Protein AF-0000000074148212 (afdb_homodimer)

Nearest PDB structures (foldseek):
  4dn7-assembly1_B  TM=9.260E-01  e=4.567E-34  Methanosarcina mazei Go1
  5awf-assembly2_E  TM=8.531E-01  e=4.767E-12  Escherichia coli K-12
  5awf-assembly1_B  TM=7.523E-01  e=1.645E-13  Escherichia coli K-12
  5awg-assembly1_A  TM=8.232E-01  e=2.765E-12  Escherichia coli K-12
  5awg-assembly2_F  TM=8.155E-01  e=3.051E-10  Escherichia coli K-12

Sequence (822 aa):
MLKTYLKELREKALKAKDKPALLGPDIDLEPYMKTISDIKINDLEELPEEIKENILYSGITPSEEERAGTYFQINHSVVYEKLKETYKGKLEIMSIQEALEKYDWLEDYYGRLVKPDTDKYTAWAELLPTGGYFIRVFANQKVEYPVQSCLYIKEGNISQNVHNIIIVEENAEVFVTTGCLTHLKNQPGIHIGISEFFVKKGGKLYFTMIHNWSEEFHVRPRTAVLVEENGVFINNYVSLKPVKSIQSYPTVYVKENAIARLYSIIYGRKDSYIDLGGRIIFEGENSKGEIVSRIIADDSSQIYSRGELIGKAKGSKGFLDCRGIILNKNAKIVAIPILDAQHPESELSHEAAIGPINEEEIEYLTTRGFDKDEAMSTITRGFLNLEIPGLPKVAKEQISNTVAQLEKAGLMLKTYLKELREKALKAKDKPALLGPDIDLEPYMKTISDIKINDLEELPEEIKENILYSGITPSEEERAGTYFQINHSVVYEKLKETYKGKLEIMSIQEALEKYDWLEDYYGRLVKPDTDKYTAWAELLPTGGYFIRVFANQKVEYPVQSCLYIKEGNISQNVHNIIIVEENAEVFVTTGCLTHLKNQPGIHIGISEFFVKKGGKLYFTMIHNWSEEFHVRPRTAVLVEENGVFINNYVSLKPVKSIQSYPTVYVKENAIARLYSIIYGRKDSYIDLGGRIIFEGENSKGEIVSRIIADDSSQIYSRGELIGKAKGSKGFLDCRGIILNKNAKIVAIPILDAQHPESELSHEAAIGPINEEEIEYLTTRGFDKDEAMSTITRGFLNLEIPGLPKVAKEQISNTVAQLEKAGL

InterPro domains:
  IPR000825 SUF system FeS cluster assembly, SufBD core domain [PF01458] (155-383)
  IPR037284 SUF system FeS cluster assembly, SufBD superfamily [SSF101960] (64-403)
  IPR045595 SUF system FeS cluster assembly, SufBD, N-terminal [PF19295] (69-148)
  IPR055346 SUF system FeS cluster assembly, SufBD [PTHR30508] (1-403)

pLDDT: mean 90.58, std 9.56, range [40.03, 98.94]

Solvent-accessible surface area (backbone atoms only — not comparable to full-atom values): 38115 Å² total; per-residue (Å²): 108,42,67,58,50,50,51,52,48,42,54,44,10,61,76,11,55,80,34,71,59,96,63,65,84,87,76,84,62,74,75,23,69,56,83,56,84,60,73,66,52,95,47,70,82,71,47,56,69,70,54,59,57,54,39,45,66,21,60,45,67,78,69,64,82,76,39,36,30,41,40,33,30,40,54,60,21,72,25,38,74,50,67,37,73,88,38,60,89,36,46,49,75,46,42,31,66,57,44,61,71,72,33,60,74,48,62,78,54,63,59,64,70,54,46,34,49,70,14,22,65,46,6,45,40,64,73,44,84,46,37,40,39,29,37,38,35,38,60,66,29,74,48,86,39,37,31,38,34,36,48,37,31,67,70,58,39,22,49,35,23,29,43,31,39,38,38,30,27,43,48,7,35,44,36,38,39,35,17,33,35,45,68,46,76,68,35,39,32,36,42,36,37,39,36,39,38,38,27,28,45,42,3,35,44,39,39,36,39,26,46,34,51,20,53,39,22,34,38,43,47,48,41,24,34,41,29,28,43,49,7,37,38,38,38,38,39,38,37,67,48,36,27,36,31,36,33,36,64,32,38,36,41,26,22,35,51,5,39,39,35,41,38,38,36,39,33,36,26,52,70,13,34,39,36,39,43,37,32,40,37,24,68,12,47,45,7,38,36,38,39,40,38,30,39,37,20,23,53,47,3,39,36,37,43,38,33,36,40,35,21,59,11,55,49,10,36,35,42,37,41,39,42,39,33,33,76,21,66,62,11,27,44,33,41,39,46,32,42,35,37,40,22,25,47,10,37,38,37,37,41,37,40,37,24,45,69,62,59,66,58,39,49,52,36,35,74,74,71,38,50,70,66,56,26,50,50,52,52,52,49,58,62,56,60,70,87,62,84,88,57,53,66,68,56,49,49,38,50,51,46,38,54,47,47,46,47,70,72,34,110,109,43,67,60,49,52,50,52,48,43,53,43,10,62,75,11,55,79,34,70,59,96,63,67,85,87,76,81,61,76,75,22,70,54,83,56,84,62,75,68,50,94,48,70,83,71,48,56,68,70,55,60,57,54,38,47,65,20,63,43,66,79,70,64,83,75,37,36,30,42,41,34,31,40,54,62,20,72,25,38,76,51,67,36,74,89,38,62,87,36,45,48,74,46,42,31,66,58,45,59,72,72,34,61,72,47,62,78,54,63,59,63,72,53,47,35,48,72,14,23,65,46,6,44,39,65,73,43,86,46,39,38,40,30,36,38,34,38,61,68,27,75,45,88,39,37,32,39,35,36,48,36,33,65,71,59,38,23,49,34,22,28,43,32,38,39,37,29,27,44,49,7,37,42,36,39,37,35,17,33,34,45,67,46,78,69,35,40,33,34,41,34,37,37,34,38,37,38,27,28,45,41,2,34,43,38,38,36,38,26,45,37,51,21,53,40,22,35,38,43,47,46,39,25,36,43,29,27,43,50,7,38,38,38,37,39,39,38,35,67,48,36,26,35,30,38,33,35,62,32,38,34,42,27,22,34,51,6,39,40,36,41,38,39,35,39,34,36,26,53,72,13,36,36,36,40,43,38,33,41,38,23,67,12,47,45,7,36,38,36,40,40,38,30,39,38,21,22,53,47,3,39,37,37,44,38,32,37,41,35,21,58,10,54,49,9,36,37,41,37,40,40,40,37,33,33,74,21,68,63,10,28,45,32,41,40,46,33,41,34,37,40,21,25,49,10,36,38,36,38,40,36,41,36,24,44,69,63,60,66,58,40,50,52,37,35,73,74,70,37,51,69,67,57,26,50,51,52,52,51,48,57,63,56,59,71,87,62,85,90,57,53,66,68,56,50,48,38,51,50,47,41,55,48,49,47,43,68,72,37,115

Radius of gyration: 30.2 Å; Cα contacts (8 Å, |Δi|>4): 2422; chains: 2; bounding box: 60×90×66 Å

Foldseek 3Di:
DLVVLLVVLLVLLVVFQAFAAPDDDGDDLVLAQDADDDAADEAPVPDDPLVQVVQLLWLDHRDCPQAQWEWEDERQDTRDTDGDPVCVVFKDKDKPVVVSVVDSVCSVFFCPFPRCNNHSLSSVLSNGREIEMEMEGDAQAEDPGAYEYEYEYEDARHEHHYEYEYEFDALYEHEYGYGYEYSDAPGEYEYEYEYEYEAEHNYEYHYEGGYYYHQRYEYEYEAEYEHEHNYEYEYEYEYAYHYVEYAYEYEYEWAANYEYEYEYFEEYDDAYHYHDEYEYEYDYALYEYEYEYFYEWEDQYEYEYEYEYAAQYANYEYEYEEEYEYDDPNYYYHYHYYYHYNDPRYHYDYDYDYYHQDVVQLVVVVVVPDDSQRSVLVSSLVRRQDDDPPDPPSVSVSVNVSSVVVVVVPD/DLVVLLVVLLVLLVVFQAFAAPDDDGDDLVLAQDADDDAADEAPVPDDPLVQVVQLLWLDHRDCPQAQWEWEDERQDTRDTDGDPVCVVFKDKDKPVVVSVVDSVCSVFFCPFPRCNNHSLSSVLSNGREIEMEMEGDAQAEDRGAYEYEYEYEDARHEHHYEYEYEFDHLYEHEYGYGYEYSDAPGEYEYEYEYEYEAEHNYEYHYEGGYYYHQRYEYEYEAEYEHEHNYEYEYEYEEADHYVEYAYEYEYEWAANYEYEYEYFEEYDDAYHYHDEYEYEDDYALYEYEYEYFYEWEDQYEYEYEYEYAAQYANYEYEYEEEYEYDDPNYYYHYYYYYHYNDPRYHYDYDYDYYHQDVVQLVVVVVVPDDSQRSVLVSSLVRRQDDDPPDPPSVSVSVNVSSVVSVVVPD

Secondary structure (DSSP, 8-state):
-HHHHHHHHHHHHHHTTT---SSS-----GGGBB-------S-GGGS-HHHHHHHHTTT--S--TT-SEEEEEETTEEEEEEE-GGGBTTEEEEEHHHHHHH-GGGGGTTTTSS-TTSSHHHHHHHHS--B-EEEEE-TT-B--SPEEEEEEE-SSSBEEEEEEEEEE-TT-EEEEEEEEEESSTT--EEEEEEEEEEE-TT-EEEEEEEEE--TTEEEEEEEEEEE-TT-EEEEEEEE-S--SEEEE--EEEE-TT-EEEEEEEEEE-TT-EEEE--EEEE-STT-EEEEEEEEEE-TT-EEEEEEEEEE-STT-EEEEEEEEEE-STT-EEEEEEEEEE-STT-EEEEEEEEE---HHHHHHHHHTT--HHHHHHHHHHHHH----TT--HHHHHHHHHHHHHHHHTT-/-HHHHHHHHHHHHHHTTT---SSS-----GGGBB-------S-GGGS-HHHHHHHHTTT--S--TT-SEEEEEETTEEEEEEE-GGGBTTEEEEEHHHHHHH-GGGGGTTTTSS-TTSSHHHHHHHHS--B-EEEEE-TT-B--SPEEEEEEE-SSSBEEEEEEEEEE-TT-EEEEEEEEEESSTT--EEEEEEEEEEE-TT-EEEEEEEEE--TTEEEEEEEEEEE-TT-EEEEEEEE-S--SEEEE--EEEE-TT-EEEEEEEEEE-TT-EEEE--EEEE-STT-EEEEEEEEEE-TT-EEEEEEEEEE-STT-EEEEEEEEEE-STT-EEEEEEEEEE-STT-EEEEEEEEE---HHHHHHHHHTT--HHHHHHHHHHHHH----TT--HHHHHHHHHHHHHHHHTT-

Structure (mmCIF, N/CA/C/O backbone):
data_AF-0000000074148212-model_v1
#
loop_
_entity.id
_entity.type
_entity.pdbx_description
1 polymer 'ABC transporter, ATP-binding protein'
#
loop_
_atom_site.group_PDB
_atom_site.id
_atom_site.type_symbol
_atom_site.label_atom_id
_atom_site.label_alt_id
_atom_site.label_comp_id
_atom_site.label_asym_id
_atom_site.label_entity_id
_atom_site.label_seq_id
_atom_site.pdbx_PDB_ins_code
_atom_site.Cartn_x
_atom_site.Cartn_y
_atom_site.Cartn_z
_atom_site.occupancy
_atom_site.B_iso_or_equiv
_atom_site.auth_seq_id
_atom_site.auth_comp_id
_atom_site.auth_asym_id
_atom_site.auth_atom_id
_atom_site.pdbx_PDB_model_num
ATOM 1 N N . MET A 1 1 ? 24.984 -36.125 -1.978 1 77.5 1 MET A N 1
ATOM 2 C CA . MET A 1 1 ? 24.938 -34.656 -1.982 1 77.5 1 MET A CA 1
ATOM 3 C C . MET A 1 1 ? 23.5 -34.156 -1.854 1 77.5 1 MET A C 1
ATOM 5 O O . MET A 1 1 ? 23.156 -33.469 -0.896 1 77.5 1 MET A O 1
ATOM 9 N N . LEU A 1 2 ? 22.562 -34.75 -2.633 1 87 2 LEU A N 1
ATOM 10 C CA . LEU A 1 2 ? 21.156 -34.344 -2.555 1 87 2 LEU A CA 1
ATOM 11 C C . LEU A 1 2 ? 20.547 -34.75 -1.222 1 87 2 LEU A C 1
ATOM 13 O O . LEU A 1 2 ? 19.828 -33.969 -0.593 1 87 2 LEU A O 1
ATOM 17 N N . LYS A 1 3 ? 20.969 -35.938 -0.731 1 87.88 3 LYS A N 1
ATOM 18 C CA . LYS A 1 3 ? 20.391 -36.438 0.523 1 87.88 3 LYS A CA 1
ATOM 19 C C . LYS A 1 3 ? 20.766 -35.5 1.686 1 87.88 3 LYS A C 1
ATOM 21 O O . LYS A 1 3 ? 19.922 -35.188 2.529 1 87.88 3 LYS A O 1
ATOM 26 N N . THR A 1 4 ? 21.984 -35.125 1.706 1 91.75 4 THR A N 1
ATOM 27 C CA . THR A 1 4 ? 22.438 -34.219 2.742 1 91.75 4 THR A CA 1
ATOM 28 C C . THR A 1 4 ? 21.719 -32.875 2.641 1 91.75 4 THR A C 1
ATOM 30 O O . THR A 1 4 ? 21.328 -32.281 3.654 1 91.75 4 THR A O 1
ATOM 33 N N . TYR A 1 5 ? 21.562 -32.438 1.451 1 94.31 5 TYR A N 1
ATOM 34 C CA . TYR A 1 5 ? 20.875 -31.156 1.211 1 94.31 5 TYR A CA 1
ATOM 35 C C . TYR A 1 5 ? 19.438 -31.219 1.717 1 94.31 5 TYR A C 1
ATOM 37 O O . TYR A 1 5 ? 18.969 -30.297 2.391 1 94.31 5 TYR A O 1
ATOM 45 N N . LEU A 1 6 ? 18.812 -32.281 1.484 1 94.62 6 LEU A N 1
ATOM 46 C CA . LEU A 1 6 ? 17.422 -32.438 1.895 1 94.62 6 LEU A CA 1
ATOM 47 C C . LEU A 1 6 ? 17.297 -32.469 3.414 1 94.62 6 LEU A C 1
ATOM 49 O O . LEU A 1 6 ? 16.328 -31.984 3.984 1 94.62 6 LEU A O 1
ATOM 53 N N . LYS A 1 7 ? 18.281 -33.031 4 1 94.5 7 LYS A N 1
ATOM 54 C CA . LYS A 1 7 ? 18.297 -33.062 5.461 1 94.5 7 LYS A CA 1
ATOM 55 C C . LYS A 1 7 ? 18.438 -31.672 6.031 1 94.5 7 LYS A C 1
ATOM 57 O O . LYS A 1 7 ? 17.812 -31.328 7.039 1 94.5 7 LYS A O 1
ATOM 62 N N . GLU A 1 8 ? 19.297 -30.969 5.398 1 95.62 8 GLU A N 1
ATOM 63 C CA . GLU A 1 8 ? 19.469 -29.578 5.82 1 95.62 8 GLU A CA 1
ATOM 64 C C . GLU A 1 8 ? 18.172 -28.781 5.668 1 95.62 8 GLU A C 1
ATOM 66 O O . GLU A 1 8 ? 17.828 -27.969 6.527 1 95.62 8 GLU A O 1
ATOM 71 N N . LEU A 1 9 ? 17.484 -28.984 4.566 1 96.38 9 LEU A N 1
ATOM 72 C CA . LEU A 1 9 ? 16.203 -28.297 4.34 1 96.38 9 LEU A CA 1
ATOM 73 C C . LEU A 1 9 ? 15.195 -28.672 5.422 1 96.38 9 LEU A C 1
ATOM 75 O O . LEU A 1 9 ? 14.438 -27.812 5.887 1 96.38 9 LEU A O 1
ATOM 79 N N . ARG A 1 10 ? 15.242 -29.906 5.801 1 96.31 10 ARG A N 1
ATOM 80 C CA . ARG A 1 10 ? 14.32 -30.359 6.832 1 96.31 10 ARG A CA 1
ATOM 81 C C . ARG A 1 10 ? 14.617 -29.703 8.172 1 96.31 10 ARG A C 1
ATOM 83 O O . ARG A 1 10 ? 13.703 -29.328 8.906 1 96.31 10 ARG A O 1
ATOM 90 N N . GLU A 1 11 ? 15.852 -29.5 8.438 1 97.44 11 GLU A N 1
ATOM 91 C CA . GLU A 1 11 ? 16.234 -28.844 9.68 1 97.44 11 GLU A CA 1
ATOM 92 C C . GLU A 1 11 ? 15.773 -27.391 9.703 1 97.44 11 GLU A C 1
ATOM 94 O O . GLU A 1 11 ? 15.312 -26.906 10.734 1 97.44 11 GLU A O 1
ATOM 99 N N . LYS A 1 12 ? 15.922 -26.797 8.586 1 97.06 12 LYS A N 1
ATOM 100 C CA . LYS A 1 12 ? 15.438 -25.422 8.469 1 97.06 12 LYS A CA 1
ATOM 101 C C . LYS A 1 12 ? 13.922 -25.359 8.656 1 97.06 12 LYS A C 1
ATOM 103 O O . LYS A 1 12 ? 13.406 -24.453 9.312 1 97.06 12 LYS A O 1
ATOM 108 N N . ALA A 1 13 ? 13.273 -26.281 8.094 1 97.5 13 ALA A N 1
ATOM 109 C CA . ALA A 1 13 ? 11.82 -26.328 8.195 1 97.5 13 ALA A CA 1
ATOM 110 C C . ALA A 1 13 ? 11.383 -26.547 9.641 1 97.5 13 ALA A C 1
ATOM 112 O O . ALA A 1 13 ? 10.414 -25.953 10.102 1 97.5 13 ALA A O 1
ATOM 113 N N . LEU A 1 14 ? 12.078 -27.328 10.336 1 97.62 14 LEU A N 1
ATOM 114 C CA . LEU A 1 14 ? 11.75 -27.625 11.727 1 97.62 14 LEU A CA 1
ATOM 115 C C . LEU A 1 14 ? 11.82 -26.359 12.578 1 97.62 14 LEU A C 1
ATOM 117 O O . LEU A 1 14 ? 11.023 -26.172 13.492 1 97.62 14 LEU A O 1
ATOM 121 N N . LYS A 1 15 ? 12.719 -25.516 12.219 1 97.56 15 LYS A N 1
ATOM 122 C CA . LYS A 1 15 ? 12.891 -24.281 12.961 1 97.56 15 LYS A CA 1
ATOM 123 C C . LYS A 1 15 ? 11.734 -23.312 12.695 1 97.56 15 LYS A C 1
ATOM 125 O O . LYS A 1 15 ? 11.469 -22.422 13.5 1 97.56 15 LYS A O 1
ATOM 130 N N . ALA A 1 16 ? 11.031 -23.547 11.562 1 97.75 16 ALA A N 1
ATOM 131 C CA . ALA A 1 16 ? 9.984 -22.609 11.164 1 97.75 16 ALA A CA 1
ATOM 132 C C . ALA A 1 16 ? 8.602 -23.234 11.305 1 97.75 16 ALA A C 1
ATOM 134 O O . ALA A 1 16 ? 7.621 -22.703 10.781 1 97.75 16 ALA A O 1
ATOM 135 N N . LYS A 1 17 ? 8.477 -24.312 12.039 1 95.88 17 LYS A N 1
ATOM 136 C CA . LYS A 1 17 ? 7.234 -25.078 12.094 1 95.88 17 LYS A CA 1
ATOM 137 C C . LYS A 1 17 ? 6.102 -24.25 12.703 1 95.88 17 LYS A C 1
ATOM 139 O O . LYS A 1 17 ? 4.93 -24.469 12.406 1 95.88 17 LYS A O 1
ATOM 144 N N . ASP A 1 18 ? 6.469 -23.172 13.5 1 96.06 18 ASP A N 1
ATOM 145 C CA . ASP A 1 18 ? 5.449 -22.359 14.156 1 96.06 18 ASP A CA 1
ATOM 146 C C . ASP A 1 18 ? 5.555 -20.891 13.719 1 96.06 18 ASP A C 1
ATOM 148 O O . ASP A 1 18 ? 4.938 -20.016 14.32 1 96.06 18 ASP A O 1
ATOM 152 N N . LYS A 1 19 ? 6.383 -20.594 12.758 1 96.94 19 LYS A N 1
ATOM 153 C CA . LYS A 1 19 ? 6.559 -19.234 12.266 1 96.94 19 LYS A CA 1
ATOM 154 C C . LYS A 1 19 ? 5.348 -18.781 11.461 1 96.94 19 LYS A C 1
ATOM 156 O O . LYS A 1 19 ? 5.098 -19.281 10.367 1 96.94 19 LYS A O 1
ATOM 161 N N . PRO A 1 20 ? 4.582 -17.812 11.945 1 96 20 PRO A N 1
ATOM 162 C CA . PRO A 1 20 ? 3.395 -17.406 11.195 1 96 20 PRO A CA 1
ATOM 163 C C . PRO A 1 20 ? 3.736 -16.703 9.883 1 96 20 PRO A C 1
ATOM 165 O O . PRO A 1 20 ? 4.832 -16.156 9.742 1 96 20 PRO A O 1
ATOM 168 N N . ALA A 1 21 ? 2.818 -16.766 9 1 94.81 21 ALA A N 1
ATOM 169 C CA . ALA A 1 21 ? 2.953 -15.984 7.77 1 94.81 21 ALA A CA 1
ATOM 170 C C . ALA A 1 21 ? 2.707 -14.5 8.031 1 94.81 21 ALA A C 1
ATOM 172 O O . ALA A 1 21 ? 1.97 -14.141 8.953 1 94.81 21 ALA A O 1
ATOM 173 N N . LEU A 1 22 ? 3.299 -13.672 7.211 1 90.75 22 LEU A N 1
ATOM 174 C CA . LEU A 1 22 ? 3.176 -12.227 7.344 1 90.75 22 LEU A CA 1
ATOM 175 C C . LEU A 1 22 ? 1.75 -11.773 7.047 1 90.75 22 LEU A C 1
ATOM 177 O O . LEU A 1 22 ? 1.253 -10.828 7.66 1 90.75 22 LEU A O 1
ATOM 181 N N . LEU A 1 23 ? 1.111 -12.461 6.129 1 94.62 23 LEU A N 1
ATOM 182 C CA . LEU A 1 23 ? -0.204 -12.047 5.656 1 94.62 23 LEU A CA 1
ATOM 183 C C . LEU A 1 23 ? -1.216 -13.18 5.797 1 94.62 23 LEU A C 1
ATOM 185 O O . LEU A 1 23 ? -0.841 -14.352 5.801 1 94.62 23 LEU A O 1
ATOM 189 N N . GLY A 1 24 ? -2.475 -12.82 5.91 1 93.25 24 GLY A N 1
ATOM 190 C CA . GLY A 1 24 ? -3.545 -13.805 5.961 1 93.25 24 GLY A CA 1
ATOM 191 C C . GLY A 1 24 ? -3.805 -14.336 7.359 1 93.25 24 GLY A C 1
ATOM 192 O O . GLY A 1 24 ? -3 -14.117 8.266 1 93.25 24 GLY A O 1
ATOM 193 N N . PRO A 1 25 ? -4.863 -15.031 7.496 1 94.81 25 PRO A N 1
ATOM 194 C CA . PRO A 1 25 ? -5.164 -15.633 8.797 1 94.81 25 PRO A CA 1
ATOM 195 C C . PRO A 1 25 ? -4.184 -16.734 9.172 1 94.81 25 PRO A C 1
ATOM 197 O O . PRO A 1 25 ? -3.719 -17.484 8.305 1 94.81 25 PRO A O 1
ATOM 200 N N . ASP A 1 26 ? -3.955 -16.875 10.391 1 96.5 26 ASP A N 1
ATOM 201 C CA . ASP A 1 26 ? -3.102 -17.938 10.898 1 96.5 26 ASP A CA 1
ATOM 202 C C . ASP A 1 26 ? -3.908 -19.219 11.156 1 96.5 26 ASP A C 1
ATOM 204 O O .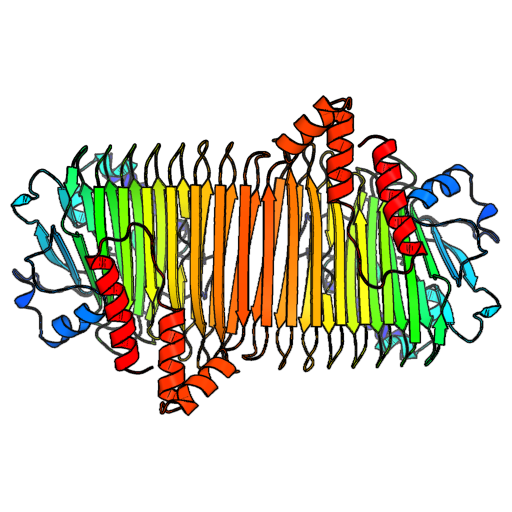 ASP A 1 26 ? -4.742 -19.25 12.062 1 96.5 26 ASP A O 1
ATOM 208 N N . ILE A 1 27 ? -3.611 -20.25 10.438 1 96.44 27 ILE A N 1
ATOM 209 C CA . ILE A 1 27 ? -4.422 -21.469 10.469 1 96.44 27 ILE A CA 1
ATOM 210 C C . ILE A 1 27 ? -3.752 -22.516 11.352 1 96.44 27 ILE A C 1
ATOM 212 O O . ILE A 1 27 ? -2.539 -22.734 11.266 1 96.44 27 ILE A O 1
ATOM 216 N N . ASP A 1 28 ? -4.535 -23.141 12.125 1 95.31 28 ASP A N 1
ATOM 217 C CA . ASP A 1 28 ? -4.066 -24.328 12.844 1 95.31 28 ASP A CA 1
ATOM 218 C C . ASP A 1 28 ? -3.979 -25.531 11.906 1 95.31 28 ASP A C 1
ATOM 220 O O . ASP A 1 28 ? -4.973 -25.922 11.289 1 95.31 28 ASP A O 1
ATOM 224 N N . LEU A 1 29 ? -2.889 -26.188 11.852 1 94.69 29 LEU A N 1
ATOM 225 C CA . LEU A 1 29 ? -2.668 -27.25 10.875 1 94.69 29 LEU A CA 1
ATOM 226 C C . LEU A 1 29 ? -2.902 -28.625 11.5 1 94.69 29 LEU A C 1
ATOM 228 O O . LEU A 1 29 ? -3.039 -29.625 10.781 1 94.69 29 LEU A O 1
ATOM 232 N N . GLU A 1 30 ? -3.033 -28.719 12.719 1 91.5 30 GLU A N 1
ATOM 233 C CA . GLU A 1 30 ? -3.072 -29.969 13.461 1 91.5 30 GLU A CA 1
ATOM 234 C C . GLU A 1 30 ? -4.254 -30.828 13.023 1 91.5 30 GLU A C 1
ATOM 236 O O . GLU A 1 30 ? -4.125 -32.062 12.891 1 91.5 30 GLU A O 1
ATOM 241 N N . PRO A 1 31 ? -5.336 -30.203 12.797 1 91.62 31 PRO A N 1
ATOM 242 C CA . PRO A 1 31 ? -6.496 -31.016 12.422 1 91.62 31 PRO A CA 1
ATOM 243 C C . PRO A 1 31 ? -6.34 -31.656 11.055 1 91.62 31 PRO A C 1
ATOM 245 O O . PRO A 1 31 ? -7.121 -32.562 10.688 1 91.62 31 PRO A O 1
ATOM 248 N N . TYR A 1 32 ? -5.328 -31.281 10.273 1 91.38 32 TYR A N 1
ATOM 249 C CA . TYR A 1 32 ? -5.246 -31.703 8.875 1 91.38 32 TYR A CA 1
ATOM 250 C C . TYR A 1 32 ? -4.102 -32.688 8.664 1 91.38 32 TYR A C 1
ATOM 252 O O . TYR A 1 32 ? -3.58 -32.812 7.559 1 91.38 32 TYR A O 1
ATOM 260 N N . MET A 1 33 ? -3.74 -33.438 9.602 1 86.88 33 MET A N 1
ATOM 261 C CA . MET A 1 33 ? -2.518 -34.219 9.547 1 86.88 33 MET A CA 1
ATOM 262 C C . MET A 1 33 ? -2.793 -35.625 8.961 1 86.88 33 MET A C 1
ATOM 264 O O . MET A 1 33 ? -1.864 -36.375 8.703 1 86.88 33 MET A O 1
ATOM 268 N N . LYS A 1 34 ? -4.004 -35.875 8.688 1 85.12 34 LYS A N 1
ATOM 269 C CA . LYS A 1 34 ? -4.344 -37.156 8.125 1 85.12 34 LYS A CA 1
ATOM 270 C C . LYS A 1 34 ? -3.785 -37.312 6.719 1 85.12 34 LYS A C 1
ATOM 272 O O . LYS A 1 34 ? -3.818 -36.375 5.922 1 85.12 34 LYS A O 1
ATOM 277 N N . THR A 1 35 ? -3.201 -38.531 6.449 1 83.69 35 THR A N 1
ATOM 278 C CA . THR A 1 35 ? -2.717 -38.844 5.117 1 83.69 35 THR A CA 1
ATOM 279 C C . THR A 1 35 ? -3.566 -39.938 4.488 1 83.69 35 THR A C 1
ATOM 281 O O . THR A 1 35 ? -3.879 -40.938 5.141 1 83.69 35 THR A O 1
ATOM 284 N N . ILE A 1 36 ? -3.891 -39.688 3.268 1 83.94 36 ILE A N 1
ATOM 285 C CA . ILE A 1 36 ? -4.734 -40.656 2.555 1 83.94 36 ILE A CA 1
ATOM 286 C C . ILE A 1 36 ? -4.047 -41.062 1.26 1 83.94 36 ILE A C 1
ATOM 288 O O . ILE A 1 36 ? -3.568 -40.219 0.496 1 83.94 36 ILE A O 1
ATOM 292 N N . SER A 1 37 ? -4.043 -42.312 1.008 1 82.25 37 SER A N 1
ATOM 293 C CA . SER A 1 37 ? -3.482 -42.875 -0.225 1 82.25 37 SER A CA 1
ATOM 294 C C . SER A 1 37 ? -4.582 -43.281 -1.203 1 82.25 37 SER A C 1
ATOM 296 O O . SER A 1 37 ? -5.625 -43.781 -0.795 1 82.25 37 SER A O 1
ATOM 298 N N . ASP A 1 38 ? -4.309 -43.031 -2.502 1 81.56 38 ASP A N 1
ATOM 299 C CA . ASP A 1 38 ? -5.234 -43.406 -3.568 1 81.56 38 ASP A CA 1
ATOM 300 C C . ASP A 1 38 ? -4.574 -44.312 -4.578 1 81.56 38 ASP A C 1
ATOM 302 O O . ASP A 1 38 ? -3.348 -44.438 -4.629 1 81.56 38 ASP A O 1
ATOM 306 N N . ILE A 1 39 ? -5.383 -44.938 -5.41 1 74.12 39 ILE A N 1
ATOM 307 C CA . ILE A 1 39 ? -4.887 -45.938 -6.359 1 74.12 39 ILE A CA 1
ATOM 308 C C . ILE A 1 39 ? -4.586 -45.25 -7.699 1 74.12 39 ILE A C 1
ATOM 310 O O . ILE A 1 39 ? -5.328 -44.375 -8.141 1 74.12 39 ILE A O 1
ATOM 314 N N . LYS A 1 40 ? -3.469 -45.75 -8.297 1 84.12 40 LYS A N 1
ATOM 315 C CA . LYS A 1 40 ? -3.088 -45.281 -9.617 1 84.12 40 LYS A CA 1
ATOM 316 C C . LYS A 1 40 ? -4.043 -45.781 -10.688 1 84.12 40 LYS A C 1
ATOM 318 O O . LYS A 1 40 ? -4.566 -46.906 -10.578 1 84.12 40 LYS A O 1
ATOM 323 N N . ILE A 1 41 ? -4.254 -44.969 -11.617 1 79.44 41 ILE A N 1
ATOM 324 C CA . ILE A 1 41 ? -5.102 -45.344 -12.742 1 79.44 41 ILE A CA 1
ATOM 325 C C . ILE A 1 41 ? -4.297 -45.281 -14.039 1 79.44 41 ILE A C 1
ATOM 327 O O . ILE A 1 41 ? -3.227 -44.656 -14.086 1 79.44 41 ILE A O 1
ATOM 331 N N . ASN A 1 42 ? -4.793 -45.875 -15.117 1 74.94 42 ASN A N 1
ATOM 332 C CA . ASN A 1 42 ? -4.062 -45.969 -16.375 1 74.94 42 ASN A CA 1
ATOM 333 C C . ASN A 1 42 ? -4.578 -44.938 -17.391 1 74.94 42 ASN A C 1
ATOM 335 O O . ASN A 1 42 ? -3.904 -44.625 -18.375 1 74.94 42 ASN A O 1
ATOM 339 N N . ASP A 1 43 ? -5.848 -44.5 -17.047 1 79.5 43 ASP A N 1
ATOM 340 C CA . ASP A 1 43 ? -6.492 -43.562 -17.953 1 79.5 43 ASP A CA 1
ATOM 341 C C . ASP A 1 43 ? -7.434 -42.625 -17.188 1 79.5 43 ASP A C 1
ATOM 343 O O . ASP A 1 43 ? -8.148 -43.062 -16.281 1 79.5 43 ASP A O 1
ATOM 347 N N . LEU A 1 44 ? -7.402 -41.469 -17.641 1 81.19 44 LEU A N 1
ATOM 348 C CA . LEU A 1 44 ? -8.234 -40.469 -16.953 1 81.19 44 LEU A CA 1
ATOM 349 C C . LEU A 1 44 ? -9.711 -40.812 -17.125 1 81.19 44 LEU A C 1
ATOM 351 O O . LEU A 1 44 ? -10.539 -40.375 -16.312 1 81.19 44 LEU A O 1
ATOM 355 N N . GLU A 1 45 ? -9.992 -41.469 -18.188 1 78.38 45 GLU A N 1
ATOM 356 C CA . GLU A 1 45 ? -11.375 -41.875 -18.438 1 78.38 45 GLU A CA 1
ATOM 357 C C . GLU A 1 45 ? -11.883 -42.844 -17.359 1 78.38 45 GLU A C 1
ATOM 359 O O . GLU A 1 45 ? -13.086 -43.031 -17.219 1 78.38 45 GLU A O 1
ATOM 364 N N . GLU A 1 46 ? -10.93 -43.344 -16.609 1 81.69 46 GLU A N 1
ATOM 365 C CA . GLU A 1 46 ? -11.273 -44.281 -15.555 1 81.69 46 GLU A CA 1
ATOM 366 C C . GLU A 1 46 ? -11.742 -43.562 -14.297 1 81.69 46 GLU A C 1
ATOM 368 O O . GLU A 1 46 ? -12.281 -44.188 -13.383 1 81.69 46 GLU A O 1
ATOM 373 N N . LEU A 1 47 ? -11.594 -42.312 -14.375 1 84.69 47 LEU A N 1
ATOM 374 C CA . LEU A 1 47 ? -12.039 -41.562 -13.219 1 84.69 47 LEU A CA 1
ATOM 375 C C . LEU A 1 47 ? -13.555 -41.594 -13.078 1 84.69 47 LEU A C 1
ATOM 377 O O . LEU A 1 47 ? -14.266 -41.688 -14.078 1 84.69 47 LEU A O 1
ATOM 381 N N . PRO A 1 48 ? -13.984 -41.531 -11.828 1 83.62 48 PRO A N 1
ATOM 382 C CA . PRO A 1 48 ? -15.43 -41.438 -11.641 1 83.62 48 PRO A CA 1
ATOM 383 C C . PRO A 1 48 ? -16.031 -40.219 -12.367 1 83.62 48 PRO A C 1
ATOM 385 O O . PRO A 1 48 ? -15.391 -39.188 -12.477 1 83.62 48 PRO A O 1
ATOM 388 N N . GLU A 1 49 ? -17.281 -40.344 -12.875 1 83.38 49 GLU A N 1
ATOM 389 C CA . GLU A 1 49 ? -17.953 -39.312 -13.664 1 83.38 49 GLU A CA 1
ATOM 390 C C . GLU A 1 49 ? -18.016 -38 -12.906 1 83.38 49 GLU A C 1
ATOM 392 O O . GLU A 1 49 ? -17.875 -36.906 -13.5 1 83.38 49 GLU A O 1
ATOM 397 N N . GLU A 1 50 ? -18.219 -38.062 -11.68 1 79.88 50 GLU A N 1
ATOM 398 C CA . GLU A 1 50 ? -18.297 -36.844 -10.867 1 79.88 50 GLU A CA 1
ATOM 399 C C . GLU A 1 50 ? -16.969 -36.062 -10.898 1 79.88 50 GLU A C 1
ATOM 401 O O . GLU A 1 50 ? -16.984 -34.844 -10.961 1 79.88 50 GLU A O 1
ATOM 406 N N . ILE A 1 51 ? -15.969 -36.781 -10.891 1 82.19 51 ILE A N 1
ATOM 407 C CA . ILE A 1 51 ? -14.648 -36.156 -10.93 1 82.19 51 ILE A CA 1
ATOM 408 C C . ILE A 1 51 ? -14.406 -35.562 -12.312 1 82.19 51 ILE A C 1
ATOM 410 O O . ILE A 1 51 ? -13.938 -34.406 -12.43 1 82.19 51 ILE A O 1
ATOM 414 N N . LYS A 1 52 ? -14.766 -36.25 -13.344 1 80.56 52 LYS A N 1
ATOM 415 C CA . LYS A 1 52 ? -14.57 -35.781 -14.711 1 80.56 52 LYS A CA 1
ATOM 416 C C . LYS A 1 52 ? -15.32 -34.5 -14.953 1 80.56 52 LYS A C 1
ATOM 418 O O . LYS A 1 52 ? -14.812 -33.594 -15.625 1 80.56 52 LYS A O 1
ATOM 423 N N . GLU A 1 53 ? -16.422 -34.438 -14.383 1 75.75 53 GLU A N 1
ATOM 424 C CA . GLU A 1 53 ? -17.219 -33.219 -14.539 1 75.75 53 GLU A CA 1
ATOM 425 C C . GLU A 1 53 ? -16.625 -32.062 -13.758 1 75.75 53 GLU A C 1
ATOM 427 O O . GLU A 1 53 ? -16.578 -30.922 -14.25 1 75.75 53 GLU A O 1
ATOM 432 N N . ASN A 1 54 ? -16.172 -32.375 -12.625 1 76.62 54 ASN A N 1
ATOM 433 C CA . ASN A 1 54 ? -15.672 -31.312 -11.734 1 76.62 54 ASN A CA 1
ATOM 434 C C . ASN A 1 54 ? -14.375 -30.703 -12.266 1 76.62 54 ASN A C 1
ATOM 436 O O . ASN A 1 54 ? -14.156 -29.5 -12.133 1 76.62 54 ASN A O 1
ATOM 440 N N . ILE A 1 55 ? -13.641 -31.531 -12.898 1 78.62 55 ILE A N 1
ATOM 441 C CA . ILE A 1 55 ? -12.328 -31.047 -13.297 1 78.62 55 ILE A CA 1
ATOM 442 C C . ILE A 1 55 ? -12.469 -30.094 -14.484 1 78.62 55 ILE A C 1
ATOM 444 O O . ILE A 1 55 ? -11.594 -29.25 -14.719 1 78.62 55 ILE A O 1
ATOM 448 N N . LEU A 1 56 ? -13.469 -30.156 -15.211 1 71.94 56 LEU A N 1
ATOM 449 C CA . LEU A 1 56 ? -13.727 -29.25 -16.328 1 71.94 56 LEU A CA 1
ATOM 450 C C . LEU A 1 56 ? -13.852 -27.812 -15.828 1 71.94 56 LEU A C 1
ATOM 452 O O . LEU A 1 56 ? -13.453 -26.875 -16.531 1 71.94 56 LEU A O 1
ATOM 456 N N . TYR A 1 57 ? -14.281 -27.703 -14.594 1 69.88 57 TYR A N 1
ATOM 457 C CA . TYR A 1 57 ? -14.469 -26.391 -14 1 69.88 57 TYR A CA 1
ATOM 458 C C . TYR A 1 57 ? -13.133 -25.781 -13.594 1 69.88 57 TYR A C 1
ATOM 460 O O . TYR A 1 57 ? -13.062 -24.609 -13.234 1 69.88 57 TYR A O 1
ATOM 468 N N . SER A 1 58 ? -12.156 -26.562 -13.703 1 71.5 58 SER A N 1
ATOM 469 C CA . SER A 1 58 ? -10.828 -26.047 -13.391 1 71.5 58 SER A CA 1
ATOM 470 C C . SER A 1 58 ? -9.938 -26 -14.633 1 71.5 58 SER A C 1
ATOM 472 O O . SER A 1 58 ? -8.711 -25.938 -14.523 1 71.5 58 SER A O 1
ATOM 474 N N . GLY A 1 59 ? -10.578 -26.203 -15.844 1 67.06 59 GLY A N 1
ATOM 475 C CA . GLY A 1 59 ? -9.875 -26.047 -17.109 1 67.06 59 GLY A CA 1
ATOM 476 C C . GLY A 1 59 ? -9.164 -27.312 -17.547 1 67.06 59 GLY A C 1
ATOM 477 O O . GLY A 1 59 ? -8.328 -27.266 -18.453 1 67.06 59 GLY A O 1
ATOM 478 N N . ILE A 1 60 ? -9.438 -28.359 -16.859 1 74.5 60 ILE A N 1
ATOM 479 C CA . ILE A 1 60 ? -8.797 -29.625 -17.219 1 74.5 60 ILE A CA 1
ATOM 480 C C . ILE A 1 60 ? -9.758 -30.484 -18.047 1 74.5 60 ILE A C 1
ATOM 482 O O . ILE A 1 60 ? -10.922 -30.641 -17.688 1 74.5 60 ILE A O 1
ATOM 486 N N . THR A 1 61 ? -9.266 -30.828 -19.203 1 73 61 THR A N 1
ATOM 487 C CA . THR A 1 61 ? -10.086 -31.672 -20.047 1 73 61 THR A CA 1
ATOM 488 C C . THR A 1 61 ? -9.617 -33.125 -19.984 1 73 61 THR A C 1
ATOM 490 O O . THR A 1 61 ? -8.414 -33.406 -19.969 1 73 61 THR A O 1
ATOM 493 N N . PRO A 1 62 ? -10.508 -33.969 -19.969 1 68.5 62 PRO A N 1
ATOM 494 C CA . PRO A 1 62 ? -10.125 -35.406 -19.906 1 68.5 62 PRO A CA 1
ATOM 495 C C . PRO A 1 62 ? -9.547 -35.906 -21.219 1 68.5 62 PRO A C 1
ATOM 497 O O . PRO A 1 62 ? -8.758 -36.875 -21.219 1 68.5 62 PRO A O 1
ATOM 500 N N . SER A 1 63 ? -9.961 -35.219 -22.234 1 70.75 63 SER A N 1
ATOM 501 C CA . SER A 1 63 ? -9.469 -35.688 -23.531 1 70.75 63 SER A CA 1
ATOM 502 C C . SER A 1 63 ? -7.965 -35.438 -23.656 1 70.75 63 SER A C 1
ATOM 504 O O . SER A 1 63 ? -7.457 -34.406 -23.266 1 70.75 63 SER A O 1
ATOM 506 N N . GLU A 1 64 ? -7.199 -36.469 -24.125 1 71.56 64 GLU A N 1
ATOM 507 C CA . GLU A 1 64 ? -5.746 -36.375 -24.234 1 71.56 64 GLU A CA 1
ATOM 508 C C . GLU A 1 64 ? -5.312 -35.906 -25.609 1 71.56 64 GLU A C 1
ATOM 510 O O . GLU A 1 64 ? -4.121 -35.75 -25.875 1 71.56 64 GLU A O 1
ATOM 515 N N . GLU A 1 65 ? -6.152 -35.625 -26.469 1 71.69 65 GLU A N 1
ATOM 516 C CA . GLU A 1 65 ? -5.801 -35.312 -27.844 1 71.69 65 GLU A CA 1
ATOM 517 C C . GLU A 1 65 ? -4.984 -34 -27.922 1 71.69 65 GLU A C 1
ATOM 519 O O . GLU A 1 65 ? -3.941 -33.969 -28.578 1 71.69 65 GLU A O 1
ATOM 524 N N . GLU A 1 66 ? -5.328 -33.062 -27.344 1 75.94 66 GLU A N 1
ATOM 525 C CA . GLU A 1 66 ? -4.629 -31.781 -27.422 1 75.94 66 GLU A CA 1
ATOM 526 C C . GLU A 1 66 ? -3.895 -31.469 -26.109 1 75.94 66 GLU A C 1
ATOM 528 O O . GLU A 1 66 ? -4.035 -30.375 -25.562 1 75.94 66 GLU A O 1
ATOM 533 N N . ARG A 1 67 ? -3.004 -32.531 -25.797 1 85.62 67 ARG A N 1
ATOM 534 C CA . ARG A 1 67 ? -2.256 -32.406 -24.562 1 85.62 67 ARG A CA 1
ATOM 535 C C . ARG A 1 67 ? -0.842 -32.969 -24.703 1 85.62 67 ARG A C 1
ATOM 537 O O . ARG A 1 67 ? -0.636 -34 -25.359 1 85.62 67 ARG A O 1
ATOM 544 N N . ALA A 1 68 ? 0.047 -32.219 -24.156 1 87.94 68 ALA A N 1
ATOM 545 C CA . ALA A 1 68 ? 1.434 -32.656 -24.219 1 87.94 68 ALA A CA 1
ATOM 546 C C . ALA A 1 68 ? 1.741 -33.656 -23.094 1 87.94 68 ALA A C 1
ATOM 548 O O . ALA A 1 68 ? 2.412 -34.656 -23.312 1 87.94 68 ALA A O 1
ATOM 549 N N . GLY A 1 69 ? 1.239 -33.375 -21.953 1 90 69 GLY A N 1
ATOM 550 C CA . GLY A 1 69 ? 1.45 -34.188 -20.766 1 90 69 GLY A CA 1
ATOM 551 C C . GLY A 1 69 ? 0.42 -33.938 -19.672 1 90 69 GLY A C 1
ATOM 552 O O . GLY A 1 69 ? -0.262 -32.906 -19.688 1 90 69 GLY A O 1
ATOM 553 N N . THR A 1 70 ? 0.311 -34.938 -18.875 1 89.31 70 THR A N 1
ATOM 554 C CA . THR A 1 70 ? -0.701 -34.844 -17.812 1 89.31 70 THR A CA 1
ATOM 555 C C . THR A 1 70 ? -0.134 -35.312 -16.484 1 89.31 70 THR A C 1
ATOM 557 O O . THR A 1 70 ? 0.609 -36.281 -16.422 1 89.31 70 THR A O 1
ATOM 560 N N . TYR A 1 71 ? -0.376 -34.562 -15.484 1 91.38 71 TYR A N 1
ATOM 561 C CA . TYR A 1 71 ? -0.142 -34.938 -14.094 1 91.38 71 TYR A CA 1
ATOM 562 C C . TYR A 1 71 ? -1.421 -34.812 -13.273 1 91.38 71 TYR A C 1
ATOM 564 O O . TYR A 1 71 ? -2.049 -33.75 -13.234 1 91.38 71 TYR A O 1
ATOM 572 N N . PHE A 1 72 ? -1.831 -35.906 -12.641 1 90.38 72 PHE A N 1
ATOM 573 C CA . PHE A 1 72 ? -3.049 -35.938 -11.836 1 90.38 72 PHE A CA 1
ATOM 574 C C . PHE A 1 72 ? -2.766 -36.469 -10.445 1 90.38 72 PHE A C 1
ATOM 576 O O . PHE A 1 72 ? -2.33 -37.625 -10.289 1 90.38 72 PHE A O 1
ATOM 583 N N . GLN A 1 73 ? -3.035 -35.688 -9.445 1 91 73 GLN A N 1
ATOM 584 C CA . GLN A 1 73 ? -2.854 -36.062 -8.055 1 91 73 GLN A CA 1
ATOM 585 C C . GLN A 1 73 ? -4.168 -35.969 -7.285 1 91 73 GLN A C 1
ATOM 587 O O . GLN A 1 73 ? -4.914 -35 -7.418 1 91 73 GLN A O 1
ATOM 592 N N . ILE A 1 74 ? -4.484 -37 -6.59 1 88.38 74 ILE A N 1
ATOM 593 C CA . ILE A 1 74 ? -5.625 -37 -5.684 1 88.38 74 ILE A CA 1
ATOM 594 C C . ILE A 1 74 ? -5.137 -37.094 -4.238 1 88.38 74 ILE A C 1
ATOM 596 O O . ILE A 1 74 ? -4.371 -38 -3.896 1 88.38 74 ILE A O 1
ATOM 600 N N . ASN A 1 75 ? -5.547 -36.219 -3.42 1 89.94 75 ASN A N 1
ATOM 601 C CA . ASN A 1 75 ? -5.102 -36.125 -2.033 1 89.94 75 ASN A CA 1
ATOM 602 C C . ASN A 1 75 ? -3.578 -36.156 -1.932 1 89.94 75 ASN A C 1
ATOM 604 O O . ASN A 1 75 ? -2.914 -35.188 -2.328 1 89.94 75 ASN A O 1
ATOM 608 N N . HIS A 1 76 ? -3.023 -37.375 -1.661 1 87.19 76 HIS A N 1
ATOM 609 C CA . HIS A 1 76 ? -1.578 -37.438 -1.467 1 87.19 76 HIS A CA 1
ATOM 610 C C . HIS A 1 76 ? -0.92 -38.375 -2.482 1 87.19 76 HIS A C 1
ATOM 612 O O . HIS A 1 76 ? 0.272 -38.656 -2.377 1 87.19 76 HIS A O 1
ATOM 618 N N . SER A 1 77 ? -1.669 -38.75 -3.504 1 88.81 77 SER A N 1
ATOM 619 C CA . SER A 1 77 ? -1.136 -39.781 -4.414 1 88.81 77 SER A CA 1
ATOM 620 C C . SER A 1 77 ? -1.19 -39.281 -5.863 1 88.81 77 SER A C 1
ATOM 622 O O . SER A 1 77 ? -2.184 -38.688 -6.289 1 88.81 77 SER A O 1
ATOM 624 N N . VAL A 1 78 ? -0.154 -39.594 -6.512 1 89 78 VAL A N 1
ATOM 625 C CA . VAL A 1 78 ? -0.169 -39.438 -7.965 1 89 78 VAL A CA 1
ATOM 626 C C . VAL A 1 78 ? -0.981 -40.562 -8.602 1 89 78 VAL A C 1
ATOM 628 O O . VAL A 1 78 ? -0.587 -41.719 -8.547 1 89 78 VAL A O 1
ATOM 631 N N . VAL A 1 79 ? -2.008 -40.219 -9.242 1 87.94 79 VAL A N 1
ATOM 632 C CA . VAL A 1 79 ? -2.902 -41.281 -9.734 1 87.94 79 VAL A CA 1
ATOM 633 C C . VAL A 1 79 ? -2.689 -41.469 -11.234 1 87.94 79 VAL A C 1
ATOM 635 O O . VAL A 1 79 ? -3.01 -42.531 -11.773 1 87.94 79 VAL A O 1
ATOM 638 N N . TYR A 1 80 ? -2.229 -40.438 -11.836 1 87.56 80 TYR A N 1
ATOM 639 C CA . TYR A 1 80 ? -2.047 -40.531 -13.281 1 87.56 80 TYR A CA 1
ATOM 640 C C . TYR A 1 80 ? -0.953 -39.594 -13.766 1 87.56 80 TYR A C 1
ATOM 642 O O . TYR A 1 80 ? -0.891 -38.438 -13.336 1 87.56 80 TYR A O 1
ATOM 650 N N . GLU A 1 81 ? -0.011 -40.031 -14.5 1 89.75 81 GLU A N 1
ATOM 651 C CA . GLU A 1 81 ? 1.039 -39.281 -15.18 1 89.75 81 GLU A CA 1
ATOM 652 C C . GLU A 1 81 ? 1.326 -39.844 -16.562 1 89.75 81 GLU A C 1
ATOM 654 O O . GLU A 1 81 ? 1.535 -41.062 -16.703 1 89.75 81 GLU A O 1
ATOM 659 N N . LYS A 1 82 ? 1.273 -38.969 -17.547 1 89.25 82 LYS A N 1
ATOM 660 C CA . LYS A 1 82 ? 1.516 -39.469 -18.906 1 89.25 82 LYS A CA 1
ATOM 661 C C . LYS A 1 82 ? 2.1 -38.375 -19.781 1 89.25 82 LYS A C 1
ATOM 663 O O . LYS A 1 82 ? 1.701 -37.188 -19.672 1 89.25 82 LYS A O 1
ATOM 668 N N . LEU A 1 83 ? 3.025 -38.719 -20.5 1 92.06 83 LEU A N 1
ATOM 669 C CA . LEU A 1 83 ? 3.584 -37.844 -21.547 1 92.06 83 LEU A CA 1
ATOM 670 C C . LEU A 1 83 ? 3.248 -38.375 -22.938 1 92.06 83 LEU A C 1
ATOM 672 O O . LEU A 1 83 ? 3.449 -39.562 -23.203 1 92.06 83 LEU A O 1
ATOM 676 N N . LYS A 1 84 ? 2.799 -37.562 -23.75 1 90.69 84 LYS A N 1
ATOM 677 C CA . LYS A 1 84 ? 2.535 -37.969 -25.125 1 90.69 84 LYS A CA 1
ATOM 678 C C . LYS A 1 84 ? 3.822 -38.375 -25.828 1 90.69 84 LYS A C 1
ATOM 680 O O . LYS A 1 84 ? 4.859 -37.75 -25.672 1 90.69 84 LYS A O 1
ATOM 685 N N . GLU A 1 85 ? 3.703 -39.312 -26.594 1 91.06 85 GLU A N 1
ATOM 686 C CA . GLU A 1 85 ? 4.867 -39.906 -27.25 1 91.06 85 GLU A CA 1
ATOM 687 C C . GLU A 1 85 ? 5.609 -38.875 -28.094 1 91.06 85 GLU A C 1
ATOM 689 O O . GLU A 1 85 ? 6.84 -38.906 -28.156 1 91.06 85 GLU A O 1
ATOM 694 N N . THR A 1 86 ? 4.855 -38 -28.656 1 90.44 86 THR A N 1
ATOM 695 C CA . THR A 1 86 ? 5.43 -37.031 -29.578 1 90.44 86 THR A CA 1
ATOM 696 C C . THR A 1 86 ? 6.344 -36.062 -28.828 1 90.44 86 THR A C 1
ATOM 698 O O . THR A 1 86 ? 7.18 -35.375 -29.453 1 90.44 86 THR A O 1
ATOM 701 N N . TYR A 1 87 ? 6.18 -36.031 -27.562 1 93.75 87 TYR A N 1
ATOM 702 C CA . TYR A 1 87 ? 6.945 -35.031 -26.797 1 93.75 87 TYR A CA 1
ATOM 703 C C . TYR A 1 87 ? 8.07 -35.719 -26.016 1 93.75 87 TYR A C 1
ATOM 705 O O . TYR A 1 87 ? 8.766 -35.062 -25.234 1 93.75 87 TYR A O 1
ATOM 713 N N . LYS A 1 88 ? 8.203 -37.031 -26.25 1 93 88 LYS A N 1
ATOM 714 C CA . LYS A 1 88 ? 9.359 -37.719 -25.688 1 93 88 LYS A CA 1
ATOM 715 C C . LYS A 1 88 ? 10.664 -37.094 -26.188 1 93 88 LYS A C 1
ATOM 717 O O . LYS A 1 88 ? 10.828 -36.844 -27.375 1 93 88 LYS A O 1
ATOM 722 N N . GLY A 1 89 ? 11.508 -36.719 -25.281 1 94.25 89 GLY A N 1
ATOM 723 C CA . GLY A 1 89 ? 12.766 -36.094 -25.656 1 94.25 89 GLY A CA 1
ATOM 724 C C . GLY A 1 89 ? 12.68 -34.594 -25.719 1 94.25 89 GLY A C 1
ATOM 725 O O . GLY A 1 89 ? 13.703 -33.906 -25.875 1 94.25 89 GLY A O 1
ATOM 726 N N . LYS A 1 90 ? 11.469 -34.156 -25.578 1 96.12 90 LYS A N 1
ATOM 727 C CA . LYS A 1 90 ? 11.281 -32.688 -25.641 1 96.12 90 LYS A CA 1
ATOM 728 C C . LYS A 1 90 ? 11.008 -32.125 -24.25 1 96.12 90 LYS A C 1
ATOM 730 O O . LYS A 1 90 ? 11.422 -31 -23.953 1 96.12 90 LYS A O 1
ATOM 735 N N . LEU A 1 91 ? 10.266 -32.875 -23.531 1 96.19 91 LEU A N 1
ATOM 736 C CA . LEU A 1 91 ? 10.023 -32.469 -22.141 1 96.19 91 LEU A CA 1
ATOM 737 C C . LEU A 1 91 ? 9.898 -33.719 -21.25 1 96.19 91 LEU A C 1
ATOM 739 O O . LEU A 1 91 ? 9.812 -34.844 -21.75 1 96.19 91 LEU A O 1
ATOM 743 N N . GLU A 1 92 ? 10.023 -33.5 -20.016 1 96.25 92 GLU A N 1
ATOM 744 C CA . GLU A 1 92 ? 9.797 -34.531 -18.984 1 96.25 92 GLU A CA 1
ATOM 745 C C . GLU A 1 92 ? 8.75 -34.062 -17.984 1 96.25 92 GLU A C 1
ATOM 747 O O . GLU A 1 92 ? 8.703 -32.875 -17.609 1 96.25 92 GLU A O 1
ATOM 752 N N . ILE A 1 93 ? 7.941 -34.938 -17.594 1 95.81 93 ILE A N 1
ATOM 753 C CA . ILE A 1 93 ? 6.969 -34.719 -16.516 1 95.81 93 ILE A CA 1
ATOM 754 C C . ILE A 1 93 ? 6.938 -35.906 -15.586 1 95.81 93 ILE A C 1
ATOM 756 O O . ILE A 1 93 ? 6.887 -37.062 -16.031 1 95.81 93 ILE A O 1
ATOM 760 N N . MET A 1 94 ? 7.105 -35.75 -14.359 1 94.88 94 MET A N 1
ATOM 761 C CA . MET A 1 94 ? 7.059 -36.812 -13.344 1 94.88 94 MET A CA 1
ATOM 762 C C . MET A 1 94 ? 6.75 -36.219 -11.969 1 94.88 94 MET A C 1
ATOM 764 O O . MET A 1 94 ? 6.66 -35 -11.812 1 94.88 94 MET A O 1
ATOM 768 N N . SER A 1 95 ? 6.527 -37.031 -11.031 1 94.69 95 SER A N 1
ATOM 769 C CA . SER A 1 95 ? 6.336 -36.531 -9.672 1 94.69 95 SER A CA 1
ATOM 770 C C . SER A 1 95 ? 7.621 -35.938 -9.102 1 94.69 95 SER A C 1
ATOM 772 O O . SER A 1 95 ? 8.719 -36.312 -9.539 1 94.69 95 SER A O 1
ATOM 774 N N . ILE A 1 96 ? 7.5 -35.062 -8.211 1 96.12 96 ILE A N 1
ATOM 775 C CA . ILE A 1 96 ? 8.664 -34.406 -7.613 1 96.12 96 ILE A CA 1
ATOM 776 C C . ILE A 1 96 ? 9.508 -35.469 -6.879 1 96.12 96 ILE A C 1
ATOM 778 O O . ILE A 1 96 ? 10.734 -35.375 -6.855 1 96.12 96 ILE A O 1
ATOM 782 N N . GLN A 1 97 ? 8.891 -36.5 -6.32 1 93.06 97 GLN A N 1
ATOM 783 C CA . GLN A 1 97 ? 9.617 -37.562 -5.645 1 93.06 97 GLN A CA 1
ATOM 784 C C . GLN A 1 97 ? 10.477 -38.344 -6.629 1 93.06 97 GLN A C 1
ATOM 786 O O . GLN A 1 97 ? 11.648 -38.625 -6.359 1 93.06 97 GLN A O 1
ATOM 791 N N . GLU A 1 98 ? 9.875 -38.688 -7.695 1 94.81 98 GLU A N 1
ATOM 792 C CA . GLU A 1 98 ? 10.617 -39.375 -8.734 1 94.81 98 GLU A CA 1
ATOM 793 C C . GLU A 1 98 ? 11.789 -38.531 -9.234 1 94.81 98 GLU A C 1
ATOM 795 O O . GLU A 1 98 ? 12.883 -39.062 -9.469 1 94.81 98 GLU A O 1
ATOM 800 N N . ALA A 1 99 ? 11.508 -37.312 -9.406 1 96.62 99 ALA A N 1
ATOM 801 C CA . ALA A 1 99 ? 12.555 -36.406 -9.891 1 96.62 99 ALA A CA 1
ATOM 802 C C . ALA A 1 99 ? 13.719 -36.344 -8.906 1 96.62 99 ALA A C 1
ATOM 804 O O . ALA A 1 99 ? 14.883 -36.344 -9.305 1 96.62 99 ALA A O 1
ATOM 805 N N . LEU A 1 100 ? 13.422 -36.25 -7.609 1 95.62 100 LEU A N 1
ATOM 806 C CA . LEU A 1 100 ? 14.438 -36.156 -6.57 1 95.62 100 LEU A CA 1
ATOM 807 C C . LEU A 1 100 ? 15.273 -37.438 -6.52 1 95.62 100 LEU A C 1
ATOM 809 O O . LEU A 1 100 ? 16.453 -37.406 -6.152 1 95.62 100 LEU A O 1
ATOM 813 N N . GLU A 1 101 ? 14.688 -38.562 -6.93 1 94.88 101 GLU A N 1
ATOM 814 C CA . GLU A 1 101 ? 15.414 -39.844 -6.992 1 94.88 101 GLU A CA 1
ATOM 815 C C . GLU A 1 101 ? 16.266 -39.906 -8.258 1 94.88 101 GLU A C 1
ATOM 817 O O . GLU A 1 101 ? 17.375 -40.469 -8.227 1 94.88 101 GLU A O 1
ATOM 822 N N . LYS A 1 102 ? 15.789 -39.375 -9.227 1 96.12 102 LYS A N 1
ATOM 823 C CA . LYS A 1 102 ? 16.406 -39.531 -10.539 1 96.12 102 LYS A CA 1
ATOM 824 C C . LYS A 1 102 ? 17.547 -38.531 -10.719 1 96.12 102 LYS A C 1
ATOM 826 O O . LYS A 1 102 ? 18.562 -38.875 -11.359 1 96.12 102 LYS A O 1
ATOM 831 N N . TYR A 1 103 ? 17.375 -37.344 -10.133 1 97 103 TYR A N 1
ATOM 832 C CA . TYR A 1 103 ? 18.328 -36.281 -10.453 1 97 103 TYR A CA 1
ATOM 833 C C . TYR A 1 103 ? 18.969 -35.75 -9.18 1 97 103 TYR A C 1
ATOM 835 O O . TYR A 1 103 ? 18.375 -34.938 -8.469 1 97 103 TYR A O 1
ATOM 843 N N . ASP A 1 104 ? 20.203 -35.844 -9.062 1 95.81 104 ASP A N 1
ATOM 844 C CA . ASP A 1 104 ? 20.938 -35.281 -7.938 1 95.81 104 ASP A CA 1
ATOM 845 C C . ASP A 1 104 ? 21.078 -33.75 -8.078 1 95.81 104 ASP A C 1
ATOM 847 O O . ASP A 1 104 ? 21.094 -33.031 -7.074 1 95.81 104 ASP A O 1
ATOM 851 N N . TRP A 1 105 ? 21.062 -33.344 -9.328 1 96.44 105 TRP A N 1
ATOM 852 C CA . TRP A 1 105 ? 21.297 -31.922 -9.586 1 96.44 105 TRP A CA 1
ATOM 853 C C . TRP A 1 105 ? 20.078 -31.094 -9.211 1 96.44 105 TRP A C 1
ATOM 855 O O . TRP A 1 105 ? 20.141 -29.859 -9.242 1 96.44 105 TRP A O 1
ATOM 865 N N . LEU A 1 106 ? 19.031 -31.734 -8.828 1 96.94 106 LEU A N 1
ATOM 866 C CA . LEU A 1 106 ? 17.812 -31.016 -8.477 1 96.94 106 LEU A CA 1
ATOM 867 C C . LEU A 1 106 ? 18 -30.219 -7.191 1 96.94 106 LEU A C 1
ATOM 869 O O . LEU A 1 106 ? 17.188 -29.344 -6.871 1 96.94 106 LEU A O 1
ATOM 873 N N . GLU A 1 107 ? 19.094 -30.453 -6.434 1 95.81 107 GLU A N 1
ATOM 874 C CA . GLU A 1 107 ? 19.438 -29.688 -5.238 1 95.81 107 GLU A CA 1
ATOM 875 C C . GLU A 1 107 ? 19.656 -28.219 -5.574 1 95.81 107 GLU A C 1
ATOM 877 O O . GLU A 1 107 ? 19.5 -27.359 -4.715 1 95.81 107 GLU A O 1
ATOM 882 N N . ASP A 1 108 ? 19.938 -27.906 -6.801 1 97.12 108 ASP A N 1
ATOM 883 C CA . ASP A 1 108 ? 20.188 -26.531 -7.234 1 97.12 108 ASP A CA 1
ATOM 884 C C . ASP A 1 108 ? 18.875 -25.781 -7.477 1 97.12 108 ASP A C 1
ATOM 886 O O . ASP A 1 108 ? 18.859 -24.562 -7.652 1 97.12 108 ASP A O 1
ATOM 890 N N . TYR A 1 109 ? 17.781 -26.484 -7.43 1 98.06 109 TYR A N 1
ATOM 891 C CA . TYR A 1 109 ? 16.5 -25.875 -7.77 1 98.06 109 TYR A CA 1
ATOM 892 C C . TYR A 1 109 ? 15.508 -26.016 -6.625 1 98.06 109 TYR A C 1
ATOM 894 O O . TYR A 1 109 ? 14.773 -25.094 -6.309 1 98.06 109 TYR A O 1
ATOM 902 N N . TYR A 1 110 ? 15.484 -27.141 -5.941 1 97.94 110 TYR A N 1
ATOM 903 C CA . TYR A 1 110 ? 14.5 -27.5 -4.922 1 97.94 110 TYR A CA 1
ATOM 904 C C . TYR A 1 110 ? 14.734 -26.688 -3.646 1 97.94 110 TYR A C 1
ATOM 906 O O . TYR A 1 110 ? 15.758 -26.844 -2.984 1 97.94 110 TYR A O 1
ATOM 914 N N . GLY A 1 111 ? 13.859 -25.875 -3.312 1 97.25 111 GLY A N 1
ATOM 915 C CA . GLY A 1 111 ? 13.945 -25.094 -2.088 1 97.25 111 GLY A CA 1
ATOM 916 C C . GLY A 1 111 ? 14.875 -23.906 -2.205 1 97.25 111 GLY A C 1
ATOM 917 O O . GLY A 1 111 ? 15.383 -23.406 -1.198 1 97.25 111 GLY A O 1
ATOM 918 N N . ARG A 1 112 ? 15.125 -23.438 -3.381 1 97.38 112 ARG A N 1
ATOM 919 C CA . ARG A 1 112 ? 16.109 -22.375 -3.588 1 97.38 112 ARG A CA 1
ATOM 920 C C . ARG A 1 112 ? 15.414 -21.016 -3.68 1 97.38 112 ARG A C 1
ATOM 922 O O . ARG A 1 112 ? 15.914 -20.016 -3.139 1 97.38 112 ARG A O 1
ATOM 929 N N . LEU A 1 113 ? 14.297 -20.984 -4.375 1 98.38 113 LEU A N 1
ATOM 930 C CA . LEU A 1 113 ? 13.562 -19.734 -4.516 1 98.38 113 LEU A CA 1
ATOM 931 C C . LEU A 1 113 ? 12.594 -19.531 -3.357 1 98.38 113 LEU A C 1
ATOM 933 O O . LEU A 1 113 ? 12.375 -18.406 -2.916 1 98.38 113 LEU A O 1
ATOM 937 N N . VAL A 1 114 ? 12 -20.578 -2.908 1 98.19 114 VAL A N 1
ATOM 938 C CA . VAL A 1 114 ? 11.125 -20.547 -1.739 1 98.19 114 VAL A CA 1
ATOM 939 C C . VAL A 1 114 ? 11.766 -21.344 -0.6 1 98.19 114 VAL A C 1
ATOM 941 O O . VAL A 1 114 ? 11.688 -22.578 -0.574 1 98.19 114 VAL A O 1
ATOM 944 N N . LYS A 1 115 ? 12.203 -20.672 0.336 1 97.12 115 LYS A N 1
ATOM 945 C CA . LYS A 1 115 ? 12.914 -21.328 1.433 1 97.12 115 LYS A CA 1
ATOM 946 C C . LYS A 1 115 ? 11.938 -22.047 2.367 1 97.12 115 LYS A C 1
ATOM 948 O O . LYS A 1 115 ? 10.852 -21.531 2.645 1 97.12 115 LYS A O 1
ATOM 953 N N . PRO A 1 116 ? 12.359 -23.188 2.859 1 96.62 116 PRO A N 1
ATOM 954 C CA . PRO A 1 116 ? 11.445 -23.969 3.686 1 96.62 116 PRO A CA 1
ATOM 955 C C . PRO A 1 116 ? 11.102 -23.281 5.004 1 96.62 116 PRO A C 1
ATOM 957 O O . PRO A 1 116 ? 10.125 -23.656 5.668 1 96.62 116 PRO A O 1
ATOM 960 N N . ASP A 1 117 ? 11.875 -22.266 5.367 1 96.88 117 ASP A N 1
ATOM 961 C CA . ASP A 1 117 ? 11.633 -21.594 6.641 1 96.88 117 ASP A CA 1
ATOM 962 C C . ASP A 1 117 ? 10.914 -20.25 6.434 1 96.88 117 ASP A C 1
ATOM 964 O O . ASP A 1 117 ? 10.953 -19.391 7.309 1 96.88 117 ASP A O 1
ATOM 968 N N . THR A 1 118 ? 10.344 -20.047 5.312 1 96.94 118 THR A N 1
ATOM 969 C CA . THR A 1 118 ? 9.609 -18.828 5.008 1 96.94 118 THR A CA 1
ATOM 970 C C . THR A 1 118 ? 8.477 -18.609 6.012 1 96.94 118 THR A C 1
ATOM 972 O O . THR A 1 118 ? 8.281 -17.5 6.496 1 96.94 118 THR A O 1
ATOM 975 N N . ASP A 1 119 ? 7.738 -19.625 6.305 1 97.69 119 ASP A N 1
ATOM 976 C CA . ASP A 1 119 ? 6.645 -19.625 7.27 1 97.69 119 ASP A CA 1
ATOM 977 C C . ASP A 1 119 ? 6.234 -21.047 7.641 1 97.69 119 ASP A C 1
ATOM 979 O O . ASP A 1 119 ? 6.812 -22.016 7.141 1 97.69 119 ASP A O 1
ATOM 983 N N . LYS A 1 120 ? 5.293 -21.203 8.461 1 97.69 120 LYS A N 1
ATOM 984 C CA . LYS A 1 120 ? 4.898 -22.531 8.961 1 97.69 120 LYS A CA 1
ATOM 985 C C . LYS A 1 120 ? 4.277 -23.375 7.855 1 97.69 120 LYS A C 1
ATOM 987 O O . LYS A 1 120 ? 4.34 -24.594 7.898 1 97.69 120 LYS A O 1
ATOM 992 N N . TYR A 1 121 ? 3.662 -22.781 6.84 1 97.94 121 TYR A N 1
ATOM 993 C CA . TYR A 1 121 ? 3.041 -23.531 5.75 1 97.94 121 TYR A CA 1
ATOM 994 C C . TYR A 1 121 ? 4.098 -24.172 4.852 1 97.94 121 TYR A C 1
ATOM 996 O O . TYR A 1 121 ? 3.994 -25.344 4.492 1 97.94 121 TYR A O 1
ATOM 1004 N N . THR A 1 122 ? 5.121 -23.359 4.555 1 98.06 122 THR A N 1
ATOM 1005 C CA . THR A 1 122 ? 6.219 -23.891 3.75 1 98.06 122 THR A CA 1
ATOM 1006 C C . THR A 1 122 ? 6.961 -24.984 4.508 1 98.06 122 THR A C 1
ATOM 1008 O O . THR A 1 122 ? 7.328 -26.016 3.928 1 98.06 122 THR A O 1
ATOM 1011 N N . ALA A 1 123 ? 7.129 -24.734 5.742 1 97.62 123 ALA A N 1
ATOM 1012 C CA . ALA A 1 123 ? 7.777 -25.734 6.59 1 97.62 123 ALA A CA 1
ATOM 1013 C C . ALA A 1 123 ? 6.965 -27.031 6.625 1 97.62 123 ALA A C 1
ATOM 1015 O O . ALA A 1 123 ? 7.527 -28.125 6.516 1 97.62 123 ALA A O 1
ATOM 1016 N N . TRP A 1 124 ? 5.711 -26.906 6.742 1 96.19 124 TRP A N 1
ATOM 1017 C CA . TRP A 1 124 ? 4.793 -28.047 6.793 1 96.19 124 TRP A CA 1
ATOM 1018 C C . TRP A 1 124 ? 4.922 -28.906 5.539 1 96.19 124 TRP A C 1
ATOM 1020 O O . TRP A 1 124 ? 5.008 -30.125 5.625 1 96.19 124 TRP A O 1
ATOM 1030 N N . ALA A 1 125 ? 5.016 -28.25 4.426 1 95.38 125 ALA A N 1
ATOM 1031 C CA . ALA A 1 125 ? 5.125 -28.969 3.158 1 95.38 125 ALA A CA 1
ATOM 1032 C C . ALA A 1 125 ? 6.453 -29.719 3.066 1 95.38 125 ALA A C 1
ATOM 1034 O O . ALA A 1 125 ? 6.539 -30.766 2.414 1 95.38 125 ALA A O 1
ATOM 1035 N N . GLU A 1 126 ? 7.422 -29.234 3.68 1 95.44 126 GLU A N 1
ATOM 1036 C CA . GLU A 1 126 ? 8.734 -29.875 3.664 1 95.44 126 GLU A CA 1
ATOM 1037 C C . GLU A 1 126 ? 8.797 -31.047 4.656 1 95.44 126 GLU A C 1
ATOM 1039 O O . GLU A 1 126 ? 9.5 -32.031 4.426 1 95.44 126 GLU A O 1
ATOM 1044 N N . LEU A 1 127 ? 8.047 -30.984 5.727 1 93.5 127 LEU A N 1
ATOM 1045 C CA . LEU A 1 127 ? 8.164 -31.922 6.832 1 93.5 127 LEU A CA 1
ATOM 1046 C C . LEU A 1 127 ? 7.223 -33.094 6.645 1 93.5 127 LEU A C 1
ATOM 1048 O O . LEU A 1 127 ? 7.484 -34.188 7.148 1 93.5 127 LEU A O 1
ATOM 1052 N N . LEU A 1 128 ? 6.152 -32.938 5.914 1 91.25 128 LEU A N 1
ATOM 1053 C CA . LEU A 1 128 ? 5.141 -33.969 5.746 1 91.25 128 LEU A CA 1
ATOM 1054 C C . LEU A 1 128 ? 5.152 -34.531 4.32 1 91.25 128 LEU A C 1
ATOM 1056 O O . LEU A 1 128 ? 5.844 -33.969 3.451 1 91.25 128 LEU A O 1
ATOM 1060 N N . PRO A 1 129 ? 4.402 -35.625 4.129 1 85.75 129 PRO A N 1
ATOM 1061 C CA . PRO A 1 129 ? 4.352 -36.156 2.764 1 85.75 129 PRO A CA 1
ATOM 1062 C C . PRO A 1 129 ? 3.857 -35.125 1.751 1 85.75 129 PRO A C 1
ATOM 1064 O O . PRO A 1 129 ? 2.807 -34.531 1.953 1 85.75 129 PRO A O 1
ATOM 1067 N N . THR A 1 130 ? 4.645 -34.938 0.827 1 89.69 130 THR A N 1
ATOM 1068 C CA . THR A 1 130 ? 4.402 -33.875 -0.166 1 89.69 130 THR A CA 1
ATOM 1069 C C . THR A 1 130 ? 4.531 -34.438 -1.58 1 89.69 130 THR A C 1
ATOM 1071 O O . THR A 1 130 ? 5.52 -35.094 -1.901 1 89.69 130 THR A O 1
ATOM 1074 N N . GLY A 1 131 ? 3.43 -34.312 -2.291 1 93.19 131 GLY A N 1
ATOM 1075 C CA . GLY A 1 131 ? 3.494 -34.625 -3.709 1 93.19 131 GLY A CA 1
ATOM 1076 C C . GLY A 1 131 ? 3.914 -33.438 -4.562 1 93.19 131 GLY A C 1
ATOM 1077 O O . GLY A 1 131 ? 4.723 -32.625 -4.133 1 93.19 131 GLY A O 1
ATOM 1078 N N . GLY A 1 132 ? 3.408 -33.406 -5.84 1 95.62 132 GLY A N 1
ATOM 1079 C CA . GLY A 1 132 ? 3.734 -32.344 -6.77 1 95.62 132 GLY A CA 1
ATOM 1080 C C . GLY A 1 132 ? 4.434 -32.844 -8.023 1 95.62 132 GLY A C 1
ATOM 1081 O O . GLY A 1 132 ? 4.762 -34 -8.133 1 95.62 132 GLY A O 1
ATOM 1082 N N . TYR A 1 133 ? 4.633 -31.891 -8.883 1 96.56 133 TYR A N 1
ATOM 1083 C CA . TYR A 1 133 ? 5.16 -32.312 -10.172 1 96.56 133 TYR A CA 1
ATOM 1084 C C . TYR A 1 133 ? 6.496 -31.656 -10.469 1 96.56 133 TYR A C 1
ATOM 1086 O O . TYR A 1 133 ? 6.816 -30.609 -9.883 1 96.56 133 TYR A O 1
ATOM 1094 N N . PHE A 1 134 ? 7.172 -32.344 -11.25 1 97.69 134 PHE A N 1
ATOM 1095 C CA . PHE A 1 134 ? 8.383 -31.859 -11.898 1 97.69 134 PHE A CA 1
ATOM 1096 C C . PHE A 1 134 ? 8.211 -31.828 -13.414 1 97.69 134 PHE A C 1
ATOM 1098 O O . PHE A 1 134 ? 7.934 -32.844 -14.031 1 97.69 134 PHE A O 1
ATOM 1105 N N . ILE A 1 135 ? 8.352 -30.641 -13.969 1 98 135 ILE A N 1
ATOM 1106 C CA . ILE A 1 135 ? 8.273 -30.469 -15.414 1 98 135 ILE A CA 1
ATOM 1107 C C . ILE A 1 135 ? 9.555 -29.812 -15.922 1 98 135 ILE A C 1
ATOM 1109 O O . ILE A 1 135 ? 9.969 -28.766 -15.406 1 98 135 ILE A O 1
ATOM 1113 N N . ARG A 1 136 ? 10.125 -30.375 -16.875 1 98.5 136 ARG A N 1
ATOM 1114 C CA . ARG A 1 136 ? 11.32 -29.828 -17.516 1 98.5 136 ARG A CA 1
ATOM 1115 C C . ARG A 1 136 ? 11.18 -29.828 -19.031 1 98.5 136 ARG A C 1
ATOM 1117 O O . ARG A 1 136 ? 10.938 -30.891 -19.625 1 98.5 136 ARG A O 1
ATOM 1124 N N . VAL A 1 137 ? 11.336 -28.734 -19.594 1 98.56 137 VAL A N 1
ATOM 1125 C CA . VAL A 1 137 ? 11.344 -28.625 -21.047 1 98.56 137 VAL A CA 1
ATOM 1126 C C . VAL A 1 137 ? 12.773 -28.406 -21.547 1 98.56 137 VAL A C 1
ATOM 1128 O O . VAL A 1 137 ? 13.453 -27.484 -21.109 1 98.56 137 VAL A O 1
ATOM 1131 N N . PHE A 1 138 ? 13.195 -29.203 -22.453 1 98.31 138 PHE A N 1
ATOM 1132 C CA . PHE A 1 138 ? 14.586 -29.172 -22.906 1 98.31 138 PHE A CA 1
ATOM 1133 C C . PHE A 1 138 ? 14.844 -27.969 -23.812 1 98.31 138 PHE A C 1
ATOM 1135 O O . PHE A 1 138 ? 13.906 -27.391 -24.344 1 98.31 138 PHE A O 1
ATOM 1142 N N . ALA A 1 139 ? 16.109 -27.594 -23.953 1 98.56 139 ALA A N 1
ATOM 1143 C CA . ALA A 1 139 ? 16.516 -26.391 -24.656 1 98.56 139 ALA A CA 1
ATOM 1144 C C . ALA A 1 139 ? 16.016 -26.406 -26.109 1 98.56 139 ALA A C 1
ATOM 1146 O O . ALA A 1 139 ? 16.031 -27.453 -26.75 1 98.56 139 ALA A O 1
ATOM 1147 N N . ASN A 1 140 ? 15.539 -25.359 -26.562 1 98.31 140 ASN A N 1
ATOM 1148 C CA . ASN A 1 140 ? 15.172 -25.094 -27.953 1 98.31 140 ASN A CA 1
ATOM 1149 C C . ASN A 1 140 ? 13.93 -25.875 -28.359 1 98.31 140 ASN A C 1
ATOM 1151 O O . ASN A 1 140 ? 13.703 -26.125 -29.547 1 98.31 140 ASN A O 1
ATOM 1155 N N . GLN A 1 141 ? 13.133 -26.344 -27.312 1 97.38 141 GLN A N 1
ATOM 1156 C CA . GLN A 1 141 ? 11.898 -27.062 -27.625 1 97.38 141 GLN A CA 1
ATOM 1157 C C . GLN A 1 141 ? 10.688 -26.141 -27.469 1 97.38 141 GLN A C 1
ATOM 1159 O O . GLN A 1 141 ? 10.633 -25.328 -26.547 1 97.38 141 GLN A O 1
ATOM 1164 N N . LYS A 1 142 ? 9.805 -26.266 -28.438 1 93.5 142 LYS A N 1
ATOM 1165 C CA . LYS A 1 142 ? 8.516 -25.594 -28.344 1 93.5 142 LYS A CA 1
ATOM 1166 C C . LYS A 1 142 ? 7.383 -26.594 -28.156 1 93.5 142 LYS A C 1
ATOM 1168 O O . LYS A 1 142 ? 7.129 -27.422 -29.031 1 93.5 142 LYS A O 1
ATOM 1173 N N . VAL A 1 143 ? 6.801 -26.531 -27.047 1 91.25 143 VAL A N 1
ATOM 1174 C CA . VAL A 1 143 ? 5.699 -27.438 -26.75 1 91.25 143 VAL A CA 1
ATOM 1175 C C . VAL A 1 143 ? 4.379 -26.812 -27.188 1 91.25 143 VAL A C 1
ATOM 1177 O O . VAL A 1 143 ? 3.861 -25.906 -26.531 1 91.25 143 VAL A O 1
ATOM 1180 N N . GLU A 1 144 ? 3.787 -27.281 -28.203 1 84.12 144 GLU A N 1
ATOM 1181 C CA . GLU A 1 144 ? 2.625 -26.672 -28.828 1 84.12 144 GLU A CA 1
ATOM 1182 C C . GLU A 1 144 ? 1.359 -26.906 -28.016 1 84.12 144 GLU A C 1
ATOM 1184 O O . GLU A 1 144 ? 0.522 -26.016 -27.891 1 84.12 144 GLU A O 1
ATOM 1189 N N . TYR A 1 145 ? 1.277 -28.156 -27.5 1 84.56 145 TYR A N 1
ATOM 1190 C CA . TYR A 1 145 ? 0.114 -28.484 -26.688 1 84.56 145 TYR A CA 1
ATOM 1191 C C . TYR A 1 145 ? 0.396 -28.219 -25.219 1 84.56 145 TYR A C 1
ATOM 1193 O O . TYR A 1 145 ? 1.532 -28.359 -24.75 1 84.56 145 TYR A O 1
ATOM 1201 N N . PRO A 1 146 ? -0.643 -27.875 -24.5 1 87.25 146 PRO A N 1
ATOM 1202 C CA . PRO A 1 146 ? -0.425 -27.562 -23.094 1 87.25 146 PRO A CA 1
ATOM 1203 C C . PRO A 1 146 ? -0.106 -28.781 -22.234 1 87.25 146 PRO A C 1
ATOM 1205 O O . PRO A 1 146 ? -0.511 -29.906 -22.594 1 87.25 146 PRO A O 1
ATOM 1208 N N . VAL A 1 147 ? 0.672 -28.547 -21.219 1 90.62 147 VAL A N 1
ATOM 1209 C CA . VAL A 1 147 ? 0.811 -29.5 -20.125 1 90.62 147 VAL A CA 1
ATOM 1210 C C . VAL A 1 147 ? -0.244 -29.234 -19.062 1 90.62 147 VAL A C 1
ATOM 1212 O O . VAL A 1 147 ? -0.45 -28.078 -18.672 1 90.62 147 VAL A O 1
ATOM 1215 N N . GLN A 1 148 ? -0.944 -30.25 -18.688 1 88.56 148 GLN A N 1
ATOM 1216 C CA . GLN A 1 148 ? -2.01 -30.047 -17.703 1 88.56 148 GLN A CA 1
ATOM 1217 C C . GLN A 1 148 ? -1.707 -30.781 -16.391 1 88.56 148 GLN A C 1
ATOM 1219 O O . GLN A 1 148 ? -1.229 -31.906 -16.406 1 88.56 148 GLN A O 1
ATOM 1224 N N . SER A 1 149 ? -1.878 -30.094 -15.375 1 90.94 149 SER A N 1
ATOM 1225 C CA . SER A 1 149 ? -1.797 -30.688 -14.047 1 90.94 149 SER A CA 1
ATOM 1226 C C . SER A 1 149 ? -3.084 -30.469 -13.258 1 90.94 149 SER A C 1
ATOM 1228 O O . SER A 1 149 ? -3.723 -29.422 -13.391 1 90.94 149 SER A O 1
ATOM 1230 N N . CYS A 1 150 ? -3.473 -31.453 -12.539 1 88.88 150 CYS A N 1
ATOM 1231 C CA . CYS A 1 150 ? -4.664 -31.359 -11.703 1 88.88 150 CYS A CA 1
ATOM 1232 C C . CYS A 1 150 ? -4.363 -31.828 -10.281 1 88.88 150 CYS A C 1
ATOM 1234 O O . CYS A 1 150 ? -3.852 -32.938 -10.07 1 88.88 150 CYS A O 1
ATOM 1236 N N . LEU A 1 151 ? -4.672 -31.062 -9.32 1 91.25 151 LEU A N 1
ATOM 1237 C CA . LEU A 1 151 ? -4.555 -31.375 -7.895 1 91.25 151 LEU A CA 1
ATOM 1238 C C . LEU A 1 151 ? -5.934 -31.453 -7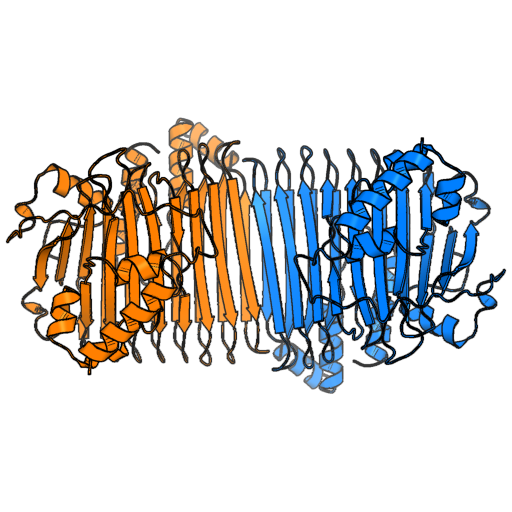.242 1 91.25 151 LEU A C 1
ATOM 1240 O O . LEU A 1 151 ? -6.52 -30.422 -6.891 1 91.25 151 LEU A O 1
ATOM 1244 N N . TYR A 1 152 ? -6.352 -32.656 -7.078 1 88.88 152 TYR A N 1
ATOM 1245 C CA . TYR A 1 152 ? -7.719 -32.938 -6.652 1 88.88 152 TYR A CA 1
ATOM 1246 C C . TYR A 1 152 ? -7.75 -33.406 -5.199 1 88.88 152 TYR A C 1
ATOM 1248 O O . TYR A 1 152 ? -6.969 -34.25 -4.793 1 88.88 152 TYR A O 1
ATOM 1256 N N . ILE A 1 153 ? -8.602 -32.844 -4.445 1 88.5 153 ILE A N 1
ATOM 1257 C CA . ILE A 1 153 ? -8.797 -33.281 -3.066 1 88.5 153 ILE A CA 1
ATOM 1258 C C . ILE A 1 153 ? -10.18 -33.938 -2.92 1 88.5 153 ILE A C 1
ATOM 1260 O O . ILE A 1 153 ? -11.203 -33.25 -3.102 1 88.5 153 ILE A O 1
ATOM 1264 N N . LYS A 1 154 ? -10.148 -35.062 -2.533 1 84.69 154 LYS A N 1
ATOM 1265 C CA . LYS A 1 154 ? -11.375 -35.844 -2.477 1 84.69 154 LYS A CA 1
ATOM 1266 C C . LYS A 1 154 ? -11.945 -35.875 -1.062 1 84.69 154 LYS A C 1
ATOM 1268 O O . LYS A 1 154 ? -13.164 -35.875 -0.879 1 84.69 154 LYS A O 1
ATOM 1273 N N . GLU A 1 155 ? -11.047 -35.906 -0.054 1 80.69 155 GLU A N 1
ATOM 1274 C CA . GLU A 1 155 ? -11.469 -36.062 1.335 1 80.69 155 GLU A CA 1
ATOM 1275 C C . GLU A 1 155 ? -11.297 -34.781 2.115 1 80.69 155 GLU A C 1
ATOM 1277 O O . GLU A 1 155 ? -10.516 -33.906 1.717 1 80.69 155 GLU A O 1
ATOM 1282 N N . GLY A 1 156 ? -12.008 -34.75 3.246 1 81.5 156 GLY A N 1
ATOM 1283 C CA . GLY A 1 156 ? -11.859 -33.625 4.148 1 81.5 156 GLY A CA 1
ATOM 1284 C C . GLY A 1 156 ? -10.859 -33.875 5.258 1 81.5 156 GLY A C 1
ATOM 1285 O O . GLY A 1 156 ? -10.398 -35 5.441 1 81.5 156 GLY A O 1
ATOM 1286 N N . ASN A 1 157 ? -10.422 -32.781 5.875 1 87.56 157 ASN A N 1
ATOM 1287 C CA . ASN A 1 157 ? -9.547 -32.812 7.043 1 87.56 157 ASN A CA 1
ATOM 1288 C C . ASN A 1 157 ? -8.141 -33.281 6.684 1 87.56 157 ASN A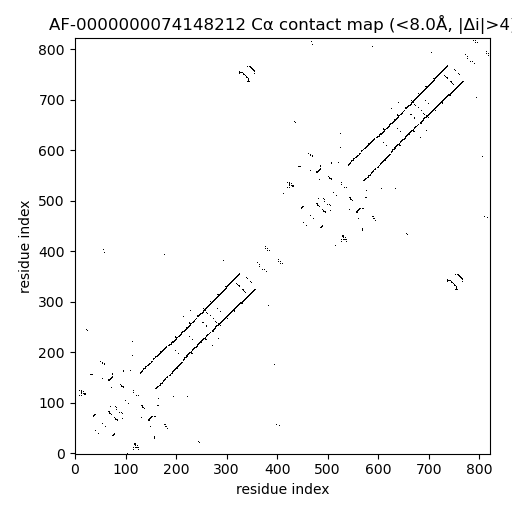 C 1
ATOM 1290 O O . ASN A 1 157 ? -7.52 -34.031 7.434 1 87.56 157 ASN A O 1
ATOM 1294 N N . ILE A 1 158 ? -7.75 -32.906 5.512 1 89.25 158 ILE A N 1
ATOM 1295 C CA . ILE A 1 158 ? -6.391 -33.25 5.105 1 89.25 158 ILE A CA 1
ATOM 1296 C C . ILE A 1 158 ? -5.656 -31.969 4.68 1 89.25 158 ILE A C 1
ATOM 1298 O O . ILE A 1 158 ? -6.285 -30.953 4.414 1 89.25 158 ILE A O 1
ATOM 1302 N N . SER A 1 159 ? -4.41 -32.125 4.699 1 92.5 159 SER A N 1
ATOM 1303 C CA . SER A 1 159 ? -3.539 -31.141 4.066 1 92.5 159 SER A CA 1
ATOM 1304 C C . SER A 1 159 ? -2.895 -31.703 2.805 1 92.5 159 SER A C 1
ATOM 1306 O O . SER A 1 159 ? -2.053 -32.594 2.877 1 92.5 159 SER A O 1
ATOM 1308 N N . GLN A 1 160 ? -3.359 -31.266 1.723 1 93.38 160 GLN A N 1
ATOM 1309 C CA . GLN A 1 160 ? -2.627 -31.625 0.514 1 93.38 160 GLN A CA 1
ATOM 1310 C C . GLN A 1 160 ? -1.42 -30.719 0.309 1 93.38 160 GLN A C 1
ATOM 1312 O O . GLN A 1 160 ? -1.568 -29.5 0.154 1 93.38 160 GLN A O 1
ATOM 1317 N N . ASN A 1 161 ? -0.297 -31.297 0.377 1 95 161 ASN A N 1
ATOM 1318 C CA . ASN A 1 161 ? 0.957 -30.578 0.172 1 95 161 ASN A CA 1
ATOM 1319 C C . ASN A 1 161 ? 1.593 -30.938 -1.169 1 95 161 ASN A C 1
ATOM 1321 O O . ASN A 1 161 ? 1.693 -32.125 -1.522 1 95 161 ASN A O 1
ATOM 1325 N N . VAL A 1 162 ? 1.974 -29.906 -1.857 1 96.5 162 VAL A N 1
ATOM 1326 C CA . VAL A 1 162 ? 2.65 -30.172 -3.123 1 96.5 162 VAL A CA 1
ATOM 1327 C C . VAL A 1 162 ? 3.859 -29.234 -3.266 1 96.5 162 VAL A C 1
ATOM 1329 O O . VAL A 1 162 ? 3.844 -28.109 -2.775 1 96.5 162 VAL A O 1
ATOM 1332 N N . HIS A 1 163 ? 4.883 -29.734 -3.832 1 97.69 163 HIS A N 1
ATOM 1333 C CA . HIS A 1 163 ? 6.07 -28.984 -4.238 1 97.69 163 HIS A CA 1
ATOM 1334 C C . HIS A 1 163 ? 6.344 -29.156 -5.73 1 97.69 163 HIS A C 1
ATOM 1336 O O . HIS A 1 163 ? 6.82 -30.219 -6.156 1 97.69 163 HIS A O 1
ATOM 1342 N N . ASN A 1 164 ? 6.051 -28.109 -6.449 1 98.19 164 ASN A N 1
ATOM 1343 C CA . ASN A 1 164 ? 6.152 -28.125 -7.902 1 98.19 164 ASN A CA 1
ATOM 1344 C C . ASN A 1 164 ? 7.414 -27.422 -8.391 1 98.19 164 ASN A C 1
ATOM 1346 O O . ASN A 1 164 ? 7.75 -26.328 -7.902 1 98.19 164 ASN A O 1
ATOM 1350 N N . ILE A 1 165 ? 8.062 -28.031 -9.336 1 98.62 165 ILE A N 1
ATOM 1351 C CA . ILE A 1 165 ? 9.211 -27.391 -9.984 1 98.62 165 ILE A CA 1
ATOM 1352 C C . ILE A 1 165 ? 9.023 -27.422 -11.5 1 98.62 165 ILE A C 1
ATOM 1354 O O . ILE A 1 165 ? 8.75 -28.484 -12.078 1 98.62 165 ILE A O 1
ATOM 1358 N N . ILE A 1 166 ? 9.148 -26.328 -12.094 1 98.75 166 ILE A N 1
ATOM 1359 C CA . ILE A 1 166 ? 9.188 -26.234 -13.547 1 98.75 166 ILE A CA 1
ATOM 1360 C C . ILE A 1 166 ? 10.516 -25.625 -13.992 1 98.75 166 ILE A C 1
ATOM 1362 O O . ILE A 1 166 ? 10.922 -24.578 -13.477 1 98.75 166 ILE A O 1
ATOM 1366 N N . ILE A 1 167 ? 11.141 -26.234 -14.898 1 98.88 167 ILE A N 1
ATOM 1367 C CA . ILE A 1 167 ? 12.352 -25.703 -15.516 1 98.88 167 ILE A CA 1
ATOM 1368 C C . ILE A 1 167 ? 12.148 -25.578 -17.016 1 98.88 167 ILE A C 1
ATOM 1370 O O . ILE A 1 167 ? 11.969 -26.578 -17.719 1 98.88 167 ILE A O 1
ATOM 1374 N N . VAL A 1 168 ? 12.164 -24.422 -17.5 1 98.81 168 VAL A N 1
ATOM 1375 C CA . VAL A 1 168 ? 12.164 -24.156 -18.938 1 98.81 168 VAL A CA 1
ATOM 1376 C C . VAL A 1 168 ? 13.578 -23.828 -19.391 1 98.81 168 VAL A C 1
ATOM 1378 O O . VAL A 1 168 ? 14.078 -22.734 -19.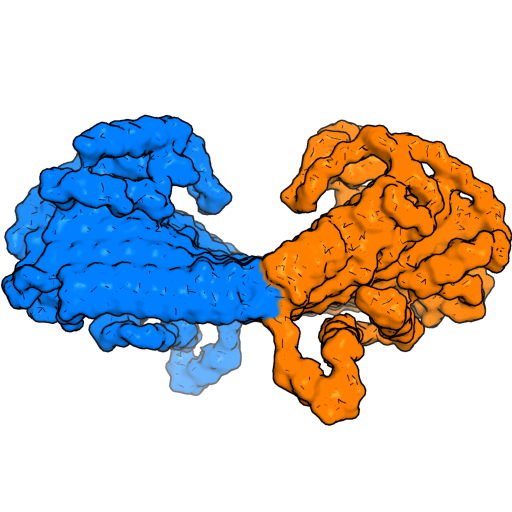141 1 98.81 168 VAL A O 1
ATOM 1381 N N . GLU A 1 169 ? 14.18 -24.688 -20.109 1 98.69 169 GLU A N 1
ATOM 1382 C CA . GLU A 1 169 ? 15.57 -24.5 -20.516 1 98.69 169 GLU A CA 1
ATOM 1383 C C . GLU A 1 169 ? 15.695 -23.453 -21.609 1 98.69 169 GLU A C 1
ATOM 1385 O O . GLU A 1 169 ? 14.695 -22.859 -22.031 1 98.69 169 GLU A O 1
ATOM 1390 N N . GLU A 1 170 ? 16.938 -23.203 -22.016 1 98.75 170 GLU A N 1
ATOM 1391 C CA . GLU A 1 170 ? 17.266 -22.078 -22.891 1 98.75 170 GLU A CA 1
ATOM 1392 C C . GLU A 1 170 ? 16.422 -22.109 -24.172 1 98.75 170 GLU A C 1
ATOM 1394 O O . GLU A 1 170 ? 16.359 -23.141 -24.844 1 98.75 170 GLU A O 1
ATOM 1399 N N . ASN A 1 171 ? 15.695 -21.125 -24.484 1 98.5 171 ASN A N 1
ATOM 1400 C CA . ASN A 1 171 ? 14.938 -20.891 -25.719 1 98.5 171 ASN A CA 1
ATOM 1401 C C . ASN A 1 171 ? 13.781 -21.875 -25.844 1 98.5 171 ASN A C 1
ATOM 1403 O O . ASN A 1 171 ? 13.273 -22.094 -26.953 1 98.5 171 ASN A O 1
ATOM 1407 N N . ALA A 1 172 ? 13.414 -22.516 -24.75 1 98.5 172 ALA A N 1
ATOM 1408 C CA . ALA A 1 172 ? 12.266 -23.406 -24.781 1 98.5 172 ALA A CA 1
ATOM 1409 C C . ALA A 1 172 ? 10.977 -22.656 -24.469 1 98.5 172 ALA A C 1
ATOM 1411 O O . ALA A 1 172 ? 11.008 -21.547 -23.953 1 98.5 172 ALA A O 1
ATOM 1412 N N . GLU A 1 173 ? 9.844 -23.203 -24.859 1 95.88 173 GLU A N 1
ATOM 1413 C CA . GLU A 1 173 ? 8.539 -22.594 -24.641 1 95.88 173 GLU A CA 1
ATOM 1414 C C . GLU A 1 173 ? 7.496 -23.625 -24.234 1 95.88 173 GLU A C 1
ATOM 1416 O O . GLU A 1 173 ? 7.422 -24.703 -24.828 1 95.88 173 GLU A O 1
ATOM 1421 N N . VAL A 1 174 ? 6.711 -23.312 -23.188 1 94 174 VAL A N 1
ATOM 1422 C CA . VAL A 1 174 ? 5.703 -24.266 -22.734 1 94 174 VAL A CA 1
ATOM 1423 C C . VAL A 1 174 ? 4.516 -23.531 -22.125 1 94 174 VAL A C 1
ATOM 1425 O O . VAL A 1 174 ? 4.672 -22.438 -21.578 1 94 174 VAL A O 1
ATOM 1428 N N . PHE A 1 175 ? 3.316 -24.109 -22.312 1 90.62 175 PHE A N 1
ATOM 1429 C CA . PHE A 1 175 ? 2.078 -23.688 -21.672 1 90.62 175 PHE A CA 1
ATOM 1430 C C . PHE A 1 175 ? 1.624 -24.703 -20.641 1 90.62 175 PHE A C 1
ATOM 1432 O O . PHE A 1 175 ? 1.432 -25.875 -20.969 1 90.62 175 PHE A O 1
ATOM 1439 N N . VAL A 1 176 ? 1.504 -24.281 -19.438 1 91.88 176 VAL A N 1
ATOM 1440 C CA . VAL A 1 176 ? 1.101 -25.172 -18.359 1 91.88 176 VAL A CA 1
ATOM 1441 C C . VAL A 1 176 ? -0.205 -24.688 -17.734 1 91.88 176 VAL A C 1
ATOM 1443 O O . VAL A 1 176 ? -0.334 -23.516 -17.406 1 91.88 176 VAL A O 1
ATOM 1446 N N . THR A 1 177 ? -1.151 -25.531 -17.609 1 87.62 177 THR A N 1
ATOM 1447 C CA . THR A 1 177 ? -2.398 -25.25 -16.906 1 87.62 177 THR A CA 1
ATOM 1448 C C . THR A 1 177 ? -2.555 -26.141 -15.688 1 87.62 177 THR A C 1
ATOM 1450 O O . THR A 1 177 ? -2.449 -27.359 -15.789 1 87.62 177 THR A O 1
ATOM 1453 N N . THR A 1 178 ? -2.828 -25.562 -14.617 1 89.44 178 THR A N 1
ATOM 1454 C CA . THR A 1 178 ? -3.051 -26.312 -13.391 1 89.44 178 THR A CA 1
ATOM 1455 C C . THR A 1 178 ? -4.441 -26.031 -12.82 1 89.44 178 THR A C 1
ATOM 1457 O O . THR A 1 178 ? -4.805 -24.875 -12.602 1 89.44 178 THR A O 1
ATOM 1460 N N . GLY A 1 179 ? -5.168 -27.031 -12.672 1 85.94 179 GLY A N 1
ATOM 1461 C CA . GLY A 1 179 ? -6.461 -26.953 -12.008 1 85.94 179 GLY A CA 1
ATOM 1462 C C . GLY A 1 179 ? -6.453 -27.562 -10.617 1 85.94 179 GLY A C 1
ATOM 1463 O O . GLY A 1 179 ? -6.023 -28.703 -10.445 1 85.94 179 GLY A O 1
ATOM 1464 N N . CYS A 1 180 ? -6.93 -26.906 -9.664 1 84 180 CYS A N 1
ATOM 1465 C CA . CYS A 1 180 ? -7.027 -27.391 -8.289 1 84 180 CYS A CA 1
ATOM 1466 C C . CYS A 1 180 ? -8.461 -27.312 -7.785 1 84 180 CYS A C 1
ATOM 1468 O O . CYS A 1 180 ? -9.117 -26.266 -7.922 1 84 180 CYS A O 1
ATOM 1470 N N . LEU A 1 181 ? -8.891 -28.359 -7.246 1 80.81 181 LEU A N 1
ATOM 1471 C CA . LEU A 1 181 ? -10.289 -28.344 -6.852 1 80.81 181 LEU A CA 1
ATOM 1472 C C . LEU A 1 181 ? -10.562 -29.391 -5.77 1 80.81 181 LEU A C 1
ATOM 1474 O O . LEU A 1 181 ? -9.773 -30.312 -5.582 1 80.81 181 LEU A O 1
ATOM 1478 N N . THR A 1 182 ? -11.609 -29.172 -5.078 1 81 182 THR A N 1
ATOM 1479 C CA . THR A 1 182 ? -12.109 -30.094 -4.066 1 81 182 THR A CA 1
ATOM 1480 C C . THR A 1 182 ? -13.352 -30.812 -4.562 1 81 182 THR A C 1
ATOM 1482 O O . THR A 1 182 ? -14.133 -30.25 -5.336 1 81 182 THR A O 1
ATOM 1485 N N . HIS A 1 183 ? -13.508 -31.969 -4.105 1 74.5 183 HIS A N 1
ATOM 1486 C CA . HIS A 1 183 ? -14.656 -32.781 -4.469 1 74.5 183 HIS A CA 1
ATOM 1487 C C . HIS A 1 183 ? -15.891 -32.375 -3.676 1 74.5 183 HIS A C 1
ATOM 1489 O O . HIS A 1 183 ? -16.969 -32.156 -4.25 1 74.5 183 HIS A O 1
ATOM 1495 N N . LEU A 1 184 ? -15.625 -32.469 -2.377 1 69.75 184 LEU A N 1
ATOM 1496 C CA . LEU A 1 184 ? -16.75 -32.312 -1.457 1 69.75 184 LEU A CA 1
ATOM 1497 C C . LEU A 1 184 ? -16.922 -30.844 -1.057 1 69.75 184 LEU A C 1
ATOM 1499 O O . LEU A 1 184 ? -15.938 -30.141 -0.8 1 69.75 184 LEU A O 1
ATOM 1503 N N . LYS A 1 185 ? -18.266 -30.625 -1.041 1 73.12 185 LYS A N 1
ATOM 1504 C CA . LYS A 1 185 ? -18.609 -29.297 -0.552 1 73.12 185 LYS A CA 1
ATOM 1505 C C . LYS A 1 185 ? -18.562 -29.234 0.972 1 73.12 185 LYS A C 1
ATOM 1507 O O . LYS A 1 185 ? -18.828 -30.234 1.646 1 73.12 185 LYS A O 1
ATOM 1512 N N . ASN A 1 186 ? -18.047 -28.375 1.553 1 76.75 186 ASN A N 1
ATOM 1513 C CA . ASN A 1 186 ? -18.172 -28.016 2.963 1 76.75 186 ASN A CA 1
ATOM 1514 C C . ASN A 1 186 ? -17.219 -28.828 3.832 1 76.75 186 ASN A C 1
ATOM 1516 O O . ASN A 1 186 ? -17.484 -29.047 5.012 1 76.75 186 ASN A O 1
ATOM 1520 N N . GLN A 1 187 ? -16.344 -29.562 3.295 1 82.56 187 GLN A N 1
ATOM 1521 C CA . GLN A 1 187 ? -15.328 -30.203 4.133 1 82.56 187 GLN A CA 1
ATOM 1522 C C . GLN A 1 187 ? -14.094 -29.312 4.281 1 82.56 187 GLN A C 1
ATOM 1524 O O . GLN A 1 187 ? -13.617 -28.734 3.301 1 82.56 187 GLN A O 1
ATOM 1529 N N . PRO A 1 188 ? -13.711 -29.359 5.539 1 90.5 188 PRO A N 1
ATOM 1530 C CA . PRO A 1 188 ? -12.547 -28.5 5.773 1 90.5 188 PRO A CA 1
ATOM 1531 C C . PRO A 1 188 ? -11.242 -29.125 5.297 1 90.5 188 PRO A C 1
ATOM 1533 O O . PRO A 1 188 ? -11.156 -30.344 5.168 1 90.5 188 PRO A O 1
ATOM 1536 N N . GLY A 1 189 ? -10.32 -28.406 5.07 1 93 189 GLY A N 1
ATOM 1537 C CA . GLY A 1 189 ? -8.984 -28.828 4.672 1 93 189 GLY A CA 1
ATOM 1538 C C . GLY A 1 189 ? -8.086 -27.672 4.273 1 93 189 GLY A C 1
ATOM 1539 O O . GLY A 1 189 ? -8.477 -26.5 4.395 1 93 189 GLY A O 1
ATOM 1540 N N . ILE A 1 190 ? -6.895 -28 3.93 1 94.75 190 ILE A N 1
ATOM 1541 C CA . ILE A 1 190 ? -5.957 -26.969 3.506 1 94.75 190 ILE A CA 1
ATOM 1542 C C . ILE A 1 190 ? -5.113 -27.484 2.342 1 94.75 190 ILE A C 1
ATOM 1544 O O . ILE A 1 190 ? -4.766 -28.672 2.293 1 94.75 190 ILE A O 1
ATOM 1548 N N . HIS A 1 191 ? -4.918 -26.703 1.396 1 95.44 191 HIS A N 1
ATOM 1549 C CA . HIS A 1 191 ? -3.977 -26.938 0.309 1 95.44 191 HIS A CA 1
ATOM 1550 C C . HIS A 1 191 ? -2.752 -26.047 0.427 1 95.44 191 HIS A C 1
ATOM 1552 O O . HIS A 1 191 ? -2.881 -24.812 0.466 1 95.44 191 HIS A O 1
ATOM 1558 N N . ILE A 1 192 ? -1.615 -26.641 0.543 1 96.5 192 ILE A N 1
ATOM 1559 C CA . ILE A 1 192 ? -0.346 -25.922 0.598 1 96.5 192 ILE A CA 1
ATOM 1560 C C . ILE A 1 192 ? 0.493 -26.266 -0.631 1 96.5 192 ILE A C 1
ATOM 1562 O O . ILE A 1 192 ? 0.944 -27.391 -0.788 1 96.5 192 ILE A O 1
ATOM 1566 N N . GLY A 1 193 ? 0.677 -25.281 -1.468 1 96.94 193 GLY A N 1
ATOM 1567 C CA . GLY A 1 193 ? 1.406 -25.516 -2.705 1 96.94 193 GLY A CA 1
ATOM 1568 C C . GLY A 1 193 ? 2.66 -24.672 -2.826 1 96.94 193 GLY A C 1
ATOM 1569 O O . GLY A 1 193 ? 2.58 -23.438 -2.916 1 96.94 193 GLY A O 1
ATOM 1570 N N . ILE A 1 194 ? 3.785 -25.312 -2.832 1 98.19 194 ILE A N 1
ATOM 1571 C CA . ILE A 1 194 ? 5.055 -24.641 -3.084 1 98.19 194 ILE A CA 1
ATOM 1572 C C . ILE A 1 194 ? 5.422 -24.766 -4.562 1 98.19 194 ILE A C 1
ATOM 1574 O O . ILE A 1 194 ? 5.457 -25.875 -5.102 1 98.19 194 ILE A O 1
ATOM 1578 N N . SER A 1 195 ? 5.625 -23.656 -5.227 1 98.5 195 SER A N 1
ATOM 1579 C CA . SER A 1 195 ? 5.988 -23.688 -6.641 1 98.5 195 SER A CA 1
ATOM 1580 C C . SER A 1 195 ? 7.246 -22.859 -6.902 1 98.5 195 SER A C 1
ATOM 1582 O O . SER A 1 195 ? 7.312 -21.688 -6.535 1 98.5 195 SER A O 1
ATOM 1584 N N . GLU A 1 196 ? 8.234 -23.453 -7.469 1 98.81 196 GLU A N 1
ATOM 1585 C CA . GLU A 1 196 ? 9.461 -22.812 -7.906 1 98.81 196 GLU A CA 1
ATOM 1586 C C . GLU A 1 196 ? 9.672 -22.969 -9.406 1 98.81 196 GLU A C 1
ATOM 1588 O O . GLU A 1 196 ? 9.906 -24.078 -9.891 1 98.81 196 GLU A O 1
ATOM 1593 N N . PHE A 1 197 ? 9.641 -21.906 -10.117 1 98.94 197 PHE A N 1
ATOM 1594 C CA . PHE A 1 197 ? 9.773 -21.953 -11.57 1 98.94 197 PHE A CA 1
ATOM 1595 C C . PHE A 1 197 ? 11.07 -21.281 -12.008 1 98.94 197 PHE A C 1
ATOM 1597 O O . PHE A 1 197 ? 11.43 -20.219 -11.492 1 98.94 197 PHE A O 1
ATOM 1604 N N . PHE A 1 198 ? 11.672 -21.906 -12.938 1 98.94 198 PHE A N 1
ATOM 1605 C CA . PHE A 1 198 ? 12.93 -21.406 -13.492 1 98.94 198 PHE A CA 1
ATOM 1606 C C . PHE A 1 198 ? 12.844 -21.281 -15.008 1 98.94 198 PHE A C 1
ATOM 1608 O O . PHE A 1 198 ? 12.828 -22.281 -15.719 1 98.94 198 PHE A O 1
ATOM 1615 N N . VAL A 1 199 ? 12.82 -20.094 -15.43 1 98.94 199 VAL A N 1
ATOM 1616 C CA . VAL A 1 199 ? 12.836 -19.797 -16.859 1 98.94 199 VAL A CA 1
ATOM 1617 C C . VAL A 1 199 ? 14.234 -19.375 -17.297 1 98.94 199 VAL A C 1
ATOM 1619 O O . VAL A 1 199 ? 14.648 -18.234 -17.016 1 98.94 199 VAL A O 1
ATOM 1622 N N . LYS A 1 200 ? 14.875 -20.172 -17.984 1 98.81 200 LYS A N 1
ATOM 1623 C CA . LYS A 1 200 ? 16.25 -19.906 -18.391 1 98.81 200 LYS A CA 1
ATOM 1624 C C . LYS A 1 200 ? 16.297 -18.922 -19.562 1 98.81 200 LYS A C 1
ATOM 1626 O O . LYS A 1 200 ? 15.258 -18.438 -20.016 1 98.81 200 LYS A O 1
ATOM 1631 N N . LYS A 1 201 ? 17.562 -18.609 -19.984 1 98.81 201 LYS A N 1
ATOM 1632 C CA . LYS A 1 201 ? 17.797 -17.578 -21.016 1 98.81 201 LYS A CA 1
ATOM 1633 C C . LYS A 1 201 ? 16.922 -17.828 -22.234 1 98.81 201 LYS A C 1
ATOM 1635 O O . LYS A 1 201 ? 16.969 -18.906 -22.828 1 98.81 201 LYS A O 1
ATOM 1640 N N . GLY A 1 202 ? 16.062 -16.906 -22.531 1 98.69 202 GLY A N 1
ATOM 1641 C CA . GLY A 1 202 ? 15.234 -16.969 -23.734 1 98.69 202 GLY A CA 1
ATOM 1642 C C . GLY A 1 202 ? 14.039 -17.891 -23.578 1 98.69 202 GLY A C 1
ATOM 1643 O O . GLY A 1 202 ? 13.25 -18.062 -24.516 1 98.69 202 GLY A O 1
ATOM 1644 N N . GLY A 1 203 ? 13.875 -18.5 -22.438 1 98.69 203 GLY A N 1
ATOM 1645 C CA . GLY A 1 203 ? 12.75 -19.391 -22.203 1 98.69 203 GLY A CA 1
ATOM 1646 C C . GLY A 1 203 ? 11.438 -18.656 -22.031 1 98.69 203 GLY A C 1
ATOM 1647 O O . GLY A 1 203 ? 11.422 -17.469 -21.672 1 98.69 203 GLY A O 1
ATOM 1648 N N . LYS A 1 204 ? 10.312 -19.344 -22.281 1 96.94 204 LYS A N 1
ATOM 1649 C CA . LYS A 1 204 ? 8.984 -18.766 -22.125 1 96.94 204 LYS A CA 1
ATOM 1650 C C . LYS A 1 204 ? 8.039 -19.719 -21.406 1 96.94 204 LYS A C 1
ATOM 1652 O O . LYS A 1 204 ? 7.844 -20.859 -21.844 1 96.94 204 LYS A O 1
ATOM 1657 N N . LEU A 1 205 ? 7.5 -19.281 -20.344 1 96.88 205 LEU A N 1
ATOM 1658 C CA . LEU A 1 205 ? 6.539 -20.062 -19.562 1 96.88 205 LEU A CA 1
ATOM 1659 C C . LEU A 1 205 ? 5.203 -19.344 -19.469 1 96.88 205 LEU A C 1
ATOM 1661 O O . LEU A 1 205 ? 5.133 -18.25 -18.906 1 96.88 205 LEU A O 1
ATOM 1665 N N . TYR A 1 206 ? 4.207 -19.906 -20.031 1 92.56 206 TYR A N 1
ATOM 1666 C CA . TYR A 1 206 ? 2.824 -19.469 -19.859 1 92.56 206 TYR A CA 1
ATOM 1667 C C . TYR A 1 206 ? 2.102 -20.375 -18.859 1 92.56 206 TYR A C 1
ATOM 1669 O O . TYR A 1 206 ? 1.865 -21.547 -19.125 1 92.56 206 TYR A O 1
ATOM 1677 N N . PHE A 1 207 ? 1.751 -19.812 -17.781 1 93.56 207 PHE A N 1
ATOM 1678 C CA . PHE A 1 207 ? 1.212 -20.594 -16.672 1 93.56 207 PHE A CA 1
ATOM 1679 C C . PHE A 1 207 ? -0.183 -20.125 -16.297 1 93.56 207 PHE A C 1
ATOM 1681 O O . PHE A 1 207 ? -0.386 -18.938 -16.031 1 93.56 207 PHE A O 1
ATOM 1688 N N . THR A 1 208 ? -1.149 -20.969 -16.234 1 88.75 208 THR A N 1
ATOM 1689 C CA . THR A 1 208 ? -2.506 -20.656 -15.805 1 88.75 208 THR A CA 1
ATOM 1690 C C . THR A 1 208 ? -2.93 -21.547 -14.641 1 88.75 208 THR A C 1
ATOM 1692 O O . THR A 1 208 ? -2.803 -22.766 -14.711 1 88.75 208 THR A O 1
ATOM 1695 N N . MET A 1 209 ? -3.402 -20.938 -13.641 1 89.44 209 MET A N 1
ATOM 1696 C CA . MET A 1 209 ? -3.93 -21.641 -12.484 1 89.44 209 MET A CA 1
ATOM 1697 C C . MET A 1 209 ? -5.398 -21.297 -12.258 1 89.44 209 MET A C 1
ATOM 1699 O O . MET A 1 209 ? -5.754 -20.125 -12.125 1 89.44 209 MET A O 1
ATOM 1703 N N . ILE A 1 210 ? -6.191 -22.281 -12.25 1 85.62 210 ILE A N 1
ATOM 1704 C CA . ILE A 1 210 ? -7.613 -22.109 -11.961 1 85.62 210 ILE A CA 1
ATOM 1705 C C . ILE A 1 210 ? -7.969 -22.844 -10.672 1 85.62 210 ILE A C 1
ATOM 1707 O O . ILE A 1 210 ? -7.789 -24.062 -10.578 1 85.62 210 ILE A O 1
ATOM 1711 N N . HIS A 1 211 ? -8.516 -22.188 -9.711 1 86.88 211 HIS A N 1
ATOM 1712 C CA . HIS A 1 211 ? -8.875 -22.734 -8.406 1 86.88 211 HIS A CA 1
ATOM 1713 C C . HIS A 1 211 ? -10.391 -22.828 -8.25 1 86.88 211 HIS A C 1
ATOM 1715 O O . HIS A 1 211 ? -11.102 -21.844 -8.477 1 86.88 211 HIS A O 1
ATOM 1721 N N . ASN A 1 212 ? -10.789 -23.969 -7.91 1 83.69 212 ASN A N 1
ATOM 1722 C CA . ASN A 1 212 ? -12.172 -24.25 -7.539 1 83.69 212 ASN A CA 1
ATOM 1723 C C . ASN A 1 212 ? -12.258 -25 -6.211 1 83.69 212 ASN A C 1
ATOM 1725 O O . ASN A 1 212 ? -12.43 -26.219 -6.191 1 83.69 212 ASN A O 1
ATOM 1729 N N . TRP A 1 213 ? -12.305 -24.266 -5.156 1 84.69 213 TRP A N 1
ATOM 1730 C CA . TRP A 1 213 ? -12.219 -24.844 -3.82 1 84.69 213 TRP A CA 1
ATOM 1731 C C . TRP A 1 213 ? -13.586 -24.891 -3.148 1 84.69 213 TRP A C 1
ATOM 1733 O O . TRP A 1 213 ? -14.539 -24.281 -3.641 1 84.69 213 TRP A O 1
ATOM 1743 N N . SER A 1 214 ? -13.594 -25.609 -2.059 1 83.56 214 SER A N 1
ATOM 1744 C CA . SER A 1 214 ? -14.781 -25.578 -1.207 1 83.56 214 SER A CA 1
ATOM 1745 C C . SER A 1 214 ? -14.758 -24.375 -0.263 1 83.56 214 SER A C 1
ATOM 1747 O O . SER A 1 214 ? -13.688 -23.828 0.024 1 83.56 214 SER A O 1
ATOM 1749 N N . GLU A 1 215 ? -15.898 -24.078 0.263 1 89.5 215 GLU A N 1
ATOM 1750 C CA . GLU A 1 215 ? -16.094 -22.906 1.118 1 89.5 215 GLU A CA 1
ATOM 1751 C C . GLU A 1 215 ? -15.375 -23.078 2.455 1 89.5 215 GLU A C 1
ATOM 1753 O O . GLU A 1 215 ? -15.203 -22.109 3.197 1 89.5 215 GLU A O 1
ATOM 1758 N N . GLU A 1 216 ? -14.922 -24.281 2.74 1 92.62 216 GLU A N 1
ATOM 1759 C CA . GLU A 1 216 ? -14.305 -24.516 4.043 1 92.62 216 GLU A CA 1
ATOM 1760 C C . GLU A 1 216 ? -12.812 -24.781 3.906 1 92.62 216 GLU A C 1
ATOM 1762 O O . GLU A 1 216 ? -12.148 -25.156 4.875 1 92.62 216 GLU A O 1
ATOM 1767 N N . PHE A 1 217 ? -12.32 -24.562 2.758 1 93.12 217 PHE A N 1
ATOM 1768 C CA . PHE A 1 217 ? -10.922 -24.906 2.492 1 93.12 217 PHE A CA 1
ATOM 1769 C C . PHE A 1 217 ? -10.039 -23.672 2.605 1 93.12 217 PHE A C 1
ATOM 1771 O O . PHE A 1 217 ? -10.414 -22.578 2.176 1 93.12 217 PHE A O 1
ATOM 1778 N N . HIS A 1 218 ? -8.836 -23.859 3.17 1 96.12 218 HIS A N 1
ATOM 1779 C CA . HIS A 1 218 ? -7.781 -22.844 3.158 1 96.12 218 HIS A CA 1
ATOM 1780 C C . HIS A 1 218 ? -6.746 -23.141 2.08 1 96.12 218 HIS A C 1
ATOM 1782 O O . HIS A 1 218 ? -6.438 -24.297 1.811 1 96.12 218 HIS A O 1
ATOM 1788 N N . VAL A 1 219 ? -6.262 -22.125 1.517 1 96.62 219 VAL A N 1
ATOM 1789 C CA . VAL A 1 219 ? -5.301 -22.297 0.435 1 96.62 219 VAL A CA 1
ATOM 1790 C C . VAL A 1 219 ? -4.098 -21.391 0.662 1 96.62 219 VAL A C 1
ATOM 1792 O O . VAL A 1 219 ? -4.254 -20.188 0.876 1 96.62 219 VAL A O 1
ATOM 1795 N N . ARG A 1 220 ? -2.879 -21.906 0.632 1 97.44 220 ARG A N 1
ATOM 1796 C CA . ARG A 1 220 ? -1.646 -21.172 0.893 1 97.44 220 ARG A CA 1
ATOM 1797 C C . ARG A 1 220 ? -0.592 -21.484 -0.166 1 97.44 220 ARG A C 1
ATOM 1799 O O . ARG A 1 220 ? 0.416 -22.125 0.121 1 97.44 220 ARG A O 1
ATOM 1806 N N . PRO A 1 221 ? -0.723 -20.938 -1.33 1 97.19 221 PRO A N 1
ATOM 1807 C CA . PRO A 1 221 ? 0.351 -21.062 -2.32 1 97.19 221 PRO A CA 1
ATOM 1808 C C . PRO A 1 221 ? 1.564 -20.188 -1.981 1 97.19 221 PRO A C 1
ATOM 1810 O O . PRO A 1 221 ? 1.411 -19.062 -1.518 1 97.19 221 PRO A O 1
ATOM 1813 N N . ARG A 1 222 ? 2.711 -20.766 -2.084 1 98.06 222 ARG A N 1
ATOM 1814 C CA . ARG A 1 222 ? 3.998 -20.078 -2.061 1 98.06 222 ARG A CA 1
ATOM 1815 C C . ARG A 1 222 ? 4.742 -20.266 -3.379 1 98.06 222 ARG A C 1
ATOM 1817 O O . ARG A 1 222 ? 5.266 -21.344 -3.652 1 98.06 222 ARG A O 1
ATOM 1824 N N . THR A 1 223 ? 4.758 -19.188 -4.172 1 98.44 223 THR A N 1
ATOM 1825 C CA . THR A 1 223 ? 5.328 -19.297 -5.508 1 98.44 223 THR A CA 1
ATOM 1826 C C . THR A 1 223 ? 6.457 -18.297 -5.707 1 98.44 223 THR A C 1
ATOM 1828 O O . THR A 1 223 ? 6.332 -17.141 -5.309 1 98.44 223 THR A O 1
ATOM 1831 N N . ALA A 1 224 ? 7.539 -18.672 -6.297 1 98.81 224 ALA A N 1
ATOM 1832 C CA . ALA A 1 224 ? 8.617 -17.797 -6.75 1 98.81 224 ALA A CA 1
ATOM 1833 C C . ALA A 1 224 ? 9.117 -18.219 -8.133 1 98.81 224 ALA A C 1
ATOM 1835 O O . ALA A 1 224 ? 9.172 -19.406 -8.445 1 98.81 224 ALA A O 1
ATOM 1836 N N . VAL A 1 225 ? 9.477 -17.266 -8.898 1 98.94 225 VAL A N 1
ATOM 1837 C CA . VAL A 1 225 ? 9.883 -17.5 -10.281 1 98.94 225 VAL A CA 1
ATOM 1838 C C . VAL A 1 225 ? 11.148 -16.703 -10.594 1 98.94 225 VAL A C 1
ATOM 1840 O O . VAL A 1 225 ? 11.273 -15.539 -10.203 1 98.94 225 VAL A O 1
ATOM 1843 N N . LEU A 1 226 ? 12.078 -17.312 -11.219 1 98.94 226 LEU A N 1
ATOM 1844 C CA . LEU A 1 226 ? 13.25 -16.641 -11.766 1 98.94 226 LEU A CA 1
ATOM 1845 C C . LEU A 1 226 ? 13.203 -16.625 -13.289 1 98.94 226 LEU A C 1
ATOM 1847 O O . LEU A 1 226 ? 13.172 -17.672 -13.93 1 98.94 226 LEU A O 1
ATOM 1851 N N . VAL A 1 227 ? 13.188 -15.484 -13.82 1 98.94 227 VAL A N 1
ATOM 1852 C CA . VAL A 1 227 ? 13.188 -15.32 -15.273 1 98.94 227 VAL A CA 1
ATOM 1853 C C . VAL A 1 227 ? 14.523 -14.75 -15.727 1 98.94 227 VAL A C 1
ATOM 1855 O O . VAL A 1 227 ? 14.805 -13.562 -15.523 1 98.94 227 VAL A O 1
ATOM 1858 N N . GLU A 1 228 ? 15.258 -15.531 -16.391 1 98.88 228 GLU A N 1
ATOM 1859 C CA . GLU A 1 228 ? 16.594 -15.133 -16.828 1 98.88 228 GLU A CA 1
ATOM 1860 C C . GLU A 1 228 ? 16.547 -14.281 -18.094 1 98.88 228 GLU A C 1
ATOM 1862 O O . GLU A 1 228 ? 15.461 -13.906 -18.547 1 98.88 228 GLU A O 1
ATOM 1867 N N . GLU A 1 229 ? 17.734 -13.945 -18.578 1 98.81 229 GLU A N 1
ATOM 1868 C CA . GLU A 1 229 ? 17.891 -12.969 -19.656 1 98.81 229 GLU A CA 1
ATOM 1869 C C . GLU A 1 229 ? 17 -13.32 -20.859 1 98.81 229 GLU A C 1
ATOM 1871 O O . GLU A 1 229 ? 16.984 -14.469 -21.312 1 98.81 229 GLU A O 1
ATOM 1876 N N . ASN A 1 230 ? 16.188 -12.383 -21.312 1 98.75 230 ASN A N 1
ATOM 1877 C CA . ASN A 1 230 ? 15.352 -12.484 -22.5 1 98.75 230 ASN A CA 1
ATOM 1878 C C . ASN A 1 230 ? 14.227 -13.5 -22.297 1 98.75 230 ASN A C 1
ATOM 1880 O O . ASN A 1 230 ? 13.594 -13.93 -23.266 1 98.75 230 ASN A O 1
ATOM 1884 N N . GLY A 1 231 ? 14.016 -13.914 -21.078 1 98.75 231 GLY A N 1
ATOM 1885 C CA . GLY A 1 231 ? 12.93 -14.836 -20.797 1 98.75 231 GLY A CA 1
ATOM 1886 C C . GLY A 1 231 ? 11.578 -14.156 -20.672 1 98.75 231 GLY A C 1
ATOM 1887 O O . GLY A 1 231 ? 11.5 -12.93 -20.594 1 98.75 231 GLY A O 1
ATOM 1888 N N . VAL A 1 232 ? 10.484 -14.945 -20.719 1 97.5 232 VAL A N 1
ATOM 1889 C CA . VAL A 1 232 ? 9.117 -14.438 -20.578 1 97.5 232 VAL A CA 1
ATOM 1890 C C . VAL A 1 232 ? 8.328 -15.336 -19.641 1 97.5 232 VAL A C 1
ATOM 1892 O O . VAL A 1 232 ? 8.328 -16.562 -19.797 1 97.5 232 VAL A O 1
ATOM 1895 N N . PHE A 1 233 ? 7.68 -14.734 -18.719 1 97.81 233 PHE A N 1
ATOM 1896 C CA . PHE A 1 233 ? 6.773 -15.438 -17.828 1 97.81 233 PHE A CA 1
ATOM 1897 C C . PHE A 1 233 ? 5.422 -14.734 -17.75 1 97.81 233 PHE A C 1
ATOM 1899 O O . PHE A 1 233 ? 5.344 -13.562 -17.375 1 97.81 233 PHE A O 1
ATOM 1906 N N . ILE A 1 234 ? 4.367 -15.445 -18.094 1 94.94 234 ILE A N 1
ATOM 1907 C CA . ILE A 1 234 ? 3.002 -14.938 -17.984 1 94.94 234 ILE A CA 1
ATOM 1908 C C . ILE A 1 234 ? 2.176 -15.859 -17.094 1 94.94 234 ILE A C 1
ATOM 1910 O O . ILE A 1 234 ? 2.088 -17.062 -17.344 1 94.94 234 ILE A O 1
ATOM 1914 N N . ASN A 1 235 ? 1.627 -15.297 -16.109 1 95.25 235 ASN A N 1
ATOM 1915 C CA . ASN A 1 235 ? 0.858 -16.047 -15.125 1 95.25 235 ASN A CA 1
ATOM 1916 C C . ASN A 1 235 ? -0.591 -15.57 -15.062 1 95.25 235 ASN A C 1
ATOM 1918 O O . ASN A 1 235 ? -0.851 -14.383 -14.867 1 95.25 235 ASN A O 1
ATOM 1922 N N . ASN A 1 236 ? -1.496 -16.5 -15.148 1 89.75 236 ASN A N 1
ATOM 1923 C CA . ASN A 1 236 ? -2.92 -16.219 -14.984 1 89.75 236 ASN A CA 1
ATOM 1924 C C . ASN A 1 236 ? -3.502 -16.984 -13.797 1 89.75 236 ASN A C 1
ATOM 1926 O O . ASN A 1 236 ? -3.396 -18.219 -13.727 1 89.75 236 ASN A O 1
ATOM 1930 N N . TYR A 1 237 ? -4.09 -16.266 -12.969 1 92 237 TYR A N 1
ATOM 1931 C CA . TYR A 1 237 ? -4.723 -16.859 -11.797 1 92 237 TYR A CA 1
ATOM 1932 C C . TYR A 1 237 ? -6.215 -16.562 -11.766 1 92 237 TYR A C 1
ATOM 1934 O O . TYR A 1 237 ? -6.613 -15.391 -11.781 1 92 237 TYR A O 1
ATOM 1942 N N . VAL A 1 238 ? -7.02 -17.594 -11.641 1 87.94 238 VAL A N 1
ATOM 1943 C CA . VAL A 1 238 ? -8.469 -17.422 -11.656 1 87.94 238 VAL A CA 1
ATOM 1944 C C . VAL A 1 238 ? -9.078 -18.109 -10.438 1 87.94 238 VAL A C 1
ATOM 1946 O O . VAL A 1 238 ? -8.82 -19.297 -10.18 1 87.94 238 VAL A O 1
ATOM 1949 N N . SER A 1 239 ? -9.859 -17.453 -9.695 1 90.62 239 SER A N 1
ATOM 1950 C CA . SER A 1 239 ? -10.633 -17.969 -8.57 1 90.62 239 SER A CA 1
ATOM 1951 C C . SER A 1 239 ? -12.016 -17.344 -8.508 1 90.62 239 SER A C 1
ATOM 1953 O O . SER A 1 239 ? -12.156 -16.172 -8.117 1 90.62 239 SER A O 1
ATOM 1955 N N . LEU A 1 240 ? -13.039 -18.094 -8.758 1 86.88 240 LEU A N 1
ATOM 1956 C CA . LEU A 1 240 ? -14.359 -17.516 -8.93 1 86.88 240 LEU A CA 1
ATOM 1957 C C . LEU A 1 240 ? -15.367 -18.156 -7.984 1 86.88 240 LEU A C 1
ATOM 1959 O O . LEU A 1 240 ? -16.547 -17.781 -7.977 1 86.88 240 LEU A O 1
ATOM 1963 N N . LYS A 1 241 ? -14.898 -19.109 -7.195 1 86.19 241 LYS A N 1
ATOM 1964 C CA . LYS A 1 241 ? -15.781 -19.797 -6.254 1 86.19 241 LYS A CA 1
ATOM 1965 C C . LYS A 1 241 ? -15.422 -19.453 -4.812 1 86.19 241 LYS A C 1
ATOM 1967 O O . LYS A 1 241 ? -14.289 -19.047 -4.527 1 86.19 241 LYS A O 1
ATOM 1972 N N . PRO A 1 242 ? -16.438 -19.656 -3.936 1 90.5 242 PRO A N 1
ATOM 1973 C CA . PRO A 1 242 ? -16.172 -19.344 -2.529 1 90.5 242 PRO A CA 1
ATOM 1974 C C . PRO A 1 242 ? -15.07 -20.219 -1.938 1 90.5 242 PRO A C 1
ATOM 1976 O O . PRO A 1 242 ? -14.969 -21.406 -2.283 1 90.5 242 PRO A O 1
ATOM 1979 N N . VAL A 1 243 ? -14.344 -19.766 -1.089 1 93.62 243 VAL A N 1
ATOM 1980 C CA . VAL A 1 243 ? -13.266 -20.422 -0.353 1 93.62 243 VAL A CA 1
ATOM 1981 C C . VAL A 1 243 ? -13.211 -19.875 1.072 1 93.62 243 VAL A C 1
ATOM 1983 O O . VAL A 1 243 ? -13.672 -18.766 1.337 1 93.62 243 VAL A O 1
ATOM 1986 N N . LYS A 1 244 ? -12.75 -20.688 2.012 1 95.62 244 LYS A N 1
ATOM 1987 C CA . LYS A 1 244 ? -12.625 -20.156 3.367 1 95.62 244 LYS A CA 1
ATOM 1988 C C . LYS A 1 244 ? -11.586 -19.047 3.43 1 95.62 244 LYS A C 1
ATOM 1990 O O . LYS A 1 244 ? -11.883 -17.922 3.871 1 95.62 244 LYS A O 1
ATOM 1995 N N . SER A 1 245 ? -10.367 -19.359 2.932 1 97.56 245 SER A N 1
ATOM 1996 C CA . SER A 1 245 ? -9.352 -18.312 2.832 1 97.56 245 SER A CA 1
ATOM 1997 C C . SER A 1 245 ? -8.266 -18.703 1.838 1 97.56 245 SER A C 1
ATOM 1999 O O . SER A 1 245 ? -7.879 -19.859 1.746 1 97.56 245 SER A O 1
ATOM 2001 N N . ILE A 1 246 ? -7.773 -17.734 1.158 1 97.75 246 ILE A N 1
ATOM 2002 C CA . ILE A 1 246 ? -6.613 -17.859 0.28 1 97.75 246 ILE A CA 1
ATOM 2003 C C . ILE A 1 246 ? -5.609 -16.75 0.587 1 97.75 246 ILE A C 1
ATOM 2005 O O . ILE A 1 246 ? -5.988 -15.586 0.736 1 97.75 246 ILE A O 1
ATOM 2009 N N . GLN A 1 247 ? -4.434 -17.031 0.767 1 98.06 247 GLN A N 1
ATOM 2010 C CA . GLN A 1 247 ? -3.35 -16.047 0.854 1 98.06 247 GLN A CA 1
ATOM 2011 C C . GLN A 1 247 ? -2.188 -16.438 -0.055 1 98.06 247 GLN A C 1
ATOM 2013 O O . GLN A 1 247 ? -1.613 -17.531 0.09 1 98.06 247 GLN A O 1
ATOM 2018 N N . SER A 1 248 ? -1.871 -15.648 -0.982 1 97.25 248 SER A N 1
ATOM 2019 C CA . SER A 1 248 ? -0.798 -15.891 -1.941 1 97.25 248 SER A CA 1
ATOM 2020 C C . SER A 1 248 ? -0.131 -14.586 -2.363 1 97.25 248 SER A C 1
ATOM 2022 O O . SER A 1 248 ? -0.808 -13.578 -2.576 1 97.25 248 SER A O 1
ATOM 2024 N N . TYR A 1 249 ? 1.144 -14.539 -2.494 1 97.44 249 TYR A N 1
ATOM 2025 C CA . TYR A 1 249 ? 1.931 -13.375 -2.891 1 97.44 249 TYR A CA 1
ATOM 2026 C C . TYR A 1 249 ? 3.186 -13.797 -3.646 1 97.44 249 TYR A C 1
ATOM 2028 O O . TYR A 1 249 ? 4.305 -13.609 -3.162 1 97.44 249 TYR A O 1
ATOM 2036 N N . PRO A 1 250 ? 2.965 -14.352 -4.824 1 98.12 250 PRO A N 1
ATOM 2037 C CA . PRO A 1 250 ? 4.113 -14.836 -5.598 1 98.12 250 PRO A CA 1
ATOM 2038 C C . PRO A 1 250 ? 5.148 -13.742 -5.859 1 98.12 250 PRO A C 1
ATOM 2040 O O . PRO A 1 250 ? 4.793 -12.562 -5.977 1 98.12 250 PRO A O 1
ATOM 2043 N N . THR A 1 251 ? 6.398 -14.109 -5.973 1 98.62 251 THR A N 1
ATOM 2044 C CA . THR A 1 251 ? 7.504 -13.203 -6.27 1 98.62 251 THR A CA 1
ATOM 2045 C C . THR A 1 251 ? 8.219 -13.625 -7.547 1 98.62 251 THR A C 1
ATOM 2047 O O . THR A 1 251 ? 8.625 -14.781 -7.688 1 98.62 251 THR A O 1
ATOM 2050 N N . VAL A 1 252 ? 8.383 -12.719 -8.445 1 98.94 252 VAL A N 1
ATOM 2051 C CA . VAL A 1 252 ? 9.062 -13 -9.703 1 98.94 252 VAL A CA 1
ATOM 2052 C C . VAL A 1 252 ? 10.328 -12.141 -9.812 1 98.94 252 VAL A C 1
ATOM 2054 O O . VAL A 1 252 ? 10.258 -10.914 -9.742 1 98.94 252 VAL A O 1
ATOM 2057 N N . TYR A 1 253 ? 11.461 -12.719 -9.977 1 98.94 253 TYR A N 1
ATOM 2058 C CA . TYR A 1 253 ? 12.734 -12.047 -10.234 1 98.94 253 TYR A CA 1
ATOM 2059 C C . TYR A 1 253 ? 12.992 -11.938 -11.734 1 98.94 253 TYR A C 1
ATOM 2061 O O . TYR A 1 253 ? 13.07 -12.945 -12.43 1 98.94 253 TYR A O 1
ATOM 2069 N N . VAL A 1 254 ? 13.164 -10.766 -12.227 1 98.94 254 VAL A N 1
ATOM 2070 C CA . VAL A 1 254 ? 13.227 -10.555 -13.664 1 98.94 254 VAL A CA 1
ATOM 2071 C C . VAL A 1 254 ? 14.609 -10.008 -14.039 1 98.94 254 VAL A C 1
ATOM 2073 O O . VAL A 1 254 ? 14.992 -8.922 -13.609 1 98.94 254 VAL A O 1
ATOM 2076 N N . LYS A 1 255 ? 15.312 -10.742 -14.867 1 98.81 255 LYS A N 1
ATOM 2077 C CA . LYS A 1 255 ? 16.672 -10.375 -15.273 1 98.81 255 LYS A CA 1
ATOM 2078 C C . LYS A 1 255 ? 16.656 -9.539 -16.547 1 98.81 255 LYS A C 1
ATOM 2080 O O . LYS A 1 255 ? 15.617 -8.984 -16.922 1 98.81 255 LYS A O 1
ATOM 2085 N N . GLU A 1 256 ? 17.812 -9.367 -17.141 1 98.75 256 GLU A N 1
ATOM 2086 C CA . GLU A 1 256 ? 18.031 -8.438 -18.234 1 98.75 256 GLU A CA 1
ATOM 2087 C C . GLU A 1 256 ? 17.109 -8.758 -19.406 1 98.75 256 GLU A C 1
ATOM 2089 O O . GLU A 1 256 ? 17.031 -9.906 -19.859 1 98.75 256 GLU A O 1
ATOM 2094 N N . ASN A 1 257 ? 16.312 -7.809 -19.875 1 98.75 257 ASN A N 1
ATOM 2095 C CA . ASN A 1 257 ? 15.453 -7.867 -21.047 1 98.75 257 ASN A CA 1
ATOM 2096 C C . ASN A 1 257 ? 14.336 -8.891 -20.859 1 98.75 257 ASN A C 1
ATOM 2098 O O . ASN A 1 257 ? 13.68 -9.281 -21.828 1 98.75 257 ASN A O 1
ATOM 2102 N N . ALA A 1 258 ? 14.148 -9.375 -19.656 1 98.81 258 ALA A N 1
ATOM 2103 C CA . ALA A 1 258 ? 13.117 -10.375 -19.422 1 98.81 258 ALA A CA 1
ATOM 2104 C C . ALA A 1 258 ? 11.773 -9.703 -19.125 1 98.81 258 ALA A C 1
ATOM 2106 O O . ALA A 1 258 ? 11.711 -8.508 -18.859 1 98.81 258 ALA A O 1
ATOM 2107 N N . ILE A 1 259 ? 10.664 -10.469 -19.234 1 98.06 259 ILE A N 1
ATOM 2108 C CA . ILE A 1 259 ? 9.312 -9.953 -19.094 1 98.06 259 ILE A CA 1
ATOM 2109 C C . ILE A 1 259 ? 8.516 -10.836 -18.141 1 98.06 259 ILE A C 1
ATOM 2111 O O . ILE A 1 259 ? 8.578 -12.07 -18.234 1 98.06 259 ILE A O 1
ATOM 2115 N N . ALA A 1 260 ? 7.82 -10.258 -17.234 1 98.38 260 ALA A N 1
ATOM 2116 C CA . ALA A 1 260 ? 6.895 -10.961 -16.344 1 98.38 260 ALA A CA 1
ATOM 2117 C C . ALA A 1 260 ? 5.527 -10.281 -16.328 1 98.38 260 ALA A C 1
ATOM 2119 O O . ALA A 1 260 ? 5.434 -9.07 -16.156 1 98.38 260 ALA A O 1
ATOM 2120 N N . ARG A 1 261 ? 4.457 -11.023 -16.531 1 96.75 261 ARG A N 1
ATOM 2121 C CA . ARG A 1 261 ? 3.09 -10.523 -16.469 1 96.75 261 ARG A CA 1
ATOM 2122 C C . ARG A 1 261 ? 2.236 -11.383 -15.539 1 96.75 261 ARG A C 1
ATOM 2124 O O . ARG A 1 261 ? 2.203 -12.609 -15.68 1 96.75 261 ARG A O 1
ATOM 2131 N N . LEU A 1 262 ? 1.588 -10.773 -14.625 1 97.19 262 LEU A N 1
ATOM 2132 C CA . LEU A 1 262 ? 0.737 -11.477 -13.672 1 97.19 262 LEU A CA 1
ATOM 2133 C C . LEU A 1 262 ? -0.703 -10.984 -13.766 1 97.19 262 LEU A C 1
ATOM 2135 O O . LEU A 1 262 ? -0.978 -9.805 -13.508 1 97.19 262 LEU A O 1
ATOM 2139 N N . TYR A 1 263 ? -1.602 -11.852 -14.078 1 93.19 263 TYR A N 1
ATOM 2140 C CA . TYR A 1 263 ? -3.02 -11.523 -14.18 1 93.19 263 TYR A CA 1
ATOM 2141 C C . TYR A 1 263 ? -3.832 -12.289 -13.141 1 93.19 263 TYR A C 1
ATOM 2143 O O . TYR A 1 263 ? -3.588 -13.477 -12.906 1 93.19 263 TYR A O 1
ATOM 2151 N N . SER A 1 264 ? -4.762 -11.625 -12.531 1 93.94 264 SER A N 1
ATOM 2152 C CA . SER A 1 264 ? -5.645 -12.273 -11.562 1 93.94 264 SER A CA 1
ATOM 2153 C C . SER A 1 264 ? -7.102 -11.891 -11.812 1 93.94 264 SER A C 1
ATOM 2155 O O . SER A 1 264 ? -7.422 -10.711 -11.984 1 93.94 264 SER A O 1
ATOM 2157 N N . ILE A 1 265 ? -7.945 -12.812 -11.859 1 91.62 265 ILE A N 1
ATOM 2158 C CA . ILE A 1 265 ? -9.391 -12.648 -11.961 1 91.62 265 ILE A CA 1
ATOM 2159 C C . ILE A 1 265 ? -10.07 -13.297 -10.758 1 91.62 265 ILE A C 1
ATOM 2161 O O . ILE A 1 265 ? -10.047 -14.516 -10.602 1 91.62 265 ILE A O 1
ATOM 2165 N N . ILE A 1 266 ? -10.773 -12.477 -9.953 1 93.94 266 ILE A N 1
ATOM 2166 C CA . ILE A 1 266 ? -11.227 -12.969 -8.656 1 93.94 266 ILE A CA 1
ATOM 2167 C C . ILE A 1 266 ? -12.688 -12.57 -8.438 1 93.94 266 ILE A C 1
ATOM 2169 O O . ILE A 1 266 ? -13.055 -11.414 -8.656 1 93.94 266 ILE A O 1
ATOM 2173 N N . TYR A 1 267 ? -13.445 -13.461 -8.031 1 92 267 TYR A N 1
ATOM 2174 C CA . TYR A 1 267 ? -14.812 -13.219 -7.578 1 92 267 TYR A CA 1
ATOM 2175 C C . TYR A 1 267 ? -15.016 -13.734 -6.16 1 92 267 TYR A C 1
ATOM 2177 O O . TYR A 1 267 ? -15.156 -14.938 -5.941 1 92 267 TYR A O 1
ATOM 2185 N N . GLY A 1 268 ? -15.039 -12.828 -5.215 1 93.94 268 GLY A N 1
ATOM 2186 C CA . GLY A 1 268 ? -15.266 -13.203 -3.826 1 93.94 268 GLY A CA 1
ATOM 2187 C C . GLY A 1 268 ? -16.734 -13.336 -3.477 1 93.94 268 GLY A C 1
ATOM 2188 O O . GLY A 1 268 ? -17.516 -12.406 -3.689 1 93.94 268 GLY A O 1
ATOM 2189 N N . ARG A 1 269 ? -17.062 -14.406 -2.857 1 92 269 ARG A N 1
ATOM 2190 C CA . ARG A 1 269 ? -18.453 -14.688 -2.496 1 92 269 ARG A CA 1
ATOM 2191 C C . ARG A 1 269 ? -18.547 -15.25 -1.082 1 92 269 ARG A C 1
ATOM 2193 O O . ARG A 1 269 ? -17.531 -15.641 -0.493 1 92 269 ARG A O 1
ATOM 2200 N N . LYS A 1 270 ? -19.719 -15.234 -0.603 1 94.75 270 LYS A N 1
ATOM 2201 C CA . LYS A 1 270 ? -20 -15.703 0.75 1 94.75 270 LYS A CA 1
ATOM 2202 C C . LYS A 1 270 ? -19.078 -15.039 1.768 1 94.75 270 LYS A C 1
ATOM 2204 O O . LYS A 1 270 ? -18.938 -13.812 1.779 1 94.75 270 LYS A O 1
ATOM 2209 N N . ASP A 1 271 ? -18.422 -15.836 2.566 1 96.25 271 ASP A N 1
ATOM 2210 C CA . ASP A 1 271 ? -17.562 -15.258 3.6 1 96.25 271 ASP A CA 1
ATOM 2211 C C . ASP A 1 271 ? -16.094 -15.438 3.26 1 96.25 271 ASP A C 1
ATOM 2213 O O . ASP A 1 271 ? -15.242 -15.492 4.156 1 96.25 271 ASP A O 1
ATOM 2217 N N . SER A 1 272 ? -15.812 -15.516 2 1 96.88 272 SER A N 1
ATOM 2218 C CA . SER A 1 272 ? -14.453 -15.797 1.546 1 96.88 272 SER A CA 1
ATOM 2219 C C . SER A 1 272 ? -13.484 -14.719 2.014 1 96.88 272 SER A C 1
ATOM 2221 O O . SER A 1 272 ? -13.789 -13.523 1.946 1 96.88 272 SER A O 1
ATOM 2223 N N . TYR A 1 273 ? -12.359 -15.125 2.506 1 98.25 273 TYR A N 1
ATOM 2224 C CA . TYR A 1 273 ? -11.219 -14.258 2.76 1 98.25 273 TYR A CA 1
ATOM 2225 C C . TYR A 1 273 ? -10.117 -14.484 1.729 1 98.25 273 TYR A C 1
ATOM 2227 O O . TYR A 1 273 ? -9.469 -15.531 1.724 1 98.25 273 TYR A O 1
ATOM 2235 N N . ILE A 1 274 ? -9.898 -13.523 0.917 1 98.19 274 ILE A N 1
ATOM 2236 C CA . ILE A 1 274 ? -8.969 -13.688 -0.192 1 98.19 274 ILE A CA 1
ATOM 2237 C C . ILE A 1 274 ? -7.895 -12.602 -0.125 1 98.19 274 ILE A C 1
ATOM 2239 O O . ILE A 1 274 ? -8.195 -11.414 -0.223 1 98.19 274 ILE A O 1
ATOM 2243 N N . ASP A 1 275 ? -6.707 -12.898 0.109 1 98.25 275 ASP A N 1
ATOM 2244 C CA . ASP A 1 275 ? -5.547 -12.016 0.105 1 98.25 275 ASP A CA 1
ATOM 2245 C C . ASP A 1 275 ? -4.547 -12.438 -0.971 1 98.25 275 ASP A C 1
ATOM 2247 O O . ASP A 1 275 ? -3.719 -13.32 -0.748 1 98.25 275 ASP A O 1
ATOM 2251 N N . LEU A 1 276 ? -4.586 -11.734 -2.102 1 97.38 276 LEU A N 1
ATOM 2252 C CA . LEU A 1 276 ? -3.822 -12.125 -3.281 1 97.38 276 LEU A CA 1
ATOM 2253 C C . LEU A 1 276 ? -3.004 -10.961 -3.814 1 97.38 276 LEU A C 1
ATOM 2255 O O . LEU A 1 276 ? -3.359 -9.797 -3.602 1 97.38 276 LEU A O 1
ATOM 2259 N N . GLY A 1 277 ? -2.004 -11.305 -4.492 1 94.69 277 GLY A N 1
ATOM 2260 C CA . GLY A 1 277 ? -1.212 -10.273 -5.145 1 94.69 277 GLY A CA 1
ATOM 2261 C C . GLY A 1 277 ? -0.031 -10.828 -5.918 1 94.69 277 GLY A C 1
ATOM 2262 O O . GLY A 1 277 ? -0.084 -11.953 -6.418 1 94.69 277 GLY A O 1
ATOM 2263 N N . GLY A 1 278 ? 0.888 -10.078 -6.145 1 97.5 278 GLY A N 1
ATOM 2264 C CA . GLY A 1 278 ? 2.123 -10.43 -6.824 1 97.5 278 GLY A CA 1
ATOM 2265 C C . GLY A 1 278 ? 3.213 -9.383 -6.664 1 97.5 278 GLY A C 1
ATOM 2266 O O . GLY A 1 278 ? 2.924 -8.195 -6.559 1 97.5 278 GLY A O 1
ATOM 2267 N N . ARG A 1 279 ? 4.395 -9.875 -6.668 1 98.56 279 ARG A N 1
ATOM 2268 C CA . ARG A 1 279 ? 5.57 -9.016 -6.574 1 98.56 279 ARG A CA 1
ATOM 2269 C C . ARG A 1 279 ? 6.523 -9.266 -7.738 1 98.56 279 ARG A C 1
ATOM 2271 O O . ARG A 1 279 ? 6.852 -10.414 -8.039 1 98.56 279 ARG A O 1
ATOM 2278 N N . ILE A 1 280 ? 6.906 -8.195 -8.367 1 98.94 280 ILE A N 1
ATOM 2279 C CA . ILE A 1 280 ? 7.918 -8.305 -9.406 1 98.94 280 ILE A CA 1
ATOM 2280 C C . ILE A 1 280 ? 9.148 -7.492 -9.016 1 98.94 280 ILE A C 1
ATOM 2282 O O . ILE A 1 280 ? 9.047 -6.312 -8.68 1 98.94 280 ILE A O 1
ATOM 2286 N N . ILE A 1 281 ? 10.25 -8.062 -9.008 1 98.88 281 ILE A N 1
ATOM 2287 C CA . ILE A 1 281 ? 11.531 -7.422 -8.719 1 98.88 281 ILE A CA 1
ATOM 2288 C C . ILE A 1 281 ? 12.359 -7.332 -10 1 98.88 281 ILE A C 1
ATOM 2290 O O . ILE A 1 281 ? 12.82 -8.352 -10.523 1 98.88 281 ILE A O 1
ATOM 2294 N N . PHE A 1 282 ? 12.547 -6.152 -10.469 1 98.81 282 PHE A N 1
ATOM 2295 C CA . PHE A 1 282 ? 13.344 -5.926 -11.672 1 98.81 282 PHE A CA 1
ATOM 2296 C C . PHE A 1 282 ? 14.828 -5.836 -11.336 1 98.81 282 PHE A C 1
ATOM 2298 O O . PHE A 1 282 ? 15.312 -4.781 -10.922 1 98.81 282 PHE A O 1
ATOM 2305 N N . GLU A 1 283 ? 15.555 -6.871 -11.672 1 98.5 283 GLU A N 1
ATOM 2306 C CA . GLU A 1 283 ? 16.953 -6.957 -11.273 1 98.5 283 GLU A CA 1
ATOM 2307 C C . GLU A 1 283 ? 17.875 -6.707 -12.461 1 98.5 283 GLU A C 1
ATOM 2309 O O . GLU A 1 283 ? 19.062 -6.414 -12.289 1 98.5 283 GLU A O 1
ATOM 2314 N N . GLY A 1 284 ? 17.344 -6.949 -13.633 1 98.5 284 GLY A N 1
ATOM 2315 C CA . GLY A 1 284 ? 18.172 -6.785 -14.82 1 98.5 284 GLY A CA 1
ATOM 2316 C C . GLY A 1 284 ? 17.812 -5.559 -15.633 1 98.5 284 GLY A C 1
ATOM 2317 O O . GLY A 1 284 ? 16.656 -5.117 -15.625 1 98.5 284 GLY A O 1
ATOM 2318 N N . GLU A 1 285 ? 18.766 -5.09 -16.422 1 98.38 285 GLU A N 1
ATOM 2319 C CA . GLU A 1 285 ? 18.562 -3.93 -17.281 1 98.38 285 GLU A CA 1
ATOM 2320 C C . GLU A 1 285 ? 17.438 -4.172 -18.266 1 98.38 285 GLU A C 1
ATOM 2322 O O . GLU A 1 285 ? 17.312 -5.266 -18.828 1 98.38 285 GLU A O 1
ATOM 2327 N N . ASN A 1 286 ? 16.531 -3.195 -18.406 1 98.38 286 ASN A N 1
ATOM 2328 C CA . ASN A 1 286 ? 15.445 -3.201 -19.375 1 98.38 286 ASN A CA 1
ATOM 2329 C C . ASN A 1 286 ? 14.438 -4.316 -19.094 1 98.38 286 ASN A C 1
ATOM 2331 O O . ASN A 1 286 ? 13.82 -4.848 -20.016 1 98.38 286 ASN A O 1
ATOM 2335 N N . SER A 1 287 ? 14.438 -4.805 -17.859 1 98.69 287 SER A N 1
ATOM 2336 C CA . SER A 1 287 ? 13.398 -5.75 -17.469 1 98.69 287 SER A CA 1
ATOM 2337 C C . SER A 1 287 ? 12.031 -5.078 -17.438 1 98.69 287 SER A C 1
ATOM 2339 O O . SER A 1 287 ? 11.93 -3.889 -17.125 1 98.69 287 SER A O 1
ATOM 2341 N N . LYS A 1 288 ? 10.945 -5.816 -17.781 1 98.5 288 LYS A N 1
ATOM 2342 C CA . LYS A 1 288 ? 9.594 -5.273 -17.844 1 98.5 288 LYS A CA 1
ATOM 2343 C C . LYS A 1 288 ? 8.602 -6.176 -17.125 1 98.5 288 LYS A C 1
ATOM 2345 O O . LYS A 1 288 ? 8.781 -7.395 -17.078 1 98.5 288 LYS A O 1
ATOM 2350 N N . GLY A 1 289 ? 7.625 -5.613 -16.641 1 97.81 289 GLY A N 1
ATOM 2351 C CA . GLY A 1 289 ? 6.613 -6.402 -15.961 1 97.81 289 GLY A CA 1
ATOM 2352 C C . GLY A 1 289 ? 5.297 -5.672 -15.797 1 97.81 289 GLY A C 1
ATOM 2353 O O . GLY A 1 289 ? 5.25 -4.441 -15.836 1 97.81 289 GLY A O 1
ATOM 2354 N N . GLU A 1 290 ? 4.262 -6.438 -15.586 1 96.75 290 GLU A N 1
ATOM 2355 C CA . GLU A 1 290 ? 2.922 -5.895 -15.383 1 96.75 290 GLU A CA 1
ATOM 2356 C C . GLU A 1 290 ? 2.105 -6.785 -14.453 1 96.75 290 GLU A C 1
ATOM 2358 O O . GLU A 1 290 ? 2.225 -8.008 -14.492 1 96.75 290 GLU A O 1
ATOM 2363 N N . ILE A 1 291 ? 1.363 -6.172 -13.617 1 97.75 291 ILE A N 1
ATOM 2364 C CA . ILE A 1 291 ? 0.403 -6.852 -12.758 1 97.75 291 ILE A CA 1
ATOM 2365 C C . ILE A 1 291 ? -0.992 -6.277 -12.984 1 97.75 291 ILE A C 1
ATOM 2367 O O . ILE A 1 291 ? -1.2 -5.066 -12.852 1 97.75 291 ILE A O 1
ATOM 2371 N N . VAL A 1 292 ? -1.944 -7.109 -13.367 1 95.94 292 VAL A N 1
ATOM 2372 C CA . VAL A 1 292 ? -3.312 -6.672 -13.625 1 95.94 292 VAL A CA 1
ATOM 2373 C C . VAL A 1 292 ? -4.285 -7.52 -12.805 1 95.94 292 VAL A C 1
ATOM 2375 O O . VAL A 1 292 ? -4.215 -8.75 -12.828 1 95.94 292 VAL A O 1
ATOM 2378 N N . SER A 1 293 ? -5.168 -6.891 -12.133 1 95.5 293 SER A N 1
ATOM 2379 C CA . SER A 1 293 ? -6.156 -7.609 -11.336 1 95.5 293 SER A CA 1
ATOM 2380 C C . SER A 1 293 ? -7.566 -7.09 -11.602 1 95.5 293 SER A C 1
ATOM 2382 O O . SER A 1 293 ? -7.773 -5.879 -11.711 1 95.5 293 SER A O 1
ATOM 2384 N N . ARG A 1 294 ? -8.508 -7.969 -11.766 1 94.12 294 ARG A N 1
ATOM 2385 C CA . ARG A 1 294 ? -9.945 -7.707 -11.797 1 94.12 294 ARG A CA 1
ATOM 2386 C C . ARG A 1 294 ? -10.664 -8.438 -10.664 1 94.12 294 ARG A C 1
ATOM 2388 O O . ARG A 1 294 ? -10.617 -9.664 -10.586 1 94.12 294 ARG A O 1
ATOM 2395 N N . ILE A 1 295 ? -11.406 -7.621 -9.836 1 95.62 295 ILE A N 1
ATOM 2396 C CA . ILE A 1 295 ? -11.922 -8.211 -8.602 1 95.62 295 ILE A CA 1
ATOM 2397 C C . ILE A 1 295 ? -13.375 -7.789 -8.398 1 95.62 295 ILE A C 1
ATOM 2399 O O . ILE A 1 295 ? -13.719 -6.617 -8.578 1 95.62 295 ILE A O 1
ATOM 2403 N N . ILE A 1 296 ? -14.172 -8.719 -8.07 1 93.88 296 ILE A N 1
ATOM 2404 C CA . ILE A 1 296 ? -15.531 -8.445 -7.621 1 93.88 296 ILE A CA 1
ATOM 2405 C C . ILE A 1 296 ? -15.727 -9.008 -6.215 1 93.88 296 ILE A C 1
ATOM 2407 O O . ILE A 1 296 ? -15.383 -10.164 -5.949 1 93.88 296 ILE A O 1
ATOM 2411 N N . ALA A 1 297 ? -16.219 -8.227 -5.336 1 95.88 297 ALA A N 1
ATOM 2412 C CA . ALA A 1 297 ? -16.562 -8.672 -3.986 1 95.88 297 ALA A CA 1
ATOM 2413 C C . ALA A 1 297 ? -18.078 -8.656 -3.762 1 95.88 297 ALA A C 1
ATOM 2415 O O . ALA A 1 297 ? -18.719 -7.617 -3.934 1 95.88 297 ALA A O 1
ATOM 2416 N N . ASP A 1 298 ? -18.578 -9.727 -3.361 1 93.19 298 ASP A N 1
ATOM 2417 C CA . ASP A 1 298 ? -20.016 -9.875 -3.107 1 93.19 298 ASP A CA 1
ATOM 2418 C C . ASP A 1 298 ? -20.266 -10.477 -1.726 1 93.19 298 ASP A C 1
ATOM 2420 O O . ASP A 1 298 ? -19.328 -10.773 -0.99 1 93.19 298 ASP A O 1
ATOM 2424 N N . ASP A 1 299 ? -21.516 -10.578 -1.35 1 94.94 299 ASP A N 1
ATOM 2425 C CA . ASP A 1 299 ? -21.938 -11.141 -0.068 1 94.94 299 ASP A CA 1
ATOM 2426 C C . ASP A 1 299 ? -21.156 -10.516 1.085 1 94.94 299 ASP A C 1
ATOM 2428 O O . ASP A 1 299 ? -21.188 -9.297 1.271 1 94.94 299 ASP A O 1
ATOM 2432 N N . SER A 1 300 ? -20.422 -11.328 1.814 1 97.19 300 SER A N 1
ATOM 2433 C CA . SER A 1 300 ? -19.656 -10.812 2.938 1 97.19 300 SER A CA 1
ATOM 2434 C C . SER A 1 300 ? -18.156 -11.07 2.74 1 97.19 300 SER A C 1
ATOM 2436 O O . SER A 1 300 ? -17.406 -11.195 3.713 1 97.19 300 SER A O 1
ATOM 2438 N N . SER A 1 301 ? -17.812 -11.18 1.448 1 97.12 301 SER A N 1
ATOM 2439 C CA . SER A 1 301 ? -16.422 -11.523 1.162 1 97.12 301 SER A CA 1
ATOM 2440 C C . SER A 1 301 ? -15.492 -10.344 1.435 1 97.12 301 SER A C 1
ATOM 2442 O O . SER A 1 301 ? -15.906 -9.188 1.347 1 97.12 301 SER A O 1
ATOM 2444 N N . GLN A 1 302 ? -14.305 -10.648 1.829 1 98 302 GLN A N 1
ATOM 2445 C CA . GLN A 1 302 ? -13.227 -9.688 2.031 1 98 302 GLN A CA 1
ATOM 2446 C C . GLN A 1 302 ? -12.039 -9.984 1.12 1 98 302 GLN A C 1
ATOM 2448 O O . GLN A 1 302 ? -11.43 -11.047 1.224 1 98 302 GLN A O 1
ATOM 2453 N N . ILE A 1 303 ? -11.711 -9.031 0.316 1 98.12 303 ILE A N 1
ATOM 2454 C CA . ILE A 1 303 ? -10.656 -9.273 -0.657 1 98.12 303 ILE A CA 1
ATOM 2455 C C . ILE A 1 303 ? -9.555 -8.227 -0.493 1 98.12 303 ILE A C 1
ATOM 2457 O O . ILE A 1 303 ? -9.828 -7.027 -0.501 1 98.12 303 ILE A O 1
ATOM 2461 N N . TYR A 1 304 ? -8.398 -8.609 -0.286 1 98.12 304 TYR A N 1
ATOM 2462 C CA . TYR A 1 304 ? -7.188 -7.797 -0.334 1 98.12 304 TYR A CA 1
ATOM 2463 C C . TYR A 1 304 ? -6.422 -8.039 -1.629 1 98.12 304 TYR A C 1
ATOM 2465 O O . TYR A 1 304 ? -5.996 -9.164 -1.906 1 98.12 304 TYR A O 1
ATOM 2473 N N . SER A 1 305 ? -6.289 -7.062 -2.42 1 97.31 305 SER A N 1
ATOM 2474 C CA . SER A 1 305 ? -5.531 -7.129 -3.664 1 97.31 305 SER A CA 1
ATOM 2475 C C . SER A 1 305 ? -4.207 -6.379 -3.545 1 97.31 305 SER A C 1
ATOM 2477 O O . SER A 1 305 ? -4.184 -5.148 -3.537 1 97.31 305 SER A O 1
ATOM 2479 N N . ARG A 1 306 ? -3.158 -7.086 -3.598 1 97 306 ARG A N 1
ATOM 2480 C CA . ARG A 1 306 ? -1.834 -6.5 -3.41 1 97 306 ARG A CA 1
ATOM 2481 C C . ARG A 1 306 ? -1.033 -6.531 -4.707 1 97 306 ARG A C 1
ATOM 2483 O O . ARG A 1 306 ? -1.312 -7.336 -5.598 1 97 306 ARG A O 1
ATOM 2490 N N . GLY A 1 307 ? -0.121 -5.715 -4.848 1 97.75 307 GLY A N 1
ATOM 2491 C CA . GLY A 1 307 ? 0.858 -5.66 -5.922 1 97.75 307 GLY A CA 1
ATOM 2492 C C . GLY A 1 307 ? 2.084 -4.84 -5.57 1 97.75 307 GLY A C 1
ATOM 2493 O O . GLY A 1 307 ? 1.974 -3.795 -4.922 1 97.75 307 GLY A O 1
ATOM 2494 N N . GLU A 1 308 ? 3.178 -5.34 -5.957 1 98.44 308 GLU A N 1
ATOM 2495 C CA . GLU A 1 308 ? 4.41 -4.621 -5.648 1 98.44 308 GLU A CA 1
ATOM 2496 C C . GLU A 1 308 ? 5.395 -4.691 -6.812 1 98.44 308 GLU A C 1
ATOM 2498 O O . GLU A 1 308 ? 5.703 -5.781 -7.309 1 98.44 308 GLU A O 1
ATOM 2503 N N . LEU A 1 309 ? 5.84 -3.561 -7.258 1 98.81 309 LEU A N 1
ATOM 2504 C CA . LEU A 1 309 ? 6.883 -3.447 -8.273 1 98.81 309 LEU A CA 1
ATOM 2505 C C . LEU A 1 309 ? 8.148 -2.84 -7.684 1 98.81 309 LEU A C 1
ATOM 2507 O O . LEU A 1 309 ? 8.117 -1.728 -7.148 1 98.81 309 LEU A O 1
ATOM 2511 N N . ILE A 1 310 ? 9.227 -3.555 -7.781 1 98.69 310 ILE A N 1
ATOM 2512 C CA . ILE A 1 310 ? 10.5 -3.074 -7.254 1 98.69 310 ILE A CA 1
ATOM 2513 C C . ILE A 1 310 ? 11.484 -2.861 -8.398 1 98.69 310 ILE A C 1
ATOM 2515 O O . ILE A 1 310 ? 11.977 -3.826 -8.992 1 98.69 310 ILE A O 1
ATOM 2519 N N . GLY A 1 311 ? 11.789 -1.646 -8.719 1 98.31 311 GLY A N 1
ATOM 2520 C CA . GLY A 1 311 ? 12.711 -1.317 -9.789 1 98.31 311 GLY A CA 1
ATOM 2521 C C . GLY A 1 311 ? 14.141 -1.109 -9.305 1 98.31 311 GLY A C 1
ATOM 2522 O O . GLY A 1 311 ? 14.484 -0.028 -8.828 1 98.31 311 GLY A O 1
ATOM 2523 N N . LYS A 1 312 ? 15.039 -2.018 -9.586 1 97.56 312 LYS A N 1
ATOM 2524 C CA . LYS A 1 312 ? 16.406 -1.948 -9.094 1 97.56 312 LYS A CA 1
ATOM 2525 C C . LYS A 1 312 ? 17.391 -1.675 -10.227 1 97.56 312 LYS A C 1
ATOM 2527 O O . LYS A 1 312 ? 18.578 -1.42 -9.992 1 97.56 312 LYS A O 1
ATOM 2532 N N . ALA A 1 313 ? 16.859 -1.782 -11.422 1 97 313 ALA A N 1
ATOM 2533 C CA . ALA A 1 313 ? 17.812 -1.815 -12.539 1 97 313 ALA A CA 1
ATOM 2534 C C . ALA A 1 313 ? 17.531 -0.68 -13.523 1 97 313 ALA A C 1
ATOM 2536 O O . ALA A 1 313 ? 16.406 -0.196 -13.625 1 97 313 ALA A O 1
ATOM 2537 N N . LYS A 1 314 ? 18.531 -0.382 -14.266 1 95.88 314 LYS A N 1
ATOM 2538 C CA . LYS A 1 314 ? 18.453 0.628 -15.312 1 95.88 314 LYS A CA 1
ATOM 2539 C C . LYS A 1 314 ? 17.422 0.24 -16.375 1 95.88 314 LYS A C 1
ATOM 2541 O O . LYS A 1 314 ? 17.469 -0.869 -16.906 1 95.88 314 LYS A O 1
ATOM 2546 N N . GLY A 1 315 ? 16.516 1.134 -16.562 1 96.12 315 GLY A N 1
ATOM 2547 C CA . GLY A 1 315 ? 15.578 0.94 -17.672 1 96.12 315 GLY A CA 1
ATOM 2548 C C . GLY A 1 315 ? 14.461 -0.029 -17.344 1 96.12 315 GLY A C 1
ATOM 2549 O O . GLY A 1 315 ? 13.719 -0.458 -18.219 1 96.12 315 GLY A O 1
ATOM 2550 N N . SER A 1 316 ? 14.406 -0.454 -16.109 1 97.56 316 SER A N 1
ATOM 2551 C CA . SER A 1 316 ? 13.297 -1.325 -15.727 1 97.56 316 SER A CA 1
ATOM 2552 C C . SER A 1 316 ? 11.961 -0.594 -15.805 1 97.56 316 SER A C 1
ATOM 2554 O O . SER A 1 316 ? 11.883 0.598 -15.5 1 97.56 316 SER A O 1
ATOM 2556 N N . LYS A 1 317 ? 10.922 -1.26 -16.266 1 98.19 317 LYS A N 1
ATOM 2557 C CA . LYS A 1 317 ? 9.586 -0.688 -16.438 1 98.19 317 LYS A CA 1
ATOM 2558 C C . LYS A 1 317 ? 8.523 -1.602 -15.836 1 98.19 317 LYS A C 1
ATOM 2560 O O . LYS A 1 317 ? 8.508 -2.805 -16.094 1 98.19 317 LYS A O 1
ATOM 2565 N N . GLY A 1 318 ? 7.738 -1.065 -15.016 1 98.31 318 GLY A N 1
ATOM 2566 C CA . GLY A 1 318 ? 6.664 -1.821 -14.398 1 98.31 318 GLY A CA 1
ATOM 2567 C C . GLY A 1 318 ? 5.34 -1.081 -14.391 1 98.31 318 GLY A C 1
ATOM 2568 O O . GLY A 1 318 ? 5.305 0.137 -14.203 1 98.31 318 GLY A O 1
ATOM 2569 N N . PHE A 1 319 ? 4.277 -1.803 -14.539 1 97.56 319 PHE A N 1
ATOM 2570 C CA . PHE A 1 319 ? 2.93 -1.241 -14.539 1 97.56 319 PHE A CA 1
ATOM 2571 C C . PHE A 1 319 ? 1.977 -2.117 -13.734 1 97.56 319 PHE A C 1
ATOM 2573 O O . PHE A 1 319 ? 2.004 -3.344 -13.852 1 97.56 319 PHE A O 1
ATOM 2580 N N . LEU A 1 320 ? 1.237 -1.504 -12.883 1 97.75 320 LEU A N 1
ATOM 2581 C CA . LEU A 1 320 ? 0.231 -2.203 -12.094 1 97.75 320 LEU A CA 1
ATOM 2582 C C . LEU A 1 320 ? -1.152 -1.604 -12.32 1 97.75 320 LEU A C 1
ATOM 2584 O O . LEU A 1 320 ? -1.318 -0.383 -12.289 1 97.75 320 LEU A O 1
ATOM 2588 N N . ASP A 1 321 ? -2.17 -2.445 -12.648 1 95.81 321 ASP A N 1
ATOM 2589 C CA . ASP A 1 321 ? -3.555 -2.045 -12.875 1 95.81 321 ASP A CA 1
ATOM 2590 C C . ASP A 1 321 ? -4.516 -2.893 -12.047 1 95.81 321 ASP A C 1
ATOM 2592 O O . ASP A 1 321 ? -4.633 -4.102 -12.258 1 95.81 321 ASP A O 1
ATOM 2596 N N . CYS A 1 322 ? -5.215 -2.299 -11.148 1 95.5 322 CYS A N 1
ATOM 2597 C CA . CYS A 1 322 ? -6.168 -2.998 -10.289 1 95.5 322 CYS A CA 1
ATOM 2598 C C . CYS A 1 322 ? -7.547 -2.359 -10.367 1 95.5 322 CYS A C 1
ATOM 2600 O O . CYS A 1 322 ? -7.703 -1.166 -10.109 1 95.5 322 CYS A O 1
ATOM 2602 N N . ARG A 1 323 ? -8.578 -3.143 -10.719 1 94.38 323 ARG A N 1
ATOM 2603 C CA . ARG A 1 323 ? -9.961 -2.672 -10.766 1 94.38 323 ARG A CA 1
ATOM 2604 C C . ARG A 1 323 ? -10.875 -3.574 -9.945 1 94.38 323 ARG A C 1
ATOM 2606 O O . ARG A 1 323 ? -10.75 -4.801 -9.992 1 94.38 323 ARG A O 1
ATOM 2613 N N . GLY A 1 324 ? -11.758 -2.934 -9.18 1 95.44 324 GLY A N 1
ATOM 2614 C CA . GLY A 1 324 ? -12.641 -3.703 -8.328 1 95.44 324 GLY A CA 1
ATOM 2615 C C . GLY A 1 324 ? -14.062 -3.16 -8.289 1 95.44 324 GLY A C 1
ATOM 2616 O O . GLY A 1 324 ? -14.273 -1.955 -8.445 1 95.44 324 GLY A O 1
ATOM 2617 N N . ILE A 1 325 ? -15.008 -4.023 -8.102 1 94.56 325 ILE A N 1
ATOM 2618 C CA . ILE A 1 325 ? -16.406 -3.682 -7.906 1 94.56 325 ILE A CA 1
ATOM 2619 C C . ILE A 1 325 ? -16.938 -4.34 -6.629 1 94.56 325 ILE A C 1
ATOM 2621 O O . ILE A 1 325 ? -16.641 -5.512 -6.367 1 94.56 325 ILE A O 1
ATOM 2625 N N . ILE A 1 326 ? -17.625 -3.607 -5.84 1 94.62 326 ILE A N 1
ATOM 2626 C CA . ILE A 1 326 ? -18.281 -4.16 -4.668 1 94.62 326 ILE A CA 1
ATOM 2627 C C . ILE A 1 326 ? -19.797 -4.238 -4.918 1 94.62 326 ILE A C 1
ATOM 2629 O O . ILE A 1 326 ? -20.422 -3.248 -5.297 1 94.62 326 ILE A O 1
ATOM 2633 N N . LEU A 1 327 ? -20.391 -5.348 -4.629 1 91.56 327 LEU A N 1
ATOM 2634 C CA . LEU A 1 327 ? -21.781 -5.562 -4.992 1 91.56 327 LEU A CA 1
ATOM 2635 C C . LEU A 1 327 ? -22.672 -5.562 -3.756 1 91.56 327 LEU A C 1
ATOM 2637 O O . LEU A 1 327 ? -23.906 -5.492 -3.867 1 91.56 327 LEU A O 1
ATOM 2641 N N . ASN A 1 328 ? -22.031 -5.715 -2.576 1 91.88 328 ASN A N 1
ATOM 2642 C CA . ASN A 1 328 ? -22.812 -5.84 -1.348 1 91.88 328 ASN A CA 1
ATOM 2643 C C . ASN A 1 328 ? -22.234 -4.977 -0.23 1 91.88 328 ASN A C 1
ATOM 2645 O O . ASN A 1 328 ? -21.016 -4.789 -0.149 1 91.88 328 ASN A O 1
ATOM 2649 N N . LYS A 1 329 ? -23.031 -4.504 0.649 1 92.44 329 LYS A N 1
ATOM 2650 C CA . LYS A 1 329 ? -22.625 -3.59 1.715 1 92.44 329 LYS A CA 1
ATOM 2651 C C . LYS A 1 329 ? -21.75 -4.301 2.748 1 92.44 329 LYS A C 1
ATOM 2653 O O . LYS A 1 329 ? -21.062 -3.65 3.537 1 92.44 329 LYS A O 1
ATOM 2658 N N . ASN A 1 330 ? -21.844 -5.594 2.779 1 95.19 330 ASN A N 1
ATOM 2659 C CA . ASN A 1 330 ? -21.078 -6.352 3.756 1 95.19 330 ASN A CA 1
ATOM 2660 C C . ASN A 1 330 ? -19.734 -6.809 3.178 1 95.19 330 ASN A C 1
ATOM 2662 O O . ASN A 1 330 ? -18.938 -7.426 3.879 1 95.19 330 ASN A O 1
ATOM 2666 N N . ALA A 1 331 ? -19.531 -6.555 1.907 1 95.62 331 ALA A N 1
ATOM 2667 C CA . ALA A 1 331 ? -18.297 -6.945 1.256 1 95.62 331 ALA A CA 1
ATOM 2668 C C . ALA A 1 331 ? -17.266 -5.816 1.316 1 95.62 331 ALA A C 1
ATOM 2670 O O . ALA A 1 331 ? -17.625 -4.66 1.574 1 95.62 331 ALA A O 1
ATOM 2671 N N . LYS A 1 332 ? -16.047 -6.195 1.081 1 96.5 332 LYS A N 1
ATOM 2672 C CA . LYS A 1 332 ? -14.945 -5.238 1.183 1 96.5 332 LYS A CA 1
ATOM 2673 C C . LYS A 1 332 ? -13.836 -5.562 0.183 1 96.5 332 LYS A C 1
ATOM 2675 O O . LYS A 1 332 ? -13.555 -6.73 -0.078 1 96.5 332 LYS A O 1
ATOM 2680 N N . ILE A 1 333 ? -13.281 -4.551 -0.398 1 97.88 333 ILE A N 1
ATOM 2681 C CA . ILE A 1 333 ? -12.07 -4.688 -1.209 1 97.88 333 ILE A CA 1
ATOM 2682 C C . ILE A 1 333 ? -11 -3.719 -0.709 1 97.88 333 ILE A C 1
ATOM 2684 O O . ILE A 1 333 ? -11.273 -2.531 -0.514 1 97.88 333 ILE A O 1
ATOM 2688 N N . VAL A 1 334 ? -9.859 -4.164 -0.444 1 98 334 VAL A N 1
ATOM 2689 C CA . VAL A 1 334 ? -8.695 -3.338 -0.125 1 98 334 VAL A CA 1
ATOM 2690 C C . VAL A 1 334 ? -7.621 -3.529 -1.19 1 98 334 VAL A C 1
ATOM 2692 O O . VAL A 1 334 ? -7.078 -4.625 -1.347 1 98 334 VAL A O 1
ATOM 2695 N N . ALA A 1 335 ? -7.305 -2.537 -1.952 1 97.62 335 ALA A N 1
ATOM 2696 C CA . ALA A 1 335 ? -6.223 -2.559 -2.932 1 97.62 335 ALA A CA 1
ATOM 2697 C C . ALA A 1 335 ? -4.945 -1.962 -2.35 1 97.62 335 ALA A C 1
ATOM 2699 O O . ALA A 1 335 ? -4.961 -0.856 -1.803 1 97.62 335 ALA A O 1
ATOM 2700 N N . ILE A 1 336 ? -3.85 -2.623 -2.451 1 96.94 336 ILE A N 1
ATOM 2701 C CA . ILE A 1 336 ? -2.588 -2.197 -1.852 1 96.94 336 ILE A CA 1
ATOM 2702 C C . ILE A 1 336 ? -1.471 -2.279 -2.889 1 96.94 336 ILE A C 1
ATOM 2704 O O . ILE A 1 336 ? -0.553 -3.094 -2.756 1 96.94 336 ILE A O 1
ATOM 2708 N N . PRO A 1 337 ? -1.426 -1.428 -3.828 1 96.56 337 PRO A N 1
ATOM 2709 C CA . PRO A 1 337 ? -0.295 -1.377 -4.758 1 96.56 337 PRO A CA 1
ATOM 2710 C C . PRO A 1 337 ? 0.922 -0.669 -4.164 1 96.56 337 PRO A C 1
ATOM 2712 O O . PRO A 1 337 ? 0.775 0.308 -3.428 1 96.56 337 PRO A O 1
ATOM 2715 N N . ILE A 1 338 ? 2.092 -1.165 -4.41 1 97.56 338 ILE A N 1
ATOM 2716 C CA . ILE A 1 338 ? 3.318 -0.55 -3.916 1 97.56 338 ILE A CA 1
ATOM 2717 C C . ILE A 1 338 ? 4.305 -0.367 -5.066 1 97.56 338 ILE A C 1
ATOM 2719 O O . ILE A 1 338 ? 4.57 -1.308 -5.82 1 97.56 338 ILE A O 1
ATOM 2723 N N . LEU A 1 339 ? 4.766 0.836 -5.242 1 98.44 339 LEU A N 1
ATOM 2724 C CA . LEU A 1 339 ? 5.875 1.114 -6.145 1 98.44 339 LEU A CA 1
ATOM 2725 C C . LEU A 1 339 ? 7.156 1.395 -5.363 1 98.44 339 LEU A C 1
ATOM 2727 O O . LEU A 1 339 ? 7.207 2.336 -4.57 1 98.44 339 LEU A O 1
ATOM 2731 N N . ASP A 1 340 ? 8.109 0.634 -5.566 1 98.38 340 ASP A N 1
ATOM 2732 C CA . ASP A 1 340 ? 9.406 0.771 -4.91 1 98.38 340 ASP A CA 1
ATOM 2733 C C . ASP A 1 340 ? 10.508 1.021 -5.934 1 98.38 340 ASP A C 1
ATOM 2735 O O . ASP A 1 340 ? 11.125 0.077 -6.43 1 98.38 340 ASP A O 1
ATOM 2739 N N . ALA A 1 341 ? 10.789 2.24 -6.246 1 97.88 341 ALA A N 1
ATOM 2740 C CA . ALA A 1 341 ? 11.812 2.615 -7.219 1 97.88 341 ALA A CA 1
ATOM 2741 C C . ALA A 1 341 ? 13.164 2.828 -6.543 1 97.88 341 ALA A C 1
ATOM 2743 O O . ALA A 1 341 ? 13.305 3.693 -5.676 1 97.88 341 ALA A O 1
ATOM 2744 N N . GLN A 1 342 ? 14.18 2.105 -6.996 1 96.88 342 GLN A N 1
ATOM 2745 C CA . GLN A 1 342 ? 15.5 2.141 -6.371 1 96.88 342 GLN A CA 1
ATOM 2746 C C . GLN A 1 342 ? 16.578 2.502 -7.383 1 96.88 342 GLN A C 1
ATOM 2748 O O . GLN A 1 342 ? 17.766 2.309 -7.125 1 96.88 342 GLN A O 1
ATOM 2753 N N . HIS A 1 343 ? 16.156 2.842 -8.531 1 95.5 343 HIS A N 1
ATOM 2754 C CA . HIS A 1 343 ? 17.062 3.299 -9.586 1 95.5 343 HIS A CA 1
ATOM 2755 C C . HIS A 1 343 ? 16.484 4.508 -10.312 1 95.5 343 HIS A C 1
ATOM 2757 O O . HIS A 1 343 ? 15.281 4.547 -10.602 1 95.5 343 HIS A O 1
ATOM 2763 N N . PRO A 1 344 ? 17.266 5.48 -10.688 1 93.5 344 PRO A N 1
ATOM 2764 C CA . PRO A 1 344 ? 16.75 6.719 -11.281 1 93.5 344 PRO A CA 1
ATOM 2765 C C . PRO A 1 344 ? 16.141 6.504 -12.664 1 93.5 344 PRO A C 1
ATOM 2767 O O . PRO A 1 344 ? 15.375 7.336 -13.141 1 93.5 344 PRO A O 1
ATOM 2770 N N . GLU A 1 345 ? 16.5 5.387 -13.305 1 94.12 345 GLU A N 1
ATOM 2771 C CA . GLU A 1 345 ? 15.977 5.152 -14.641 1 94.12 345 GLU A CA 1
ATOM 2772 C C . GLU A 1 345 ? 14.867 4.105 -14.625 1 94.12 345 GLU A C 1
ATOM 2774 O O . GLU A 1 345 ? 14.453 3.615 -15.672 1 94.12 345 GLU A O 1
ATOM 2779 N N . SER A 1 346 ? 14.477 3.727 -13.43 1 95.88 346 SER A N 1
ATOM 2780 C CA . SER A 1 346 ? 13.305 2.869 -13.328 1 95.88 346 SER A CA 1
ATOM 2781 C C . SER A 1 346 ? 12.023 3.66 -13.57 1 95.88 346 SER A C 1
ATOM 2783 O O . SER A 1 346 ? 11.891 4.797 -13.109 1 95.88 346 SER A O 1
ATOM 2785 N N . GLU A 1 347 ? 11.102 3.119 -14.32 1 96.94 347 GLU A N 1
ATOM 2786 C CA . GLU A 1 347 ? 9.789 3.697 -14.57 1 96.94 347 GLU A CA 1
ATOM 2787 C C . GLU A 1 347 ? 8.672 2.797 -14.031 1 96.94 347 GLU A C 1
ATOM 2789 O O . GLU A 1 347 ? 8.375 1.754 -14.617 1 96.94 347 GLU A O 1
ATOM 2794 N N . LEU A 1 348 ? 8.086 3.191 -12.961 1 98.38 348 LEU A N 1
ATOM 2795 C CA . LEU A 1 348 ? 7.012 2.424 -12.336 1 98.38 348 LEU A CA 1
ATOM 2796 C C . LEU A 1 348 ? 5.727 3.238 -12.273 1 98.38 348 LEU A C 1
ATOM 2798 O O . LEU A 1 348 ? 5.758 4.43 -11.953 1 98.38 348 LEU A O 1
ATOM 2802 N N . SER A 1 349 ? 4.613 2.645 -12.578 1 97.19 349 SER A N 1
ATOM 2803 C CA . SER A 1 349 ? 3.334 3.338 -12.492 1 97.19 349 SER A CA 1
ATOM 2804 C C . SER A 1 349 ? 2.221 2.389 -12.055 1 97.19 349 SER A C 1
ATOM 2806 O O . SER A 1 349 ? 2.346 1.171 -12.195 1 97.19 349 SER A O 1
ATOM 2808 N N . HIS A 1 350 ? 1.24 2.912 -11.492 1 94.62 350 HIS A N 1
ATOM 2809 C CA . HIS A 1 350 ? 0.092 2.125 -11.055 1 94.62 350 HIS A CA 1
ATOM 2810 C C . HIS A 1 350 ? -1.202 2.922 -11.18 1 94.62 350 HIS A C 1
ATOM 2812 O O . HIS A 1 350 ? -1.201 4.145 -11.016 1 94.62 350 HIS A O 1
ATOM 2818 N N . GLU A 1 351 ? -2.277 2.258 -11.5 1 94.94 351 GLU A N 1
ATOM 2819 C CA . GLU A 1 351 ? -3.646 2.762 -11.445 1 94.94 351 GLU A CA 1
ATOM 2820 C C . GLU A 1 351 ? -4.574 1.771 -10.742 1 94.94 351 GLU A C 1
ATOM 2822 O O . GLU A 1 351 ? -4.465 0.561 -10.953 1 94.94 351 GLU A O 1
ATOM 2827 N N . ALA A 1 352 ? -5.344 2.273 -9.844 1 94.38 352 ALA A N 1
ATOM 2828 C CA . ALA A 1 352 ? -6.348 1.444 -9.18 1 94.38 352 ALA A CA 1
ATOM 2829 C C . ALA A 1 352 ? -7.672 2.189 -9.047 1 94.38 352 ALA A C 1
ATOM 2831 O O . ALA A 1 352 ? -7.688 3.404 -8.828 1 94.38 352 ALA A O 1
ATOM 2832 N N . ALA A 1 353 ? -8.742 1.507 -9.227 1 95.06 353 ALA A N 1
ATOM 2833 C CA . ALA A 1 353 ? -10.078 2.07 -9.062 1 95.06 353 ALA A CA 1
ATOM 2834 C C . ALA A 1 353 ? -11.039 1.037 -8.492 1 95.06 353 ALA A C 1
ATOM 2836 O O . ALA A 1 353 ? -11.172 -0.064 -9.031 1 95.06 353 ALA A O 1
ATOM 2837 N N . ILE A 1 354 ? -11.664 1.353 -7.402 1 96 354 ILE A N 1
ATOM 2838 C CA . ILE A 1 354 ? -12.719 0.544 -6.801 1 96 354 ILE A CA 1
ATOM 2839 C C . ILE A 1 354 ? -14.016 1.35 -6.738 1 96 354 ILE A C 1
ATOM 2841 O O . ILE A 1 354 ? -14.023 2.488 -6.266 1 96 354 ILE A O 1
ATOM 2845 N N . GLY A 1 355 ? -15.109 0.792 -7.211 1 91.06 355 GLY A N 1
ATOM 2846 C CA . GLY A 1 355 ? -16.359 1.534 -7.219 1 91.06 355 GLY A CA 1
ATOM 2847 C C . GLY A 1 355 ? -17.578 0.651 -7.43 1 91.06 355 GLY A C 1
ATOM 2848 O O . GLY A 1 355 ? -17.453 -0.576 -7.461 1 91.06 355 GLY A O 1
ATOM 2849 N N . PRO A 1 356 ? -18.641 1.35 -7.484 1 88.69 356 PRO A N 1
ATOM 2850 C CA . PRO A 1 356 ? -19.891 0.615 -7.711 1 88.69 356 PRO A CA 1
ATOM 2851 C C . PRO A 1 356 ? -20.016 0.097 -9.141 1 88.69 356 PRO A C 1
ATOM 2853 O O . PRO A 1 356 ? -19.297 0.549 -10.031 1 88.69 356 PRO A O 1
ATOM 2856 N N . ILE A 1 357 ? -20.891 -0.855 -9.219 1 85.44 357 ILE A N 1
ATOM 2857 C CA . ILE A 1 357 ? -21.266 -1.286 -10.562 1 85.44 357 ILE A CA 1
ATOM 2858 C C . ILE A 1 357 ? -21.938 -0.137 -11.305 1 85.44 357 ILE A C 1
ATOM 2860 O O . ILE A 1 357 ? -22.609 0.705 -10.688 1 85.44 357 ILE A O 1
ATOM 2864 N N . ASN A 1 358 ? -21.719 -0.083 -12.516 1 82.06 358 ASN A N 1
ATOM 2865 C CA . ASN A 1 358 ? -22.312 0.977 -13.328 1 82.06 358 ASN A CA 1
ATOM 2866 C C . ASN A 1 358 ? -23.828 0.837 -13.422 1 82.06 358 ASN A C 1
ATOM 2868 O O . ASN A 1 358 ? -24.328 0.06 -14.227 1 82.06 358 ASN A O 1
ATOM 2872 N N . GLU A 1 359 ? -24.484 1.632 -12.688 1 81.81 359 GLU A N 1
ATOM 2873 C CA . GLU A 1 359 ? -25.938 1.548 -12.633 1 81.81 359 GLU A CA 1
ATOM 2874 C C . GLU A 1 359 ? -26.562 1.934 -13.969 1 81.81 359 GLU A C 1
ATOM 2876 O O . GLU A 1 359 ? -27.609 1.396 -14.352 1 81.81 359 GLU A O 1
ATOM 2881 N N . GLU A 1 360 ? -25.938 2.879 -14.641 1 83.62 360 GLU A N 1
ATOM 2882 C CA . GLU A 1 360 ? -26.469 3.291 -15.93 1 83.62 360 GLU A CA 1
ATOM 2883 C C . GLU A 1 360 ? -26.453 2.135 -16.922 1 83.62 360 GLU A C 1
ATOM 2885 O O . GLU A 1 360 ? -27.391 1.978 -17.719 1 83.62 360 GLU A O 1
ATOM 2890 N N . GLU A 1 361 ? -25.391 1.391 -16.797 1 84.44 361 GLU A N 1
ATOM 2891 C CA . GLU A 1 361 ? -25.297 0.224 -17.656 1 84.44 361 GLU A CA 1
ATOM 2892 C C . GLU A 1 361 ? -26.375 -0.812 -17.312 1 84.44 361 GLU A C 1
ATOM 2894 O O . GLU A 1 361 ? -26.938 -1.444 -18.203 1 84.44 361 GLU A O 1
ATOM 2899 N N . ILE A 1 362 ? -26.625 -0.947 -16.109 1 87.06 362 ILE A N 1
ATOM 2900 C CA . ILE A 1 362 ? -27.656 -1.877 -15.656 1 87.06 362 ILE A CA 1
ATOM 2901 C C . ILE A 1 362 ? -29.016 -1.429 -16.188 1 87.06 362 ILE A C 1
ATOM 2903 O O . ILE A 1 362 ? -29.766 -2.236 -16.734 1 87.06 362 ILE A O 1
ATOM 2907 N N . GLU A 1 363 ? -29.234 -0.177 -16.031 1 89.25 363 GLU A N 1
ATOM 2908 C CA . GLU A 1 363 ? -30.5 0.375 -16.5 1 89.25 363 GLU A CA 1
ATOM 2909 C C . GLU A 1 363 ? -30.641 0.219 -18.016 1 89.25 363 GLU A C 1
ATOM 2911 O O . GLU A 1 363 ? -31.734 -0.113 -18.5 1 89.25 363 GLU A O 1
ATOM 2916 N N . TYR A 1 364 ? -29.609 0.486 -18.641 1 89.75 364 TYR A N 1
ATOM 2917 C CA . TYR A 1 364 ? -29.609 0.357 -20.094 1 89.75 364 TYR A CA 1
ATOM 2918 C C . TYR A 1 364 ? -29.969 -1.06 -20.516 1 89.75 364 TYR A C 1
ATOM 2920 O O . TYR A 1 364 ? -30.844 -1.254 -21.375 1 89.75 364 TYR A O 1
ATOM 2928 N N . LEU A 1 365 ? -29.422 -2.02 -19.891 1 89.5 365 LEU A N 1
ATOM 2929 C CA . LEU A 1 365 ? -29.656 -3.416 -20.25 1 89.5 365 LEU A CA 1
ATOM 2930 C C . LEU A 1 365 ? -31.062 -3.836 -19.859 1 89.5 365 LEU A C 1
ATOM 2932 O O . LEU A 1 365 ? -31.719 -4.594 -20.578 1 89.5 365 LEU A O 1
ATOM 2936 N N . THR A 1 366 ? -31.5 -3.299 -18.828 1 89.62 366 THR A N 1
ATOM 2937 C CA . THR A 1 366 ? -32.875 -3.615 -18.391 1 89.62 366 THR A CA 1
ATOM 2938 C C . THR A 1 366 ? -33.875 -3.039 -19.375 1 89.62 366 THR A C 1
ATOM 2940 O O . THR A 1 366 ? -34.906 -3.678 -19.672 1 89.62 366 THR A O 1
ATOM 2943 N N . THR A 1 367 ? -33.594 -1.937 -19.812 1 90.69 367 THR A N 1
ATOM 2944 C CA . THR A 1 367 ? -34.469 -1.312 -20.797 1 90.69 367 THR A CA 1
ATOM 2945 C C . THR A 1 367 ? -34.469 -2.102 -22.109 1 90.69 367 THR A C 1
ATOM 2947 O O . THR A 1 367 ? -35.438 -2.041 -22.875 1 90.69 367 THR A O 1
ATOM 2950 N N . ARG A 1 368 ? -33.531 -2.896 -22.359 1 91.56 368 ARG A N 1
ATOM 2951 C CA . ARG A 1 368 ? -33.438 -3.699 -23.578 1 91.56 368 ARG A CA 1
ATOM 2952 C C . ARG A 1 368 ? -34.031 -5.09 -23.375 1 91.56 368 ARG A C 1
ATOM 2954 O O . ARG A 1 368 ? -33.875 -5.965 -24.219 1 91.56 368 ARG A O 1
ATOM 2961 N N . GLY A 1 369 ? -34.531 -5.328 -22.156 1 89.81 369 GLY A N 1
ATOM 2962 C CA . GLY A 1 369 ? -35.281 -6.551 -21.969 1 89.81 369 GLY A CA 1
ATOM 2963 C C . GLY A 1 369 ? -34.656 -7.523 -21 1 89.81 369 GLY A C 1
ATOM 2964 O O . GLY A 1 369 ? -35.219 -8.578 -20.703 1 89.81 369 GLY A O 1
ATOM 2965 N N . PHE A 1 370 ? -33.531 -7.188 -20.469 1 89.44 370 PHE A N 1
ATOM 2966 C CA . PHE A 1 370 ? -32.875 -8.055 -19.484 1 89.44 370 PHE A CA 1
ATOM 2967 C C . PHE A 1 370 ? -33.469 -7.809 -18.094 1 89.44 370 PHE A C 1
ATOM 2969 O O . PHE A 1 370 ? -33.812 -6.68 -17.75 1 89.44 370 PHE A O 1
ATOM 2976 N N . ASP A 1 371 ? -33.594 -8.844 -17.359 1 89.31 371 ASP A N 1
ATOM 2977 C CA . ASP A 1 371 ? -33.906 -8.578 -15.953 1 89.31 371 ASP A CA 1
ATOM 2978 C C . ASP A 1 371 ? -32.688 -8.117 -15.195 1 89.31 371 ASP A C 1
ATOM 2980 O O . ASP A 1 371 ? -31.562 -8.18 -15.719 1 89.31 371 ASP A O 1
ATOM 2984 N N . LYS A 1 372 ? -32.844 -7.641 -13.992 1 86.06 372 LYS A N 1
ATOM 2985 C CA . LYS A 1 372 ? -31.766 -7.027 -13.219 1 86.06 372 LYS A CA 1
ATOM 2986 C C . LYS A 1 372 ? -30.641 -8.023 -12.961 1 86.06 372 LYS A C 1
ATOM 2988 O O . LYS A 1 372 ? -29.453 -7.68 -13.07 1 86.06 372 LYS A O 1
ATOM 2993 N N . ASP A 1 373 ? -31.016 -9.203 -12.688 1 84.25 373 ASP A N 1
ATOM 2994 C CA . ASP A 1 373 ? -30.031 -10.227 -12.391 1 84.25 373 ASP A CA 1
ATOM 2995 C C . ASP A 1 373 ? -29.203 -10.57 -13.625 1 84.25 373 ASP A C 1
ATOM 2997 O O . ASP A 1 373 ? -27.984 -10.727 -13.539 1 84.25 373 ASP A O 1
ATOM 3001 N N . GLU A 1 374 ? -29.875 -10.68 -14.633 1 84.62 374 GLU A N 1
ATOM 3002 C CA . GLU A 1 374 ? -29.203 -10.953 -15.891 1 84.62 374 GLU A CA 1
ATOM 3003 C C . GLU A 1 374 ? -28.266 -9.812 -16.281 1 84.62 374 GLU A C 1
ATOM 3005 O O . GLU A 1 374 ? -27.156 -10.039 -16.766 1 84.62 374 GLU A O 1
ATOM 3010 N N . ALA A 1 375 ? -28.781 -8.656 -16.172 1 85.88 375 ALA A N 1
ATOM 3011 C CA . ALA A 1 375 ? -27.969 -7.473 -16.453 1 85.88 375 ALA A CA 1
ATOM 3012 C C . ALA A 1 375 ? -26.703 -7.457 -15.609 1 85.88 375 ALA A C 1
ATOM 3014 O O . ALA A 1 375 ? -25.594 -7.25 -16.141 1 85.88 375 ALA A O 1
ATOM 3015 N N . MET A 1 376 ? -26.859 -7.688 -14.383 1 84.62 376 MET A N 1
ATOM 3016 C CA . MET A 1 376 ? -25.734 -7.723 -13.453 1 84.62 376 MET A CA 1
ATOM 3017 C C . MET A 1 376 ? -24.719 -8.781 -13.867 1 84.62 376 MET A C 1
ATOM 3019 O O . MET A 1 376 ? -23.516 -8.531 -13.859 1 84.62 376 MET A O 1
ATOM 3023 N N . SER A 1 377 ? -25.203 -9.828 -14.25 1 82.62 377 SER A N 1
ATOM 3024 C CA . SER A 1 377 ? -24.344 -10.938 -14.664 1 82.62 377 SER A CA 1
ATOM 3025 C C . SER A 1 377 ? -23.547 -10.586 -15.914 1 82.62 377 SER A C 1
ATOM 3027 O O . SER A 1 377 ? -22.359 -10.891 -16 1 82.62 377 SER A O 1
ATOM 3029 N N . THR A 1 378 ? -24.172 -9.93 -16.797 1 82.69 378 THR A N 1
ATOM 3030 C CA . THR A 1 378 ? -23.516 -9.531 -18.047 1 82.69 378 THR A CA 1
ATOM 3031 C C . THR A 1 378 ? -22.391 -8.539 -17.766 1 82.69 378 THR A C 1
ATOM 3033 O O . THR A 1 378 ? -21.297 -8.672 -18.297 1 82.69 378 THR A O 1
ATOM 3036 N N . ILE A 1 379 ? -22.688 -7.629 -16.953 1 83.06 379 ILE A N 1
ATOM 3037 C CA . ILE A 1 379 ? -21.719 -6.586 -16.641 1 83.06 379 ILE A CA 1
ATOM 3038 C C . ILE A 1 379 ? -20.531 -7.199 -15.891 1 83.06 379 ILE A C 1
ATOM 3040 O O . ILE A 1 379 ? -19.375 -6.906 -16.203 1 83.06 379 ILE A O 1
ATOM 3044 N N . THR A 1 380 ? -20.797 -7.996 -14.961 1 83.94 380 THR A N 1
ATOM 3045 C CA . THR A 1 380 ? -19.734 -8.625 -14.18 1 83.94 380 THR A CA 1
ATOM 3046 C C . THR A 1 380 ? -18.859 -9.5 -15.062 1 83.94 380 THR A C 1
ATOM 3048 O O . THR A 1 380 ? -17.625 -9.508 -14.93 1 83.94 380 THR A O 1
ATOM 3051 N N . ARG A 1 381 ? -19.453 -10.195 -15.938 1 81.56 381 ARG A N 1
ATOM 3052 C CA . ARG A 1 381 ? -18.688 -11.016 -16.875 1 81.56 381 ARG A CA 1
ATOM 3053 C C . ARG A 1 381 ? -17.766 -10.164 -17.734 1 81.56 381 ARG A C 1
ATOM 3055 O O . ARG A 1 381 ? -16.609 -10.516 -17.938 1 81.56 381 ARG A O 1
ATOM 3062 N N . GLY A 1 382 ? -18.297 -9.141 -18.281 1 80.56 382 GLY A N 1
ATOM 3063 C CA . GLY A 1 382 ? -17.484 -8.211 -19.047 1 80.56 382 GLY A CA 1
ATOM 3064 C C . GLY A 1 382 ? -16.312 -7.637 -18.266 1 80.56 382 GLY A C 1
ATOM 3065 O O . GLY A 1 382 ? -15.211 -7.5 -18.797 1 80.56 382 GLY A O 1
ATOM 3066 N N . PHE A 1 383 ? -16.672 -7.438 -17.031 1 86.25 383 PHE A N 1
ATOM 3067 C CA . PHE A 1 383 ? -15.656 -6.871 -16.156 1 86.25 383 PHE A CA 1
ATOM 3068 C C . PHE A 1 383 ? -14.531 -7.875 -15.898 1 86.25 383 PHE A C 1
ATOM 3070 O O . PHE A 1 383 ? -13.359 -7.504 -15.867 1 86.25 383 PHE A O 1
ATOM 3077 N N . LEU A 1 384 ? -14.898 -9.094 -15.828 1 83.56 384 LEU A N 1
ATOM 3078 C CA . LEU A 1 384 ? -13.938 -10.133 -15.469 1 83.56 384 LEU A CA 1
ATOM 3079 C C . LEU A 1 384 ? -13.227 -10.664 -16.719 1 83.56 384 LEU A C 1
ATOM 3081 O O . LEU A 1 384 ? -12.227 -11.375 -16.609 1 83.56 384 LEU A O 1
ATOM 3085 N N . ASN A 1 385 ? -13.703 -10.367 -17.828 1 79.19 385 ASN A N 1
ATOM 3086 C CA . ASN A 1 385 ? -13.078 -10.836 -19.062 1 79.19 385 ASN A CA 1
ATOM 3087 C C . ASN A 1 385 ? -11.891 -9.969 -19.453 1 79.19 385 ASN A C 1
ATOM 3089 O O . ASN A 1 385 ? -12.07 -8.914 -20.062 1 79.19 385 ASN A O 1
ATOM 3093 N N . LEU A 1 386 ? -10.75 -10.445 -19.172 1 78.69 386 LEU A N 1
ATOM 3094 C CA . LEU A 1 386 ? -9.5 -9.742 -19.438 1 78.69 386 LEU A CA 1
ATOM 3095 C C . LEU A 1 386 ? -8.812 -10.312 -20.672 1 78.69 386 LEU A C 1
ATOM 3097 O O . LEU A 1 386 ? -8.75 -11.531 -20.859 1 78.69 386 LEU A O 1
ATOM 3101 N N . GLU A 1 387 ? -8.508 -9.438 -21.516 1 74 387 GLU A N 1
ATOM 3102 C CA . GLU A 1 387 ? -7.648 -9.867 -22.625 1 74 387 GLU A CA 1
ATOM 3103 C C . GLU A 1 387 ? -6.203 -10.016 -22.172 1 74 387 GLU A C 1
ATOM 3105 O O . GLU A 1 387 ? -5.551 -9.039 -21.797 1 74 387 GLU A O 1
ATOM 3110 N N . ILE A 1 388 ? -5.781 -11.203 -22.078 1 74.56 388 ILE A N 1
ATOM 3111 C CA . ILE A 1 388 ? -4.414 -11.484 -21.641 1 74.56 388 ILE A CA 1
ATOM 3112 C C . ILE A 1 388 ? -3.518 -11.688 -22.859 1 74.56 388 ILE A C 1
ATOM 3114 O O . ILE A 1 388 ? -3.682 -12.656 -23.609 1 74.56 388 ILE A O 1
ATOM 3118 N N . PRO A 1 389 ? -2.67 -10.773 -23.047 1 67.31 389 PRO A N 1
ATOM 3119 C CA . PRO A 1 389 ? -1.793 -10.914 -24.203 1 67.31 389 PRO A CA 1
ATOM 3120 C C . PRO A 1 389 ? -0.908 -12.156 -24.141 1 67.31 389 PRO A C 1
ATOM 3122 O O . PRO A 1 389 ? -0.419 -12.508 -23.062 1 67.31 389 PRO A O 1
ATOM 3125 N N . GLY A 1 390 ? -0.792 -12.875 -25.281 1 62.22 390 GLY A N 1
ATOM 3126 C CA . GLY A 1 390 ? 0.163 -13.961 -25.406 1 62.22 390 GLY A CA 1
ATOM 3127 C C . GLY A 1 390 ? -0.406 -15.305 -24.984 1 62.22 390 GLY A C 1
ATOM 3128 O O . GLY A 1 390 ? 0.256 -16.328 -25.125 1 62.22 390 GLY A O 1
ATOM 3129 N N . LEU A 1 391 ? -1.658 -15.227 -24.422 1 67.19 391 LEU A N 1
ATOM 3130 C CA . LEU A 1 391 ? -2.254 -16.484 -24 1 67.19 391 LEU A CA 1
ATOM 3131 C C . LEU A 1 391 ? -2.701 -17.312 -25.203 1 67.19 391 LEU A C 1
ATOM 3133 O O . LEU A 1 391 ? -3.34 -16.781 -26.125 1 67.19 391 LEU A O 1
ATOM 3137 N N . PRO A 1 392 ? -2.232 -18.594 -25.172 1 62.25 392 PRO A N 1
ATOM 3138 C CA . PRO A 1 392 ? -2.746 -19.469 -26.234 1 62.25 392 PRO A CA 1
ATOM 3139 C C . PRO A 1 392 ? -4.273 -19.516 -26.25 1 62.25 392 PRO A C 1
ATOM 3141 O O . PRO A 1 392 ? -4.918 -19.344 -25.219 1 62.25 392 PRO A O 1
ATOM 3144 N N . LYS A 1 393 ? -4.746 -19.656 -27.375 1 67 393 LYS A N 1
ATOM 3145 C CA . LYS A 1 393 ? -6.188 -19.656 -27.625 1 67 393 LYS A CA 1
ATOM 3146 C C . LYS A 1 393 ? -6.902 -20.625 -26.688 1 67 393 LYS A C 1
ATOM 3148 O O . LYS A 1 393 ? -7.953 -20.297 -26.141 1 67 393 LYS A O 1
ATOM 3153 N N . VAL A 1 394 ? -6.25 -21.734 -26.516 1 62.12 394 VAL A N 1
ATOM 3154 C CA . VAL A 1 394 ? -6.859 -22.766 -25.703 1 62.12 394 VAL A CA 1
ATOM 3155 C C . VAL A 1 394 ? -7.02 -22.281 -24.266 1 62.12 394 VAL A C 1
ATOM 3157 O O . VAL A 1 394 ? -8.055 -22.5 -23.641 1 62.12 394 VAL A O 1
ATOM 3160 N N . ALA A 1 395 ? -6.035 -21.594 -23.797 1 64.12 395 ALA A N 1
ATOM 3161 C CA . ALA A 1 395 ? -6.09 -21.062 -22.438 1 64.12 395 ALA A CA 1
ATOM 3162 C C . ALA A 1 395 ? -7.152 -19.984 -22.297 1 64.12 395 ALA A C 1
ATOM 3164 O O . ALA A 1 395 ? -7.891 -19.938 -21.312 1 64.12 395 ALA A O 1
ATOM 3165 N N . LYS A 1 396 ? -7.207 -19.219 -23.297 1 70.81 396 LYS A N 1
ATOM 3166 C CA . LYS A 1 396 ? -8.203 -18.141 -23.312 1 70.81 396 LYS A CA 1
ATOM 3167 C C . LYS A 1 396 ? -9.617 -18.703 -23.234 1 70.81 396 LYS A C 1
ATOM 3169 O O . LYS A 1 396 ? -10.453 -18.203 -22.469 1 70.81 396 LYS A O 1
ATOM 3174 N N . GLU A 1 397 ? -9.781 -19.703 -24.047 1 70.69 397 GLU A N 1
ATOM 3175 C CA . GLU A 1 397 ? -11.094 -20.328 -24.094 1 70.69 397 GLU A CA 1
ATOM 3176 C C . GLU A 1 397 ? -11.438 -20.984 -22.75 1 70.69 397 GLU A C 1
ATOM 3178 O O . GLU A 1 397 ? -12.578 -20.922 -22.297 1 70.69 397 GLU A O 1
ATOM 3183 N N . GLN A 1 398 ? -10.445 -21.5 -22.188 1 67.5 398 GLN A N 1
ATOM 3184 C CA . GLN A 1 398 ? -10.656 -22.156 -20.891 1 67.5 398 GLN A CA 1
ATOM 3185 C C . GLN A 1 398 ? -11.086 -21.156 -19.828 1 67.5 398 GLN A C 1
ATOM 3187 O O . GLN A 1 398 ? -12.031 -21.391 -19.078 1 67.5 398 GLN A O 1
ATOM 3192 N N . ILE A 1 399 ? -10.43 -20.109 -19.875 1 72.38 399 ILE A N 1
ATOM 3193 C CA . ILE A 1 399 ? -10.727 -19.062 -18.891 1 72.38 399 ILE A CA 1
ATOM 3194 C C . ILE A 1 399 ? -12.125 -18.5 -19.156 1 72.38 399 ILE A C 1
ATOM 3196 O O . ILE A 1 399 ? -12.938 -18.391 -18.234 1 72.38 399 ILE A O 1
ATOM 3200 N N . SER A 1 400 ? -12.273 -18.281 -20.422 1 73.19 400 SER A N 1
ATOM 3201 C CA . SER A 1 400 ? -13.562 -17.703 -20.812 1 73.19 400 SER A CA 1
ATOM 3202 C C . SER A 1 400 ? -14.703 -18.656 -20.469 1 73.19 400 SER A C 1
ATOM 3204 O O . SER A 1 400 ? -15.742 -18.219 -19.969 1 73.19 400 SER A O 1
ATOM 3206 N N . ASN A 1 401 ? -14.5 -19.906 -20.719 1 70.88 401 ASN A N 1
ATOM 3207 C CA . ASN A 1 401 ? -15.516 -20.906 -20.422 1 70.88 401 ASN A CA 1
ATOM 3208 C C . ASN A 1 401 ? -15.766 -21.031 -18.922 1 70.88 401 ASN A C 1
ATOM 3210 O O . ASN A 1 401 ? -16.906 -21.203 -18.484 1 70.88 401 ASN A O 1
ATOM 3214 N N . THR A 1 402 ? -14.758 -20.922 -18.281 1 68.88 402 THR A N 1
ATOM 3215 C CA . THR A 1 402 ? -14.867 -21.016 -16.828 1 68.88 402 THR A CA 1
ATOM 3216 C C . THR A 1 402 ? -15.672 -19.844 -16.266 1 68.88 402 THR A C 1
ATOM 3218 O O . THR A 1 402 ? -16.578 -20.047 -15.453 1 68.88 402 THR A O 1
ATOM 3221 N N . VAL A 1 403 ? -15.383 -18.766 -16.812 1 73 403 VAL A N 1
ATOM 3222 C CA . VAL A 1 403 ? -16.094 -17.562 -16.375 1 73 403 VAL A CA 1
ATOM 3223 C C . VAL A 1 403 ? -17.562 -17.672 -16.75 1 73 403 VAL A C 1
ATOM 3225 O O . VAL A 1 403 ? -18.453 -17.375 -15.945 1 73 403 VAL A O 1
ATOM 3228 N N . ALA A 1 404 ? -17.75 -18.234 -17.922 1 69.38 404 ALA A N 1
ATOM 3229 C CA . ALA A 1 404 ? -19.109 -18.375 -18.438 1 69.38 404 ALA A CA 1
ATOM 3230 C C . ALA A 1 404 ? -19.891 -19.406 -17.609 1 69.38 404 ALA A C 1
ATOM 3232 O O . ALA A 1 404 ? -21.062 -19.203 -17.297 1 69.38 404 ALA A O 1
ATOM 3233 N N . GLN A 1 405 ? -19.234 -20.531 -17.391 1 64.25 405 GLN A N 1
ATOM 3234 C CA . GLN A 1 405 ? -19.875 -21.609 -16.656 1 64.25 405 GLN A CA 1
ATOM 3235 C C . GLN A 1 405 ? -20.234 -21.172 -15.234 1 64.25 405 GLN A C 1
ATOM 3237 O O . GLN A 1 405 ? -21.312 -21.5 -14.727 1 64.25 405 GLN A O 1
ATOM 3242 N N . LEU A 1 406 ? -19.328 -20.5 -14.766 1 63.31 406 LEU A N 1
ATOM 3243 C CA . LEU A 1 406 ? -19.547 -20.047 -13.406 1 63.31 406 LEU A CA 1
ATOM 3244 C C . LEU A 1 406 ? -20.688 -19.031 -13.352 1 63.31 406 LEU A C 1
ATOM 3246 O O . LEU A 1 406 ? -21.453 -18.984 -12.383 1 63.31 406 LEU A O 1
ATOM 3250 N N . GLU A 1 407 ? -20.719 -18.328 -14.383 1 59.53 407 GLU A N 1
ATOM 3251 C CA . GLU A 1 407 ? -21.828 -17.406 -14.508 1 59.53 407 GLU A CA 1
ATOM 3252 C C . GLU A 1 407 ? -23.156 -18.141 -14.578 1 59.53 407 GLU A C 1
ATOM 3254 O O . GLU A 1 407 ? -24.141 -17.734 -13.961 1 59.53 407 GLU A O 1
ATOM 3259 N N . LYS A 1 408 ? -23.094 -19.172 -15.484 1 56.34 408 LYS A N 1
ATOM 3260 C CA . LYS A 1 408 ? -24.297 -19.969 -15.68 1 56.34 408 LYS A CA 1
ATOM 3261 C C . LYS A 1 408 ? -24.719 -20.641 -14.383 1 56.34 408 LYS A C 1
ATOM 3263 O O . LYS A 1 408 ? -25.906 -20.844 -14.141 1 56.34 408 LYS A O 1
ATOM 3268 N N . ALA A 1 409 ? -23.516 -21.188 -13.914 1 55.31 409 ALA A N 1
ATOM 3269 C CA . ALA A 1 409 ? -23.797 -21.859 -12.648 1 55.31 409 ALA A CA 1
ATOM 3270 C C . ALA A 1 409 ? -24.344 -20.891 -11.609 1 55.31 409 ALA A C 1
ATOM 3272 O O . ALA A 1 409 ? -24.766 -21.297 -10.523 1 55.31 409 ALA A O 1
ATOM 3273 N N . GLY A 1 410 ? -24.5 -19.703 -12.281 1 49.28 410 GLY A N 1
ATOM 3274 C CA . GLY A 1 410 ? -25.125 -18.75 -11.383 1 49.28 410 GLY A CA 1
ATOM 3275 C C . GLY A 1 410 ? -24.125 -17.922 -10.594 1 49.28 410 GLY A C 1
ATOM 3276 O O . GLY A 1 410 ? -23.547 -18.406 -9.609 1 49.28 410 GLY A O 1
ATOM 3277 N N . LEU A 1 411 ? -23.625 -16.922 -10.969 1 40.38 411 LEU A N 1
ATOM 3278 C CA . LEU A 1 411 ? -23.719 -16.25 -9.68 1 40.38 411 LEU A CA 1
ATOM 3279 C C . LEU A 1 411 ? -24.625 -17.031 -8.734 1 40.38 411 LEU A C 1
ATOM 3281 O O . LEU A 1 411 ? -25.641 -17.609 -9.164 1 40.38 411 LEU A O 1
ATOM 3285 N N . MET B 1 1 ? -13.031 18.938 36.875 1 76.5 1 MET B N 1
ATOM 3286 C CA . MET B 1 1 ? -13.352 18 35.812 1 76.5 1 MET B CA 1
ATOM 3287 C C . MET B 1 1 ? -12.203 17.906 34.812 1 76.5 1 MET B C 1
ATOM 3289 O O . MET B 1 1 ? -11.625 16.844 34.625 1 76.5 1 MET B O 1
ATOM 3293 N N . LEU B 1 2 ? -11.648 19.062 34.406 1 86.31 2 LEU B N 1
ATOM 3294 C CA . LEU B 1 2 ? -10.539 19.062 33.438 1 86.31 2 LEU B CA 1
ATOM 3295 C C . LEU B 1 2 ? -9.273 18.516 34.094 1 86.31 2 LEU B C 1
ATOM 3297 O O . LEU B 1 2 ? -8.555 17.719 33.5 1 86.31 2 LEU B O 1
ATOM 3301 N N . LYS B 1 3 ? -9.078 18.844 35.406 1 86.69 3 LYS B N 1
ATOM 3302 C CA . LYS B 1 3 ? -7.867 18.391 36.062 1 86.69 3 LYS B CA 1
ATOM 3303 C C . LYS B 1 3 ? -7.832 16.859 36.156 1 86.69 3 LYS B C 1
ATOM 3305 O O . LYS B 1 3 ? -6.789 16.25 35.938 1 86.69 3 LYS B O 1
ATOM 3310 N N . THR B 1 4 ? -8.922 16.312 36.5 1 91.38 4 THR B N 1
ATOM 3311 C CA . THR B 1 4 ? -9.023 14.859 36.594 1 91.38 4 THR B CA 1
ATOM 3312 C C . THR B 1 4 ? -8.797 14.227 35.219 1 91.38 4 THR B C 1
ATOM 3314 O O . THR B 1 4 ? -8.102 13.211 35.094 1 91.38 4 THR B O 1
ATOM 3317 N N . TYR B 1 5 ? -9.367 14.836 34.25 1 94.06 5 TYR B N 1
ATOM 3318 C CA . TYR B 1 5 ? -9.211 14.344 32.875 1 94.06 5 TYR B CA 1
ATOM 3319 C C . TYR B 1 5 ? -7.746 14.352 32.438 1 94.06 5 TYR B C 1
ATOM 3321 O O . TYR B 1 5 ? -7.25 13.375 31.891 1 94.06 5 TYR B O 1
ATOM 3329 N N . LEU B 1 6 ? -7.059 15.367 32.781 1 94.5 6 LEU B N 1
ATOM 3330 C CA . LEU B 1 6 ? -5.656 15.492 32.406 1 94.5 6 LEU B CA 1
ATOM 3331 C C . LEU B 1 6 ? -4.801 14.461 33.156 1 94.5 6 LEU B C 1
ATOM 3333 O O . LEU B 1 6 ? -3.822 13.953 32.594 1 94.5 6 LEU B O 1
ATOM 3337 N N . LYS B 1 7 ? -5.195 14.18 34.312 1 94.5 7 LYS B N 1
ATOM 3338 C CA . LYS B 1 7 ? -4.488 13.141 35.062 1 94.5 7 LYS B CA 1
ATOM 3339 C C . LYS B 1 7 ? -4.66 11.773 34.406 1 94.5 7 LYS B C 1
ATOM 3341 O O . LYS B 1 7 ? -3.719 10.984 34.375 1 94.5 7 LYS B O 1
ATOM 3346 N N . GLU B 1 8 ? -5.84 11.57 34 1 95.5 8 GLU B N 1
ATOM 3347 C CA . GLU B 1 8 ? -6.113 10.32 33.312 1 95.5 8 GLU B CA 1
ATOM 3348 C C . GLU B 1 8 ? -5.289 10.211 32.031 1 95.5 8 GLU B C 1
ATOM 3350 O O . GLU B 1 8 ? -4.77 9.141 31.703 1 95.5 8 GLU B O 1
ATOM 3355 N N . LEU B 1 9 ? -5.199 11.289 31.281 1 96.31 9 LEU B N 1
ATOM 3356 C CA . LEU B 1 9 ? -4.402 11.312 30.062 1 96.31 9 LEU B CA 1
ATOM 3357 C C . LEU B 1 9 ? -2.938 11.016 30.359 1 96.31 9 LEU B C 1
ATOM 3359 O O . LEU B 1 9 ? -2.277 10.297 29.609 1 96.31 9 LEU B O 1
ATOM 3363 N N . ARG B 1 10 ? -2.498 11.539 31.469 1 96.25 10 ARG B N 1
ATOM 3364 C CA . ARG B 1 10 ? -1.109 11.32 31.859 1 96.25 10 ARG B CA 1
ATOM 3365 C C . ARG B 1 10 ? -0.859 9.852 32.188 1 96.25 10 ARG B C 1
ATOM 3367 O O . ARG B 1 10 ? 0.184 9.297 31.844 1 96.25 10 ARG B O 1
ATOM 3374 N N . GLU B 1 11 ? -1.806 9.242 32.781 1 97.38 11 GLU B N 1
ATOM 3375 C CA . GLU B 1 11 ? -1.679 7.828 33.125 1 97.38 11 GLU B CA 1
ATOM 3376 C C . GLU B 1 11 ? -1.617 6.969 31.875 1 97.38 11 GLU B C 1
ATOM 3378 O O . GLU B 1 11 ? -0.839 6.012 31.797 1 97.38 11 GLU B O 1
ATOM 3383 N N . LYS B 1 12 ? -2.43 7.336 30.953 1 97.12 12 LYS B N 1
ATOM 3384 C CA . LYS B 1 12 ? -2.4 6.633 29.672 1 97.12 12 LYS B CA 1
ATOM 3385 C C . LYS B 1 12 ? -1.053 6.812 28.984 1 97.12 12 LYS B C 1
ATOM 3387 O O . LYS B 1 12 ? -0.511 5.863 28.406 1 97.12 12 LYS B O 1
ATOM 3392 N N . ALA B 1 13 ? -0.559 7.977 29.031 1 97.44 13 ALA B N 1
ATOM 3393 C CA . ALA B 1 13 ? 0.729 8.281 28.422 1 97.44 13 ALA B CA 1
ATOM 3394 C C . ALA B 1 13 ? 1.856 7.496 29.078 1 97.44 13 ALA B C 1
ATOM 3396 O O . ALA B 1 13 ? 2.758 7 28.406 1 97.44 13 ALA B O 1
ATOM 3397 N N . LEU B 1 14 ? 1.784 7.34 30.328 1 97.62 14 LEU B N 1
ATOM 3398 C CA . LEU B 1 14 ? 2.809 6.609 31.062 1 97.62 14 LEU B CA 1
ATOM 3399 C C . LEU B 1 14 ? 2.865 5.152 30.625 1 97.62 14 LEU B C 1
ATOM 3401 O O . LEU B 1 14 ? 3.943 4.555 30.562 1 97.62 14 LEU B O 1
ATOM 3405 N N . LYS B 1 15 ? 1.74 4.648 30.281 1 97.62 15 LYS B N 1
ATOM 3406 C CA . LYS B 1 15 ? 1.669 3.256 29.844 1 97.62 15 LYS B CA 1
ATOM 3407 C C . LYS B 1 15 ? 2.279 3.084 28.453 1 97.62 15 LYS B C 1
ATOM 3409 O O . LYS B 1 15 ? 2.684 1.982 28.078 1 97.62 15 LYS B O 1
ATOM 3414 N N . ALA B 1 16 ? 2.379 4.219 27.719 1 97.81 16 ALA B N 1
ATOM 3415 C CA . ALA B 1 16 ? 2.846 4.133 26.344 1 97.81 16 ALA B CA 1
ATOM 3416 C C . ALA B 1 16 ? 4.223 4.77 26.188 1 97.81 16 ALA B C 1
ATOM 3418 O O . ALA B 1 16 ? 4.668 5.043 25.062 1 97.81 16 ALA B O 1
ATOM 3419 N N . LYS B 1 17 ? 4.938 4.984 27.25 1 95.88 17 LYS B N 1
ATOM 3420 C CA . LYS B 1 17 ? 6.184 5.742 27.219 1 95.88 17 LYS B CA 1
ATOM 3421 C C . LYS B 1 17 ? 7.238 5.031 26.375 1 95.88 17 LYS B C 1
ATOM 3423 O O . LYS B 1 17 ? 8.133 5.676 25.828 1 95.88 17 LYS B O 1
ATOM 3428 N N . ASP B 1 18 ? 7.07 3.666 26.172 1 96.06 18 ASP B N 1
ATOM 3429 C CA . ASP B 1 18 ? 8.055 2.902 25.406 1 96.06 18 ASP B CA 1
ATOM 3430 C C . ASP B 1 18 ? 7.418 2.232 24.203 1 96.06 18 ASP B C 1
ATOM 3432 O O . ASP B 1 18 ? 8.031 1.371 23.562 1 96.06 18 ASP B O 1
ATOM 3436 N N . LYS B 1 19 ? 6.184 2.527 23.922 1 96.88 19 LYS B N 1
ATOM 3437 C CA . LYS B 1 19 ? 5.477 1.943 22.781 1 96.88 19 LYS B CA 1
ATOM 3438 C C . LYS B 1 19 ? 5.996 2.508 21.469 1 96.88 19 LYS B C 1
ATOM 3440 O O . LYS B 1 19 ? 5.789 3.686 21.156 1 96.88 19 LYS B O 1
ATOM 3445 N N . PRO B 1 20 ? 6.648 1.701 20.641 1 96 20 PRO B N 1
ATOM 3446 C CA . PRO B 1 20 ? 7.188 2.248 19.391 1 96 20 PRO B CA 1
ATOM 3447 C C . PRO B 1 20 ? 6.094 2.646 18.406 1 96 20 PRO B C 1
ATOM 3449 O O . PRO B 1 20 ? 4.977 2.127 18.469 1 96 20 PRO B O 1
ATOM 3452 N N . ALA B 1 21 ? 6.449 3.529 17.547 1 94.88 21 ALA B N 1
ATOM 3453 C CA . ALA B 1 21 ? 5.551 3.865 16.453 1 94.88 21 ALA B CA 1
ATOM 3454 C C . ALA B 1 21 ? 5.535 2.758 15.398 1 94.88 21 ALA B C 1
ATOM 3456 O O . ALA B 1 21 ? 6.52 2.029 15.234 1 94.88 21 ALA B O 1
ATOM 3457 N N . LEU B 1 22 ? 4.441 2.666 14.68 1 90.81 22 LEU B N 1
ATOM 3458 C CA . LEU B 1 22 ? 4.273 1.647 13.648 1 90.81 22 LEU B CA 1
ATOM 3459 C C . LEU B 1 22 ? 5.215 1.897 12.477 1 90.81 22 LEU B C 1
ATOM 3461 O O . LEU B 1 22 ? 5.711 0.951 11.867 1 90.81 22 LEU B O 1
ATOM 3465 N N . LEU B 1 23 ? 5.469 3.156 12.211 1 94.5 23 LEU B N 1
ATOM 3466 C CA . LEU B 1 23 ? 6.246 3.531 11.031 1 94.5 23 LEU B CA 1
ATOM 3467 C C . LEU B 1 23 ? 7.43 4.41 11.414 1 94.5 23 LEU B C 1
ATOM 3469 O O . LEU B 1 23 ? 7.395 5.09 12.445 1 94.5 23 LEU B O 1
ATOM 3473 N N . GLY B 1 24 ? 8.461 4.379 10.602 1 93.25 24 GLY B N 1
ATOM 3474 C CA . GLY B 1 24 ? 9.617 5.242 10.805 1 93.25 24 GLY B CA 1
ATOM 3475 C C . GLY B 1 24 ? 10.641 4.652 11.758 1 93.25 24 GLY B C 1
ATOM 3476 O O . GLY B 1 24 ? 10.359 3.672 12.453 1 93.25 24 GLY B O 1
ATOM 3477 N N . PRO B 1 25 ? 11.758 5.266 11.805 1 94.88 25 PRO B N 1
ATOM 3478 C CA . PRO B 1 25 ? 12.789 4.797 12.742 1 94.88 25 PRO B CA 1
ATOM 3479 C C . PRO B 1 25 ? 12.406 5.023 14.203 1 94.88 25 PRO B C 1
ATOM 3481 O O . PRO B 1 25 ? 11.758 6.027 14.523 1 94.88 25 PRO B O 1
ATOM 3484 N N . ASP B 1 26 ? 12.836 4.199 15.016 1 96.5 26 ASP B N 1
ATOM 3485 C CA . ASP B 1 26 ? 12.617 4.336 16.453 1 96.5 26 ASP B CA 1
ATOM 3486 C C . ASP B 1 26 ? 13.711 5.176 17.094 1 96.5 26 ASP B C 1
ATOM 3488 O O . ASP B 1 26 ? 14.867 4.746 17.172 1 96.5 26 ASP B O 1
ATOM 3492 N N . ILE B 1 27 ? 13.367 6.305 17.625 1 96.44 27 ILE B N 1
ATOM 3493 C CA . ILE B 1 27 ? 14.344 7.266 18.125 1 96.44 27 ILE B CA 1
ATOM 3494 C C . ILE B 1 27 ? 14.453 7.16 19.641 1 96.44 27 ILE B C 1
ATOM 3496 O O . ILE B 1 27 ? 13.445 7.09 20.344 1 96.44 27 ILE B O 1
ATOM 3500 N N . ASP B 1 28 ? 15.648 7.203 20.094 1 95.31 28 ASP B N 1
ATOM 3501 C CA . ASP B 1 28 ? 15.875 7.355 21.516 1 95.31 28 ASP B CA 1
ATOM 3502 C C . ASP B 1 28 ? 15.625 8.797 21.969 1 95.31 28 ASP B C 1
ATOM 3504 O O . ASP B 1 28 ? 16.25 9.727 21.453 1 95.31 28 ASP B O 1
ATOM 3508 N N . LEU B 1 29 ? 14.836 9.016 22.953 1 94.62 29 LEU B N 1
ATOM 3509 C CA . LEU B 1 29 ? 14.422 10.367 23.328 1 94.62 29 LEU B CA 1
ATOM 3510 C C . LEU B 1 29 ? 15.242 10.875 24.516 1 94.62 29 LEU B C 1
ATOM 3512 O O . LEU B 1 29 ? 15.242 12.07 24.797 1 94.62 29 LEU B O 1
ATOM 3516 N N . GLU B 1 30 ? 15.969 10.086 25.125 1 91.44 30 GLU B N 1
ATOM 3517 C CA . GLU B 1 30 ? 16.656 10.391 26.375 1 91.44 30 GLU B CA 1
ATOM 3518 C C . GLU B 1 30 ? 17.641 11.547 26.188 1 91.44 30 GLU B C 1
ATOM 3520 O O . GLU B 1 30 ? 17.75 12.414 27.062 1 91.44 30 GLU B O 1
ATOM 3525 N N . PRO B 1 31 ? 18.297 11.539 25.094 1 91.44 31 PRO B N 1
ATOM 3526 C CA . PRO B 1 31 ? 19.281 12.609 24.922 1 91.44 31 PRO B CA 1
ATOM 3527 C C . PRO B 1 31 ? 18.625 13.992 24.781 1 91.44 31 PRO B C 1
ATOM 3529 O O . PRO B 1 31 ? 19.312 15.008 24.844 1 91.44 31 PRO B O 1
ATOM 3532 N N . TYR B 1 32 ? 17.297 14.055 24.609 1 91.25 32 TYR B N 1
ATOM 3533 C CA . TYR B 1 32 ? 16.656 15.32 24.266 1 91.25 32 TYR B CA 1
ATOM 3534 C C . TYR B 1 32 ? 15.812 15.844 25.422 1 91.25 32 TYR B C 1
ATOM 3536 O O . TYR B 1 32 ? 14.859 16.594 25.219 1 91.25 32 TYR B O 1
ATOM 3544 N N . MET B 1 33 ? 16.141 15.578 26.609 1 86.75 33 MET B N 1
ATOM 3545 C CA . MET B 1 33 ? 15.273 15.859 27.75 1 86.75 33 MET B CA 1
ATOM 3546 C C . MET B 1 33 ? 15.547 17.25 28.312 1 86.75 33 MET B C 1
ATOM 3548 O O . MET B 1 33 ? 14.828 17.719 29.188 1 86.75 33 MET B O 1
ATOM 3552 N N . LYS B 1 34 ? 16.5 17.891 27.766 1 85.25 34 LYS B N 1
ATOM 3553 C CA . LYS B 1 34 ? 16.812 19.234 28.25 1 85.25 34 LYS B CA 1
ATOM 3554 C C . LYS B 1 34 ? 15.688 20.219 27.938 1 85.25 34 LYS B C 1
ATOM 3556 O O . LYS B 1 34 ? 15.102 20.172 26.859 1 85.25 34 LYS B O 1
ATOM 3561 N N . THR B 1 35 ? 15.344 21.062 28.953 1 83.75 35 THR B N 1
ATOM 3562 C CA . THR B 1 35 ? 14.359 22.109 28.766 1 83.75 35 THR B CA 1
ATOM 3563 C C . THR B 1 35 ? 15.023 23.484 28.828 1 83.75 35 THR B C 1
ATOM 3565 O O . THR B 1 35 ? 15.836 23.75 29.719 1 83.75 35 THR B O 1
ATOM 3568 N N . ILE B 1 36 ? 14.641 24.281 27.875 1 83.94 36 ILE B N 1
ATOM 3569 C CA . ILE B 1 36 ? 15.227 25.609 27.797 1 83.94 36 ILE B CA 1
ATOM 3570 C C . ILE B 1 36 ? 14.117 26.656 27.797 1 83.94 36 ILE B C 1
ATOM 3572 O O . ILE B 1 36 ? 13.148 26.547 27.047 1 83.94 36 ILE B O 1
ATOM 3576 N N . SER B 1 37 ? 14.273 27.656 28.578 1 82.25 37 SER B N 1
ATOM 3577 C CA . SER B 1 37 ? 13.328 28.766 28.625 1 82.25 37 SER B CA 1
ATOM 3578 C C . SER B 1 37 ? 13.867 29.984 27.875 1 82.25 37 SER B C 1
ATOM 3580 O O . SER B 1 37 ? 15.07 30.266 27.938 1 82.25 37 SER B O 1
ATOM 3582 N N . ASP B 1 38 ? 12.945 30.703 27.203 1 81.62 38 ASP B N 1
ATOM 3583 C CA . ASP B 1 38 ? 13.289 31.922 26.484 1 81.62 38 ASP B CA 1
ATOM 3584 C C . ASP B 1 38 ? 12.469 33.094 26.984 1 81.62 38 ASP B C 1
ATOM 3586 O O . ASP B 1 38 ? 11.438 32.906 27.625 1 81.62 38 ASP B O 1
ATOM 3590 N N . ILE B 1 39 ? 12.883 34.281 26.609 1 74 39 ILE B N 1
ATOM 3591 C CA . ILE B 1 39 ? 12.234 35.5 27.078 1 74 39 ILE B CA 1
ATOM 3592 C C . ILE B 1 39 ? 11.172 35.969 26.078 1 74 39 ILE B C 1
ATOM 3594 O O . ILE B 1 39 ? 11.375 35.875 24.859 1 74 39 ILE B O 1
ATOM 3598 N N . LYS B 1 40 ? 10.062 36.469 26.688 1 84.94 40 LYS B N 1
ATOM 3599 C CA . LYS B 1 40 ? 8.984 37 25.859 1 84.94 40 LYS B CA 1
ATOM 3600 C C . LYS B 1 40 ? 9.383 38.344 25.234 1 84.94 40 LYS B C 1
ATOM 3602 O O . LYS B 1 40 ? 10.133 39.125 25.828 1 84.94 40 LYS B O 1
ATOM 3607 N N . ILE B 1 41 ? 8.922 38.469 24.078 1 80.06 41 ILE B N 1
ATOM 3608 C CA . ILE B 1 41 ? 9.172 39.75 23.391 1 80.06 41 ILE B CA 1
ATOM 3609 C C . ILE B 1 41 ? 7.848 40.438 23.094 1 80.06 41 ILE B C 1
ATOM 3611 O O . ILE B 1 41 ? 6.781 39.812 23.156 1 80.06 41 ILE B O 1
ATOM 3615 N N . ASN B 1 42 ? 7.867 41.75 22.75 1 75.31 42 ASN B N 1
ATOM 3616 C CA . ASN B 1 42 ? 6.652 42.5 22.547 1 75.31 42 ASN B CA 1
ATOM 3617 C C . ASN B 1 42 ? 6.355 42.688 21.047 1 75.31 42 ASN B C 1
ATOM 3619 O O . ASN B 1 42 ? 5.238 43.031 20.672 1 75.31 42 ASN B O 1
ATOM 3623 N N . ASP B 1 43 ? 7.484 42.469 20.297 1 79.88 43 ASP B N 1
ATOM 3624 C CA . ASP B 1 43 ? 7.363 42.625 18.844 1 79.88 43 ASP B CA 1
ATOM 3625 C C . ASP B 1 43 ? 8.305 41.688 18.094 1 79.88 43 ASP B C 1
ATOM 3627 O O . ASP B 1 43 ? 9.453 41.5 18.516 1 79.88 43 ASP B O 1
ATOM 3631 N N . LEU B 1 44 ? 7.797 41.25 17.062 1 81.25 44 LEU B N 1
ATOM 3632 C CA . LEU B 1 44 ? 8.594 40.312 16.281 1 81.25 44 LEU B CA 1
ATOM 3633 C C . LEU B 1 44 ? 9.836 41 15.711 1 81.25 44 LEU B C 1
ATOM 3635 O O . LEU B 1 44 ? 10.828 40.344 15.414 1 81.25 44 LEU B O 1
ATOM 3639 N N . GLU B 1 45 ? 9.711 42.281 15.523 1 78.5 45 GLU B N 1
ATOM 3640 C CA . GLU B 1 45 ? 10.844 43.031 15.008 1 78.5 45 GLU B CA 1
ATOM 3641 C C . GLU B 1 45 ? 12.016 43 15.977 1 78.5 45 GLU B C 1
ATOM 3643 O O . GLU B 1 45 ? 13.148 43.312 15.602 1 78.5 45 GLU B O 1
ATOM 3648 N N . GLU B 1 46 ? 11.711 42.594 17.188 1 81.75 46 GLU B N 1
ATOM 3649 C CA . GLU B 1 46 ? 12.742 42.531 18.219 1 81.75 46 GLU B CA 1
ATOM 3650 C C . GLU B 1 46 ? 13.578 41.25 18.094 1 81.75 46 GLU B C 1
ATOM 3652 O O . GLU B 1 46 ? 14.625 41.125 18.734 1 81.75 46 GLU B O 1
ATOM 3657 N N . LEU B 1 47 ? 13.117 40.469 17.234 1 84.75 47 LEU B N 1
ATOM 3658 C CA . LEU B 1 47 ? 13.875 39.219 17.047 1 84.75 47 LEU B CA 1
ATOM 3659 C C . LEU B 1 47 ? 15.227 39.5 16.406 1 84.75 47 LEU B C 1
ATOM 3661 O O . LEU B 1 47 ? 15.359 40.438 15.625 1 84.75 47 LEU B O 1
ATOM 3665 N N . PRO B 1 48 ? 16.188 38.656 16.781 1 83.56 48 PRO B N 1
ATOM 3666 C CA . PRO B 1 48 ? 17.469 38.812 16.094 1 83.56 48 PRO B CA 1
ATOM 3667 C C . PRO B 1 48 ? 17.344 38.688 14.57 1 83.56 48 PRO B C 1
ATOM 3669 O O . PRO B 1 48 ? 16.5 37.906 14.078 1 83.56 48 PRO B O 1
ATOM 3672 N N . GLU B 1 49 ? 18.172 39.406 13.797 1 83.38 49 GLU B N 1
ATOM 3673 C CA . GLU B 1 49 ? 18.109 39.438 12.336 1 83.38 49 GLU B CA 1
ATOM 3674 C C . GLU B 1 49 ? 18.219 38.031 11.742 1 83.38 49 GLU B C 1
ATOM 3676 O O . GLU B 1 49 ? 17.562 37.75 10.742 1 83.38 49 GLU B O 1
ATOM 3681 N N . GLU B 1 50 ? 19 37.281 12.297 1 79.69 50 GLU B N 1
ATOM 3682 C CA . GLU B 1 50 ? 19.188 35.906 11.805 1 79.69 50 GLU B CA 1
ATOM 3683 C C . GLU B 1 50 ? 17.875 35.125 11.867 1 79.69 50 GLU B C 1
ATOM 3685 O O . GLU B 1 50 ? 17.562 34.344 10.961 1 79.69 50 GLU B O 1
ATOM 3690 N N . ILE B 1 51 ? 17.203 35.344 12.875 1 82.25 51 ILE B N 1
ATOM 3691 C CA . ILE B 1 51 ? 15.93 34.625 13.047 1 82.25 51 ILE B CA 1
ATOM 3692 C C . ILE B 1 51 ? 14.906 35.156 12.047 1 82.25 51 ILE B C 1
ATOM 3694 O O . ILE B 1 51 ? 14.188 34.406 11.406 1 82.25 51 ILE B O 1
ATOM 3698 N N . LYS B 1 52 ? 14.867 36.469 11.867 1 80.38 52 LYS B N 1
ATOM 3699 C CA . LYS B 1 52 ? 13.922 37.094 10.945 1 80.38 52 LYS B CA 1
ATOM 3700 C C . LYS B 1 52 ? 14.125 36.594 9.523 1 80.38 52 LYS B C 1
ATOM 3702 O O . LYS B 1 52 ? 13.156 36.344 8.797 1 80.38 52 LYS B O 1
ATOM 3707 N N . GLU B 1 53 ? 15.32 36.406 9.219 1 75.75 53 GLU B N 1
ATOM 3708 C CA . GLU B 1 53 ? 15.633 35.906 7.887 1 75.75 53 GLU B CA 1
ATOM 3709 C C . GLU B 1 53 ? 15.242 34.438 7.738 1 75.75 53 GLU B C 1
ATOM 3711 O O . GLU B 1 53 ? 14.695 34.031 6.703 1 75.75 53 GLU B O 1
ATOM 3716 N N . ASN B 1 54 ? 15.492 33.719 8.734 1 76.5 54 ASN B N 1
ATOM 3717 C CA . ASN B 1 54 ? 15.258 32.281 8.672 1 76.5 54 ASN B CA 1
ATOM 3718 C C . ASN B 1 54 ? 13.773 31.953 8.594 1 76.5 54 ASN B C 1
ATOM 3720 O O . ASN B 1 54 ? 13.375 31.016 7.914 1 76.5 54 ASN B O 1
ATOM 3724 N N . ILE B 1 55 ? 13.031 32.781 9.242 1 78.5 55 ILE B N 1
ATOM 3725 C CA . ILE B 1 55 ? 11.617 32.438 9.336 1 78.5 55 ILE B CA 1
ATOM 3726 C C . ILE B 1 55 ? 10.93 32.688 7.996 1 78.5 55 ILE B C 1
ATOM 3728 O O . ILE B 1 55 ? 9.891 32.094 7.703 1 78.5 55 ILE B O 1
ATOM 3732 N N . LEU B 1 56 ? 11.445 33.5 7.191 1 72 56 LEU B N 1
ATOM 3733 C CA . LEU B 1 56 ? 10.898 33.781 5.863 1 72 56 LEU B CA 1
ATOM 3734 C C . LEU B 1 56 ? 10.906 32.5 5.016 1 72 56 LEU B C 1
ATOM 3736 O O . LEU B 1 56 ? 10.023 32.312 4.184 1 72 56 LEU B O 1
ATOM 3740 N N . TYR B 1 57 ? 11.852 31.641 5.352 1 69.94 57 TYR B N 1
ATOM 3741 C CA . TYR B 1 57 ? 11.984 30.406 4.602 1 69.94 57 TYR B CA 1
ATOM 3742 C C . TYR B 1 57 ? 10.922 29.391 5.02 1 69.94 57 TYR B C 1
ATOM 3744 O O . TYR B 1 57 ? 10.758 28.359 4.379 1 69.94 57 TYR B O 1
ATOM 3752 N N . SER B 1 58 ? 10.227 29.75 6 1 71.62 58 SER B N 1
ATOM 3753 C CA . SER B 1 58 ? 9.141 28.875 6.426 1 71.62 58 SER B CA 1
ATOM 3754 C C . SER B 1 58 ? 7.785 29.547 6.215 1 71.62 58 SER B C 1
ATOM 3756 O O . SER B 1 58 ? 6.789 29.125 6.816 1 71.62 58 SER B O 1
ATOM 3758 N N . GLY B 1 59 ? 7.781 30.688 5.453 1 67.19 59 GLY B N 1
ATOM 3759 C CA . GLY B 1 59 ? 6.539 31.328 5.055 1 67.19 59 GLY B CA 1
ATOM 3760 C C . GLY B 1 59 ? 6.012 32.312 6.09 1 67.19 59 GLY B C 1
ATOM 3761 O O . GLY B 1 59 ? 4.855 32.719 6.02 1 67.19 59 GLY B O 1
ATOM 3762 N N . ILE B 1 60 ? 6.828 32.562 7.047 1 74.44 60 ILE B N 1
ATOM 3763 C CA . ILE B 1 60 ? 6.406 33.5 8.086 1 74.44 60 ILE B CA 1
ATOM 3764 C C . ILE B 1 60 ? 7.008 34.875 7.82 1 74.44 60 ILE B C 1
ATOM 3766 O O . ILE B 1 60 ? 8.203 35 7.551 1 74.44 60 ILE B O 1
ATOM 3770 N N . THR B 1 61 ? 6.109 35.812 7.727 1 73.06 61 THR B N 1
ATOM 3771 C CA . THR B 1 61 ? 6.582 37.188 7.516 1 73.06 61 THR B CA 1
ATOM 3772 C C . THR B 1 61 ? 6.566 37.969 8.82 1 73.06 61 THR B C 1
ATOM 3774 O O . THR B 1 61 ? 5.621 37.875 9.602 1 73.06 61 THR B O 1
ATOM 3777 N N . PRO B 1 62 ? 7.52 38.719 9 1 68.31 62 PRO B N 1
ATOM 3778 C CA . PRO B 1 62 ? 7.562 39.5 10.234 1 68.31 62 PRO B CA 1
ATOM 3779 C C . PRO B 1 62 ? 6.562 40.656 10.234 1 68.31 62 PRO B C 1
ATOM 3781 O O . PRO B 1 62 ? 6.129 41.125 11.297 1 68.31 62 PRO B O 1
ATOM 3784 N N . SER B 1 63 ? 6.246 41.031 9.023 1 70.62 63 SER B N 1
ATOM 3785 C CA . SER B 1 63 ? 5.309 42.125 8.945 1 70.62 63 SER B CA 1
ATOM 3786 C C . SER B 1 63 ? 3.926 41.719 9.445 1 70.62 63 SER B C 1
ATOM 3788 O O . SER B 1 63 ? 3.447 40.625 9.141 1 70.62 63 SER B O 1
ATOM 3790 N N . GLU B 1 64 ? 3.289 42.562 10.336 1 71.25 64 GLU B N 1
ATOM 3791 C CA . GLU B 1 64 ? 2 42.25 10.938 1 71.25 64 GLU B CA 1
ATOM 3792 C C . GLU B 1 64 ? 0.847 42.812 10.117 1 71.25 64 GLU B C 1
ATOM 3794 O O . GLU B 1 64 ? -0.321 42.625 10.461 1 71.25 64 GLU B O 1
ATOM 3799 N N . GLU B 1 65 ? 1.075 43.438 9.078 1 71.31 65 GLU B N 1
ATOM 3800 C CA . GLU B 1 65 ? 0.03 44.156 8.336 1 71.31 65 GLU B CA 1
ATOM 3801 C C . GLU B 1 65 ? -1.002 43.156 7.781 1 71.31 65 GLU B C 1
ATOM 3803 O O . GLU B 1 65 ? -2.207 43.375 7.938 1 71.31 65 GLU B O 1
ATOM 3808 N N . GLU B 1 66 ? -0.66 42.188 7.227 1 75.75 66 GLU B N 1
ATOM 3809 C CA . GLU B 1 66 ? -1.591 41.25 6.617 1 75.75 66 GLU B CA 1
ATOM 3810 C C . GLU B 1 66 ? -1.639 39.938 7.402 1 75.75 66 GLU B C 1
ATOM 3812 O O . GLU B 1 66 ? -1.507 38.875 6.824 1 75.75 66 GLU B O 1
ATOM 3817 N N . ARG B 1 67 ? -1.985 40.219 8.75 1 85.38 67 ARG B N 1
ATOM 3818 C CA . ARG B 1 67 ? -2.029 39.062 9.648 1 85.38 67 ARG B CA 1
ATOM 3819 C C . ARG B 1 67 ? -3.16 39.188 10.664 1 85.38 67 ARG B C 1
ATOM 3821 O O . ARG B 1 67 ? -3.406 40.281 11.18 1 85.38 67 ARG B O 1
ATOM 3828 N N . ALA B 1 68 ? -3.811 38.094 10.828 1 87.81 68 ALA B N 1
ATOM 3829 C CA . ALA B 1 68 ? -4.902 38.125 11.797 1 87.81 68 ALA B CA 1
ATOM 3830 C C . ALA B 1 68 ? -4.383 37.875 13.219 1 87.81 68 ALA B C 1
ATOM 3832 O O . ALA B 1 68 ? -4.824 38.562 14.164 1 87.81 68 ALA B O 1
ATOM 3833 N N . GLY B 1 69 ? -3.475 37 13.344 1 89.75 69 GLY B N 1
ATOM 3834 C CA . GLY B 1 69 ? -2.883 36.625 14.617 1 89.75 69 GLY B CA 1
ATOM 3835 C C . GLY B 1 69 ? -1.547 35.938 14.469 1 89.75 69 GLY B C 1
ATOM 3836 O O . GLY B 1 69 ? -1.217 35.438 13.391 1 89.75 69 GLY B O 1
ATOM 3837 N N . THR B 1 70 ? -0.823 36.031 15.539 1 88.94 70 THR B N 1
ATOM 3838 C CA . THR B 1 70 ? 0.52 35.469 15.5 1 88.94 70 THR B CA 1
ATOM 3839 C C . THR B 1 70 ? 0.803 34.656 16.781 1 88.94 70 THR B C 1
ATOM 3841 O O . THR B 1 70 ? 0.436 35.094 17.875 1 88.94 70 THR B O 1
ATOM 3844 N N . TYR B 1 71 ? 1.318 33.5 16.609 1 91.12 71 TYR B N 1
ATOM 3845 C CA . TYR B 1 71 ? 1.889 32.719 17.672 1 91.12 71 TYR B CA 1
ATOM 3846 C C . TYR B 1 71 ? 3.336 32.344 17.375 1 91.12 71 TYR B C 1
ATOM 3848 O O . TYR B 1 71 ? 3.629 31.766 16.328 1 91.12 71 TYR B O 1
ATOM 3856 N N . PHE B 1 72 ? 4.246 32.688 18.266 1 89.88 72 PHE B N 1
ATOM 3857 C CA . PHE B 1 72 ? 5.668 32.438 18.094 1 89.88 72 PHE B CA 1
ATOM 3858 C C . PHE B 1 72 ? 6.238 31.719 19.312 1 89.88 72 PHE B C 1
ATOM 3860 O O . PHE B 1 72 ? 6.219 32.25 20.422 1 89.88 72 PHE B O 1
ATOM 3867 N N . GLN B 1 73 ? 6.762 30.547 19.109 1 90.81 73 GLN B N 1
ATOM 3868 C CA . GLN B 1 73 ? 7.383 29.75 20.172 1 90.81 73 GLN B CA 1
ATOM 3869 C C . GLN B 1 73 ? 8.844 29.453 19.844 1 90.81 73 GLN B C 1
ATOM 3871 O O . GLN B 1 73 ? 9.172 29.078 18.719 1 90.81 73 GLN B O 1
ATOM 3876 N N . ILE B 1 74 ? 9.68 29.703 20.766 1 87.88 74 ILE B N 1
ATOM 3877 C CA . ILE B 1 74 ? 11.086 29.328 20.656 1 87.88 74 ILE B CA 1
ATOM 3878 C C . ILE B 1 74 ? 11.406 28.25 21.688 1 87.88 74 ILE B C 1
ATOM 3880 O O . ILE B 1 74 ? 11.141 28.406 22.875 1 87.88 74 ILE B O 1
ATOM 3884 N N . ASN B 1 75 ? 11.938 27.156 21.25 1 89.75 75 ASN B N 1
ATOM 3885 C CA . ASN B 1 75 ? 12.227 26.016 22.109 1 89.75 75 ASN B CA 1
ATOM 3886 C C . ASN B 1 75 ? 11 25.594 22.922 1 89.75 75 ASN B C 1
ATOM 3888 O O . ASN B 1 75 ? 10.023 25.094 22.359 1 89.75 75 ASN B O 1
ATOM 3892 N N . HIS B 1 76 ? 10.961 26.078 24.203 1 87.25 76 HIS B N 1
ATOM 3893 C CA . HIS B 1 76 ? 9.852 25.625 25.047 1 87.25 76 HIS B CA 1
ATOM 3894 C C . HIS B 1 76 ? 9.023 26.812 25.531 1 87.25 76 HIS B C 1
ATOM 3896 O O . HIS B 1 76 ? 8.141 26.656 26.375 1 87.25 76 HIS B O 1
ATOM 3902 N N . SER B 1 77 ? 9.25 27.984 24.938 1 88.88 77 SER B N 1
ATOM 3903 C CA . SER B 1 77 ? 8.594 29.172 25.469 1 88.88 77 SER B CA 1
ATOM 3904 C C . SER B 1 77 ? 7.824 29.906 24.375 1 88.88 77 SER B C 1
ATOM 3906 O O . SER B 1 77 ? 8.312 30.062 23.25 1 88.88 77 SER B O 1
ATOM 3908 N N . VAL B 1 78 ? 6.699 30.328 24.781 1 89.19 78 VAL B N 1
ATOM 3909 C CA . VAL B 1 78 ? 5.965 31.266 23.938 1 89.19 78 VAL B CA 1
ATOM 3910 C C . VAL B 1 78 ? 6.602 32.656 24.031 1 89.19 78 VAL B C 1
ATOM 3912 O O . VAL B 1 78 ? 6.57 33.281 25.078 1 89.19 78 VAL B O 1
ATOM 3915 N N . VAL B 1 79 ? 7.082 33.125 22.969 1 87.94 79 VAL B N 1
ATOM 3916 C CA . VAL B 1 79 ? 7.84 34.375 23.031 1 87.94 79 VAL B CA 1
ATOM 3917 C C . VAL B 1 79 ? 6.977 35.531 22.547 1 87.94 79 VAL B C 1
ATOM 3919 O O . VAL B 1 79 ? 7.223 36.688 22.891 1 87.94 79 VAL B O 1
ATOM 3922 N N . TYR B 1 80 ? 6.047 35.188 21.734 1 87.56 80 TYR B N 1
ATOM 3923 C CA . TYR B 1 80 ? 5.211 36.25 21.172 1 87.56 80 TYR B CA 1
ATOM 3924 C C . TYR B 1 80 ? 3.834 35.719 20.797 1 87.56 80 TYR B C 1
ATOM 3926 O O . TYR B 1 80 ? 3.719 34.656 20.219 1 87.56 80 TYR B O 1
ATOM 3934 N N . GLU B 1 81 ? 2.783 36.312 21.203 1 89.75 81 GLU B N 1
ATOM 3935 C CA . GLU B 1 81 ? 1.392 36.062 20.844 1 89.75 81 GLU B CA 1
ATOM 3936 C C . GLU B 1 81 ? 0.61 37.375 20.719 1 89.75 81 GLU B C 1
ATOM 3938 O O . GLU B 1 81 ? 0.655 38.219 21.609 1 89.75 81 GLU B O 1
ATOM 3943 N N . LYS B 1 82 ? -0.029 37.5 19.578 1 89.06 82 LYS B N 1
ATOM 3944 C CA . LYS B 1 82 ? -0.783 38.75 19.375 1 89.06 82 LYS B CA 1
ATOM 3945 C C . LYS B 1 82 ? -1.964 38.5 18.438 1 89.06 82 LYS B C 1
ATOM 3947 O O . LYS B 1 82 ? -1.851 37.781 17.453 1 89.06 82 LYS B O 1
ATOM 3952 N N . LEU B 1 83 ? -3.018 39.031 18.766 1 91.69 83 LEU B N 1
ATOM 3953 C CA . LEU B 1 83 ? -4.195 39.094 17.922 1 91.69 83 LEU B CA 1
ATOM 3954 C C . LEU B 1 83 ? -4.465 40.531 17.453 1 91.69 83 LEU B C 1
ATOM 3956 O O . LEU B 1 83 ? -4.496 41.438 18.266 1 91.69 83 LEU B O 1
ATOM 3960 N N . LYS B 1 84 ? -4.684 40.656 16.234 1 90.19 84 LYS B N 1
ATOM 3961 C CA . LYS B 1 84 ? -5.031 42 15.719 1 90.19 84 LYS B CA 1
ATOM 3962 C C . LYS B 1 84 ? -6.363 42.469 16.281 1 90.19 84 LYS B C 1
ATOM 3964 O O . LYS B 1 84 ? -7.312 41.688 16.391 1 90.19 84 LYS B O 1
ATOM 3969 N N . GLU B 1 85 ? -6.422 43.656 16.516 1 90.81 85 GLU B N 1
ATOM 3970 C CA . GLU B 1 85 ? -7.582 44.25 17.188 1 90.81 85 GLU B CA 1
ATOM 3971 C C . GLU B 1 85 ? -8.859 44 16.375 1 90.81 85 GLU B C 1
ATOM 3973 O O . GLU B 1 85 ? -9.922 43.75 16.953 1 90.81 85 GLU B O 1
ATOM 3978 N N . THR B 1 86 ? -8.695 44 15.094 1 90.25 86 THR B N 1
ATOM 3979 C CA . THR B 1 86 ? -9.859 43.906 14.211 1 90.25 86 THR B CA 1
ATOM 3980 C C . THR B 1 86 ? -10.492 42.5 14.328 1 90.25 86 THR B C 1
ATOM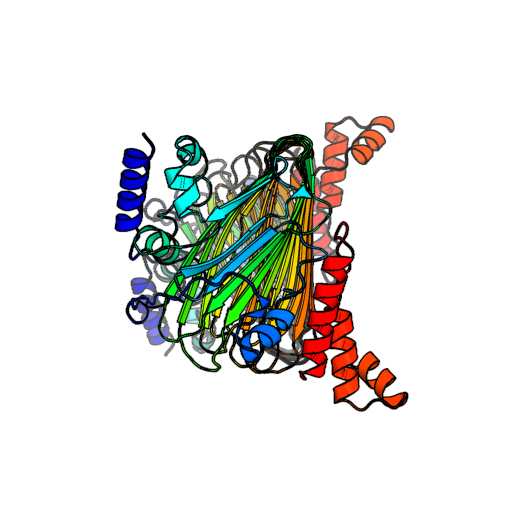 3982 O O . THR B 1 86 ? -11.648 42.312 13.945 1 90.25 86 THR B O 1
ATOM 3985 N N . TYR B 1 87 ? -9.742 41.625 14.859 1 93.62 87 TYR B N 1
ATOM 3986 C CA . TYR B 1 87 ? -10.242 40.25 14.906 1 93.62 87 TYR B CA 1
ATOM 3987 C C . TYR B 1 87 ? -10.656 39.875 16.328 1 93.62 87 TYR B C 1
ATOM 3989 O O . TYR B 1 87 ? -11.023 38.719 16.578 1 93.62 87 TYR B O 1
ATOM 3997 N N . LYS B 1 88 ? -10.586 40.844 17.219 1 92.88 88 LYS B N 1
ATOM 3998 C CA . LYS B 1 88 ? -11.125 40.625 18.547 1 92.88 88 LYS B CA 1
ATOM 3999 C C . LYS B 1 88 ? -12.609 40.25 18.5 1 92.88 88 LYS B C 1
ATOM 4001 O O . LYS B 1 88 ? -13.383 40.938 17.797 1 92.88 88 LYS B O 1
ATOM 4006 N N . GLY B 1 89 ? -12.961 39.188 19.078 1 94.12 89 GLY B N 1
ATOM 4007 C CA . GLY B 1 89 ? -14.344 38.719 19.062 1 94.12 89 GLY B CA 1
ATOM 4008 C C . GLY B 1 89 ? -14.656 37.812 17.891 1 94.12 89 GLY B C 1
ATOM 4009 O O . GLY B 1 89 ? -15.75 37.25 17.828 1 94.12 89 GLY B O 1
ATOM 4010 N N . LYS B 1 90 ? -13.672 37.719 17.062 1 96 90 LYS B N 1
ATOM 4011 C CA . LYS B 1 90 ? -13.875 36.844 15.906 1 96 90 LYS B CA 1
ATOM 4012 C C . LYS B 1 90 ? -13.109 35.531 16.047 1 96 90 LYS B C 1
ATOM 4014 O O . LYS B 1 90 ? -13.562 34.5 15.594 1 96 90 LYS B O 1
ATOM 4019 N N . LEU B 1 91 ? -11.961 35.688 16.578 1 96.12 91 LEU B N 1
ATOM 4020 C CA . LEU B 1 91 ? -11.172 34.5 16.875 1 96.12 91 LEU B CA 1
ATOM 4021 C C . LEU B 1 91 ? -10.344 34.688 18.141 1 96.12 91 LEU B C 1
ATOM 4023 O O . LEU B 1 91 ? -10.25 35.812 18.656 1 96.12 91 LEU B O 1
ATOM 4027 N N . GLU B 1 92 ? -9.891 33.625 18.656 1 96.19 92 GLU B N 1
ATOM 4028 C CA . GLU B 1 92 ? -8.953 33.625 19.781 1 96.19 92 GLU B CA 1
ATOM 4029 C C . GLU B 1 92 ? -7.691 32.844 19.453 1 96.19 92 GLU B C 1
ATOM 4031 O O . GLU B 1 92 ? -7.758 31.812 18.766 1 96.19 92 GLU B O 1
ATOM 4036 N N . ILE B 1 93 ? -6.609 33.344 19.891 1 95.75 93 ILE B N 1
ATOM 4037 C CA . ILE B 1 93 ? -5.328 32.625 19.781 1 95.75 93 ILE B CA 1
ATOM 4038 C C . ILE B 1 93 ? -4.562 32.781 21.094 1 95.75 93 ILE B C 1
ATOM 4040 O O . ILE B 1 93 ? -4.469 33.844 21.656 1 95.75 93 ILE B O 1
ATOM 4044 N N . MET B 1 94 ? -4.137 31.734 21.672 1 94.81 94 MET B N 1
ATOM 4045 C CA . MET B 1 94 ? -3.355 31.703 22.891 1 94.81 94 MET B CA 1
ATOM 4046 C C . MET B 1 94 ? -2.562 30.406 23.016 1 94.81 94 MET B C 1
ATOM 4048 O O . MET B 1 94 ? -2.697 29.516 22.172 1 94.81 94 MET B O 1
ATOM 4052 N N . SER B 1 95 ? -1.731 30.312 23.938 1 94.69 95 SER B N 1
ATOM 4053 C CA . SER B 1 95 ? -1.017 29.062 24.156 1 94.69 95 SER B CA 1
ATOM 4054 C C . SER B 1 95 ? -1.96 27.969 24.656 1 94.69 95 SER B C 1
ATOM 4056 O O . SER B 1 95 ? -3.006 28.266 25.234 1 94.69 95 SER B O 1
ATOM 4058 N N . ILE B 1 96 ? -1.627 26.766 24.406 1 96.12 96 ILE B N 1
ATOM 4059 C CA . ILE B 1 96 ? -2.465 25.656 24.812 1 96.12 96 ILE B CA 1
ATOM 4060 C C . ILE B 1 96 ? -2.57 25.609 26.344 1 96.12 96 ILE B C 1
ATOM 4062 O O . ILE B 1 96 ? -3.613 25.25 26.891 1 96.12 96 ILE B O 1
ATOM 4066 N N . GLN B 1 97 ? -1.535 26.031 27.062 1 93.19 97 GLN B N 1
ATOM 4067 C CA . GLN B 1 97 ? -1.565 26.078 28.516 1 93.19 97 GLN B CA 1
ATOM 4068 C C . GLN B 1 97 ? -2.582 27.109 29.016 1 93.19 97 GLN B C 1
ATOM 4070 O O . GLN B 1 97 ? -3.365 26.828 29.922 1 93.19 97 GLN B O 1
ATOM 4075 N N . GLU B 1 98 ? -2.516 28.234 28.422 1 94.81 98 GLU B N 1
ATOM 4076 C CA . GLU B 1 98 ? -3.484 29.266 28.766 1 94.81 98 GLU B CA 1
ATOM 4077 C C . GLU B 1 98 ? -4.914 28.797 28.484 1 94.81 98 GLU B C 1
ATOM 4079 O O . GLU B 1 98 ? -5.82 29.062 29.281 1 94.81 98 GLU B O 1
ATOM 4084 N N . ALA B 1 99 ? -5.051 28.172 27.391 1 96.56 99 ALA B N 1
ATOM 4085 C CA . ALA B 1 99 ? -6.383 27.688 27.016 1 96.56 99 ALA B CA 1
ATOM 4086 C C . ALA B 1 99 ? -6.895 26.656 28.016 1 96.56 99 ALA B C 1
ATOM 4088 O O . ALA B 1 99 ? -8.07 26.688 28.406 1 96.56 99 ALA B O 1
ATOM 4089 N N . LEU B 1 100 ? -6.043 25.75 28.469 1 95.62 100 LEU B N 1
ATOM 4090 C CA . LEU B 1 100 ? -6.414 24.703 29.422 1 95.62 100 LEU B CA 1
ATOM 4091 C C . LEU B 1 100 ? -6.789 25.312 30.766 1 95.62 100 LEU B C 1
ATOM 4093 O O . LEU B 1 100 ? -7.613 24.766 31.484 1 95.62 100 LEU B O 1
ATOM 4097 N N . GLU B 1 101 ? -6.223 26.469 31.078 1 94.94 101 GLU B N 1
ATOM 4098 C CA . GLU B 1 101 ? -6.566 27.172 32.312 1 94.94 101 GLU B CA 1
ATOM 4099 C C . GLU B 1 101 ? -7.875 27.938 32.156 1 94.94 101 GLU B C 1
ATOM 4101 O O . GLU B 1 101 ? -8.664 28.016 33.094 1 94.94 101 GLU B O 1
ATOM 4106 N N . LYS B 1 102 ? -8.07 28.406 31.062 1 96.12 102 LYS B N 1
ATOM 4107 C CA . LYS B 1 102 ? -9.195 29.297 30.812 1 96.12 102 LYS B CA 1
ATOM 4108 C C . LYS B 1 102 ? -10.484 28.516 30.578 1 96.12 102 LYS B C 1
ATOM 4110 O O . LYS B 1 102 ? -11.562 28.953 30.984 1 96.12 102 LYS B O 1
ATOM 4115 N N . TYR B 1 103 ? -10.336 27.344 29.938 1 97 103 TYR B N 1
ATOM 4116 C CA . TYR B 1 103 ? -11.531 26.656 29.484 1 97 103 TYR B CA 1
ATOM 4117 C C . TYR B 1 103 ? -11.586 25.234 30.031 1 97 103 TYR B C 1
ATOM 4119 O O . TYR B 1 103 ? -10.922 24.328 29.5 1 97 103 TYR B O 1
ATOM 4127 N N . ASP B 1 104 ? -12.539 24.922 30.75 1 95.88 104 ASP B N 1
ATOM 4128 C CA . ASP B 1 104 ? -12.734 23.562 31.266 1 95.88 104 ASP B CA 1
ATOM 4129 C C . ASP B 1 104 ? -13.273 22.641 30.172 1 95.88 104 ASP B C 1
ATOM 4131 O O . ASP B 1 104 ? -12.961 21.453 30.156 1 95.88 104 ASP B O 1
ATOM 4135 N N . TRP B 1 105 ? -13.992 23.281 29.25 1 96.44 105 TRP B N 1
ATOM 4136 C CA . TRP B 1 105 ? -14.648 22.484 28.219 1 96.44 105 TRP B CA 1
ATOM 4137 C C . TRP B 1 105 ? -13.633 21.953 27.219 1 96.44 105 TRP B C 1
ATOM 4139 O O . TRP B 1 105 ? -13.977 21.156 26.344 1 96.44 105 TRP B O 1
ATOM 4149 N N . LEU B 1 106 ? -12.406 22.344 27.359 1 96.88 106 LEU B N 1
ATOM 4150 C CA . LEU B 1 106 ? -11.375 21.922 26.422 1 96.88 106 LEU B CA 1
ATOM 4151 C C . LEU B 1 106 ? -11.094 20.422 26.578 1 96.88 106 LEU B C 1
ATOM 4153 O O . LEU B 1 106 ? -10.469 19.812 25.719 1 96.88 106 LEU B O 1
ATOM 4157 N N . GLU B 1 107 ? -11.578 19.781 27.656 1 95.81 107 GLU B N 1
ATOM 4158 C CA . GLU B 1 107 ? -11.453 18.344 27.875 1 95.81 107 GLU B CA 1
ATOM 4159 C C . GLU B 1 107 ? -12.156 17.562 26.766 1 95.81 107 GLU B C 1
ATOM 4161 O O . GLU B 1 107 ? -11.805 16.422 26.484 1 95.81 107 GLU B O 1
ATOM 4166 N N . ASP B 1 108 ? -13.07 18.172 26.078 1 97.12 108 ASP B N 1
ATOM 4167 C CA . ASP B 1 108 ? -13.812 17.516 25 1 97.12 108 ASP B CA 1
ATOM 4168 C C . ASP B 1 108 ? -13.008 17.5 23.703 1 97.12 108 ASP B C 1
ATOM 4170 O O . ASP B 1 108 ? -13.375 16.828 22.734 1 97.12 108 ASP B O 1
ATOM 4174 N N . TYR B 1 109 ? -11.906 18.188 23.672 1 98.06 109 TYR B N 1
ATOM 4175 C CA . TYR B 1 109 ? -11.141 18.328 22.438 1 98.06 109 TYR B CA 1
ATOM 4176 C C . TYR B 1 109 ? -9.711 17.844 22.625 1 98.06 109 TYR B C 1
ATOM 4178 O O . TYR B 1 109 ? -9.156 17.172 21.75 1 98.06 109 TYR B O 1
ATOM 4186 N N . TYR B 1 110 ? -9.102 18.078 23.766 1 97.94 110 TYR B N 1
ATOM 4187 C CA . TYR B 1 110 ? -7.691 17.812 24.047 1 97.94 110 TYR B CA 1
ATOM 4188 C C . TYR B 1 110 ? -7.449 16.312 24.219 1 97.94 110 TYR B C 1
ATOM 4190 O O . TYR B 1 110 ? -7.957 15.703 25.156 1 97.94 110 TYR B O 1
ATOM 4198 N N . GLY B 1 111 ? -6.738 15.75 23.375 1 97.25 111 GLY B N 1
ATOM 4199 C CA . GLY B 1 111 ? -6.398 14.336 23.469 1 97.25 111 GLY B CA 1
ATOM 4200 C C . GLY B 1 111 ? -7.516 13.422 23.016 1 97.25 111 GLY B C 1
ATOM 4201 O O . GLY B 1 111 ? -7.57 12.258 23.406 1 97.25 111 GLY B O 1
ATOM 4202 N N . ARG B 1 112 ? -8.406 13.898 22.219 1 97.38 112 ARG B N 1
ATOM 4203 C CA . ARG B 1 112 ? -9.578 13.125 21.828 1 97.38 112 ARG B CA 1
ATOM 4204 C C . ARG B 1 112 ? -9.359 12.453 20.469 1 97.38 112 ARG B C 1
ATOM 4206 O O . ARG B 1 112 ? -9.734 11.297 20.281 1 97.38 112 ARG B O 1
ATOM 4213 N N . LEU B 1 113 ? -8.758 13.203 19.547 1 98.38 113 LEU B N 1
ATOM 4214 C CA . LEU B 1 113 ? -8.508 12.656 18.219 1 98.38 113 LEU B CA 1
ATOM 4215 C C . LEU B 1 113 ? -7.172 11.922 18.188 1 98.38 113 LEU B C 1
ATOM 4217 O O . LEU B 1 113 ? -7.031 10.922 17.469 1 98.38 113 LEU B O 1
ATOM 4221 N N . VAL B 1 114 ? -6.215 12.422 18.859 1 98.19 114 VAL B N 1
ATOM 4222 C CA . VAL B 1 114 ? -4.918 11.773 19 1 98.19 114 VAL B CA 1
ATOM 4223 C C . VAL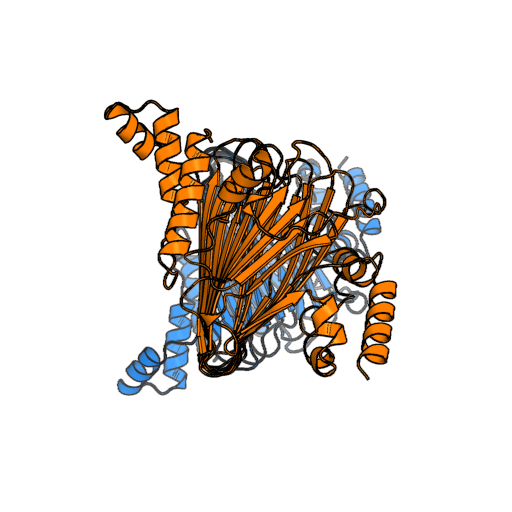 B 1 114 ? -4.711 11.328 20.453 1 98.19 114 VAL B C 1
ATOM 4225 O O . VAL B 1 114 ? -4.344 12.133 21.297 1 98.19 114 VAL B O 1
ATOM 4228 N N . LYS B 1 115 ? -4.777 10.117 20.672 1 97 115 LYS B N 1
ATOM 4229 C CA . LYS B 1 115 ? -4.68 9.594 22.031 1 97 115 LYS B CA 1
ATOM 4230 C C . LYS B 1 115 ? -3.234 9.617 22.531 1 97 115 LYS B C 1
ATOM 4232 O O . LYS B 1 115 ? -2.309 9.336 21.766 1 97 115 LYS B O 1
ATOM 4237 N N . PRO B 1 116 ? -3.09 9.906 23.781 1 96.56 116 PRO B N 1
ATOM 4238 C CA . PRO B 1 116 ? -1.729 10.047 24.297 1 96.56 116 PRO B CA 1
ATOM 4239 C C . PRO B 1 116 ? -0.955 8.734 24.297 1 96.56 116 PRO B C 1
ATOM 4241 O O . PRO B 1 116 ? 0.273 8.734 24.406 1 96.56 116 PRO B O 1
ATOM 4244 N N . ASP B 1 117 ? -1.664 7.617 24.125 1 96.94 117 ASP B N 1
ATOM 4245 C CA . ASP B 1 117 ? -0.986 6.324 24.156 1 96.94 117 ASP B CA 1
ATOM 4246 C C . ASP B 1 117 ? -0.8 5.766 22.75 1 96.94 117 ASP B C 1
ATOM 4248 O O . ASP B 1 117 ? -0.604 4.562 22.578 1 96.94 117 ASP B O 1
ATOM 4252 N N . THR B 1 118 ? -0.917 6.562 21.75 1 96.94 118 THR B N 1
ATOM 4253 C CA . THR B 1 118 ? -0.731 6.156 20.375 1 96.94 118 THR B CA 1
ATOM 4254 C C . THR B 1 118 ? 0.656 5.555 20.156 1 96.94 118 THR B C 1
ATOM 4256 O O . THR B 1 118 ? 0.799 4.527 19.5 1 96.94 118 THR B O 1
ATOM 4259 N N . ASP B 1 119 ? 1.675 6.191 20.672 1 97.62 119 ASP B N 1
ATOM 4260 C CA . ASP B 1 119 ? 3.066 5.754 20.609 1 97.62 119 ASP B CA 1
ATOM 4261 C C . ASP B 1 119 ? 3.924 6.516 21.625 1 97.62 119 ASP B C 1
ATOM 4263 O O . ASP B 1 119 ? 3.42 7.379 22.344 1 97.62 119 ASP B O 1
ATOM 4267 N N . LYS B 1 120 ? 5.152 6.262 21.688 1 97.69 120 LYS B N 1
ATOM 4268 C CA . LYS B 1 120 ? 6.035 6.859 22.688 1 97.69 120 LYS B CA 1
ATOM 4269 C C . LYS B 1 120 ? 6.215 8.352 22.438 1 97.69 120 LYS B C 1
ATOM 4271 O O . LYS B 1 120 ? 6.469 9.117 23.375 1 97.69 120 LYS B O 1
ATOM 4276 N N . TYR B 1 121 ? 6.098 8.836 21.219 1 97.94 121 TYR B N 1
ATOM 4277 C CA . TYR B 1 121 ? 6.266 10.258 20.906 1 97.94 121 TYR B CA 1
ATOM 4278 C C . TYR B 1 121 ? 5.086 11.07 21.438 1 97.94 121 TYR B C 1
ATOM 4280 O O . TYR B 1 121 ? 5.273 12.125 22.047 1 97.94 121 TYR B O 1
ATOM 4288 N N . THR B 1 122 ? 3.883 10.516 21.203 1 98.06 122 THR B N 1
ATOM 4289 C CA . THR B 1 122 ? 2.693 11.18 21.719 1 98.06 122 THR B CA 1
ATOM 4290 C C . THR B 1 122 ? 2.695 11.188 23.25 1 98.06 122 THR B C 1
ATOM 4292 O O . THR B 1 122 ? 2.338 12.188 23.875 1 98.06 122 THR B O 1
ATOM 4295 N N . ALA B 1 123 ? 3.094 10.094 23.766 1 97.62 123 ALA B N 1
ATOM 4296 C CA . ALA B 1 123 ? 3.199 9.992 25.219 1 97.62 123 ALA B CA 1
ATOM 4297 C C . ALA B 1 123 ? 4.195 11.008 25.766 1 97.62 123 ALA B C 1
ATOM 4299 O O . ALA B 1 123 ? 3.928 11.672 26.766 1 97.62 123 ALA B O 1
ATOM 4300 N N . TRP B 1 124 ? 5.273 11.133 25.125 1 96.19 124 TRP B N 1
ATOM 4301 C CA . TRP B 1 124 ? 6.336 12.062 25.516 1 96.19 124 TRP B CA 1
ATOM 4302 C C . TRP B 1 124 ? 5.816 13.492 25.562 1 96.19 124 TRP B C 1
ATOM 4304 O O . TRP B 1 124 ? 6.074 14.219 26.516 1 96.19 124 TRP B O 1
ATOM 4314 N N . ALA B 1 125 ? 5.051 13.852 24.594 1 95.38 125 ALA B N 1
ATOM 4315 C CA . ALA B 1 125 ? 4.504 15.203 24.531 1 95.38 125 ALA B CA 1
ATOM 4316 C C . ALA B 1 125 ? 3.52 15.445 25.672 1 95.38 125 ALA B C 1
ATOM 4318 O O . ALA B 1 125 ? 3.371 16.578 26.141 1 95.38 125 ALA B O 1
ATOM 4319 N N . GLU B 1 126 ? 2.896 14.469 26.109 1 95.44 126 GLU B N 1
ATOM 4320 C CA . GLU B 1 126 ? 1.936 14.594 27.203 1 95.44 126 GLU B CA 1
ATOM 4321 C C . GLU B 1 126 ? 2.641 14.625 28.562 1 95.44 126 GLU B C 1
ATOM 4323 O O . GLU B 1 126 ? 2.16 15.266 29.5 1 95.44 126 GLU B O 1
ATOM 4328 N N . LEU B 1 127 ? 3.777 13.992 28.672 1 93.56 127 LEU B N 1
ATOM 4329 C CA . LEU B 1 127 ? 4.438 13.789 29.969 1 93.56 127 LEU B CA 1
ATOM 4330 C C . LEU B 1 127 ? 5.414 14.922 30.25 1 93.56 127 LEU B C 1
ATOM 4332 O O . LEU B 1 127 ? 5.695 15.219 31.422 1 93.56 127 LEU B O 1
ATOM 4336 N N . LEU B 1 128 ? 5.906 15.586 29.25 1 91.38 128 LEU B N 1
ATOM 4337 C CA . LEU B 1 128 ? 6.914 16.625 29.406 1 91.38 128 LEU B CA 1
ATOM 4338 C C . LEU B 1 128 ? 6.328 18 29.109 1 91.38 128 LEU B C 1
ATOM 4340 O O . LEU B 1 128 ? 5.199 18.109 28.625 1 91.38 128 LEU B O 1
ATOM 4344 N N . PRO B 1 129 ? 7.133 19.047 29.438 1 85.81 129 PRO B N 1
ATOM 4345 C CA . PRO B 1 129 ? 6.633 20.391 29.125 1 85.81 129 PRO B CA 1
ATOM 4346 C C . PRO B 1 129 ? 6.309 20.547 27.641 1 85.81 129 PRO B C 1
ATOM 4348 O O . PRO B 1 129 ? 7.148 20.25 26.781 1 85.81 129 PRO B O 1
ATOM 4351 N N . THR B 1 130 ? 5.141 20.891 27.422 1 89.81 130 THR B N 1
ATOM 4352 C CA . THR B 1 130 ? 4.617 20.969 26.062 1 89.81 130 THR B CA 1
ATOM 4353 C C . THR B 1 130 ? 3.947 22.312 25.828 1 89.81 130 THR B C 1
ATOM 4355 O O . THR B 1 130 ? 3.107 22.75 26.625 1 89.81 130 THR B O 1
ATOM 4358 N N . GLY B 1 131 ? 4.5 23 24.828 1 93.19 131 GLY B N 1
ATOM 4359 C CA . GLY B 1 131 ? 3.824 24.203 24.375 1 93.19 131 GLY B CA 1
ATOM 4360 C C . GLY B 1 131 ? 2.779 23.938 23.312 1 93.19 131 GLY B C 1
ATOM 4361 O O . GLY B 1 131 ? 2.121 22.906 23.328 1 93.19 131 GLY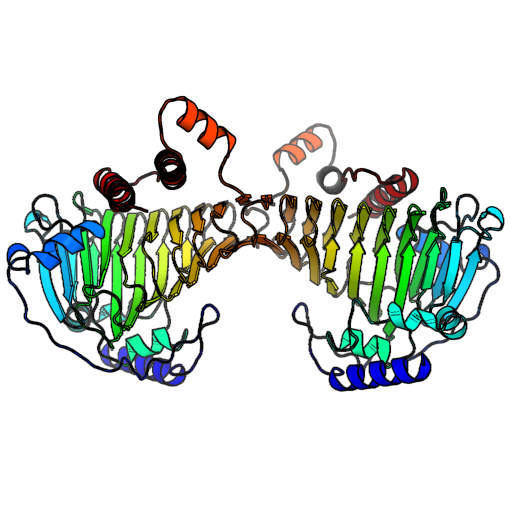 B O 1
ATOM 4362 N N . GLY B 1 132 ? 2.57 24.953 22.422 1 95.62 132 GLY B N 1
ATOM 4363 C CA . GLY B 1 132 ? 1.591 24.844 21.344 1 95.62 132 GLY B CA 1
ATOM 4364 C C . GLY B 1 132 ? 0.508 25.906 21.422 1 95.62 132 GLY B C 1
ATOM 4365 O O . GLY B 1 132 ? 0.45 26.672 22.375 1 95.62 132 GLY B O 1
ATOM 4366 N N . TYR B 1 133 ? -0.282 25.859 20.406 1 96.5 133 TYR B N 1
ATOM 4367 C CA . TYR B 1 133 ? -1.253 26.938 20.328 1 96.5 133 TYR B CA 1
ATOM 4368 C C . TYR B 1 133 ? -2.678 26.406 20.359 1 96.5 133 TYR B C 1
ATOM 4370 O O . TYR B 1 133 ? -2.91 25.234 20.062 1 96.5 133 TYR B O 1
ATOM 4378 N N . PHE B 1 134 ? -3.477 27.266 20.812 1 97.69 134 PHE B N 1
ATOM 4379 C CA . PHE B 1 134 ? -4.926 27.109 20.719 1 97.69 134 PHE B CA 1
ATOM 4380 C C . PHE B 1 134 ? -5.531 28.219 19.875 1 97.69 134 PHE B C 1
ATOM 4382 O O . PHE B 1 134 ? -5.355 29.406 20.156 1 97.69 134 PHE B O 1
ATOM 4389 N N . ILE B 1 135 ? -6.184 27.812 18.812 1 98 135 ILE B N 1
ATOM 4390 C CA . ILE B 1 135 ? -6.867 28.75 17.938 1 98 135 ILE B CA 1
ATOM 4391 C C . ILE B 1 135 ? -8.344 28.391 17.828 1 98 135 ILE B C 1
ATOM 4393 O O . ILE B 1 135 ? -8.688 27.234 17.531 1 98 135 ILE B O 1
ATOM 4397 N N . ARG B 1 136 ? -9.172 29.312 18.047 1 98.5 136 ARG B N 1
ATOM 4398 C CA . ARG B 1 136 ? -10.609 29.125 17.922 1 98.5 136 ARG B CA 1
ATOM 4399 C C . ARG B 1 136 ? -11.242 30.25 17.109 1 98.5 136 ARG B C 1
ATOM 4401 O O . ARG B 1 136 ? -11.086 31.422 17.453 1 98.5 136 ARG B O 1
ATOM 4408 N N . VAL B 1 137 ? -11.883 29.906 16.109 1 98.5 137 VAL B N 1
ATOM 4409 C CA . VAL B 1 137 ? -12.633 30.875 15.305 1 98.5 137 VAL B CA 1
ATOM 4410 C C . VAL B 1 137 ? -14.125 30.75 15.602 1 98.5 137 VAL B C 1
ATOM 4412 O O . VAL B 1 137 ? -14.703 29.672 15.484 1 98.5 137 VAL B O 1
ATOM 4415 N N . PHE B 1 138 ? -14.742 31.812 15.93 1 98.31 138 PHE B N 1
ATOM 4416 C CA . PHE B 1 138 ? -16.141 31.797 16.375 1 98.31 138 PHE B CA 1
ATOM 4417 C C . PHE B 1 138 ? -17.078 31.594 15.188 1 98.31 138 PHE B C 1
ATOM 4419 O O . PHE B 1 138 ? -16.688 31.812 14.039 1 98.31 138 PHE B O 1
ATOM 4426 N N . ALA B 1 139 ? -18.297 31.156 15.469 1 98.56 139 ALA B N 1
ATOM 4427 C CA . ALA B 1 139 ? -19.266 30.781 14.453 1 98.56 139 ALA B CA 1
ATOM 4428 C C . ALA B 1 139 ? -19.547 31.938 13.508 1 98.56 139 ALA B C 1
ATOM 4430 O O . ALA B 1 139 ? -19.625 33.094 13.938 1 98.56 139 ALA B O 1
ATOM 4431 N N . ASN B 1 140 ? -19.625 31.688 12.281 1 98.31 140 ASN B N 1
ATOM 4432 C CA . ASN B 1 140 ? -20.062 32.594 11.227 1 98.31 140 ASN B CA 1
ATOM 4433 C C . ASN B 1 140 ? -19.031 33.719 10.984 1 98.31 140 ASN B C 1
ATOM 4435 O O . ASN B 1 140 ? -19.359 34.781 10.461 1 98.31 140 ASN B O 1
ATOM 4439 N N . GLN B 1 141 ? -17.734 33.438 11.445 1 97.31 141 GLN B N 1
ATOM 4440 C CA . GLN B 1 141 ? -16.672 34.406 11.203 1 97.31 141 GLN B CA 1
ATOM 4441 C C . GLN B 1 141 ? -15.797 34 10.031 1 97.31 141 GLN B C 1
ATOM 4443 O O . GLN B 1 141 ? -15.5 32.812 9.859 1 97.31 141 GLN B O 1
ATOM 4448 N N . LYS B 1 142 ? -15.508 34.969 9.203 1 93.44 142 LYS B N 1
ATOM 4449 C CA . LYS B 1 142 ? -14.531 34.781 8.133 1 93.44 142 LYS B CA 1
ATOM 4450 C C . LYS B 1 142 ? -13.25 35.562 8.398 1 93.44 142 LYS B C 1
ATOM 4452 O O . LYS B 1 142 ? -13.273 36.781 8.43 1 93.44 142 LYS B O 1
ATOM 4457 N N . VAL B 1 143 ? -12.234 34.875 8.609 1 91.12 143 VAL B N 1
ATOM 4458 C CA . VAL B 1 143 ? -10.953 35.5 8.875 1 91.12 143 VAL B CA 1
ATOM 4459 C C . VAL B 1 143 ? -10.203 35.719 7.559 1 91.12 143 VAL B C 1
ATOM 4461 O O . VAL B 1 143 ? -9.633 34.781 7.004 1 91.12 143 VAL B O 1
ATOM 4464 N N . GLU B 1 144 ? -10.086 36.875 7.109 1 84.06 144 GLU B N 1
ATOM 4465 C CA . GLU B 1 144 ? -9.57 37.219 5.785 1 84.06 144 GLU B CA 1
ATOM 4466 C C . GLU B 1 144 ? -8.047 37.094 5.742 1 84.06 144 GLU B C 1
ATOM 4468 O O . GLU B 1 144 ? -7.492 36.594 4.754 1 84.06 144 GLU B O 1
ATOM 4473 N N . TYR B 1 145 ? -7.438 37.562 6.867 1 84.44 145 TYR B N 1
ATOM 4474 C CA . TYR B 1 145 ? -5.984 37.469 6.93 1 84.44 145 TYR B CA 1
ATOM 4475 C C . TYR B 1 145 ? -5.562 36.156 7.609 1 84.44 145 TYR B C 1
ATOM 4477 O O . TYR B 1 145 ? -6.258 35.656 8.5 1 84.44 145 TYR B O 1
ATOM 4485 N N . PRO B 1 146 ? -4.41 35.688 7.219 1 87.12 146 PRO B N 1
ATOM 4486 C CA . PRO B 1 146 ? -3.979 34.406 7.793 1 87.12 146 PRO B CA 1
ATOM 4487 C C . PRO B 1 146 ? -3.551 34.531 9.258 1 87.12 146 PRO B C 1
ATOM 4489 O O . PRO B 1 146 ? -3.117 35.594 9.68 1 87.12 146 PRO B O 1
ATOM 4492 N N . VAL B 1 147 ? -3.771 33.438 9.953 1 90.56 147 VAL B N 1
ATOM 4493 C CA . VAL B 1 147 ? -3.133 33.25 11.25 1 90.56 147 VAL B CA 1
ATOM 4494 C C . VAL B 1 147 ? -1.792 32.562 11.07 1 90.56 147 VAL B C 1
ATOM 4496 O O . VAL B 1 147 ? -1.696 31.562 10.344 1 90.56 147 VAL B O 1
ATOM 4499 N N . GLN B 1 148 ? -0.769 33.125 11.664 1 88.44 148 GLN B N 1
ATOM 4500 C CA . GLN B 1 148 ? 0.554 32.531 11.477 1 88.44 148 GLN B CA 1
ATOM 4501 C C . GLN B 1 148 ? 1.111 32 12.797 1 88.44 148 GLN B C 1
ATOM 4503 O O . GLN B 1 148 ? 0.974 32.656 13.836 1 88.44 148 GLN B O 1
ATOM 4508 N N . SER B 1 149 ? 1.596 30.875 12.734 1 90.75 149 SER B N 1
ATOM 4509 C CA . SER B 1 149 ? 2.32 30.297 13.859 1 90.75 149 SER B CA 1
ATOM 4510 C C . SER B 1 149 ? 3.734 29.891 13.461 1 90.75 149 SER B C 1
ATOM 4512 O O . SER B 1 149 ? 3.961 29.438 12.328 1 90.75 149 SER B O 1
ATOM 4514 N N . CYS B 1 150 ? 4.648 30.109 14.336 1 88.62 150 CYS B N 1
ATOM 4515 C CA . CYS B 1 150 ? 6.035 29.719 14.102 1 88.62 150 CYS B CA 1
ATOM 4516 C C . CYS B 1 150 ? 6.59 28.938 15.281 1 88.62 150 CYS B C 1
ATOM 4518 O O . CYS B 1 150 ? 6.52 29.391 16.422 1 88.62 150 CYS B O 1
ATOM 4520 N N . LEU B 1 151 ? 7.133 27.828 15.062 1 91.06 151 LEU B N 1
ATOM 4521 C CA . LEU B 1 151 ? 7.801 26.969 16.047 1 91.06 151 LEU B CA 1
ATOM 4522 C C . LEU B 1 151 ? 9.297 26.875 15.75 1 91.06 151 LEU B C 1
ATOM 4524 O O . LEU B 1 151 ? 9.719 26.078 14.906 1 91.06 151 LEU B O 1
ATOM 4528 N N . TYR B 1 152 ? 10.008 27.641 16.484 1 88.69 152 TYR B N 1
ATOM 4529 C CA . TYR B 1 152 ? 11.43 27.844 16.234 1 88.69 152 TYR B CA 1
ATOM 4530 C C . TYR B 1 152 ? 12.273 27.109 17.281 1 88.69 152 TYR B C 1
ATOM 4532 O O . TYR B 1 152 ? 12.016 27.188 18.469 1 88.69 152 TYR B O 1
ATOM 4540 N N . ILE B 1 153 ? 13.234 26.406 16.859 1 88.38 153 ILE B N 1
ATOM 4541 C CA . ILE B 1 153 ? 14.172 25.75 17.75 1 88.38 153 ILE B CA 1
ATOM 4542 C C . ILE B 1 153 ? 15.555 26.391 17.609 1 88.38 153 ILE B C 1
ATOM 4544 O O . ILE B 1 153 ? 16.172 26.312 16.547 1 88.38 153 ILE B O 1
ATOM 4548 N N . LYS B 1 154 ? 15.969 26.859 18.625 1 84.5 154 LYS B N 1
ATOM 4549 C CA . LYS B 1 154 ? 17.219 27.609 18.625 1 84.5 154 LYS B CA 1
ATOM 4550 C C . LYS B 1 154 ? 18.391 26.75 19.062 1 84.5 154 LYS B C 1
ATOM 4552 O O . LYS B 1 154 ? 19.5 26.906 18.562 1 84.5 154 LYS B O 1
ATOM 4557 N N . GLU B 1 155 ? 18.141 25.859 20.047 1 80.56 155 GLU B N 1
ATOM 4558 C CA . GLU B 1 155 ? 19.219 25.062 20.656 1 80.56 155 GLU B CA 1
ATOM 4559 C C . GLU B 1 155 ? 19.141 23.609 20.203 1 80.56 155 GLU B C 1
ATOM 4561 O O . GLU B 1 155 ? 18.094 23.141 19.766 1 80.56 155 GLU B O 1
ATOM 4566 N N . GLY B 1 156 ? 20.297 22.953 20.391 1 81.12 156 GLY B N 1
ATOM 4567 C CA . GLY B 1 156 ? 20.359 21.531 20.094 1 81.12 156 GLY B CA 1
ATOM 4568 C C . GLY B 1 156 ? 20.109 20.672 21.328 1 81.12 156 GLY B C 1
ATOM 4569 O O . GLY B 1 156 ? 20.078 21.172 22.453 1 81.12 156 GLY B O 1
ATOM 4570 N N . ASN B 1 157 ? 19.797 19.391 21.047 1 87.25 157 ASN B N 1
ATOM 4571 C CA . ASN B 1 157 ? 19.625 18.375 22.062 1 87.25 157 ASN B CA 1
ATOM 4572 C C . ASN B 1 157 ? 18.375 18.609 22.906 1 87.25 157 ASN B C 1
ATOM 4574 O O . ASN B 1 157 ? 18.391 18.422 24.125 1 87.25 157 ASN B O 1
ATOM 4578 N N . ILE B 1 158 ? 17.391 19.125 22.266 1 89.06 158 ILE B N 1
ATOM 4579 C CA . ILE B 1 158 ? 16.125 19.312 22.953 1 89.06 158 ILE B CA 1
ATOM 4580 C C . ILE B 1 158 ? 15 18.609 22.188 1 89.06 158 ILE B C 1
ATOM 4582 O O . ILE B 1 158 ? 15.164 18.281 21.016 1 89.06 158 ILE B O 1
ATOM 4586 N N . SER B 1 159 ? 14 18.406 22.922 1 92.31 159 SER B N 1
ATOM 4587 C CA . SER B 1 159 ? 12.727 18 22.328 1 92.31 159 SER B CA 1
ATOM 4588 C C . SER B 1 159 ? 11.703 19.125 22.406 1 92.31 159 SER B C 1
ATOM 4590 O O . SER B 1 159 ? 11.234 19.469 23.5 1 92.31 159 SER B O 1
ATOM 4592 N N . GLN B 1 160 ? 11.461 19.719 21.312 1 93.31 160 GLN B N 1
ATOM 4593 C CA . GLN B 1 160 ? 10.344 20.656 21.344 1 93.31 160 GLN B CA 1
ATOM 4594 C C . GLN B 1 160 ? 9.016 19.922 21.172 1 93.31 160 GLN B C 1
ATOM 4596 O O . GLN B 1 160 ? 8.781 19.266 20.156 1 93.31 160 GLN B O 1
ATOM 4601 N N . ASN B 1 161 ? 8.234 19.984 22.188 1 95 161 ASN B N 1
ATOM 4602 C CA . ASN B 1 161 ? 6.91 19.375 22.172 1 95 161 ASN B CA 1
ATOM 4603 C C . ASN B 1 161 ? 5.805 20.422 22.078 1 95 161 ASN B C 1
ATOM 4605 O O . ASN B 1 161 ? 5.82 21.422 22.781 1 95 161 ASN B O 1
ATOM 4609 N N . VAL B 1 162 ? 4.91 20.141 21.172 1 96.44 162 VAL B N 1
ATOM 4610 C CA . VAL B 1 162 ? 3.785 21.062 21.062 1 96.44 162 VAL B CA 1
ATOM 4611 C C . VAL B 1 162 ? 2.484 20.281 20.922 1 96.44 162 VAL B C 1
ATOM 4613 O O . VAL B 1 162 ? 2.475 19.188 20.344 1 96.44 162 VAL B O 1
ATOM 4616 N N . HIS B 1 163 ? 1.457 20.75 21.5 1 97.69 163 HIS B N 1
ATOM 4617 C CA . HIS B 1 163 ? 0.088 20.281 21.344 1 97.69 163 HIS B CA 1
ATOM 4618 C C . HIS B 1 163 ? -0.833 21.391 20.859 1 97.69 163 HIS B C 1
ATOM 4620 O O . HIS B 1 163 ? -1.202 22.281 21.641 1 97.69 163 HIS B O 1
ATOM 4626 N N . ASN B 1 164 ? -1.172 21.297 19.594 1 98.19 164 ASN B N 1
ATOM 4627 C CA . ASN B 1 164 ? -1.965 22.328 18.938 1 98.19 164 ASN B CA 1
ATOM 4628 C C . ASN B 1 164 ? -3.428 21.922 18.812 1 98.19 164 ASN B C 1
ATOM 4630 O O . ASN B 1 164 ? -3.725 20.781 18.453 1 98.19 164 ASN B O 1
ATOM 4634 N N . ILE B 1 165 ? -4.301 22.844 19.094 1 98.62 165 ILE B N 1
ATOM 4635 C CA . ILE B 1 165 ? -5.73 22.625 18.875 1 98.62 165 ILE B CA 1
ATOM 4636 C C . ILE B 1 165 ? -6.309 23.781 18.062 1 98.62 165 ILE B C 1
ATOM 4638 O O . ILE B 1 165 ? -6.109 24.938 18.391 1 98.62 165 ILE B O 1
ATOM 4642 N N . ILE B 1 166 ? -6.953 23.453 17.031 1 98.75 166 ILE B N 1
ATOM 4643 C CA . ILE B 1 166 ? -7.723 24.422 16.266 1 98.75 166 ILE B CA 1
ATOM 4644 C C . ILE B 1 166 ? -9.195 24.031 16.25 1 98.75 166 ILE B C 1
ATOM 4646 O O . ILE B 1 166 ? -9.531 22.875 15.961 1 98.75 166 ILE B O 1
ATOM 4650 N N . ILE B 1 167 ? -10.023 24.922 16.547 1 98.88 167 ILE B N 1
ATOM 4651 C CA . ILE B 1 167 ? -11.469 24.734 16.453 1 98.88 167 ILE B CA 1
ATOM 4652 C C . ILE B 1 167 ? -12.062 25.781 15.516 1 98.88 167 ILE B C 1
ATOM 4654 O O . ILE B 1 167 ? -12.016 26.984 15.805 1 98.88 167 ILE B O 1
ATOM 4658 N N . VAL B 1 168 ? -12.57 25.375 14.461 1 98.81 168 VAL B N 1
ATOM 4659 C CA . VAL B 1 168 ? -13.336 26.234 13.562 1 98.81 168 VAL B CA 1
ATOM 4660 C C . VAL B 1 168 ? -14.828 26.016 13.781 1 98.81 168 VAL B C 1
ATOM 4662 O O . VAL B 1 168 ? -15.383 25 13.359 1 98.81 168 VAL B O 1
ATOM 4665 N N . GLU B 1 169 ? -15.492 26.938 14.336 1 98.69 169 GLU B N 1
ATOM 4666 C CA . GLU B 1 169 ? -16.891 26.781 14.68 1 98.69 169 GLU B CA 1
ATOM 4667 C C . GLU B 1 169 ? -17.781 26.859 13.445 1 98.69 169 GLU B C 1
ATOM 4669 O O . GLU B 1 169 ? -17.281 27.016 12.328 1 98.69 169 GLU B O 1
ATOM 4674 N N . GLU B 1 170 ? -19.094 26.688 13.664 1 98.75 170 GLU B N 1
ATOM 4675 C CA . GLU B 1 170 ? -20.047 26.516 12.578 1 98.75 170 GLU B CA 1
ATOM 4676 C C . GLU B 1 170 ? -19.969 27.641 11.562 1 98.75 170 GLU B C 1
ATOM 4678 O O . GLU B 1 170 ? -20 28.828 11.93 1 98.75 170 GLU B O 1
ATOM 4683 N N . ASN B 1 171 ? -19.734 27.391 10.344 1 98.5 171 ASN B N 1
ATOM 4684 C CA . ASN B 1 171 ? -19.75 28.297 9.195 1 98.5 171 ASN B CA 1
ATOM 4685 C C . ASN B 1 171 ? -18.625 29.312 9.266 1 98.5 171 ASN B C 1
ATOM 4687 O O . ASN B 1 171 ? -18.688 30.359 8.625 1 98.5 171 ASN B O 1
ATOM 4691 N N . ALA B 1 172 ? -17.625 29.031 10.086 1 98.5 172 ALA B N 1
ATOM 4692 C CA . ALA B 1 172 ? -16.469 29.906 10.156 1 98.5 172 ALA B CA 1
ATOM 4693 C C . ALA B 1 172 ? -15.398 29.5 9.148 1 98.5 172 ALA B C 1
ATOM 4695 O O . ALA B 1 172 ? -15.43 28.391 8.617 1 98.5 172 ALA B O 1
ATOM 4696 N N . GLU B 1 173 ? -14.508 30.406 8.797 1 95.81 173 GLU B N 1
ATOM 4697 C CA . GLU B 1 173 ? -13.445 30.156 7.824 1 95.81 173 GLU B CA 1
ATOM 4698 C C . GLU B 1 173 ? -12.125 30.781 8.266 1 95.81 173 GLU B C 1
ATOM 4700 O O . GLU B 1 173 ? -12.102 31.938 8.711 1 95.81 173 GLU B O 1
ATOM 4705 N N . VAL B 1 174 ? -11.023 30 8.18 1 94 174 VAL B N 1
ATOM 4706 C CA . VAL B 1 174 ? -9.742 30.547 8.594 1 94 174 VAL B CA 1
ATOM 4707 C C . VAL B 1 174 ? -8.617 29.906 7.785 1 94 174 VAL B C 1
ATOM 4709 O O . VAL B 1 174 ? -8.734 28.766 7.352 1 94 174 VAL B O 1
ATOM 4712 N N . PHE B 1 175 ? -7.559 30.688 7.527 1 90.62 175 PHE B N 1
ATOM 4713 C CA . PHE B 1 175 ? -6.305 30.234 6.934 1 90.62 175 PHE B CA 1
ATOM 4714 C C . PHE B 1 175 ? -5.176 30.281 7.957 1 90.62 175 PHE B C 1
ATOM 4716 O O . PHE B 1 175 ? -4.898 31.344 8.531 1 90.62 175 PHE B O 1
ATOM 4723 N N . VAL B 1 176 ? -4.594 29.172 8.188 1 91.81 176 VAL B N 1
ATOM 4724 C CA . VAL B 1 176 ? -3.518 29.094 9.172 1 91.81 176 VAL B CA 1
ATOM 4725 C C . VAL B 1 176 ? -2.23 28.625 8.492 1 91.81 176 VAL B C 1
ATOM 4727 O O . VAL B 1 176 ? -2.232 27.641 7.754 1 91.81 176 VAL B O 1
ATOM 4730 N N . THR B 1 177 ? -1.167 29.312 8.711 1 87.5 177 THR B N 1
ATOM 4731 C CA . THR B 1 177 ? 0.155 28.922 8.242 1 87.5 177 THR B CA 1
ATOM 4732 C C . THR B 1 177 ? 1.091 28.656 9.414 1 87.5 177 THR B C 1
ATOM 4734 O O . THR B 1 177 ? 1.236 29.516 10.297 1 87.5 177 THR B O 1
ATOM 4737 N N . THR B 1 178 ? 1.701 27.578 9.406 1 89.31 178 THR B N 1
ATOM 4738 C CA . THR B 1 178 ? 2.666 27.234 10.445 1 89.31 178 THR B CA 1
ATOM 4739 C C . THR B 1 178 ? 4.043 26.969 9.844 1 89.31 178 THR B C 1
ATOM 4741 O O . THR B 1 178 ? 4.184 26.125 8.953 1 89.31 178 THR B O 1
ATOM 4744 N N . GLY B 1 179 ? 4.961 27.688 10.266 1 85.81 179 GLY B N 1
ATOM 4745 C CA . GLY B 1 179 ? 6.352 27.469 9.906 1 85.81 179 GLY B CA 1
ATOM 4746 C C . GLY B 1 179 ? 7.172 26.875 11.039 1 85.81 179 GLY B C 1
ATOM 4747 O O . GLY B 1 179 ? 7.164 27.391 12.156 1 85.81 179 GLY B O 1
ATOM 4748 N N . CYS B 1 180 ? 7.879 25.859 10.805 1 83.88 180 CYS B N 1
ATOM 4749 C CA . CYS B 1 180 ? 8.75 25.219 11.789 1 83.88 180 CYS B CA 1
ATOM 4750 C C . CYS B 1 180 ? 10.18 25.141 11.281 1 83.88 180 CYS B C 1
ATOM 4752 O O . CYS B 1 180 ? 10.422 24.703 10.148 1 83.88 180 CYS B O 1
ATOM 4754 N N . LEU B 1 181 ? 11.055 25.547 12.094 1 80.25 181 LEU B N 1
ATOM 4755 C CA . LEU B 1 181 ? 12.422 25.578 11.594 1 80.25 181 LEU B CA 1
ATOM 4756 C C . LEU B 1 181 ? 13.43 25.547 12.742 1 80.25 181 LEU B C 1
ATOM 4758 O O . LEU B 1 181 ? 13.07 25.844 13.883 1 80.25 181 LEU B O 1
ATOM 4762 N N . THR B 1 182 ? 14.586 25.156 12.422 1 81.12 182 THR B N 1
ATOM 4763 C CA . THR B 1 182 ? 15.719 25.156 13.344 1 81.12 182 THR B CA 1
ATOM 4764 C C . THR B 1 182 ? 16.703 26.266 13.008 1 81.12 182 THR B C 1
ATOM 4766 O O . THR B 1 182 ? 16.859 26.641 11.844 1 81.12 182 THR B O 1
ATOM 4769 N N . HIS B 1 183 ? 17.312 26.734 13.984 1 74.25 183 HIS B N 1
ATOM 4770 C CA . HIS B 1 183 ? 18.297 27.797 13.828 1 74.25 183 HIS B CA 1
ATOM 4771 C C . HIS B 1 183 ? 19.625 27.25 13.336 1 74.25 183 HIS B C 1
ATOM 4773 O O . HIS B 1 183 ? 20.203 27.766 12.367 1 74.25 183 HIS B O 1
ATOM 4779 N N . LEU B 1 184 ? 20.062 26.297 14.164 1 69.56 184 LEU B N 1
ATOM 4780 C CA . LEU B 1 184 ? 21.422 25.797 13.961 1 69.56 184 LEU B CA 1
ATOM 4781 C C . LEU B 1 184 ? 21.422 24.594 13.031 1 69.56 184 LEU B C 1
ATOM 4783 O O . LEU B 1 184 ? 20.562 23.719 13.148 1 69.56 184 LEU B O 1
ATOM 4787 N N . LYS B 1 185 ? 22.5 24.781 12.219 1 72.88 185 LYS B N 1
ATOM 4788 C CA . LYS B 1 185 ? 22.719 23.625 11.344 1 72.88 185 LYS B CA 1
ATOM 4789 C C . LYS B 1 185 ? 23.406 22.484 12.086 1 72.88 185 LYS B C 1
ATOM 4791 O O . LYS B 1 185 ? 24.188 22.734 13.008 1 72.88 185 LYS B O 1
ATOM 4796 N N . ASN B 1 186 ? 23.062 21.375 12 1 76.25 186 ASN B N 1
ATOM 4797 C CA . ASN B 1 186 ? 23.766 20.156 12.391 1 76.25 186 ASN B CA 1
ATOM 4798 C C . ASN B 1 186 ? 23.578 19.844 13.867 1 76.25 186 ASN B C 1
ATOM 4800 O O . ASN B 1 186 ? 24.406 19.156 14.477 1 76.25 186 ASN B O 1
ATOM 4804 N N . GLN B 1 187 ? 22.766 20.531 14.555 1 82.38 187 GLN B N 1
ATOM 4805 C CA . GLN B 1 187 ? 22.469 20.109 15.922 1 82.38 187 GLN B CA 1
ATOM 4806 C C . GLN B 1 187 ? 21.297 19.125 15.961 1 82.38 187 GLN B C 1
ATOM 4808 O O . GLN B 1 187 ? 20.281 19.344 15.281 1 82.38 187 GLN B O 1
ATOM 4813 N N . PRO B 1 188 ? 21.578 18.156 16.797 1 90.31 188 PRO B N 1
ATOM 4814 C CA . PRO B 1 188 ? 20.516 17.156 16.859 1 90.31 188 PRO B CA 1
ATOM 4815 C C . PRO B 1 188 ? 19.328 17.609 17.719 1 90.31 188 PRO B C 1
ATOM 4817 O O . PRO B 1 188 ? 19.484 18.484 18.578 1 90.31 188 PRO B O 1
ATOM 4820 N N . GLY B 1 189 ? 18.281 17.078 17.531 1 92.88 189 GLY B N 1
ATOM 4821 C CA . GLY B 1 189 ? 17.062 17.328 18.281 1 92.88 189 GLY B CA 1
ATOM 4822 C C . GLY B 1 189 ? 15.836 16.641 17.703 1 92.88 189 GLY B C 1
ATOM 4823 O O . GLY B 1 189 ? 15.953 15.875 16.734 1 92.88 189 GLY B O 1
ATOM 4824 N N . ILE B 1 190 ? 14.75 16.828 18.359 1 94.69 190 ILE B N 1
ATOM 4825 C CA . ILE B 1 190 ? 13.516 16.234 17.875 1 94.69 190 ILE B CA 1
ATOM 4826 C C . ILE B 1 190 ? 12.352 17.203 18.078 1 94.69 190 ILE B C 1
ATOM 4828 O O . ILE B 1 190 ? 12.312 17.938 19.062 1 94.69 190 ILE B O 1
ATOM 4832 N N . HIS B 1 191 ? 11.555 17.328 17.141 1 95.38 191 HIS B N 1
ATOM 4833 C CA . HIS B 1 191 ? 10.289 18.047 17.234 1 95.38 191 HIS B CA 1
ATOM 4834 C C . HIS B 1 191 ? 9.102 17.094 17.234 1 95.38 191 HIS B C 1
ATOM 4836 O O . HIS B 1 191 ? 8.938 16.297 16.312 1 95.38 191 HIS B O 1
ATOM 4842 N N . ILE B 1 192 ? 8.336 17.125 18.281 1 96.5 192 ILE B N 1
ATOM 4843 C CA . ILE B 1 192 ? 7.133 16.312 18.406 1 96.5 192 ILE B CA 1
ATOM 4844 C C . ILE B 1 192 ? 5.906 17.219 18.453 1 96.5 192 ILE B C 1
ATOM 4846 O O . ILE B 1 192 ? 5.715 17.969 19.422 1 96.5 192 ILE B O 1
ATOM 4850 N N . GLY B 1 193 ? 5.117 17.141 17.422 1 96.88 193 GLY B N 1
ATOM 4851 C CA . GLY B 1 193 ? 3.955 18 17.328 1 96.88 193 GLY B CA 1
ATOM 4852 C C . GLY B 1 193 ? 2.645 17.234 17.281 1 96.88 193 GLY B C 1
ATOM 4853 O O . GLY B 1 193 ? 2.381 16.516 16.312 1 96.88 193 GLY B O 1
ATOM 4854 N N . ILE B 1 194 ? 1.844 17.406 18.297 1 98.19 194 ILE B N 1
ATOM 4855 C CA . ILE B 1 194 ? 0.497 16.844 18.297 1 98.19 194 ILE B CA 1
ATOM 4856 C C . ILE B 1 194 ? -0.504 17.906 17.844 1 98.19 194 ILE B C 1
ATOM 4858 O O . ILE B 1 194 ? -0.537 19.016 18.391 1 98.19 194 ILE B O 1
ATOM 4862 N N . SER B 1 195 ? -1.259 17.609 16.812 1 98.5 195 SER B N 1
ATOM 4863 C CA . SER B 1 195 ? -2.252 18.547 16.312 1 98.5 195 SER B CA 1
ATOM 4864 C C . SER B 1 195 ? -3.627 17.906 16.203 1 98.5 195 SER B C 1
ATOM 4866 O O . SER B 1 195 ? -3.779 16.859 15.57 1 98.5 195 SER B O 1
ATOM 4868 N N . GLU B 1 196 ? -4.602 18.469 16.844 1 98.81 196 GLU B N 1
ATOM 4869 C CA . GLU B 1 196 ? -6.004 18.062 16.766 1 98.81 196 GLU B CA 1
ATOM 4870 C C . GLU B 1 196 ? -6.875 19.203 16.234 1 98.81 196 GLU B C 1
ATOM 4872 O O . GLU B 1 196 ? -7.051 20.219 16.906 1 98.81 196 GLU B O 1
ATOM 4877 N N . PHE B 1 197 ? -7.43 19.016 15.094 1 98.94 197 PHE B N 1
ATOM 4878 C CA . PHE B 1 197 ? -8.242 20.062 14.469 1 98.94 197 PHE B CA 1
ATOM 4879 C C . PHE B 1 197 ? -9.703 19.625 14.391 1 98.94 197 PHE B C 1
ATOM 4881 O O . PHE B 1 197 ? -10 18.484 14.07 1 98.94 197 PHE B O 1
ATOM 4888 N N . PHE B 1 198 ? -10.531 20.562 14.672 1 98.94 198 PHE B N 1
ATOM 4889 C CA . PHE B 1 198 ? -11.969 20.328 14.656 1 98.94 198 PHE B CA 1
ATOM 4890 C C . PHE B 1 198 ? -12.664 21.359 13.766 1 98.94 198 PHE B C 1
ATOM 4892 O O . PHE B 1 198 ? -12.758 22.531 14.125 1 98.94 198 PHE B O 1
ATOM 4899 N N . VAL B 1 199 ? -13.125 20.891 12.695 1 98.94 199 VAL B N 1
ATOM 4900 C CA . VAL B 1 199 ? -13.898 21.734 11.781 1 98.94 199 VAL B CA 1
ATOM 4901 C C . VAL B 1 199 ? -15.391 21.422 11.938 1 98.94 199 VAL B C 1
ATOM 4903 O O . VAL B 1 199 ? -15.875 20.406 11.461 1 98.94 199 VAL B O 1
ATOM 4906 N N . LYS B 1 200 ? -16.078 22.312 12.508 1 98.81 200 LYS B N 1
ATOM 4907 C CA . LYS B 1 200 ? -17.5 22.078 12.781 1 98.81 200 LYS B CA 1
ATOM 4908 C C . LYS B 1 200 ? -18.344 22.281 11.523 1 98.81 200 LYS B C 1
ATOM 4910 O O . LYS B 1 200 ? -17.797 22.531 10.445 1 98.81 200 LYS B O 1
ATOM 4915 N N . LYS B 1 201 ? -19.688 22.078 11.688 1 98.81 201 LYS B N 1
ATOM 4916 C CA . LYS B 1 201 ? -20.609 22.078 10.562 1 98.81 201 LYS B CA 1
ATOM 4917 C C . LYS B 1 201 ? -20.422 23.328 9.711 1 98.81 201 LYS B C 1
ATOM 4919 O O . LYS B 1 201 ? -20.516 24.453 10.211 1 98.81 201 LYS B O 1
ATOM 4924 N N . GLY B 1 202 ? -20.078 23.141 8.469 1 98.69 202 GLY B N 1
ATOM 4925 C CA . GLY B 1 202 ? -19.953 24.234 7.523 1 98.69 202 GLY B CA 1
ATOM 4926 C C . GLY B 1 202 ? -18.656 25.016 7.68 1 98.69 202 GLY B C 1
ATOM 4927 O O . GLY B 1 202 ? -18.406 25.969 6.945 1 98.69 202 GLY B O 1
ATOM 4928 N N . GLY B 1 203 ? -17.812 24.641 8.609 1 98.69 203 GLY B N 1
ATOM 4929 C CA . GLY B 1 203 ? -16.547 25.312 8.812 1 98.69 203 GLY B CA 1
ATOM 4930 C C . GLY B 1 203 ? -15.531 25.016 7.719 1 98.69 203 GLY B C 1
ATOM 4931 O O . GLY B 1 203 ? -15.617 23.984 7.039 1 98.69 203 GLY B O 1
ATOM 4932 N N . LYS B 1 204 ? -14.547 25.922 7.543 1 96.88 204 LYS B N 1
ATOM 4933 C CA . LYS B 1 204 ? -13.492 25.734 6.551 1 96.88 204 LYS B CA 1
ATOM 4934 C C . LYS B 1 204 ? -12.125 26.062 7.137 1 96.88 204 LYS B C 1
ATOM 4936 O O . LYS B 1 204 ? -11.906 27.172 7.645 1 96.88 204 LYS B O 1
ATOM 4941 N N . LEU B 1 205 ? -11.242 25.141 7.094 1 96.88 205 LEU B N 1
ATOM 4942 C CA . LEU B 1 205 ? -9.875 25.328 7.566 1 96.88 205 LEU B CA 1
ATOM 4943 C C . LEU B 1 205 ? -8.875 25.094 6.441 1 96.88 205 LEU B C 1
ATOM 4945 O O . LEU B 1 205 ? -8.797 23.984 5.902 1 96.88 205 LEU B O 1
ATOM 4949 N N . TYR B 1 206 ? -8.172 26.094 6.074 1 92.56 206 TYR B N 1
ATOM 4950 C CA . TYR B 1 206 ? -7.023 26.016 5.184 1 92.56 206 TYR B CA 1
ATOM 4951 C C . TYR B 1 206 ? -5.719 26.047 5.973 1 92.56 206 TYR B C 1
ATOM 4953 O O . TYR B 1 206 ? -5.383 27.062 6.578 1 92.56 206 TYR B O 1
ATOM 4961 N N . PHE B 1 207 ? -5.027 24.984 5.934 1 93.5 207 PHE B N 1
ATOM 4962 C CA . PHE B 1 207 ? -3.855 24.844 6.785 1 93.5 207 PHE B CA 1
ATOM 4963 C C . PHE B 1 207 ? -2.607 24.578 5.953 1 93.5 207 PHE B C 1
ATOM 4965 O O . PHE B 1 207 ? -2.586 23.656 5.137 1 93.5 207 PHE B O 1
ATOM 4972 N N . THR B 1 208 ? -1.57 25.328 6.113 1 88.75 208 THR B N 1
ATOM 4973 C CA . THR B 1 208 ? -0.295 25.125 5.434 1 88.75 208 THR B CA 1
ATOM 4974 C C . THR B 1 208 ? 0.839 24.984 6.445 1 88.75 208 THR B C 1
ATOM 4976 O O . THR B 1 208 ? 0.986 25.797 7.348 1 88.75 208 THR B O 1
ATOM 4979 N N . MET B 1 209 ? 1.581 23.969 6.27 1 89.44 209 MET B N 1
ATOM 4980 C CA . MET B 1 209 ? 2.758 23.734 7.098 1 89.44 209 MET B CA 1
ATOM 4981 C C . MET B 1 209 ? 4.023 23.688 6.25 1 89.44 209 MET B C 1
ATOM 4983 O O . MET B 1 209 ? 4.113 22.906 5.297 1 89.44 209 MET B O 1
ATOM 4987 N N . ILE B 1 210 ? 4.918 24.516 6.566 1 85.62 210 ILE B N 1
ATOM 4988 C CA . ILE B 1 210 ? 6.215 24.547 5.895 1 85.62 210 ILE B CA 1
ATOM 4989 C C . ILE B 1 210 ? 7.32 24.188 6.883 1 85.62 210 ILE B C 1
ATOM 4991 O O . ILE B 1 210 ? 7.504 24.859 7.895 1 85.62 210 ILE B O 1
ATOM 4995 N N . HIS B 1 211 ? 8.094 23.172 6.625 1 86.81 211 HIS B N 1
ATOM 4996 C CA . HIS B 1 211 ? 9.164 22.688 7.488 1 86.81 211 HIS B CA 1
ATOM 4997 C C . HIS B 1 211 ? 10.531 22.984 6.895 1 86.81 211 HIS B C 1
ATOM 4999 O O . HIS B 1 211 ? 10.797 22.672 5.734 1 86.81 211 HIS B O 1
ATOM 5005 N N . ASN B 1 212 ? 11.305 23.578 7.676 1 83.62 212 ASN B N 1
ATOM 5006 C CA . ASN B 1 212 ? 12.711 23.828 7.387 1 83.62 212 ASN B CA 1
ATOM 5007 C C . ASN B 1 212 ? 13.609 23.391 8.539 1 83.62 212 ASN B C 1
ATOM 5009 O O . ASN B 1 212 ? 14.062 24.219 9.336 1 83.62 212 ASN B O 1
ATOM 5013 N N . TRP B 1 213 ? 13.984 22.156 8.523 1 84.56 213 TRP B N 1
ATOM 5014 C CA . TRP B 1 213 ? 14.703 21.562 9.648 1 84.56 213 TRP B CA 1
ATOM 5015 C C . TRP B 1 213 ? 16.188 21.422 9.344 1 84.56 213 TRP B C 1
ATOM 5017 O O . TRP B 1 213 ? 16.609 21.609 8.195 1 84.56 213 TRP B O 1
ATOM 5027 N N . SER B 1 214 ? 16.906 21.109 10.391 1 83.25 214 SER B N 1
ATOM 5028 C CA . SER B 1 214 ? 18.312 20.766 10.211 1 83.25 214 SER B CA 1
ATOM 5029 C C . SER B 1 214 ? 18.469 19.297 9.836 1 83.25 214 SER B C 1
ATOM 5031 O O . SER B 1 214 ? 17.578 18.484 10.117 1 83.25 214 SER B O 1
ATOM 5033 N N . GLU B 1 215 ? 19.609 18.969 9.32 1 89.5 215 GLU B N 1
ATOM 5034 C CA . GLU B 1 215 ? 19.922 17.641 8.82 1 89.5 215 GLU B CA 1
ATOM 5035 C C . GLU B 1 215 ? 20.016 16.625 9.953 1 89.5 215 GLU B C 1
ATOM 5037 O O . GLU B 1 215 ? 20 15.414 9.719 1 89.5 215 GLU B O 1
ATOM 5042 N N . GLU B 1 216 ? 20.047 17.094 11.18 1 92.5 216 GLU B N 1
ATOM 5043 C CA . GLU B 1 216 ? 20.219 16.172 12.305 1 92.5 216 GLU B CA 1
ATOM 5044 C C . GLU B 1 216 ? 18.969 16.109 13.156 1 92.5 216 GLU B C 1
ATOM 5046 O O . GLU B 1 216 ? 18.969 15.508 14.242 1 92.5 216 GLU B O 1
ATOM 5051 N N . PHE B 1 217 ? 17.938 16.672 12.664 1 93 217 PHE B N 1
ATOM 5052 C CA . PHE B 1 217 ? 16.703 16.75 13.453 1 93 217 PHE B CA 1
ATOM 5053 C C . PHE B 1 217 ? 15.727 15.656 13.062 1 93 217 PHE B C 1
ATOM 5055 O O . PHE B 1 217 ? 15.586 15.344 11.875 1 93 217 PHE B O 1
ATOM 5062 N N . HIS B 1 218 ? 15.039 15.094 14.062 1 96.06 218 HIS B N 1
ATOM 5063 C CA . HIS B 1 218 ? 13.914 14.195 13.836 1 96.06 218 HIS B CA 1
ATOM 5064 C C . HIS B 1 218 ? 12.586 14.914 14.023 1 96.06 218 HIS B C 1
ATOM 5066 O O . HIS B 1 218 ? 12.469 15.805 14.875 1 96.06 218 HIS B O 1
ATOM 5072 N N . VAL B 1 219 ? 11.672 14.555 13.25 1 96.62 219 VAL B N 1
ATOM 5073 C CA . VAL B 1 219 ? 10.375 15.219 13.305 1 96.62 219 VAL B CA 1
ATOM 5074 C C . VAL B 1 219 ? 9.258 14.18 13.352 1 96.62 219 VAL B C 1
ATOM 5076 O O . VAL B 1 219 ? 9.211 13.273 12.516 1 96.62 219 VAL B O 1
ATOM 5079 N N . ARG B 1 220 ? 8.336 14.25 14.32 1 97.44 220 ARG B N 1
ATOM 5080 C CA . ARG B 1 220 ? 7.258 13.297 14.516 1 97.44 220 ARG B CA 1
ATOM 5081 C C . ARG B 1 220 ? 5.926 14.008 14.727 1 97.44 220 ARG B C 1
ATOM 5083 O O . ARG B 1 220 ? 5.379 14 15.828 1 97.44 220 ARG B O 1
ATOM 5090 N N . PRO B 1 221 ? 5.344 14.516 13.695 1 97.19 221 PRO B N 1
ATOM 5091 C CA . PRO B 1 221 ? 3.984 15.055 13.812 1 97.19 221 PRO B CA 1
ATOM 5092 C C . PRO B 1 221 ? 2.928 13.961 13.953 1 97.19 221 PRO B C 1
ATOM 5094 O O . PRO B 1 221 ? 3.016 12.922 13.297 1 97.19 221 PRO B O 1
ATOM 5097 N N . ARG B 1 222 ? 2.043 14.133 14.875 1 98.06 222 ARG B N 1
ATOM 5098 C CA . ARG B 1 222 ? 0.811 13.367 15.023 1 98.06 222 ARG B CA 1
ATOM 5099 C C . ARG B 1 222 ? -0.414 14.258 14.867 1 98.06 222 ARG B C 1
ATOM 5101 O O . ARG B 1 222 ? -0.737 15.039 15.766 1 98.06 222 ARG B O 1
ATOM 5108 N N . THR B 1 223 ? -1.062 14.117 13.711 1 98.44 223 THR B N 1
ATOM 5109 C CA . THR B 1 223 ? -2.168 15.023 13.406 1 98.44 223 THR B CA 1
ATOM 5110 C C . THR B 1 223 ? -3.447 14.242 13.133 1 98.44 223 THR B C 1
ATOM 5112 O O . THR B 1 223 ? -3.422 13.227 12.438 1 98.44 223 THR B O 1
ATOM 5115 N N . ALA B 1 224 ? -4.566 14.656 13.648 1 98.81 224 ALA B N 1
ATOM 5116 C CA . ALA B 1 224 ? -5.898 14.156 13.32 1 98.81 224 ALA B CA 1
ATOM 5117 C C . ALA B 1 224 ? -6.895 15.305 13.18 1 98.81 224 ALA B C 1
ATOM 5119 O O . ALA B 1 224 ? -6.82 16.297 13.906 1 98.81 224 ALA B O 1
ATOM 5120 N N . VAL B 1 225 ? -7.785 15.141 12.273 1 98.94 225 VAL B N 1
ATOM 5121 C CA . VAL B 1 225 ? -8.742 16.188 11.961 1 98.94 225 VAL B CA 1
ATOM 5122 C C . VAL B 1 225 ? -10.148 15.594 11.852 1 98.94 225 VAL B C 1
ATOM 5124 O O . VAL B 1 225 ? -10.328 14.523 11.273 1 98.94 225 VAL B O 1
ATOM 5127 N N . LEU B 1 226 ? -11.102 16.219 12.438 1 98.94 226 LEU B N 1
ATOM 5128 C CA . LEU B 1 226 ? -12.516 15.898 12.258 1 98.94 226 LEU B CA 1
ATOM 5129 C C . LEU B 1 226 ? -13.227 16.984 11.461 1 98.94 226 LEU B C 1
ATOM 5131 O O . LEU B 1 226 ? -13.266 18.141 11.891 1 98.94 226 LEU B O 1
ATOM 5135 N N . VAL B 1 227 ? -13.719 16.641 10.375 1 98.94 227 VAL B N 1
ATOM 5136 C CA . VAL B 1 227 ? -14.469 17.562 9.531 1 98.94 227 VAL B CA 1
ATOM 5137 C C . VAL B 1 227 ? -15.953 17.203 9.547 1 98.94 227 VAL B C 1
ATOM 5139 O O . VAL B 1 227 ? -16.359 16.219 8.938 1 98.94 227 VAL B O 1
ATOM 5142 N N . GLU B 1 228 ? -16.719 18.031 10.148 1 98.88 228 GLU B N 1
ATOM 5143 C CA . GLU B 1 228 ? -18.141 17.75 10.305 1 98.88 228 GLU B CA 1
ATOM 5144 C C . GLU B 1 228 ? -18.922 18.109 9.039 1 98.88 228 GLU B C 1
ATOM 5146 O O . GLU B 1 228 ? -18.328 18.453 8.016 1 98.88 228 GLU B O 1
ATOM 5151 N N . GLU B 1 229 ? -20.234 17.969 9.125 1 98.81 229 GLU B N 1
ATOM 5152 C CA . GLU B 1 229 ? -21.125 18.062 7.969 1 98.81 229 GLU B CA 1
ATOM 5153 C C . GLU B 1 229 ? -20.891 19.359 7.195 1 98.81 229 GLU B C 1
ATOM 5155 O O . GLU B 1 229 ? -20.828 20.438 7.789 1 98.81 229 GLU B O 1
ATOM 5160 N N . ASN B 1 230 ? -20.656 19.266 5.902 1 98.75 230 ASN B N 1
ATOM 5161 C CA . ASN B 1 230 ? -20.5 20.391 4.973 1 98.75 230 ASN B CA 1
ATOM 5162 C C . ASN B 1 230 ? -19.219 21.172 5.25 1 98.75 230 ASN B C 1
ATOM 5164 O O . ASN B 1 230 ? -19.062 22.297 4.773 1 98.75 230 ASN B O 1
ATOM 5168 N N . GLY B 1 231 ? -18.328 20.609 6.051 1 98.75 231 GLY B N 1
ATOM 5169 C CA . GLY B 1 231 ? -17.062 21.281 6.32 1 98.75 231 GLY B CA 1
ATOM 5170 C C . GLY B 1 231 ? -16.031 21.062 5.23 1 98.75 231 GLY B C 1
ATOM 5171 O O . GLY B 1 231 ? -16.219 20.203 4.355 1 98.75 231 GLY B O 1
ATOM 5172 N N . VAL B 1 232 ? -14.953 21.859 5.25 1 97.5 232 VAL B N 1
ATOM 5173 C CA . VAL B 1 232 ? -13.859 21.75 4.285 1 97.5 232 VAL B CA 1
ATOM 5174 C C . VAL B 1 232 ? -12.523 21.844 5.012 1 97.5 232 VAL B C 1
ATOM 5176 O O . VAL B 1 232 ? -12.312 22.766 5.816 1 97.5 232 VAL B O 1
ATOM 5179 N N . PHE B 1 233 ? -11.672 20.938 4.719 1 97.81 233 PHE B N 1
ATOM 5180 C CA . PHE B 1 233 ? -10.305 20.969 5.227 1 97.81 233 PHE B CA 1
ATOM 5181 C C . PHE B 1 233 ? -9.297 20.781 4.098 1 97.81 233 PHE B C 1
ATOM 5183 O O . PHE B 1 233 ? -9.32 19.766 3.41 1 97.81 233 PHE B O 1
ATOM 5190 N N . ILE B 1 234 ? -8.414 21.75 3.924 1 94.94 234 ILE B N 1
ATOM 5191 C CA . ILE B 1 234 ? -7.336 21.656 2.945 1 94.94 234 ILE B CA 1
ATOM 5192 C C . ILE B 1 234 ? -5.988 21.812 3.646 1 94.94 234 ILE B C 1
ATOM 5194 O O . ILE B 1 234 ? -5.754 22.797 4.344 1 94.94 234 ILE B O 1
ATOM 5198 N N . ASN B 1 235 ? -5.18 20.859 3.471 1 95.31 235 ASN B N 1
ATOM 5199 C CA . ASN B 1 235 ? -3.877 20.828 4.125 1 95.31 235 ASN B CA 1
ATOM 5200 C C . ASN B 1 235 ? -2.738 20.812 3.109 1 95.31 235 ASN B C 1
ATOM 5202 O O . ASN B 1 235 ? -2.701 19.953 2.229 1 95.31 235 ASN B O 1
ATOM 5206 N N . ASN B 1 236 ? -1.801 21.688 3.279 1 89.94 236 ASN B N 1
ATOM 5207 C CA . ASN B 1 236 ? -0.589 21.719 2.469 1 89.94 236 ASN B CA 1
ATOM 5208 C C . ASN B 1 236 ? 0.661 21.516 3.318 1 89.94 236 ASN B C 1
ATOM 5210 O O . ASN B 1 236 ? 0.893 22.234 4.285 1 89.94 236 ASN B O 1
ATOM 5214 N N . TYR B 1 237 ? 1.391 20.578 2.92 1 92 237 TYR B N 1
ATOM 5215 C CA . TYR B 1 237 ? 2.635 20.281 3.621 1 92 237 TYR B CA 1
ATOM 5216 C C . TYR B 1 237 ? 3.832 20.406 2.686 1 92 237 TYR B C 1
ATOM 5218 O O . TYR B 1 237 ? 3.885 19.75 1.645 1 92 237 TYR B O 1
ATOM 5226 N N . VAL B 1 238 ? 4.812 21.188 3.098 1 88.12 238 VAL B N 1
ATOM 5227 C CA . VAL B 1 238 ? 5.988 21.438 2.264 1 88.12 238 VAL B CA 1
ATOM 5228 C C . VAL B 1 238 ? 7.258 21.156 3.062 1 88.12 238 VAL B C 1
ATOM 5230 O O . VAL B 1 238 ? 7.438 21.688 4.16 1 88.12 238 VAL B O 1
ATOM 5233 N N . SER B 1 239 ? 8.125 20.375 2.568 1 90.69 239 SER B N 1
ATOM 5234 C CA . SER B 1 239 ? 9.438 20.078 3.127 1 90.69 239 SER B CA 1
ATOM 5235 C C . SER B 1 239 ? 10.484 19.938 2.027 1 90.69 239 SER B C 1
ATOM 5237 O O . SER B 1 239 ? 10.523 18.938 1.313 1 90.69 239 SER B O 1
ATOM 5239 N N . LEU B 1 240 ? 11.398 20.875 1.958 1 86.94 240 LEU B N 1
ATOM 5240 C CA . LEU B 1 240 ? 12.289 20.922 0.803 1 86.94 240 LEU B CA 1
ATOM 5241 C C . LEU B 1 240 ? 13.75 20.891 1.242 1 86.94 240 LEU B C 1
ATOM 5243 O O . LEU B 1 240 ? 14.656 20.922 0.405 1 86.94 240 LEU B O 1
ATOM 5247 N N . LYS B 1 241 ? 13.969 20.844 2.543 1 86.12 241 LYS B N 1
ATOM 5248 C CA . LYS B 1 241 ? 15.336 20.812 3.068 1 86.12 241 LYS B CA 1
ATOM 5249 C C . LYS B 1 241 ? 15.656 19.469 3.717 1 86.12 241 LYS B C 1
ATOM 5251 O O . LYS B 1 241 ? 14.75 18.75 4.129 1 86.12 241 LYS B O 1
ATOM 5256 N N . PRO B 1 242 ? 16.984 19.203 3.789 1 90.38 242 PRO B N 1
ATOM 5257 C CA . PRO B 1 242 ? 17.375 17.938 4.406 1 90.38 242 PRO B CA 1
ATOM 5258 C C . PRO B 1 242 ? 16.938 17.844 5.867 1 90.38 242 PRO B C 1
ATOM 5260 O O . PRO B 1 242 ? 16.953 18.844 6.59 1 90.38 242 PRO B O 1
ATOM 5263 N N . VAL B 1 243 ? 16.641 16.75 6.305 1 93.56 243 VAL B N 1
ATOM 5264 C CA . VAL B 1 243 ? 16.25 16.406 7.668 1 93.56 243 VAL B CA 1
ATOM 5265 C C . VAL B 1 243 ? 16.766 15.008 8.016 1 93.56 243 VAL B C 1
ATOM 5267 O O . VAL B 1 243 ? 17.016 14.203 7.121 1 93.56 243 VAL B O 1
ATOM 5270 N N . LYS B 1 244 ? 17.031 14.766 9.297 1 95.5 244 LYS B N 1
ATOM 5271 C CA . LYS B 1 244 ? 17.469 13.414 9.641 1 95.5 244 LYS B CA 1
ATOM 5272 C C . LYS B 1 244 ? 16.359 12.398 9.383 1 95.5 244 LYS B C 1
ATOM 5274 O O . LYS B 1 244 ? 16.562 11.422 8.664 1 95.5 244 LYS B O 1
ATOM 5279 N N . SER B 1 245 ? 15.164 12.672 9.961 1 97.56 245 SER B N 1
ATOM 5280 C CA . SER B 1 245 ? 14.016 11.82 9.664 1 97.56 245 SER B CA 1
ATOM 5281 C C . SER B 1 245 ? 12.703 12.531 9.977 1 97.56 245 SER B C 1
ATOM 5283 O O . SER B 1 245 ? 12.609 13.273 10.953 1 97.56 245 SER B O 1
ATOM 5285 N N . ILE B 1 246 ? 11.734 12.266 9.188 1 97.75 246 ILE B N 1
ATOM 5286 C CA . ILE B 1 246 ? 10.359 12.711 9.406 1 97.75 246 ILE B CA 1
ATOM 5287 C C . ILE B 1 246 ? 9.406 11.531 9.258 1 97.75 246 ILE B C 1
ATOM 5289 O O . ILE B 1 246 ? 9.523 10.742 8.312 1 97.75 246 ILE B O 1
ATOM 5293 N N . GLN B 1 247 ? 8.562 11.305 10.117 1 98 247 GLN B N 1
ATOM 5294 C CA . GLN B 1 247 ? 7.465 10.352 9.992 1 98 247 GLN B CA 1
ATOM 5295 C C . GLN B 1 247 ? 6.137 10.992 10.391 1 98 247 GLN B C 1
ATOM 5297 O O . GLN B 1 247 ? 5.977 11.461 11.516 1 98 247 GLN B O 1
ATOM 5302 N N . SER B 1 248 ? 5.234 11.055 9.516 1 97.19 248 SER B N 1
ATOM 5303 C CA . SER B 1 248 ? 3.92 11.656 9.734 1 97.19 248 SER B CA 1
ATOM 5304 C C . SER B 1 248 ? 2.846 10.945 8.914 1 97.19 248 SER B C 1
ATOM 5306 O O . SER B 1 248 ? 3.074 10.594 7.758 1 97.19 248 SER B O 1
ATOM 5308 N N . TYR B 1 249 ? 1.7 10.695 9.438 1 97.38 249 TYR B N 1
ATOM 5309 C CA . TYR B 1 249 ? 0.572 10.031 8.789 1 97.38 249 TYR B CA 1
ATOM 5310 C C . TYR B 1 249 ? -0.752 10.562 9.336 1 97.38 249 TYR B C 1
ATOM 5312 O O . TYR B 1 249 ? -1.494 9.828 9.992 1 97.38 249 TYR B O 1
ATOM 5320 N N . PRO B 1 250 ? -1.013 11.828 9.039 1 98.06 250 PRO B N 1
ATOM 5321 C CA . PRO B 1 250 ? -2.242 12.43 9.562 1 98.06 250 PRO B CA 1
ATOM 5322 C C . PRO B 1 250 ? -3.496 11.664 9.148 1 98.06 250 PRO B C 1
ATOM 5324 O O . PRO B 1 250 ? -3.531 11.062 8.07 1 98.06 250 PRO B O 1
ATOM 5327 N N . THR B 1 251 ? -4.516 11.688 9.977 1 98.62 251 THR B N 1
ATOM 5328 C CA . THR B 1 251 ? -5.801 11.047 9.719 1 98.62 251 THR B CA 1
ATOM 5329 C C . THR B 1 251 ? -6.93 12.07 9.742 1 98.62 251 THR B C 1
ATOM 5331 O O . THR B 1 251 ? -7.07 12.828 10.703 1 98.62 251 THR B O 1
ATOM 5334 N N . VAL B 1 252 ? -7.715 12.086 8.719 1 98.94 252 VAL B N 1
ATOM 5335 C CA . VAL B 1 252 ? -8.836 13.016 8.625 1 98.94 252 VAL B CA 1
ATOM 5336 C C . VAL B 1 252 ? -10.148 12.234 8.57 1 98.94 252 VAL B C 1
ATOM 5338 O O . VAL B 1 252 ? -10.344 11.398 7.688 1 98.94 252 VAL B O 1
ATOM 5341 N N . TYR B 1 253 ? -11.047 12.453 9.469 1 98.94 253 TYR B N 1
ATOM 5342 C CA . TYR B 1 253 ? -12.398 11.898 9.477 1 98.94 253 TYR B CA 1
ATOM 5343 C C . TYR B 1 253 ? -13.375 12.844 8.773 1 98.94 253 TYR B C 1
ATOM 5345 O O . TYR B 1 253 ? -13.547 13.992 9.195 1 98.94 253 TYR B O 1
ATOM 5353 N N . VAL B 1 254 ? -14.023 12.398 7.773 1 98.94 254 VAL B N 1
ATOM 5354 C CA . VAL B 1 254 ? -14.844 13.273 6.941 1 98.94 254 VAL B CA 1
ATOM 5355 C C . VAL B 1 254 ? -16.312 12.867 7.035 1 98.94 254 VAL B C 1
ATOM 5357 O O . VAL B 1 254 ? -16.672 11.75 6.656 1 98.94 254 VAL B O 1
ATOM 5360 N N . LYS B 1 255 ? -17.141 13.766 7.504 1 98.81 255 LYS B N 1
ATOM 5361 C CA . LYS B 1 255 ? -18.562 13.492 7.699 1 98.81 255 LYS B CA 1
ATOM 5362 C C . LYS B 1 255 ? -19.359 13.867 6.453 1 98.81 255 LYS B C 1
ATOM 5364 O O . LYS B 1 255 ? -18.797 14.008 5.367 1 98.81 255 LYS B O 1
ATOM 5369 N N . GLU B 1 256 ? -20.672 13.891 6.602 1 98.81 256 GLU B N 1
ATOM 5370 C CA . GLU B 1 256 ? -21.609 14.031 5.488 1 98.81 256 GLU B CA 1
ATOM 5371 C C . GLU B 1 256 ? -21.328 15.297 4.684 1 98.81 256 GLU B C 1
ATOM 5373 O O . GLU B 1 256 ? -21.219 16.375 5.25 1 98.81 256 GLU B O 1
ATOM 5378 N N . ASN B 1 257 ? -21.109 15.188 3.393 1 98.75 257 ASN B N 1
ATOM 5379 C CA . ASN B 1 257 ? -20.953 16.266 2.43 1 98.75 257 ASN B CA 1
ATOM 5380 C C . ASN B 1 257 ? -19.672 17.078 2.705 1 98.75 257 ASN B C 1
ATOM 5382 O O . ASN B 1 257 ? -19.516 18.172 2.184 1 98.75 257 ASN B O 1
ATOM 5386 N N . ALA B 1 258 ? -18.828 16.594 3.568 1 98.81 258 ALA B N 1
ATOM 5387 C CA . ALA B 1 258 ? -17.609 17.312 3.9 1 98.81 258 ALA B CA 1
ATOM 5388 C C . ALA B 1 258 ? -16.484 16.984 2.91 1 98.81 258 ALA B C 1
ATOM 5390 O O . ALA B 1 258 ? -16.594 16.016 2.148 1 98.81 258 ALA B O 1
ATOM 5391 N N . ILE B 1 259 ? -15.43 17.828 2.861 1 98.06 259 ILE B N 1
ATOM 5392 C CA . ILE B 1 259 ? -14.344 17.703 1.898 1 98.06 259 ILE B CA 1
ATOM 5393 C C . ILE B 1 259 ? -13 17.781 2.621 1 98.06 259 ILE B C 1
ATOM 5395 O O . ILE B 1 259 ? -12.812 18.641 3.486 1 98.06 259 ILE B O 1
ATOM 5399 N N . ALA B 1 260 ? -12.117 16.906 2.311 1 98.38 260 ALA B N 1
ATOM 5400 C CA . ALA B 1 260 ? -10.742 16.953 2.799 1 98.38 260 ALA B CA 1
ATOM 5401 C C . ALA B 1 260 ? -9.742 16.812 1.649 1 98.38 260 ALA B C 1
ATOM 5403 O O . ALA B 1 260 ? -9.859 15.914 0.821 1 98.38 260 ALA B O 1
ATOM 5404 N N . ARG B 1 261 ? -8.766 17.703 1.566 1 96.75 261 ARG B N 1
ATOM 5405 C CA . ARG B 1 261 ? -7.695 17.641 0.572 1 96.75 261 ARG B CA 1
ATOM 5406 C C . ARG B 1 261 ? -6.328 17.75 1.233 1 96.75 261 ARG B C 1
ATOM 5408 O O . ARG B 1 261 ? -6.078 18.656 2.021 1 96.75 261 ARG B O 1
ATOM 5415 N N . LEU B 1 262 ? -5.48 16.844 0.931 1 97.25 262 LEU B N 1
ATOM 5416 C CA . LEU B 1 262 ? -4.137 16.812 1.496 1 97.25 262 LEU B CA 1
ATOM 5417 C C . LEU B 1 262 ? -3.084 16.891 0.395 1 97.25 262 LEU B C 1
ATOM 5419 O O . LEU B 1 262 ? -3.002 16 -0.452 1 97.25 262 LEU B O 1
ATOM 5423 N N . TYR B 1 263 ? -2.271 17.906 0.423 1 93.25 263 TYR B N 1
ATOM 5424 C CA . TYR B 1 263 ? -1.206 18.094 -0.556 1 93.25 263 TYR B CA 1
ATOM 5425 C C . TYR B 1 263 ? 0.163 18.047 0.112 1 93.25 263 TYR B C 1
ATOM 5427 O O . TYR B 1 263 ? 0.349 18.594 1.201 1 93.25 263 TYR B O 1
ATOM 5435 N N . SER B 1 264 ? 1.086 17.391 -0.518 1 94 264 SER B N 1
ATOM 5436 C CA . SER B 1 264 ? 2.451 17.312 -0.007 1 94 264 SER B CA 1
ATOM 5437 C C . SER B 1 264 ? 3.469 17.594 -1.111 1 94 264 SER B C 1
ATOM 5439 O O . SER B 1 264 ? 3.379 17.016 -2.199 1 94 264 SER B O 1
ATOM 5441 N N . ILE B 1 265 ? 4.363 18.438 -0.893 1 91.75 265 ILE B N 1
ATOM 5442 C CA . ILE B 1 265 ? 5.492 18.75 -1.767 1 91.75 265 ILE B CA 1
ATOM 5443 C C . ILE B 1 265 ? 6.801 18.453 -1.039 1 91.75 265 ILE B C 1
ATOM 5445 O O . ILE B 1 265 ? 7.152 19.141 -0.078 1 91.75 265 ILE B O 1
ATOM 5449 N N . ILE B 1 266 ? 7.598 17.516 -1.565 1 93.94 266 ILE B N 1
ATOM 5450 C CA . ILE B 1 266 ? 8.734 17 -0.796 1 93.94 266 ILE B CA 1
ATOM 5451 C C . ILE B 1 266 ? 9.969 16.938 -1.688 1 93.94 266 ILE B C 1
ATOM 5453 O O . ILE B 1 266 ? 9.906 16.422 -2.807 1 93.94 266 ILE B O 1
ATOM 5457 N N . TYR B 1 267 ? 11.008 17.406 -1.22 1 92 267 TYR B N 1
ATOM 5458 C CA . TYR B 1 267 ? 12.32 17.234 -1.833 1 92 267 TYR B CA 1
ATOM 5459 C C . TYR B 1 267 ? 13.305 16.609 -0.857 1 92 267 TYR B C 1
ATOM 5461 O O . TYR B 1 267 ? 13.812 17.266 0.048 1 92 267 TYR B O 1
ATOM 5469 N N . GLY B 1 268 ? 13.578 15.336 -1.048 1 93.88 268 GLY B N 1
ATOM 5470 C CA . GLY B 1 268 ? 14.531 14.641 -0.201 1 93.88 268 GLY B CA 1
ATOM 5471 C C . GLY B 1 268 ? 15.977 14.82 -0.648 1 93.88 268 GLY B C 1
ATOM 5472 O O . GLY B 1 268 ? 16.312 14.539 -1.801 1 93.88 268 GLY B O 1
ATOM 5473 N N . ARG B 1 269 ? 16.812 15.156 0.262 1 91.94 269 ARG B N 1
ATOM 5474 C CA . ARG B 1 269 ? 18.219 15.414 -0.032 1 91.94 269 ARG B CA 1
ATOM 5475 C C . ARG B 1 269 ? 19.109 14.789 1.027 1 91.94 269 ARG B C 1
ATOM 5477 O O . ARG B 1 269 ? 18.641 14.383 2.092 1 91.94 269 ARG B O 1
ATOM 5484 N N . LYS B 1 270 ? 20.328 14.695 0.681 1 94.69 270 LYS B N 1
ATOM 5485 C CA . LYS B 1 270 ? 21.344 14.109 1.555 1 94.69 270 LYS B CA 1
ATOM 5486 C C . LYS B 1 270 ? 20.906 12.727 2.035 1 94.69 270 LYS B C 1
ATOM 5488 O O . LYS B 1 270 ? 20.516 11.875 1.231 1 94.69 270 LYS B O 1
ATOM 5493 N N . ASP B 1 271 ? 20.922 12.516 3.32 1 96.19 271 ASP B N 1
ATOM 5494 C CA . ASP B 1 271 ? 20.578 11.195 3.836 1 96.19 271 ASP B CA 1
ATOM 5495 C C . ASP B 1 271 ? 19.219 11.211 4.523 1 96.19 271 ASP B C 1
ATOM 5497 O O . ASP B 1 271 ? 18.953 10.406 5.414 1 96.19 271 ASP B O 1
ATOM 5501 N N . SER B 1 272 ? 18.391 12.102 4.082 1 96.81 272 SER B N 1
ATOM 5502 C CA . SER B 1 272 ? 17.094 12.297 4.719 1 96.81 272 SER B CA 1
ATOM 5503 C C . SER B 1 272 ? 16.25 11.023 4.652 1 96.81 272 SER B C 1
ATOM 5505 O O . SER B 1 272 ? 16.203 10.359 3.615 1 96.81 272 SER B O 1
ATOM 5507 N N . TYR B 1 273 ? 15.648 10.672 5.742 1 98.25 273 TYR B N 1
ATOM 5508 C CA . TYR B 1 273 ? 14.609 9.656 5.801 1 98.25 273 TYR B CA 1
ATOM 5509 C C . TYR B 1 273 ? 13.234 10.289 5.988 1 98.25 273 TYR B C 1
ATOM 5511 O O . TYR B 1 273 ? 12.93 10.828 7.055 1 98.25 273 TYR B O 1
ATOM 5519 N N . ILE B 1 274 ? 12.422 10.188 5.008 1 98.19 274 ILE B N 1
ATOM 5520 C CA . ILE B 1 274 ? 11.133 10.875 5.027 1 98.19 274 ILE B CA 1
ATOM 5521 C C . ILE B 1 274 ? 10.008 9.867 4.805 1 98.19 274 ILE B C 1
ATOM 5523 O O . ILE B 1 274 ? 9.938 9.227 3.754 1 98.19 274 ILE B O 1
ATOM 5527 N N . ASP B 1 275 ? 9.195 9.602 5.715 1 98.25 275 ASP B N 1
ATOM 5528 C CA . ASP B 1 275 ? 8.008 8.75 5.652 1 98.25 275 ASP B CA 1
ATOM 5529 C C . ASP B 1 275 ? 6.742 9.562 5.906 1 98.25 275 ASP B C 1
ATOM 5531 O O . ASP B 1 275 ? 6.359 9.789 7.055 1 98.25 275 ASP B O 1
ATOM 5535 N N . LEU B 1 276 ? 6.059 9.938 4.82 1 97.38 276 LEU B N 1
ATOM 5536 C CA . LEU B 1 276 ? 4.934 10.859 4.891 1 97.38 276 LEU B CA 1
ATOM 5537 C C . LEU B 1 276 ? 3.711 10.289 4.188 1 97.38 276 LEU B C 1
ATOM 5539 O O . LEU B 1 276 ? 3.842 9.461 3.285 1 97.38 276 LEU B O 1
ATOM 5543 N N . GLY B 1 277 ? 2.621 10.758 4.594 1 94.81 277 GLY B N 1
ATOM 5544 C CA . GLY B 1 277 ? 1.397 10.359 3.918 1 94.81 277 GLY B CA 1
ATOM 5545 C C . GLY B 1 277 ? 0.155 11.008 4.504 1 94.81 277 GLY B C 1
ATOM 5546 O O . GLY B 1 277 ? 0.216 12.125 5.023 1 94.81 277 GLY B O 1
ATOM 5547 N N . GLY B 1 278 ? -0.906 10.461 4.305 1 97.5 278 GLY B N 1
ATOM 5548 C CA . GLY B 1 278 ? -2.195 10.891 4.824 1 97.5 278 GLY B CA 1
ATOM 5549 C C . GLY B 1 278 ? -3.277 9.836 4.684 1 97.5 278 GLY B C 1
ATOM 5550 O O . GLY B 1 278 ? -3.26 9.039 3.74 1 97.5 278 GLY B O 1
ATOM 5551 N N . ARG B 1 279 ? -4.16 9.875 5.605 1 98.56 279 ARG B N 1
ATOM 5552 C CA . ARG B 1 279 ? -5.305 8.969 5.609 1 98.56 279 ARG B CA 1
ATOM 5553 C C . ARG B 1 279 ? -6.617 9.75 5.68 1 98.56 279 ARG B C 1
ATOM 5555 O O . ARG B 1 279 ? -6.773 10.641 6.516 1 98.56 279 ARG B O 1
ATOM 5562 N N . ILE B 1 280 ? -7.496 9.406 4.789 1 98.94 280 ILE B N 1
ATOM 5563 C CA . ILE B 1 280 ? -8.828 9.992 4.844 1 98.94 280 ILE B CA 1
ATOM 5564 C C . ILE B 1 280 ? -9.867 8.891 5.055 1 98.94 280 ILE B C 1
ATOM 5566 O O . ILE B 1 280 ? -9.883 7.898 4.32 1 98.94 280 ILE B O 1
ATOM 5570 N N . ILE B 1 281 ? -10.664 9 6.008 1 98.88 281 ILE B N 1
ATOM 5571 C CA . ILE B 1 281 ? -11.75 8.07 6.312 1 98.88 281 ILE B CA 1
ATOM 5572 C C . ILE B 1 281 ? -13.086 8.734 6.016 1 98.88 281 ILE B C 1
ATOM 5574 O O . ILE B 1 281 ? -13.492 9.672 6.715 1 98.88 281 ILE B O 1
ATOM 5578 N N . PHE B 1 282 ? -13.75 8.25 5.031 1 98.81 282 PHE B N 1
ATOM 5579 C CA . PHE B 1 282 ? -15.055 8.773 4.656 1 98.81 282 PHE B CA 1
ATOM 5580 C C . PHE B 1 282 ? -16.156 8.133 5.484 1 98.81 282 PHE B C 1
ATOM 5582 O O . PHE B 1 282 ? -16.625 7.035 5.164 1 98.81 282 PHE B O 1
ATOM 5589 N N . GLU B 1 283 ? -16.688 8.883 6.422 1 98.5 283 GLU B N 1
ATOM 5590 C CA . GLU B 1 283 ? -17.656 8.328 7.363 1 98.5 283 GLU B CA 1
ATOM 5591 C C . GLU B 1 283 ? -19.062 8.797 7.047 1 98.5 283 GLU B C 1
ATOM 5593 O O . GLU B 1 283 ? -20.047 8.195 7.5 1 98.5 283 GLU B O 1
ATOM 5598 N N . GLY B 1 284 ? -19.125 9.922 6.379 1 98.5 284 GLY B N 1
ATOM 5599 C CA . GLY B 1 284 ? -20.438 10.469 6.078 1 98.5 284 GLY B CA 1
ATOM 5600 C C . GLY B 1 284 ? -20.828 10.328 4.617 1 98.5 284 GLY B C 1
ATOM 5601 O O . GLY B 1 284 ? -19.953 10.305 3.74 1 98.5 284 GLY B O 1
ATOM 5602 N N . GLU B 1 285 ? -22.125 10.352 4.355 1 98.38 285 GLU B N 1
ATOM 5603 C CA . GLU B 1 285 ? -22.656 10.258 2.994 1 98.38 285 GLU B CA 1
ATOM 5604 C C . GLU B 1 285 ? -22.125 11.391 2.121 1 98.38 285 GLU B C 1
ATOM 5606 O O . GLU B 1 285 ? -22.047 12.539 2.568 1 98.38 285 GLU B O 1
ATOM 5611 N N . ASN B 1 286 ? -21.672 11.07 0.909 1 98.38 286 ASN B N 1
ATOM 5612 C CA . ASN B 1 286 ? -21.219 12.023 -0.101 1 98.38 286 ASN B CA 1
ATOM 5613 C C . ASN B 1 286 ? -19.984 12.789 0.354 1 98.38 286 ASN B C 1
ATOM 5615 O O . ASN B 1 286 ? -19.797 13.945 -0.017 1 98.38 286 ASN B O 1
ATOM 5619 N N . SER B 1 287 ? -19.266 12.227 1.317 1 98.69 287 SER B N 1
ATOM 5620 C CA . SER B 1 287 ? -17.969 12.812 1.681 1 98.69 287 SER B CA 1
ATOM 5621 C C . SER B 1 287 ? -16.953 12.664 0.551 1 98.69 287 SER B C 1
ATOM 5623 O O . SER B 1 287 ? -17 11.695 -0.204 1 98.69 287 SER B O 1
ATOM 5625 N N . LYS B 1 288 ? -16.047 13.656 0.382 1 98.5 288 LYS B N 1
ATOM 5626 C CA . LYS B 1 288 ? -15.07 13.664 -0.705 1 98.5 288 LYS B CA 1
ATOM 5627 C C . LYS B 1 288 ? -13.672 13.977 -0.182 1 98.5 288 LYS B C 1
ATOM 5629 O O . LYS B 1 288 ? -13.516 14.695 0.804 1 98.5 288 LYS B O 1
ATOM 5634 N N . GLY B 1 289 ? -12.742 13.492 -0.828 1 97.75 289 GLY B N 1
ATOM 5635 C CA . GLY B 1 289 ? -11.375 13.758 -0.415 1 97.75 289 GLY B CA 1
ATOM 5636 C C . GLY B 1 289 ? -10.359 13.469 -1.499 1 97.75 289 GLY B C 1
ATOM 5637 O O . GLY B 1 289 ? -10.633 12.703 -2.428 1 97.75 289 GLY B O 1
ATOM 5638 N N . GLU B 1 290 ? -9.211 14.055 -1.357 1 96.75 290 GLU B N 1
ATOM 5639 C CA . GLU B 1 290 ? -8.109 13.859 -2.295 1 96.75 290 GLU B CA 1
ATOM 5640 C C . GLU B 1 290 ? -6.762 13.969 -1.591 1 96.75 290 GLU B C 1
ATOM 5642 O O . GLU B 1 290 ? -6.594 14.773 -0.677 1 96.75 290 GLU B O 1
ATOM 5647 N N . ILE B 1 291 ? -5.875 13.141 -1.974 1 97.75 291 ILE B N 1
ATOM 5648 C CA . ILE B 1 291 ? -4.488 13.195 -1.525 1 97.75 291 ILE B CA 1
ATOM 5649 C C . ILE B 1 291 ? -3.561 13.305 -2.732 1 97.75 291 ILE B C 1
ATOM 5651 O O . ILE B 1 291 ? -3.6 12.461 -3.633 1 97.75 291 ILE B O 1
ATOM 5655 N N . VAL B 1 292 ? -2.754 14.359 -2.793 1 96 292 VAL B N 1
ATOM 5656 C CA . VAL B 1 292 ? -1.834 14.578 -3.904 1 96 292 VAL B CA 1
ATOM 5657 C C . VAL B 1 292 ? -0.418 14.781 -3.369 1 96 292 VAL B C 1
ATOM 5659 O O . VAL B 1 292 ? -0.2 15.586 -2.459 1 96 292 VAL B O 1
ATOM 5662 N N . SER B 1 293 ? 0.512 14.086 -3.916 1 95.56 293 SER B N 1
ATOM 5663 C CA . SER B 1 293 ? 1.901 14.227 -3.49 1 95.56 293 SER B CA 1
ATOM 5664 C C . SER B 1 293 ? 2.832 14.398 -4.688 1 95.56 293 SER B C 1
ATOM 5666 O O . SER B 1 293 ? 2.67 13.734 -5.711 1 95.56 293 SER B O 1
ATOM 5668 N N . ARG B 1 294 ? 3.752 15.32 -4.602 1 94.19 294 ARG B N 1
ATOM 5669 C CA . ARG B 1 294 ? 4.879 15.508 -5.512 1 94.19 294 ARG B CA 1
ATOM 5670 C C . ARG B 1 294 ? 6.207 15.344 -4.777 1 94.19 294 ARG B C 1
ATOM 5672 O O . ARG B 1 294 ? 6.496 16.078 -3.832 1 94.19 294 ARG B O 1
ATOM 5679 N N . ILE B 1 295 ? 7.047 14.391 -5.309 1 95.69 295 ILE B N 1
ATOM 5680 C CA . ILE B 1 295 ? 8.219 14.008 -4.527 1 95.69 295 ILE B CA 1
ATOM 5681 C C . ILE B 1 295 ? 9.445 13.93 -5.438 1 95.69 295 ILE B C 1
ATOM 5683 O O . ILE B 1 295 ? 9.367 13.367 -6.535 1 95.69 295 ILE B O 1
ATOM 5687 N N . ILE B 1 296 ? 10.484 14.492 -5.008 1 93.88 296 ILE B N 1
ATOM 5688 C CA . ILE B 1 296 ? 11.789 14.312 -5.641 1 93.88 296 ILE B CA 1
ATOM 5689 C C . ILE B 1 296 ? 12.773 13.719 -4.637 1 93.88 296 ILE B C 1
ATOM 5691 O O . ILE B 1 296 ? 12.883 14.203 -3.506 1 93.88 296 ILE B O 1
ATOM 5695 N N . ALA B 1 297 ? 13.445 12.688 -5.004 1 95.88 297 ALA B N 1
ATOM 5696 C CA . ALA B 1 297 ? 14.492 12.094 -4.176 1 95.88 297 ALA B CA 1
ATOM 5697 C C . ALA B 1 297 ? 15.859 12.273 -4.816 1 95.88 297 ALA B C 1
ATOM 5699 O O . ALA B 1 297 ? 16.078 11.867 -5.961 1 95.88 297 ALA B O 1
ATOM 5700 N N . ASP B 1 298 ? 16.734 12.805 -4.094 1 93.12 298 ASP B N 1
ATOM 5701 C CA . ASP B 1 298 ? 18.094 13.055 -4.559 1 93.12 298 ASP B CA 1
ATOM 5702 C C . ASP B 1 298 ? 19.125 12.516 -3.564 1 93.12 298 ASP B C 1
ATOM 5704 O O . ASP B 1 298 ? 18.766 11.961 -2.525 1 93.12 298 ASP B O 1
ATOM 5708 N N . ASP B 1 299 ? 20.391 12.602 -3.908 1 94.88 299 ASP B N 1
ATOM 5709 C CA . ASP B 1 299 ? 21.5 12.148 -3.072 1 94.88 299 ASP B CA 1
ATOM 5710 C C . ASP B 1 299 ? 21.266 10.727 -2.572 1 94.88 299 ASP B C 1
ATOM 5712 O O . ASP B 1 299 ? 21.109 9.805 -3.369 1 94.88 299 ASP B O 1
ATOM 5716 N N . SER B 1 300 ? 21.188 10.57 -1.268 1 97.19 300 SER B N 1
ATOM 5717 C CA . SER B 1 300 ? 20.969 9.25 -0.698 1 97.19 300 SER B CA 1
ATOM 5718 C C . SER B 1 300 ? 19.672 9.211 0.117 1 97.19 300 SER B C 1
ATOM 5720 O O . SER B 1 300 ? 19.547 8.414 1.051 1 97.19 300 SER B O 1
ATOM 5722 N N . SER B 1 301 ? 18.781 10.125 -0.287 1 97.06 301 SER B N 1
ATOM 5723 C CA . SER B 1 301 ? 17.547 10.227 0.497 1 97.06 301 SER B CA 1
ATOM 5724 C C . SER B 1 301 ? 16.625 9.047 0.243 1 97.06 301 SER B C 1
ATOM 5726 O O . SER B 1 301 ? 16.656 8.445 -0.834 1 97.06 301 SER B O 1
ATOM 5728 N N . GLN B 1 302 ? 15.898 8.672 1.243 1 97.94 302 GLN B N 1
ATOM 5729 C CA . GLN B 1 302 ? 14.875 7.641 1.179 1 97.94 302 GLN B CA 1
ATOM 5730 C C . GLN B 1 302 ? 13.5 8.211 1.524 1 97.94 302 GLN B C 1
ATOM 5732 O O . GLN B 1 302 ? 13.281 8.688 2.641 1 97.94 302 GLN B O 1
ATOM 5737 N N . ILE B 1 303 ? 12.609 8.086 0.599 1 98.12 303 ILE B N 1
ATOM 5738 C CA . ILE B 1 303 ? 11.297 8.695 0.809 1 98.12 303 ILE B CA 1
ATOM 5739 C C . ILE B 1 303 ? 10.203 7.637 0.679 1 98.12 303 ILE B C 1
ATOM 5741 O O . ILE B 1 303 ? 10.148 6.914 -0.321 1 98.12 303 ILE B O 1
ATOM 5745 N N . TYR B 1 304 ? 9.414 7.469 1.621 1 98.12 304 TYR B N 1
ATOM 5746 C CA . TYR B 1 304 ? 8.18 6.688 1.608 1 98.12 304 TYR B CA 1
ATOM 5747 C C . TYR B 1 304 ? 6.957 7.594 1.516 1 98.12 304 TYR B C 1
ATOM 5749 O O . TYR B 1 304 ? 6.734 8.438 2.391 1 98.12 304 TYR B O 1
ATOM 5757 N N . SER B 1 305 ? 6.234 7.488 0.482 1 97.31 305 SER B N 1
ATOM 5758 C CA . SER B 1 305 ? 5.004 8.25 0.283 1 97.31 305 SER B CA 1
ATOM 5759 C C . SER B 1 305 ? 3.775 7.359 0.451 1 97.31 305 SER B C 1
ATOM 5761 O O . SER B 1 305 ? 3.477 6.535 -0.414 1 97.31 305 SER B O 1
ATOM 5763 N N . ARG B 1 306 ? 3.027 7.621 1.45 1 97 306 ARG B N 1
ATOM 5764 C CA . ARG B 1 306 ? 1.869 6.793 1.768 1 97 306 ARG B CA 1
ATOM 5765 C C . ARG B 1 306 ? 0.568 7.555 1.539 1 97 306 ARG B C 1
ATOM 5767 O O . ARG B 1 306 ? 0.556 8.789 1.547 1 97 306 ARG B O 1
ATOM 5774 N N . GLY B 1 307 ? -0.454 6.914 1.315 1 97.75 307 GLY B N 1
ATOM 5775 C CA . GLY B 1 307 ? -1.813 7.422 1.221 1 97.75 307 GLY B CA 1
ATOM 5776 C C . GLY B 1 307 ? -2.867 6.344 1.399 1 97.75 307 GLY B C 1
ATOM 5777 O O . GLY B 1 307 ? -2.713 5.23 0.896 1 97.75 307 GLY B O 1
ATOM 5778 N N . GLU B 1 308 ? -3.857 6.688 2.115 1 98.44 308 GLU B N 1
ATOM 5779 C CA . GLU B 1 308 ? -4.91 5.703 2.354 1 98.44 308 GLU B CA 1
ATOM 5780 C C . GLU B 1 308 ? -6.289 6.352 2.311 1 98.44 308 GLU B C 1
ATOM 5782 O O . GLU B 1 308 ? -6.535 7.352 2.99 1 98.44 308 GLU B O 1
ATOM 5787 N N . LEU B 1 309 ? -7.141 5.824 1.496 1 98.81 309 LEU B N 1
ATOM 5788 C CA . LEU B 1 309 ? -8.539 6.23 1.421 1 98.81 309 LEU B CA 1
ATOM 5789 C C . LEU B 1 309 ? -9.461 5.109 1.895 1 98.81 309 LEU B C 1
ATOM 5791 O O . LEU B 1 309 ? -9.43 4.004 1.348 1 98.81 309 LEU B O 1
ATOM 5795 N N . ILE B 1 310 ? -10.258 5.398 2.885 1 98.69 310 ILE B N 1
ATOM 5796 C CA . ILE B 1 310 ? -11.18 4.402 3.42 1 98.69 310 ILE B CA 1
ATOM 5797 C C . ILE B 1 310 ? -12.617 4.855 3.182 1 98.69 310 ILE B C 1
ATOM 5799 O O . ILE B 1 310 ? -13.102 5.793 3.826 1 98.69 310 ILE B O 1
ATOM 5803 N N . GLY B 1 311 ? -13.305 4.211 2.299 1 98.31 311 GLY B N 1
ATOM 5804 C CA . GLY B 1 311 ? -14.688 4.547 1.979 1 98.31 311 GLY B CA 1
ATOM 5805 C C . GLY B 1 311 ? -15.695 3.73 2.764 1 98.31 311 GLY B C 1
ATOM 5806 O O . GLY B 1 311 ? -16 2.596 2.395 1 98.31 311 GLY B O 1
ATOM 5807 N N . LYS B 1 312 ? -16.375 4.312 3.717 1 97.62 312 LYS B N 1
ATOM 5808 C CA . LYS B 1 312 ? -17.312 3.592 4.582 1 97.62 312 LYS B CA 1
ATOM 5809 C C . LYS B 1 312 ? -18.75 4 4.297 1 97.62 312 LYS B C 1
ATOM 5811 O O . LYS B 1 312 ? -19.688 3.381 4.805 1 97.62 312 LYS B O 1
ATOM 5816 N N . ALA B 1 313 ? -18.859 5.055 3.527 1 97 313 ALA B N 1
ATOM 5817 C CA . ALA B 1 313 ? -20.188 5.652 3.457 1 97 313 ALA B CA 1
ATOM 5818 C C . ALA B 1 313 ? -20.703 5.676 2.02 1 97 313 ALA B C 1
ATOM 5820 O O . ALA B 1 313 ? -19.922 5.699 1.071 1 97 313 ALA B O 1
ATOM 5821 N N . LYS B 1 314 ? -21.984 5.777 1.915 1 95.88 314 LYS B N 1
ATOM 5822 C CA . LYS B 1 314 ? -22.672 5.891 0.627 1 95.88 314 LYS B CA 1
ATOM 5823 C C . LYS B 1 314 ? -22.219 7.148 -0.118 1 95.88 314 LYS B C 1
ATOM 5825 O O . LYS B 1 314 ? -22.266 8.25 0.435 1 95.88 314 LYS B O 1
ATOM 5830 N N . GLY B 1 315 ? -21.75 6.926 -1.301 1 96.19 315 GLY B N 1
ATOM 5831 C CA . GLY B 1 315 ? -21.453 8.062 -2.16 1 96.19 315 GLY B CA 1
ATOM 5832 C C . GLY B 1 315 ? -20.125 8.719 -1.847 1 96.19 315 GLY B C 1
ATOM 5833 O O . GLY B 1 315 ? -19.828 9.805 -2.348 1 96.19 315 GLY B O 1
ATOM 5834 N N . SER B 1 316 ? -19.391 8.133 -0.953 1 97.56 316 SER B N 1
ATOM 5835 C CA . SER B 1 316 ? -18.078 8.68 -0.673 1 97.56 316 SER B CA 1
ATOM 5836 C C . SER B 1 316 ? -17.156 8.57 -1.89 1 97.56 316 SER B C 1
ATOM 5838 O O . SER B 1 316 ? -17.219 7.59 -2.633 1 97.56 316 SER B O 1
ATOM 5840 N N . LYS B 1 317 ? -16.359 9.586 -2.154 1 98.19 317 LYS B N 1
ATOM 5841 C CA . LYS B 1 317 ? -15.445 9.641 -3.295 1 98.19 317 LYS B CA 1
ATOM 5842 C C . LYS B 1 317 ? -14.039 10.062 -2.861 1 98.19 317 LYS B C 1
ATOM 5844 O O . LYS B 1 317 ? -13.883 11.039 -2.131 1 98.19 317 LYS B O 1
ATOM 5849 N N . GLY B 1 318 ? -13.109 9.312 -3.229 1 98.31 318 GLY B N 1
ATOM 5850 C CA . GLY B 1 318 ? -11.727 9.609 -2.902 1 98.31 318 GLY B CA 1
ATOM 5851 C C . GLY B 1 318 ? -10.781 9.43 -4.074 1 98.31 318 GLY B C 1
ATOM 5852 O O . GLY B 1 318 ? -10.945 8.508 -4.875 1 98.31 318 GLY B O 1
ATOM 5853 N N . PHE B 1 319 ? -9.789 10.258 -4.145 1 97.56 319 PHE B N 1
ATOM 5854 C CA . PHE B 1 319 ? -8.789 10.211 -5.207 1 97.56 319 PHE B CA 1
ATOM 5855 C C . PHE B 1 319 ? -7.391 10.43 -4.645 1 97.56 319 PHE B C 1
ATOM 5857 O O . PHE B 1 319 ? -7.184 11.312 -3.809 1 97.56 319 PHE B O 1
ATOM 5864 N N . LEU B 1 320 ? -6.504 9.586 -5.027 1 97.75 320 LEU B N 1
ATOM 5865 C CA . LEU B 1 320 ? -5.105 9.711 -4.625 1 97.75 320 LEU B CA 1
ATOM 5866 C C . LEU B 1 320 ? -4.199 9.805 -5.848 1 97.75 320 LEU B C 1
ATOM 5868 O O . LEU B 1 320 ? -4.344 9.039 -6.801 1 97.75 320 LEU B O 1
ATOM 5872 N N . ASP B 1 321 ? -3.301 10.836 -5.902 1 95.88 321 ASP B N 1
ATOM 5873 C CA . ASP B 1 321 ? -2.344 11.062 -6.98 1 95.88 321 ASP B CA 1
ATOM 5874 C C . ASP B 1 321 ? -0.93 11.25 -6.43 1 95.88 321 ASP B C 1
ATOM 5876 O O . ASP B 1 321 ? -0.654 12.227 -5.734 1 95.88 321 ASP B O 1
ATOM 5880 N N . CYS B 1 322 ? -0.039 10.375 -6.758 1 95.56 322 CYS B N 1
ATOM 5881 C CA . CYS B 1 322 ? 1.342 10.438 -6.293 1 95.56 322 CYS B CA 1
ATOM 5882 C C . CYS B 1 322 ? 2.314 10.406 -7.465 1 95.56 322 CYS B C 1
ATOM 5884 O O . CYS B 1 322 ? 2.293 9.469 -8.266 1 95.56 322 CYS B O 1
ATOM 5886 N N . ARG B 1 323 ? 3.193 11.414 -7.586 1 94.44 323 ARG B N 1
ATOM 5887 C CA . ARG B 1 323 ? 4.223 11.469 -8.617 1 94.44 323 ARG B CA 1
ATOM 5888 C C . ARG B 1 323 ? 5.602 11.688 -8.008 1 94.44 323 ARG B C 1
ATOM 5890 O O . ARG B 1 323 ? 5.758 12.492 -7.09 1 94.44 323 ARG B O 1
ATOM 5897 N N . GLY B 1 324 ? 6.566 10.914 -8.516 1 95.5 324 GLY B N 1
ATOM 5898 C CA . GLY B 1 324 ? 7.91 11.016 -7.973 1 95.5 324 GLY B CA 1
ATOM 5899 C C . GLY B 1 324 ? 8.992 10.969 -9.039 1 95.5 324 GLY B C 1
ATOM 5900 O O . GLY B 1 324 ? 8.812 10.344 -10.086 1 95.5 324 GLY B O 1
ATOM 5901 N N . ILE B 1 325 ? 10.078 11.625 -8.789 1 94.56 325 ILE B N 1
ATOM 5902 C CA . ILE B 1 325 ? 11.281 11.586 -9.625 1 94.56 325 ILE B CA 1
ATOM 5903 C C . ILE B 1 325 ? 12.492 11.227 -8.766 1 94.56 325 ILE B C 1
ATOM 5905 O O . ILE B 1 325 ? 12.648 11.734 -7.656 1 94.56 325 ILE B O 1
ATOM 5909 N N . ILE B 1 326 ? 13.273 10.328 -9.242 1 94.62 326 ILE B N 1
ATOM 5910 C CA . ILE B 1 326 ? 14.539 10 -8.594 1 94.62 326 ILE B CA 1
ATOM 5911 C C . ILE B 1 326 ? 15.703 10.586 -9.391 1 94.62 326 ILE B C 1
ATOM 5913 O O . ILE B 1 326 ? 15.812 10.352 -10.602 1 94.62 326 ILE B O 1
ATOM 5917 N N . LEU B 1 327 ? 16.609 11.25 -8.742 1 91.56 327 LEU B N 1
ATOM 5918 C CA . LEU B 1 327 ? 17.656 11.977 -9.453 1 91.56 327 LEU B CA 1
ATOM 5919 C C . LEU B 1 327 ? 19.016 11.297 -9.273 1 91.56 327 LEU B C 1
ATOM 5921 O O . LEU B 1 327 ? 19.969 11.625 -9.977 1 91.56 327 LEU B O 1
ATOM 5925 N N . ASN B 1 328 ? 19.078 10.398 -8.266 1 91.88 328 ASN B N 1
ATOM 5926 C CA . ASN B 1 328 ? 20.359 9.773 -7.945 1 91.88 328 ASN B CA 1
ATOM 5927 C C . ASN B 1 328 ? 20.219 8.273 -7.727 1 91.88 328 ASN B C 1
ATOM 5929 O O . ASN B 1 328 ? 19.188 7.809 -7.23 1 91.88 328 ASN B O 1
ATOM 5933 N N . LYS B 1 329 ? 21.219 7.52 -8.016 1 92.5 329 LYS B N 1
ATOM 5934 C CA . LYS B 1 329 ? 21.188 6.062 -7.945 1 92.5 329 LYS B CA 1
ATOM 5935 C C . LYS B 1 329 ? 21.109 5.582 -6.5 1 92.5 329 LYS B C 1
ATOM 5937 O O . LYS B 1 329 ? 20.766 4.43 -6.234 1 92.5 329 LYS B O 1
ATOM 5942 N N . ASN B 1 330 ? 21.516 6.441 -5.605 1 95.19 330 ASN B N 1
ATOM 5943 C CA . ASN B 1 330 ? 21.516 6.055 -4.199 1 95.19 330 ASN B CA 1
ATOM 5944 C C . ASN B 1 330 ? 20.219 6.457 -3.504 1 95.19 330 ASN B C 1
ATOM 5946 O O . ASN B 1 330 ? 20.016 6.168 -2.322 1 95.19 330 ASN B O 1
ATOM 5950 N N . ALA B 1 331 ? 19.375 7.16 -4.223 1 95.69 331 ALA B N 1
ATOM 5951 C CA . ALA B 1 331 ? 18.094 7.59 -3.656 1 95.69 331 ALA B CA 1
ATOM 5952 C C . ALA B 1 331 ? 17 6.566 -3.938 1 95.69 331 ALA B C 1
ATOM 5954 O O . ALA B 1 331 ? 17.156 5.711 -4.812 1 95.69 331 ALA B O 1
ATOM 5955 N N . LYS B 1 332 ? 15.945 6.695 -3.172 1 96.5 332 LYS B N 1
ATOM 5956 C CA . LYS B 1 332 ? 14.852 5.742 -3.277 1 96.5 332 LYS B CA 1
ATOM 5957 C C . LYS B 1 332 ? 13.508 6.41 -2.998 1 96.5 332 LYS B C 1
ATOM 5959 O O . LYS B 1 332 ? 13.414 7.297 -2.148 1 96.5 332 LYS B O 1
ATOM 5964 N N . ILE B 1 333 ? 12.516 6.035 -3.744 1 97.88 333 ILE B N 1
ATOM 5965 C CA . ILE B 1 333 ? 11.141 6.426 -3.457 1 97.88 333 ILE B CA 1
ATOM 5966 C C . ILE B 1 333 ? 10.25 5.18 -3.385 1 97.88 333 ILE B C 1
ATOM 5968 O O . ILE B 1 333 ? 10.297 4.328 -4.273 1 97.88 333 ILE B O 1
ATOM 5972 N N . VAL B 1 334 ? 9.523 5.004 -2.367 1 98 334 VAL B N 1
ATOM 5973 C CA . VAL B 1 334 ? 8.516 3.963 -2.236 1 98 334 VAL B CA 1
ATOM 5974 C C . VAL B 1 334 ? 7.133 4.598 -2.1 1 98 334 VAL B C 1
ATOM 5976 O O . VAL B 1 334 ? 6.859 5.301 -1.122 1 98 334 VAL B O 1
ATOM 5979 N N . ALA B 1 335 ? 6.27 4.43 -3.039 1 97.69 335 ALA B N 1
ATOM 5980 C CA . ALA B 1 335 ? 4.883 4.887 -2.977 1 97.69 335 ALA B CA 1
ATOM 5981 C C . ALA B 1 335 ? 3.959 3.777 -2.486 1 97.69 335 ALA B C 1
ATOM 5983 O O . ALA B 1 335 ? 3.98 2.664 -3.016 1 97.69 335 ALA B O 1
ATOM 5984 N N . ILE B 1 336 ? 3.141 4.027 -1.519 1 96.94 336 ILE B N 1
ATOM 5985 C CA . ILE B 1 336 ? 2.281 3.02 -0.906 1 96.94 336 ILE B CA 1
ATOM 5986 C C . ILE B 1 336 ? 0.854 3.549 -0.808 1 96.94 336 ILE B C 1
ATOM 5988 O O . ILE B 1 336 ? 0.342 3.773 0.292 1 96.94 336 ILE B O 1
ATOM 5992 N N . PRO B 1 337 ? 0.161 3.643 -1.855 1 96.56 337 PRO B N 1
ATOM 5993 C CA . PRO B 1 337 ? -1.259 3.998 -1.788 1 96.56 337 PRO B CA 1
ATOM 5994 C C . PRO B 1 337 ? -2.143 2.82 -1.384 1 96.56 337 PRO B C 1
ATOM 5996 O O . PRO B 1 337 ? -1.853 1.675 -1.737 1 96.56 337 PRO B O 1
ATOM 5999 N N . ILE B 1 338 ? -3.166 3.074 -0.634 1 97.56 338 ILE B N 1
ATOM 6000 C CA . ILE B 1 338 ? -4.102 2.033 -0.226 1 97.56 338 ILE B CA 1
ATOM 6001 C C . ILE B 1 338 ? -5.535 2.51 -0.451 1 97.56 338 ILE B C 1
ATOM 6003 O O . ILE B 1 338 ? -5.906 3.605 -0.02 1 97.56 338 ILE B O 1
ATOM 6007 N N . LEU B 1 339 ? -6.285 1.741 -1.183 1 98.44 339 LEU B N 1
ATOM 6008 C CA . LEU B 1 339 ? -7.727 1.95 -1.295 1 98.44 339 LEU B CA 1
ATOM 6009 C C . LEU B 1 339 ? -8.492 0.904 -0.491 1 98.44 339 LEU B C 1
ATOM 6011 O O . LEU B 1 339 ? -8.375 -0.295 -0.752 1 98.44 339 LEU B O 1
ATOM 6015 N N . ASP B 1 340 ? -9.211 1.326 0.425 1 98.38 340 ASP B N 1
ATOM 6016 C CA . ASP B 1 340 ? -10.016 0.461 1.281 1 98.38 340 ASP B CA 1
ATOM 6017 C C . ASP B 1 340 ? -11.508 0.772 1.135 1 98.38 340 ASP B C 1
ATOM 6019 O O . ASP B 1 340 ? -12.047 1.605 1.864 1 98.38 340 ASP B O 1
ATOM 6023 N N . ALA B 1 341 ? -12.172 0.126 0.243 1 97.88 341 ALA B N 1
ATOM 6024 C CA . ALA B 1 341 ? -13.594 0.34 -0.01 1 97.88 341 ALA B CA 1
ATOM 6025 C C . ALA B 1 341 ? -14.453 -0.603 0.832 1 97.88 341 ALA B C 1
ATOM 6027 O O . ALA B 1 341 ? -14.352 -1.825 0.702 1 97.88 341 ALA B O 1
ATOM 6028 N N . GLN B 1 342 ? -15.352 -0.042 1.623 1 96.94 342 GLN B N 1
ATOM 6029 C CA . GLN B 1 342 ? -16.156 -0.824 2.551 1 96.94 342 GLN B CA 1
ATOM 6030 C C . GLN B 1 342 ? -17.656 -0.587 2.316 1 96.94 342 GLN B C 1
ATOM 6032 O O . GLN B 1 342 ? -18.484 -0.934 3.16 1 96.94 342 GLN B O 1
ATOM 6037 N N . HIS B 1 343 ? -17.938 0.12 1.304 1 95.56 343 HIS B N 1
ATOM 6038 C CA . HIS B 1 343 ? -19.312 0.367 0.886 1 95.56 343 HIS B CA 1
ATOM 6039 C C . HIS B 1 343 ? -19.469 0.234 -0.625 1 95.56 343 HIS B C 1
ATOM 6041 O O . HIS B 1 343 ? -18.609 0.695 -1.381 1 95.56 343 HIS B O 1
ATOM 6047 N N . PRO B 1 344 ? -20.531 -0.322 -1.135 1 93.56 344 PRO B N 1
ATOM 6048 C CA . PRO B 1 344 ? -20.672 -0.587 -2.568 1 93.56 344 PRO B CA 1
ATOM 6049 C C . PRO B 1 344 ? -20.797 0.691 -3.396 1 93.56 344 PRO B C 1
ATOM 6051 O O . PRO B 1 344 ? -20.578 0.669 -4.609 1 93.56 344 PRO B O 1
ATOM 6054 N N . GLU B 1 345 ? -21.141 1.794 -2.732 1 94.19 345 GLU B N 1
ATOM 6055 C CA . GLU B 1 345 ? -21.297 3.035 -3.486 1 94.19 345 GLU B CA 1
ATOM 6056 C C . GLU B 1 345 ? -20.109 3.967 -3.266 1 94.19 345 GLU B C 1
ATOM 6058 O O . GLU B 1 345 ? -20.156 5.141 -3.637 1 94.19 345 GLU B O 1
ATOM 6063 N N . SER B 1 346 ? -19.125 3.449 -2.584 1 95.88 346 SER B N 1
ATOM 6064 C CA . SER B 1 346 ? -17.875 4.215 -2.494 1 95.88 346 SER B CA 1
ATOM 6065 C C . SER B 1 346 ? -17.109 4.172 -3.809 1 95.88 346 SER B C 1
ATOM 6067 O O . SER B 1 346 ? -17.047 3.127 -4.461 1 95.88 346 SER B O 1
ATOM 6069 N N . GLU B 1 347 ? -16.578 5.266 -4.238 1 97 347 GLU B N 1
ATOM 6070 C CA . GLU B 1 347 ? -15.727 5.379 -5.418 1 97 347 GLU B CA 1
ATOM 6071 C C . GLU B 1 347 ? -14.32 5.844 -5.047 1 97 347 GLU B C 1
ATOM 6073 O O . GLU B 1 347 ? -14.117 7.02 -4.734 1 97 347 GLU B O 1
ATOM 6078 N N . LEU B 1 348 ? -13.398 4.957 -5.094 1 98.44 348 LEU B N 1
ATOM 6079 C CA . LEU B 1 348 ? -12.016 5.262 -4.75 1 98.44 348 LEU B CA 1
ATOM 6080 C C . LEU B 1 348 ? -11.094 4.98 -5.93 1 98.44 348 LEU B C 1
ATOM 6082 O O . LEU B 1 348 ? -11.234 3.963 -6.613 1 98.44 348 LEU B O 1
ATOM 6086 N N . SER B 1 349 ? -10.172 5.855 -6.203 1 97.25 349 SER B N 1
ATOM 6087 C CA . SER B 1 349 ? -9.211 5.641 -7.285 1 97.25 349 SER B CA 1
ATOM 6088 C C . SER B 1 349 ? -7.844 6.211 -6.93 1 97.25 349 SER B C 1
ATOM 6090 O O . SER B 1 349 ? -7.73 7.078 -6.062 1 97.25 349 SER B O 1
ATOM 6092 N N . HIS B 1 350 ? -6.863 5.684 -7.52 1 94.75 350 HIS B N 1
ATOM 6093 C CA . HIS B 1 350 ? -5.5 6.152 -7.297 1 94.75 350 HIS B CA 1
ATOM 6094 C C . HIS B 1 350 ? -4.66 6.023 -8.562 1 94.75 350 HIS B C 1
ATOM 6096 O O . HIS B 1 350 ? -4.859 5.102 -9.352 1 94.75 350 HIS B O 1
ATOM 6102 N N . GLU B 1 351 ? -3.754 6.953 -8.758 1 95.06 351 GLU B N 1
ATOM 6103 C CA . GLU B 1 351 ? -2.695 6.902 -9.766 1 95.06 351 GLU B CA 1
ATOM 6104 C C . GLU B 1 351 ? -1.344 7.27 -9.156 1 95.06 351 GLU B C 1
ATOM 6106 O O . GLU B 1 351 ? -1.254 8.18 -8.328 1 95.06 351 GLU B O 1
ATOM 6111 N N . ALA B 1 352 ? -0.376 6.477 -9.461 1 94.5 352 ALA B N 1
ATOM 6112 C CA . ALA B 1 352 ? 0.985 6.785 -9.031 1 94.5 352 ALA B CA 1
ATOM 6113 C C . ALA B 1 352 ? 1.989 6.508 -10.141 1 94.5 352 ALA B C 1
ATOM 6115 O O . ALA B 1 352 ? 1.821 5.562 -10.914 1 94.5 352 ALA B O 1
ATOM 6116 N N . ALA B 1 353 ? 2.973 7.328 -10.258 1 95.12 353 ALA B N 1
ATOM 6117 C CA . ALA B 1 353 ? 4.047 7.156 -11.234 1 95.12 353 ALA B CA 1
ATOM 6118 C C . ALA B 1 353 ? 5.379 7.648 -10.68 1 95.12 353 ALA B C 1
ATOM 6120 O O . ALA B 1 353 ? 5.484 8.789 -10.227 1 95.12 353 ALA B O 1
ATOM 6121 N N . ILE B 1 354 ? 6.348 6.801 -10.672 1 96 354 ILE B N 1
ATOM 6122 C CA . ILE B 1 354 ? 7.715 7.145 -10.305 1 96 354 ILE B CA 1
ATOM 6123 C C . ILE B 1 354 ? 8.648 6.867 -11.477 1 96 354 ILE B C 1
ATOM 6125 O O . ILE B 1 354 ? 8.625 5.781 -12.062 1 96 354 ILE B O 1
ATOM 6129 N N . GLY B 1 355 ? 9.477 7.832 -11.844 1 91 355 GLY B N 1
ATOM 6130 C CA . GLY B 1 355 ? 10.352 7.641 -12.984 1 91 355 GLY B CA 1
ATOM 6131 C C . GLY B 1 355 ? 11.477 8.664 -13.055 1 91 355 GLY B C 1
ATOM 6132 O O . GLY B 1 355 ? 11.648 9.469 -12.141 1 91 355 GLY B O 1
ATOM 6133 N N . PRO B 1 356 ? 12.18 8.492 -14.109 1 88.56 356 PRO B N 1
ATOM 6134 C CA . PRO B 1 356 ? 13.289 9.43 -14.305 1 88.56 356 PRO B CA 1
ATOM 6135 C C . PRO B 1 356 ? 12.812 10.828 -14.711 1 88.56 356 PRO B C 1
ATOM 6137 O O . PRO B 1 356 ? 11.664 11 -15.109 1 88.56 356 PRO B O 1
ATOM 6140 N N . ILE B 1 357 ? 13.734 11.719 -14.5 1 85.38 357 ILE B N 1
ATOM 6141 C CA . ILE B 1 357 ? 13.492 13.055 -15.039 1 85.38 357 ILE B CA 1
ATOM 6142 C C . ILE B 1 357 ? 13.422 12.984 -16.562 1 85.38 357 ILE B C 1
ATOM 6144 O O . ILE B 1 357 ? 14.086 12.156 -17.188 1 85.38 357 ILE B O 1
ATOM 6148 N N . ASN B 1 358 ? 12.633 13.75 -17.094 1 82.12 358 ASN B N 1
ATOM 6149 C CA . ASN B 1 358 ? 12.469 13.766 -18.531 1 82.12 358 ASN B CA 1
ATOM 6150 C C . ASN B 1 358 ? 13.727 14.281 -19.234 1 82.12 358 ASN B C 1
ATOM 6152 O O . ASN B 1 358 ? 13.945 15.492 -19.312 1 82.12 358 ASN B O 1
ATOM 6156 N N . GLU B 1 359 ? 14.438 13.398 -19.766 1 81.94 359 GLU B N 1
ATOM 6157 C CA . GLU B 1 359 ? 15.703 13.75 -20.406 1 81.94 359 GLU B CA 1
ATOM 6158 C C . GLU B 1 359 ? 15.477 14.602 -21.641 1 81.94 359 GLU B C 1
ATOM 6160 O O . GLU B 1 359 ? 16.281 15.477 -21.969 1 81.94 359 GLU B O 1
ATOM 6165 N N . GLU B 1 360 ? 14.406 14.305 -22.328 1 83.75 360 GLU B N 1
ATOM 6166 C CA . GLU B 1 360 ? 14.117 15.086 -23.531 1 83.75 360 GLU B CA 1
ATOM 6167 C C . GLU B 1 360 ? 13.898 16.562 -23.188 1 83.75 360 GLU B C 1
ATOM 6169 O O . GLU B 1 360 ? 14.32 17.453 -23.938 1 83.75 360 GLU B O 1
ATOM 6174 N N . GLU B 1 361 ? 13.25 16.688 -22.078 1 84.44 361 GLU B N 1
ATOM 6175 C CA . GLU B 1 361 ? 13.023 18.062 -21.625 1 84.44 361 GLU B CA 1
ATOM 6176 C C . GLU B 1 361 ? 14.336 18.734 -21.234 1 84.44 361 GLU B C 1
ATOM 6178 O O . GLU B 1 361 ? 14.531 19.922 -21.516 1 84.44 361 GLU B O 1
ATOM 6183 N N . ILE B 1 362 ? 15.172 18.031 -20.672 1 87 362 ILE B N 1
ATOM 6184 C CA . ILE B 1 362 ? 16.484 18.562 -20.297 1 87 362 ILE B CA 1
ATOM 6185 C C . ILE B 1 362 ? 17.25 18.969 -21.547 1 87 362 ILE B C 1
ATOM 6187 O O . ILE B 1 362 ? 17.812 20.062 -21.609 1 87 362 ILE B O 1
ATOM 6191 N N . GLU B 1 363 ? 17.219 18.094 -22.484 1 89.38 363 GLU B N 1
ATOM 6192 C CA . GLU B 1 363 ? 17.906 18.359 -23.734 1 89.38 363 GLU B CA 1
ATOM 6193 C C . GLU B 1 363 ? 17.328 19.578 -24.438 1 89.38 363 GLU B C 1
ATOM 6195 O O . GLU B 1 363 ? 18.078 20.391 -24.984 1 89.38 363 GLU B O 1
ATOM 6200 N N . TYR B 1 364 ? 16.094 19.594 -24.422 1 89.88 364 TYR B N 1
ATOM 6201 C CA . TYR B 1 364 ? 15.414 20.719 -25.047 1 89.88 364 TYR B CA 1
ATOM 6202 C C . TYR B 1 364 ? 15.852 22.047 -24.422 1 89.88 364 TYR B C 1
ATOM 6204 O O . TYR B 1 364 ? 16.203 22.984 -25.141 1 89.88 364 TYR B O 1
ATOM 6212 N N . LEU B 1 365 ? 15.922 22.094 -23.156 1 89.56 365 LEU B N 1
ATOM 6213 C CA . LEU B 1 365 ? 16.281 23.328 -22.453 1 89.56 365 LEU B CA 1
ATOM 6214 C C . LEU B 1 365 ? 17.766 23.656 -22.672 1 89.56 365 LEU B C 1
ATOM 6216 O O . LEU B 1 365 ? 18.125 24.812 -22.797 1 89.56 365 LEU B O 1
ATOM 6220 N N . THR B 1 366 ? 18.5 22.656 -22.766 1 89.62 366 THR B N 1
ATOM 6221 C CA . THR B 1 366 ? 19.922 22.875 -23 1 89.62 366 THR B CA 1
ATOM 6222 C C . THR B 1 366 ? 20.156 23.438 -24.391 1 89.62 366 THR B C 1
ATOM 6224 O O . THR B 1 366 ? 21.016 24.312 -24.578 1 89.62 366 THR B O 1
ATOM 6227 N N . THR B 1 367 ? 19.438 22.969 -25.266 1 90.69 367 THR B N 1
ATOM 6228 C CA . THR B 1 367 ? 19.547 23.469 -26.625 1 90.69 367 THR B CA 1
ATOM 6229 C C . THR B 1 367 ? 19.094 24.922 -26.703 1 90.69 367 THR B C 1
ATOM 6231 O O . THR B 1 367 ? 19.5 25.656 -27.609 1 90.69 367 THR B O 1
ATOM 6234 N N . ARG B 1 368 ? 18.359 25.406 -25.797 1 91.56 368 ARG B N 1
ATOM 6235 C CA . ARG B 1 368 ? 17.859 26.781 -25.781 1 91.56 368 ARG B CA 1
ATOM 6236 C C . ARG B 1 368 ? 18.797 27.688 -24.984 1 91.56 368 ARG B C 1
ATOM 6238 O O . ARG B 1 368 ? 18.469 28.844 -24.703 1 91.56 368 ARG B O 1
ATOM 6245 N N . GLY B 1 369 ? 19.875 27.094 -24.453 1 89.88 369 GLY B N 1
ATOM 6246 C CA . GLY B 1 369 ? 20.906 27.938 -23.859 1 89.88 369 GLY B CA 1
ATOM 6247 C C . GLY B 1 369 ? 21.062 27.734 -22.375 1 89.88 369 GLY B C 1
ATOM 6248 O O . GLY B 1 369 ? 21.938 28.344 -21.75 1 89.88 369 GLY B O 1
ATOM 6249 N N . PHE B 1 370 ? 20.312 26.859 -21.781 1 89.5 370 PHE B N 1
ATOM 6250 C CA . PHE B 1 370 ? 20.453 26.578 -20.359 1 89.5 370 PHE B CA 1
ATOM 6251 C C . PHE B 1 370 ? 21.562 25.547 -20.125 1 89.5 370 PHE B C 1
ATOM 6253 O O . PHE B 1 370 ? 21.75 24.641 -20.938 1 89.5 370 PHE B O 1
ATOM 6260 N N . ASP B 1 371 ? 22.297 25.75 -19.094 1 89.44 371 ASP B N 1
ATOM 6261 C CA . ASP B 1 371 ? 23.188 24.641 -18.734 1 89.44 371 A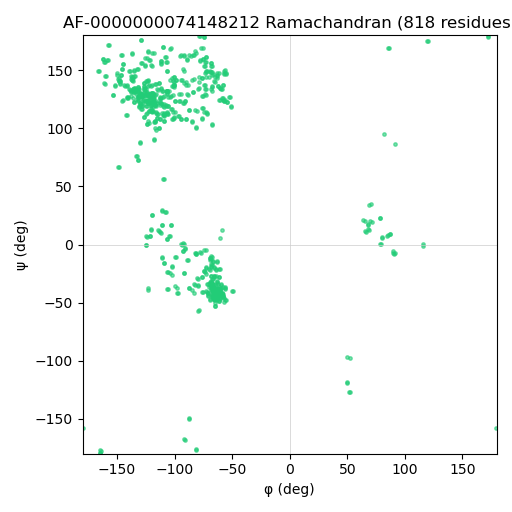SP B CA 1
ATOM 6262 C C . ASP B 1 371 ? 22.406 23.5 -18.078 1 89.44 371 ASP B C 1
ATOM 6264 O O . ASP B 1 371 ? 21.219 23.672 -17.75 1 89.44 371 ASP B O 1
ATOM 6268 N N . LYS B 1 372 ? 23.016 22.359 -17.906 1 86 372 LYS B N 1
ATOM 6269 C CA . LYS B 1 372 ? 22.344 21.156 -17.422 1 86 372 LYS B CA 1
ATOM 6270 C C . LYS B 1 372 ? 21.766 21.375 -16.031 1 86 372 LYS B C 1
ATOM 6272 O O . LYS B 1 372 ? 20.641 20.953 -15.75 1 86 372 LYS B O 1
ATOM 6277 N N . ASP B 1 373 ? 22.516 22.047 -15.234 1 84.19 373 ASP B N 1
ATOM 6278 C CA . ASP B 1 373 ? 22.062 22.266 -13.867 1 84.19 373 ASP B CA 1
ATOM 6279 C C . ASP B 1 373 ? 20.844 23.188 -13.828 1 84.19 373 ASP B C 1
ATOM 6281 O O . ASP B 1 373 ? 19.906 22.953 -13.07 1 84.19 373 ASP B O 1
ATOM 6285 N N . GLU B 1 374 ? 20.938 24.141 -14.578 1 84.5 374 GLU B N 1
ATOM 6286 C CA . GLU B 1 374 ? 19.828 25.078 -14.672 1 84.5 374 GLU B CA 1
ATOM 6287 C C . GLU B 1 374 ? 18.578 24.391 -15.227 1 84.5 374 GLU B C 1
ATOM 6289 O O . GLU B 1 374 ? 17.469 24.625 -14.758 1 84.5 374 GLU B O 1
ATOM 6294 N N . ALA B 1 375 ? 18.781 23.656 -16.234 1 85.94 375 ALA B N 1
ATOM 6295 C CA . ALA B 1 375 ? 17.688 22.891 -16.828 1 85.94 375 ALA B CA 1
ATOM 6296 C C . ALA B 1 375 ? 17.031 21.984 -15.797 1 85.94 375 ALA B C 1
ATOM 6298 O O . ALA B 1 375 ? 15.805 21.969 -15.664 1 85.94 375 ALA B O 1
ATOM 6299 N N . MET B 1 376 ? 17.828 21.297 -15.102 1 84.81 376 MET B N 1
ATOM 6300 C CA . MET B 1 376 ? 17.344 20.391 -14.062 1 84.81 376 MET B CA 1
ATOM 6301 C C . MET B 1 376 ? 16.531 21.141 -13.016 1 84.81 376 MET B C 1
ATOM 6303 O O . MET B 1 376 ? 15.469 20.688 -12.594 1 84.81 376 MET B O 1
ATOM 6307 N N . SER B 1 377 ? 17.016 22.219 -12.695 1 82.75 377 SER B N 1
ATOM 6308 C CA . SER B 1 377 ? 16.359 23.047 -11.688 1 82.75 377 SER B CA 1
ATOM 6309 C C . SER B 1 377 ? 14.984 23.516 -12.172 1 82.75 377 SER B C 1
ATOM 6311 O O . SER B 1 377 ? 14.016 23.516 -11.406 1 82.75 377 SER B O 1
ATOM 6313 N N . THR B 1 378 ? 14.914 23.875 -13.383 1 82.75 378 THR B N 1
ATOM 6314 C CA . THR B 1 378 ? 13.664 24.344 -13.969 1 82.75 378 THR B CA 1
ATOM 6315 C C . THR B 1 378 ? 12.625 23.219 -13.984 1 82.75 378 THR B C 1
ATOM 6317 O O . THR B 1 378 ? 11.469 23.438 -13.617 1 82.75 378 THR B O 1
ATOM 6320 N N . ILE B 1 379 ? 13.047 22.125 -14.375 1 83.25 379 ILE B N 1
ATOM 6321 C CA . ILE B 1 379 ? 12.148 20.984 -14.477 1 83.25 379 ILE B CA 1
ATOM 6322 C C . ILE B 1 379 ? 11.656 20.578 -13.086 1 83.25 379 ILE B C 1
ATOM 6324 O O . ILE B 1 379 ? 10.469 20.344 -12.883 1 83.25 379 ILE B O 1
ATOM 6328 N N . THR B 1 380 ? 12.531 20.484 -12.18 1 83.94 380 THR B N 1
ATOM 6329 C CA . THR B 1 380 ? 12.172 20.078 -10.828 1 83.94 380 THR B CA 1
ATOM 6330 C C . THR B 1 380 ? 11.211 21.094 -10.203 1 83.94 380 THR B C 1
ATOM 6332 O O . THR B 1 380 ? 10.25 20.719 -9.523 1 83.94 380 THR B O 1
ATOM 6335 N N . ARG B 1 381 ? 11.445 22.312 -10.438 1 81.62 381 ARG B N 1
ATOM 6336 C CA . ARG B 1 381 ? 10.547 23.359 -9.945 1 81.62 381 ARG B CA 1
ATOM 6337 C C . ARG B 1 381 ? 9.148 23.203 -10.523 1 81.62 381 ARG B C 1
ATOM 6339 O O . ARG B 1 381 ? 8.156 23.312 -9.805 1 81.62 381 ARG B O 1
ATOM 6346 N N . GLY B 1 382 ? 9.07 23.031 -11.773 1 80.62 382 GLY B N 1
ATOM 6347 C CA . GLY B 1 382 ? 7.789 22.797 -12.414 1 80.62 382 GLY B CA 1
ATOM 6348 C C . GLY B 1 382 ? 7.059 21.594 -11.867 1 80.62 382 GLY B C 1
ATOM 6349 O O . GLY B 1 382 ? 5.84 21.625 -11.688 1 80.62 382 GLY B O 1
ATOM 6350 N N . PHE B 1 383 ? 7.91 20.656 -11.578 1 86.25 383 PHE B N 1
ATOM 6351 C CA . PHE B 1 383 ? 7.355 19.406 -11.047 1 86.25 383 PHE B CA 1
ATOM 6352 C C . PHE B 1 383 ? 6.773 19.625 -9.656 1 86.25 383 PHE B C 1
ATOM 6354 O O . PHE B 1 383 ? 5.719 19.078 -9.328 1 86.25 383 PHE B O 1
ATOM 6361 N N . LEU B 1 384 ? 7.406 20.469 -8.922 1 83.94 384 LEU B N 1
ATOM 6362 C CA . LEU B 1 384 ? 7.02 20.656 -7.527 1 83.94 384 LEU B CA 1
ATOM 6363 C C . LEU B 1 384 ? 5.941 21.734 -7.414 1 83.94 384 LEU B C 1
ATOM 6365 O O . LEU B 1 384 ? 5.324 21.891 -6.359 1 83.94 384 LEU B O 1
ATOM 6369 N N . ASN B 1 385 ? 5.742 22.453 -8.414 1 79.19 385 ASN B N 1
ATOM 6370 C CA . ASN B 1 385 ? 4.734 23.516 -8.383 1 79.19 385 ASN B CA 1
ATOM 6371 C C . ASN B 1 385 ? 3.334 22.953 -8.633 1 79.19 385 ASN B C 1
ATOM 6373 O O . ASN B 1 385 ? 2.945 22.734 -9.781 1 79.19 385 ASN B O 1
ATOM 6377 N N . LEU B 1 386 ? 2.623 22.781 -7.59 1 79.12 386 LEU B N 1
ATOM 6378 C CA . LEU B 1 386 ? 1.273 22.234 -7.621 1 79.12 386 LEU B CA 1
ATOM 6379 C C . LEU B 1 386 ? 0.229 23.344 -7.488 1 79.12 386 LEU B C 1
ATOM 6381 O O . LEU B 1 386 ? 0.38 24.25 -6.668 1 79.12 386 LEU B O 1
ATOM 6385 N N . GLU B 1 387 ? -0.64 23.297 -8.383 1 74.56 387 GLU B N 1
ATOM 6386 C CA . GLU B 1 387 ? -1.797 24.156 -8.195 1 74.56 387 GLU B CA 1
ATOM 6387 C C . GLU B 1 387 ? -2.754 23.594 -7.152 1 74.56 387 GLU B C 1
ATOM 6389 O O . GLU B 1 387 ? -3.357 22.547 -7.367 1 74.56 387 GLU B O 1
ATOM 6394 N N . ILE B 1 388 ? -2.795 24.219 -6.043 1 75.06 388 ILE B N 1
ATOM 6395 C CA . ILE B 1 388 ? -3.662 23.766 -4.965 1 75.06 388 ILE B CA 1
ATOM 6396 C C . ILE B 1 388 ? -4.965 24.562 -4.977 1 75.06 388 ILE B C 1
ATOM 6398 O O . ILE B 1 388 ? -4.965 25.766 -4.707 1 75.06 388 ILE B O 1
ATOM 6402 N N . PRO B 1 389 ? -5.965 23.906 -5.32 1 67.62 389 PRO B N 1
ATOM 6403 C CA . PRO B 1 389 ? -7.238 24.625 -5.371 1 67.62 389 PRO B CA 1
ATOM 6404 C C . PRO B 1 389 ? -7.66 25.172 -4.008 1 67.62 389 PRO B C 1
ATOM 6406 O O . PRO B 1 389 ? -7.465 24.516 -2.984 1 67.62 389 PRO B O 1
ATOM 6409 N N . GLY B 1 390 ? -8.148 26.453 -3.996 1 62.56 390 GLY B N 1
ATOM 6410 C CA . GLY B 1 390 ? -8.75 27.016 -2.803 1 62.56 390 GLY B CA 1
ATOM 6411 C C . GLY B 1 390 ? -7.754 27.734 -1.908 1 62.56 390 GLY B C 1
ATOM 6412 O O . GLY B 1 390 ? -8.133 28.344 -0.913 1 62.56 390 GLY B O 1
ATOM 6413 N N . LEU B 1 391 ? -6.449 27.578 -2.291 1 67.56 391 LEU B N 1
ATOM 6414 C CA . LEU B 1 391 ? -5.445 28.234 -1.464 1 67.56 391 LEU B CA 1
ATOM 6415 C C . LEU B 1 391 ? -5.461 29.734 -1.684 1 67.56 391 LEU B C 1
ATOM 6417 O O . LEU B 1 391 ? -5.5 30.203 -2.824 1 67.56 391 LEU B O 1
ATOM 6421 N N . PRO B 1 392 ? -5.531 30.453 -0.52 1 62.12 392 PRO B N 1
ATOM 6422 C CA . PRO B 1 392 ? -5.41 31.906 -0.667 1 62.12 392 PRO B CA 1
ATOM 6423 C C . PRO B 1 392 ? -4.129 32.312 -1.392 1 62.12 392 PRO B C 1
ATOM 6425 O O . PRO B 1 392 ? -3.119 31.609 -1.319 1 62.12 392 PRO B O 1
ATOM 6428 N N . LYS B 1 393 ? -4.238 33.312 -2.094 1 67.5 393 LYS B N 1
ATOM 6429 C CA . LYS B 1 393 ? -3.148 33.844 -2.924 1 67.5 393 LYS B CA 1
ATOM 6430 C C . LYS B 1 393 ? -1.858 33.969 -2.119 1 67.5 393 LYS B C 1
ATOM 6432 O O . LYS B 1 393 ? -0.784 33.594 -2.598 1 67.5 393 LYS B O 1
ATOM 6437 N N . VAL B 1 394 ? -2.043 34.406 -0.912 1 62.25 394 VAL B N 1
ATOM 6438 C CA . VAL B 1 394 ? -0.878 34.656 -0.066 1 62.25 394 VAL B CA 1
ATOM 6439 C C . VAL B 1 394 ? -0.165 33.312 0.208 1 62.25 394 VAL B C 1
ATOM 6441 O O . VAL B 1 394 ? 1.065 33.25 0.165 1 62.25 394 VAL B O 1
ATOM 6444 N N . ALA B 1 395 ? -0.935 32.312 0.445 1 64.38 395 ALA B N 1
ATOM 6445 C CA . ALA B 1 395 ? -0.357 31 0.713 1 64.38 395 ALA B CA 1
ATOM 6446 C C . ALA B 1 395 ? 0.339 30.453 -0.526 1 64.38 395 ALA B C 1
ATOM 6448 O O . ALA B 1 395 ? 1.431 29.875 -0.431 1 64.38 395 ALA B O 1
ATOM 6449 N N . LYS B 1 396 ? -0.281 30.672 -1.597 1 71.38 396 LYS B N 1
ATOM 6450 C CA . LYS B 1 396 ? 0.289 30.219 -2.859 1 71.38 396 LYS B CA 1
ATOM 6451 C C . LYS B 1 396 ? 1.649 30.859 -3.115 1 71.38 396 LYS B C 1
ATOM 6453 O O . LYS B 1 396 ? 2.598 30.188 -3.514 1 71.38 396 LYS B O 1
ATOM 6458 N N . GLU B 1 397 ? 1.639 32.125 -2.873 1 70.94 397 GLU B N 1
ATOM 6459 C CA . GLU B 1 397 ? 2.875 32.875 -3.088 1 70.94 397 GLU B CA 1
ATOM 6460 C C . GLU B 1 397 ? 3.971 32.438 -2.129 1 70.94 397 GLU B C 1
ATOM 6462 O O . GLU B 1 397 ? 5.133 32.312 -2.518 1 70.94 397 GLU B O 1
ATOM 6467 N N . GLN B 1 398 ? 3.541 32.125 -0.996 1 67.62 398 GLN B N 1
ATOM 6468 C CA . GLN B 1 398 ? 4.504 31.656 0.004 1 67.62 398 GLN B CA 1
ATOM 6469 C C . GLN B 1 398 ? 5.137 30.328 -0.401 1 67.62 398 GLN B C 1
ATOM 6471 O O . GLN B 1 398 ? 6.355 30.172 -0.322 1 67.62 398 GLN B O 1
ATOM 6476 N N . ILE B 1 399 ? 4.309 29.531 -0.853 1 72.75 399 ILE B N 1
ATOM 6477 C CA . ILE B 1 399 ? 4.789 28.219 -1.256 1 72.75 399 ILE B CA 1
ATOM 6478 C C . ILE B 1 399 ? 5.691 28.344 -2.48 1 72.75 399 ILE B C 1
ATOM 6480 O O . ILE B 1 399 ? 6.797 27.797 -2.51 1 72.75 399 ILE B O 1
ATOM 6484 N N . SER B 1 400 ? 5.148 29.156 -3.346 1 73.69 400 SER B N 1
ATOM 6485 C CA . SER B 1 400 ? 5.91 29.359 -4.574 1 73.69 400 SER B CA 1
ATOM 6486 C C . SER B 1 400 ? 7.266 29.984 -4.289 1 73.69 400 SER B C 1
ATOM 6488 O O . SER B 1 400 ? 8.281 29.578 -4.863 1 73.69 400 SER B O 1
ATOM 6490 N N . ASN B 1 401 ? 7.281 30.938 -3.42 1 71.12 401 ASN B N 1
ATOM 6491 C CA . ASN B 1 401 ? 8.523 31.609 -3.055 1 71.12 401 ASN B CA 1
ATOM 6492 C C . ASN B 1 401 ? 9.484 30.672 -2.346 1 71.12 401 ASN B C 1
ATOM 6494 O O . ASN B 1 401 ? 10.695 30.719 -2.578 1 71.12 401 ASN B O 1
ATOM 6498 N N . THR B 1 402 ? 8.922 29.906 -1.61 1 69.12 402 THR B N 1
ATOM 6499 C CA . THR B 1 402 ? 9.75 28.938 -0.889 1 69.12 402 THR B CA 1
ATOM 6500 C C . THR B 1 402 ? 10.406 27.969 -1.855 1 69.12 402 THR B C 1
ATOM 6502 O O . THR B 1 402 ? 11.609 27.703 -1.765 1 69.12 402 THR B O 1
ATOM 6505 N N . VAL B 1 403 ? 9.641 27.578 -2.764 1 73.44 403 VAL B N 1
ATOM 6506 C CA . VAL B 1 403 ? 10.164 26.641 -3.762 1 73.44 403 VAL B CA 1
ATOM 6507 C C . VAL B 1 403 ? 11.242 27.328 -4.594 1 73.44 403 VAL B C 1
ATOM 6509 O O . VAL B 1 403 ? 12.305 26.75 -4.84 1 73.44 403 VAL B O 1
ATOM 6512 N N . ALA B 1 404 ? 10.977 28.578 -4.863 1 69.94 404 ALA B N 1
ATOM 6513 C CA . ALA B 1 404 ? 11.914 29.344 -5.676 1 69.94 404 ALA B CA 1
ATOM 6514 C C . ALA B 1 404 ? 13.211 29.609 -4.918 1 69.94 404 ALA B C 1
ATOM 6516 O O . ALA B 1 404 ? 14.305 29.516 -5.488 1 69.94 404 ALA B O 1
ATOM 6517 N N . GLN B 1 405 ? 13.055 30.031 -3.701 1 64.69 405 GLN B N 1
ATOM 6518 C CA . GLN B 1 405 ? 14.219 30.359 -2.883 1 64.69 405 GLN B CA 1
ATOM 6519 C C . GLN B 1 405 ? 15.102 29.125 -2.682 1 64.69 405 GLN B C 1
ATOM 6521 O O . GLN B 1 405 ? 16.328 29.234 -2.725 1 64.69 405 GLN B O 1
ATOM 6526 N N . LEU B 1 406 ? 14.438 28.141 -2.506 1 63.19 406 LEU B N 1
ATOM 6527 C CA . LEU B 1 406 ? 15.18 26.906 -2.279 1 63.19 406 LEU B CA 1
ATOM 6528 C C . LEU B 1 406 ? 15.914 26.469 -3.547 1 63.19 406 LEU B C 1
ATOM 6530 O O . LEU B 1 406 ? 17.016 25.922 -3.475 1 63.19 406 LEU B O 1
ATOM 6534 N N . GLU B 1 407 ? 15.305 26.797 -4.574 1 59.81 407 GLU B N 1
ATOM 6535 C CA . GLU B 1 407 ? 15.961 26.547 -5.855 1 59.81 407 GLU B CA 1
ATOM 6536 C C . GLU B 1 407 ? 17.219 27.391 -6.004 1 59.81 407 GLU B C 1
ATOM 6538 O O . GLU B 1 407 ? 18.25 26.906 -6.473 1 59.81 407 GLU B O 1
ATOM 6543 N N . LYS B 1 408 ? 17.047 28.688 -5.758 1 56.97 408 LYS B N 1
ATOM 6544 C CA . LYS B 1 408 ? 18.156 29.625 -5.859 1 56.97 408 LYS B CA 1
ATOM 6545 C C . LYS B 1 408 ? 19.297 29.219 -4.945 1 56.97 408 LYS B C 1
ATOM 6547 O O . LYS B 1 408 ? 20.469 29.438 -5.273 1 56.97 408 LYS B O 1
ATOM 6552 N N . ALA B 1 409 ? 18.766 29.016 -3.824 1 54.66 409 ALA B N 1
ATOM 6553 C CA . ALA B 1 409 ? 19.781 28.609 -2.861 1 54.66 409 ALA B CA 1
ATOM 6554 C C . ALA B 1 409 ? 20.5 27.344 -3.318 1 54.66 409 ALA B C 1
ATOM 6556 O O . ALA B 1 409 ? 21.469 26.906 -2.695 1 54.66 409 ALA B O 1
ATOM 6557 N N . GLY B 1 410 ? 20.094 27.172 -4.762 1 49.91 410 GLY B N 1
ATOM 6558 C CA . GLY B 1 410 ? 20.766 26.016 -5.301 1 49.91 410 GLY B CA 1
ATOM 6559 C C . GLY B 1 410 ? 20.078 24.703 -4.961 1 49.91 410 GLY B C 1
ATOM 6560 O O . GLY B 1 410 ? 20.312 24.125 -3.898 1 49.91 410 GLY B O 1
ATOM 6561 N N . LEU B 1 411 ? 19.281 24.109 -5.668 1 40.03 411 LEU B N 1
ATOM 6562 C CA . LEU B 1 411 ? 19.141 22.766 -5.117 1 40.03 411 LEU B CA 1
ATOM 6563 C C . LEU B 1 411 ? 20.297 22.438 -4.184 1 40.03 411 LEU B C 1
ATOM 6565 O O . LEU B 1 411 ? 21.453 22.781 -4.465 1 40.03 411 LEU B O 1
#

Organism: Dictyoglomus thermophilum (strain ATCC 35947 / DSM 3960 / H-6-12) (NCBI:txid309799)